Protein AF-0000000084646993 (afdb_homodimer)

Secondary structure (DSSP, 8-state):
-HHHHHHHHHHIIIII---HHHHHHHHHHHHHHHHHHTS---HHHHHHHHHHHTTTTHHHHHHHHHHHHHHHHHHTSHHHHHHHHHHHTT--SHHHHHHHHHHHHHHHHHH-HHHHHHHHHHHHHHHHHHS---HHHHHHHHHHGGGGGGGSTT-HHHHHHTSTT-TTHHHH----GGGTTTSHHHHHHHHHHHHHHHHHHHHTPPPTTT-----GGGG------------SHHHHHHT-HHHHHHHHHHHHHHHHHHHHTT----HHHHHHHHHHHHHHHH-SHHHHHHHHHHHGGGGHHHHHHHHHHHHHHHHHHHHSHHHHHHHHHHHH--TTTHHHHHHHHHHHHHTT---HHHHHHHHHHHHHHHHHHHT--HHHHHHHHHHHHHHHGGG-HHHHHHHHHHHT--HHHHHHHHHHHHHHHHHHHHHHHHH-/-HHHHHHHHHHIIIII---HHHHHHHHHHHHHHHHHHTS---HHHHHHHHHHHTTTTHHHHHHHHHHHHHHHHHHTSHHHHHHHHHHHTT--SHHHHHHHHHHHHHHHHHH-HHHHHHHHHHHHHHHHHHS---HHHHHHHHHHGGGGGGGSTT-HHHHHHTSTT-TTHHHH----GGGTTTSHHHHHHHHHHHHHHHHHHHHTPPPTTT-----GGGG------------SHHHHHHT-HHHHHHHHHHHHHHHHHHHHTT----HHHHHHHHHHHHHHHH-SHHHHHHHHHHHGGGGHHHHHHHHHHHHHHHHHHHHSHHHHHHHHHHHH--TTTHHHHHHHHHHHHHTT---HHHHHHHHHHHHHHHHHHHT--HHHHHHHHHHHHHHHGGG-HHHHHHHHHHHT--HHHHHHHHHHHHHHHHHHHHHHHHH-

Nearest PDB structures (foldseek):
  4r0c-assembly1_C  TM=6.386E-01  e=5.383E-07  Alcanivorax borkumensis SK2
  8ttf-assembly1_A  TM=1.884E-01  e=9.104E-02  Staphylococcus aureus
  8y6h-assembly1_A  TM=9.308E-02  e=6.585E+00  Homo sapiens
  7zk4-assembly1_A  TM=1.094E-01  e=9.243E+00  Mus musculus
  4r0c-assembly1_C  TM=6.388E-01  e=8.666E-07  Alcanivorax borkumensis SK2

Organism: NCBI:txid1178482

Foldseek 3Di:
DLLVVQVVLQCCQVPPADDLQVLLVVLLVVLLVCLCVPLVDDSVVLVVLLVVQLCVCVVVLVLQLLLQLLLLLLLPFPVNLVVLLVQLVVDDAQLSLLLSLLLQLLVLLLLGLNSSLVSSLSSLLSNLLPYWFQSQLSLLSSVLSNLLNLLHQQNSLLQQLQDPPRPCCVPANHDFCCLASVDPLSVVLSVVCNPPSSVLSSVPGDDPVPGDGDDSVVLDDPPPPPDDDDDDPVVCQQFALVVLCVPLVVLVVVLVVCVVVPHGHHSVSSSSVSNSSSSNRNSGNNSSVVSSVVRSVLSVCSVPSLSSLSSSLSSCVVSCVLVVLLVVLLVVDALLCSLLVLLQVLLVVCSNVLDSNSSCSNCVSRQSVNCVVRVHDPSLSSNSNSSSSSLNVLSNCSSSVVSCVSSVHDPSSHSSVSVVSSVVSSVSSSCSSRPD/DLLVVQVVLQCCQVPPADDLQVLLVVLLVVLLVCLCPPLVDDSVVLVVLLVVQLCVCVVVLVLQLLLQLLLLLLLPFPVNLVVLLVQLVVDDAQLSLLLSLLLQLLVLLQLGLNSSLSSSLSSLLSNLLPYWFQSLLSLLSSVLSNLLNLLHQQNSLLQQLQDPPRPCCVPANHDFCCLASVDPLSVVLSVVCNPPSSVLSSVPGDDPVPGDGDDSVVLDDPPPPPDDPDDDPVVCQQFALVVLCVPLVVLVVVLVVCVVVPHGHHSVSSSSVSNSSSSNRNSGNNSSVVSSVVRSVLSPCSVPSLSSLSSSLSSCVVSCVLVVLLVVLLVVDALLCSLLVLLQVLLVVCSNVLDSNSSCSNCVSRQSVNCVVRVHDPSLSSNSNSSSSSLNVLSNCSSSVVSCVSSVHDPSSHSSVSVVSSVVSSVSSSCSSRPD

InterPro domains:
  IPR006160 Short chain fatty acid transporter AtoE [PF02667] (1-435)
  IPR006160 Short chain fatty acid transporter AtoE [PTHR41983] (1-436)

Solvent-accessible surface area (backbone atoms only — not comparable to full-atom values): 42633 Å² total; per-residue (Å²): 108,60,62,71,67,16,45,63,56,27,50,46,46,73,37,53,52,51,61,62,65,56,37,50,54,50,49,43,52,50,51,48,50,43,29,33,69,72,53,63,41,51,71,65,56,44,44,48,32,23,61,72,22,24,68,74,40,33,42,58,45,36,50,55,42,40,43,40,32,26,25,32,30,36,46,67,17,59,64,50,49,52,50,46,57,57,55,44,68,71,44,86,47,47,58,46,40,36,30,48,37,15,50,52,6,28,53,35,2,22,54,22,47,42,20,7,52,53,47,12,36,52,44,32,53,54,34,47,59,74,41,83,39,42,43,43,59,35,46,32,29,12,55,56,13,47,49,41,13,37,60,22,76,50,10,45,47,50,22,43,45,25,26,89,85,35,95,58,29,92,79,67,45,73,44,55,37,65,59,34,44,64,16,68,45,46,43,50,38,53,52,50,46,69,53,47,51,26,52,53,51,39,72,64,59,63,54,82,88,74,39,48,74,66,65,54,82,73,64,56,72,80,71,72,74,69,79,73,84,74,83,35,66,20,47,48,61,34,58,23,45,63,63,25,43,68,52,16,49,56,50,48,50,44,50,51,52,40,47,75,72,65,54,76,64,19,52,66,51,50,38,50,50,35,41,28,51,23,37,46,54,36,34,18,50,47,55,42,49,55,38,39,57,61,31,36,55,75,37,41,62,54,69,67,43,39,37,52,36,24,13,40,29,26,33,28,60,76,49,45,43,22,57,53,53,16,49,56,50,51,72,77,40,46,55,66,44,35,29,39,52,39,19,52,51,24,26,57,47,25,78,47,38,82,35,62,55,48,37,43,53,57,42,44,66,25,51,51,58,32,28,59,72,50,68,32,59,62,48,55,45,49,46,17,35,26,47,11,33,23,44,44,45,52,70,38,59,77,76,42,44,64,37,24,64,74,67,72,52,58,69,67,62,26,38,33,60,28,49,54,48,37,55,55,50,48,51,50,46,43,50,30,60,48,72,86,107,59,60,72,66,16,46,63,55,28,51,46,47,72,38,53,53,52,62,62,65,56,37,50,54,50,49,43,51,50,51,50,49,42,29,32,70,72,52,64,41,51,71,66,57,46,45,49,33,23,62,72,22,24,67,74,40,33,41,58,45,36,52,54,42,40,44,40,32,27,24,32,31,36,46,67,18,58,64,48,50,53,51,47,57,58,56,45,68,70,43,86,47,47,58,47,39,36,31,48,38,16,51,53,5,30,54,34,3,23,56,21,45,41,18,7,49,51,45,11,36,52,42,32,53,55,34,47,59,74,41,84,40,41,42,43,59,37,46,32,29,13,55,55,13,47,48,42,12,38,61,22,75,50,10,44,48,51,22,43,43,25,27,89,84,36,97,58,28,91,80,69,45,71,42,55,38,65,60,33,44,63,16,68,45,47,44,50,38,52,53,49,46,69,52,48,51,27,52,52,52,38,70,63,60,64,54,83,89,72,40,48,73,66,65,54,81,74,64,56,74,78,70,72,74,70,80,73,85,75,83,36,66,19,48,49,61,34,58,23,46,64,62,24,43,69,51,16,49,55,49,49,50,44,51,52,51,43,47,74,73,66,54,75,62,20,52,66,52,49,38,50,50,34,41,28,50,23,38,44,54,36,34,18,50,48,56,42,49,56,38,40,56,60,31,36,54,74,37,40,61,54,70,65,41,39,39,53,36,25,13,42,30,27,34,30,60,76,48,44,44,23,57,53,53,16,50,56,50,49,70,77,39,45,55,65,44,37,31,41,54,39,18,54,50,23,25,58,47,26,77,47,37,81,34,62,54,48,38,42,53,55,42,45,67,24,51,51,58,32,26,59,74,51,68,33,60,60,46,55,46,50,46,19,35,27,48,11,32,22,44,45,45,52,69,38,60,78,74,42,44,62,35,24,63,75,67,71,52,58,68,65,62,27,36,33,60,26,50,55,48,38,54,54,49,48,51,51,46,44,51,29,60,48,71,88

pLDDT: mean 91.88, std 9.06, range [48.09, 98.75]

Radius of gyration: 27.93 Å; Cα contacts (8 Å, |Δi|>4): 1534; chains: 2; bounding box: 59×76×65 Å

Sequence (872 aa):
MLRALSRPAVKLVERYLPDPYIFVLLLTLIAAAAAIAIERQSPMAVLTYWGDGFWSLLSFSMQMLLVLVTGFMLASSPPVKRLLSRLAGLANNAGAAIILVTLVSLAASWINWGFGLVVGALFAKELARQIKVDYRLLVASAYSGFVVWHGGLAGSVPLTIATDGHFSMEQIGIIGTSETIFSAFNLLIVAALFVSVPLVNRMMLPSERESVYIDPTLLGEESDSTRPRLTRPAERLENSITLALLVGVPGLIYLVSYFIGGGGLNLNVVNFMFLFLAIVLHRTPQSLLNSLHEGIKGGAGIVIQFPFYAGIMAIMIQSGLAETMSQAMISFATEKTLPFWTFISAGIVNMFVPSGGGQWAVQAPVVIPAAQALGVDIPRAAMAVAWGDAWTNLLQPFWALPVLGIAGLKAKDIMGFCLIQLIITGIIISIGLTWLMLRALSRPAVKLVERYLPDPYIFVLLLTLIAAAAAIAIERQSPMAVLTYWGDGFWSLLSFSMQMLLVLVTGFMLASSPPVKRLLSRLAGLANNAGAAIILVTLVSLAASWINWGFGLVVGALFAKELARQIKVDYRLLVASAYSGFVVWHGGLAGSVPLTIATDGHFSMEQIGIIGTSETIFSAFNLLIVAALFVSVPLVNRMMLPSERESVYIDPTLLGEESDSTRPRLTRPAERLENSITLALLVGVPGLIYLVSYFIGGGGLNLNVVNFMFLFLAIVLHRTPQSLLNSLHEGIKGGAGIVIQFPFYAGIMAIMIQSGLAETMSQAMISFATEKTLPFWTFISAGIVNMFVPSGGGQWAVQAPVVIPAAQALGVDIPRAAMAVAWGDAWTNLLQPFWALPVLGIAGLKAKDIMGFCLIQLIITGIIISIGLTWL

Structure (mmCIF, N/CA/C/O backbone):
data_AF-0000000084646993-model_v1
#
loop_
_entity.id
_entity.type
_entity.pdbx_description
1 polymer 'Short-chain fatty acid transporter'
#
loop_
_atom_site.group_PDB
_atom_site.id
_atom_site.type_symbol
_atom_site.label_atom_id
_atom_site.label_alt_id
_atom_site.label_comp_id
_atom_site.label_asym_id
_atom_site.label_entity_id
_atom_site.label_seq_id
_atom_site.pdbx_PDB_ins_code
_atom_site.Cartn_x
_atom_site.Cartn_y
_atom_site.Cartn_z
_atom_site.occupancy
_atom_site.B_iso_or_equiv
_atom_site.auth_seq_id
_atom_site.auth_comp_id
_atom_site.auth_asym_id
_atom_site.auth_atom_id
_atom_site.pdbx_PDB_model_num
ATOM 1 N N . MET A 1 1 ? 17.766 -29.266 -28.359 1 48.09 1 MET A N 1
ATOM 2 C CA . MET A 1 1 ? 16.328 -29.469 -28.375 1 48.09 1 MET A CA 1
ATOM 3 C C . MET A 1 1 ? 15.625 -28.453 -27.469 1 48.09 1 MET A C 1
ATOM 5 O O . MET A 1 1 ? 14.688 -27.781 -27.891 1 48.09 1 MET A O 1
ATOM 9 N N . LEU A 1 2 ? 16.266 -28.328 -26.297 1 60.41 2 LEU A N 1
ATOM 10 C CA . LEU A 1 2 ? 15.641 -27.375 -25.375 1 60.41 2 LEU A CA 1
ATOM 11 C C . LEU A 1 2 ? 15.742 -25.953 -25.906 1 60.41 2 LEU A C 1
ATOM 13 O O . LEU A 1 2 ? 14.812 -25.172 -25.734 1 60.41 2 LEU A O 1
ATOM 17 N N . ARG A 1 3 ? 16.734 -25.719 -26.609 1 59 3 ARG A N 1
ATOM 18 C CA . ARG A 1 3 ? 16.938 -24.375 -27.156 1 59 3 ARG A CA 1
ATOM 19 C C . ARG A 1 3 ? 15.883 -24.062 -28.219 1 59 3 ARG A C 1
ATOM 21 O O . ARG A 1 3 ? 15.383 -22.938 -28.281 1 59 3 ARG A O 1
ATOM 28 N N . ALA A 1 4 ? 15.648 -25.078 -29.094 1 61 4 ALA A N 1
ATOM 29 C CA . ALA A 1 4 ? 14.695 -24.891 -30.172 1 61 4 ALA A CA 1
ATOM 30 C C . ALA A 1 4 ? 13.281 -24.672 -29.625 1 61 4 ALA A C 1
ATOM 32 O O . ALA A 1 4 ? 12.5 -23.906 -30.203 1 61 4 ALA A O 1
ATOM 33 N N . LEU A 1 5 ? 12.961 -25.281 -28.594 1 64 5 LEU A N 1
ATOM 34 C CA . LEU A 1 5 ? 11.648 -25.156 -27.984 1 64 5 LEU A CA 1
ATOM 35 C C . LEU A 1 5 ? 11.523 -23.844 -27.219 1 64 5 LEU A C 1
ATOM 37 O O . LEU A 1 5 ? 10.445 -23.25 -27.156 1 64 5 LEU A O 1
ATOM 41 N N . SER A 1 6 ? 12.648 -23.359 -26.812 1 68 6 SER A N 1
ATOM 42 C CA . SER A 1 6 ? 12.609 -22.219 -25.891 1 68 6 SER A CA 1
ATOM 43 C C . SER A 1 6 ? 12.68 -20.906 -26.641 1 68 6 SER A C 1
ATOM 45 O O . SER A 1 6 ? 12.25 -19.859 -26.125 1 68 6 SER A O 1
ATOM 47 N N . ARG A 1 7 ? 13.148 -20.906 -27.844 1 73.25 7 ARG A N 1
ATOM 48 C CA . ARG A 1 7 ? 13.438 -19.672 -28.562 1 73.25 7 ARG A CA 1
ATOM 49 C C . ARG A 1 7 ? 12.156 -18.875 -28.812 1 73.25 7 ARG A C 1
ATOM 51 O O . ARG A 1 7 ? 12.125 -17.672 -28.562 1 73.25 7 ARG A O 1
ATOM 58 N N . PRO A 1 8 ? 11.141 -19.531 -29.359 1 73.56 8 PRO A N 1
ATOM 59 C CA . PRO A 1 8 ? 9.922 -18.75 -29.562 1 73.56 8 PRO A CA 1
ATOM 60 C C . PRO A 1 8 ? 9.367 -18.172 -28.25 1 73.56 8 PRO A C 1
ATOM 62 O O . PRO A 1 8 ? 8.883 -17.047 -28.219 1 73.56 8 PRO A O 1
ATOM 65 N N . ALA A 1 9 ? 9.445 -18.891 -27.234 1 72.25 9 ALA A N 1
ATOM 66 C CA . ALA A 1 9 ? 8.938 -18.438 -25.938 1 72.25 9 ALA A CA 1
ATOM 67 C C . ALA A 1 9 ? 9.758 -17.25 -25.422 1 72.25 9 ALA A C 1
ATOM 69 O O . ALA A 1 9 ? 9.203 -16.297 -24.875 1 72.25 9 ALA A O 1
ATOM 70 N N . VAL A 1 10 ? 11 -17.359 -25.656 1 71.94 10 VAL A N 1
ATOM 71 C CA . VAL A 1 10 ? 11.898 -16.281 -25.234 1 71.94 10 VAL A CA 1
ATOM 72 C C . VAL A 1 10 ? 11.586 -15.008 -26 1 71.94 10 VAL A C 1
ATOM 74 O O . VAL A 1 10 ? 11.508 -13.922 -25.422 1 71.94 10 VAL A O 1
ATOM 77 N N . LYS A 1 11 ? 11.453 -15.172 -27.281 1 74 11 LYS A N 1
ATOM 78 C CA . LYS A 1 11 ? 11.148 -14.016 -28.109 1 74 11 LYS A CA 1
ATOM 79 C C . LYS A 1 11 ? 9.828 -13.375 -27.703 1 74 11 LYS A C 1
ATOM 81 O O . LYS A 1 11 ? 9.711 -12.148 -27.656 1 74 11 LYS A O 1
ATOM 86 N N . LEU A 1 12 ? 8.891 -14.195 -27.406 1 75.25 12 LEU A N 1
ATOM 87 C CA . LEU A 1 12 ? 7.582 -13.703 -27 1 75.25 12 LEU A CA 1
ATOM 88 C C . LEU A 1 12 ? 7.684 -12.93 -25.688 1 75.25 12 LEU A C 1
ATOM 90 O O . LEU A 1 12 ? 7.16 -11.82 -25.578 1 75.25 12 LEU A O 1
ATOM 94 N N . VAL A 1 13 ? 8.406 -13.438 -24.812 1 71.94 13 VAL A N 1
ATOM 95 C CA . VAL A 1 13 ? 8.453 -12.859 -23.469 1 71.94 13 VAL A CA 1
ATOM 96 C C . VAL A 1 13 ? 9.336 -11.625 -23.469 1 71.94 13 VAL A C 1
ATOM 98 O O . VAL A 1 13 ? 8.977 -10.594 -22.891 1 71.94 13 VAL A O 1
ATOM 101 N N . GLU A 1 14 ? 10.43 -11.617 -24.125 1 70.25 14 GLU A N 1
ATOM 102 C CA . GLU A 1 14 ? 11.398 -10.523 -24.062 1 70.25 14 GLU A CA 1
ATOM 103 C C . GLU A 1 14 ? 10.992 -9.375 -24.984 1 70.25 14 GLU A C 1
ATOM 105 O O . GLU A 1 14 ? 11.18 -8.203 -24.641 1 70.25 14 GLU A O 1
ATOM 110 N N . ARG A 1 15 ? 10.398 -9.758 -26.047 1 75.81 15 ARG A N 1
ATOM 111 C CA . ARG A 1 15 ? 10.164 -8.727 -27.047 1 75.81 15 ARG A CA 1
ATOM 112 C C . ARG A 1 15 ? 8.734 -8.195 -26.969 1 75.81 15 ARG A C 1
ATOM 114 O O . ARG A 1 15 ? 8.492 -7.016 -27.234 1 75.81 15 ARG A O 1
ATOM 121 N N . TYR A 1 16 ? 7.891 -9.047 -26.422 1 77.62 16 TYR A N 1
ATOM 122 C CA . TYR A 1 16 ? 6.508 -8.648 -26.641 1 77.62 16 TYR A CA 1
ATOM 123 C C . TYR A 1 16 ? 5.773 -8.43 -25.328 1 77.62 16 TYR A C 1
ATOM 125 O O . TYR A 1 16 ? 4.688 -7.844 -25.312 1 77.62 16 TYR A O 1
ATOM 133 N N . LEU A 1 17 ? 6.297 -8.836 -24.297 1 78.38 17 LEU A N 1
ATOM 134 C CA . LEU A 1 17 ? 5.547 -8.719 -23.062 1 78.38 17 LEU A CA 1
ATOM 135 C C . LEU A 1 17 ? 5.871 -7.406 -22.344 1 78.38 17 LEU A C 1
ATOM 137 O O . LEU A 1 17 ? 6.992 -7.219 -21.875 1 78.38 17 LEU A O 1
ATOM 141 N N . PRO A 1 18 ? 4.902 -6.539 -22.344 1 85.12 18 PRO A N 1
ATOM 142 C CA . PRO A 1 18 ? 5.121 -5.273 -21.625 1 85.12 18 PRO A CA 1
ATOM 143 C C . PRO A 1 18 ? 4.863 -5.383 -20.125 1 85.12 18 PRO A C 1
ATOM 145 O O . PRO A 1 18 ? 4.617 -6.477 -19.625 1 85.12 18 PRO A O 1
ATOM 148 N N . ASP A 1 19 ? 5 -4.254 -19.469 1 86.75 19 ASP A N 1
ATOM 149 C CA . ASP A 1 19 ? 4.652 -4.188 -18.062 1 86.75 19 ASP A CA 1
ATOM 150 C C . ASP A 1 19 ? 3.191 -4.578 -17.828 1 86.75 19 ASP A C 1
ATOM 152 O O . ASP A 1 19 ? 2.322 -4.242 -18.641 1 86.75 19 ASP A O 1
ATOM 156 N N . PRO A 1 20 ? 2.994 -5.309 -16.719 1 88.44 20 PRO A N 1
ATOM 157 C CA . PRO A 1 20 ? 1.623 -5.734 -16.422 1 88.44 20 PRO A CA 1
ATOM 158 C C . PRO A 1 20 ? 0.634 -4.57 -16.406 1 88.44 20 PRO A C 1
ATOM 160 O O . PRO A 1 20 ? -0.543 -4.75 -16.734 1 88.44 20 PRO A O 1
ATOM 163 N N . TYR A 1 21 ? 1.101 -3.373 -16.141 1 94.06 21 TYR A N 1
ATOM 164 C CA . TYR A 1 21 ? 0.238 -2.197 -16.125 1 94.06 21 TYR A CA 1
ATOM 165 C C . TYR A 1 21 ? -0.356 -1.937 -17.5 1 94.06 21 TYR A C 1
ATOM 167 O O . TYR A 1 21 ? -1.503 -1.496 -17.625 1 94.06 21 TYR A O 1
ATOM 175 N N . ILE A 1 22 ? 0.33 -2.238 -18.547 1 93.31 22 ILE A N 1
ATOM 176 C CA . ILE A 1 22 ? -0.147 -2.051 -19.906 1 93.31 22 ILE A CA 1
ATOM 177 C C . ILE A 1 22 ? -1.313 -2.998 -20.188 1 93.31 22 ILE A C 1
ATOM 179 O O . ILE A 1 22 ? -2.314 -2.604 -20.781 1 93.31 22 ILE A O 1
ATOM 183 N N . PHE A 1 23 ? -1.164 -4.145 -19.719 1 91.06 23 PHE A N 1
ATOM 184 C CA . PHE A 1 23 ? -2.215 -5.137 -19.938 1 91.06 23 PHE A CA 1
ATOM 185 C C . PHE A 1 23 ? -3.486 -4.742 -19.188 1 91.06 23 PHE A C 1
ATOM 187 O O . PHE A 1 23 ? -4.594 -4.977 -19.688 1 91.06 23 PHE A O 1
ATOM 194 N N . VAL A 1 24 ? -3.326 -4.215 -18.047 1 93.94 24 VAL A N 1
ATOM 195 C CA . VAL A 1 24 ? -4.5 -3.82 -17.281 1 93.94 24 VAL A CA 1
ATOM 196 C C . VAL A 1 24 ? -5.23 -2.686 -17.984 1 93.94 24 VAL A C 1
ATOM 198 O O . VAL A 1 24 ? -6.461 -2.641 -18 1 93.94 24 VAL A O 1
ATOM 201 N N . LEU A 1 25 ? -4.504 -1.765 -18.562 1 96.25 25 LEU A N 1
ATOM 202 C CA . LEU A 1 25 ? -5.121 -0.697 -19.344 1 96.25 25 LEU A CA 1
ATOM 203 C C . LEU A 1 25 ? -5.859 -1.264 -20.562 1 96.25 25 LEU A C 1
ATOM 205 O O . LEU A 1 25 ? -7.004 -0.889 -20.828 1 96.25 25 LEU A O 1
ATOM 209 N N . LEU A 1 26 ? -5.191 -2.168 -21.234 1 95.5 26 LEU A N 1
ATOM 210 C CA . LEU A 1 26 ? -5.797 -2.777 -22.422 1 95.5 26 LEU A CA 1
ATOM 211 C C . LEU A 1 26 ? -7.039 -3.574 -22.047 1 95.5 26 LEU A C 1
ATOM 213 O O . LEU A 1 26 ? -8.055 -3.512 -22.734 1 95.5 26 LEU A O 1
ATOM 217 N N . LEU A 1 27 ? -6.953 -4.305 -20.969 1 95.06 27 LEU A N 1
ATOM 218 C CA . LEU A 1 27 ? -8.078 -5.105 -20.516 1 95.06 27 LEU A CA 1
ATOM 219 C C . LEU A 1 27 ? -9.258 -4.219 -20.141 1 95.06 27 LEU A C 1
ATOM 221 O O . LEU A 1 27 ? -10.422 -4.602 -20.328 1 95.06 27 LEU A O 1
ATOM 225 N N . THR A 1 28 ? -8.969 -3.078 -19.516 1 97.25 28 THR A N 1
ATOM 226 C CA . THR A 1 28 ? -10.016 -2.111 -19.188 1 97.25 28 THR A CA 1
ATOM 227 C C . THR A 1 28 ? -10.75 -1.668 -20.453 1 97.25 28 THR A C 1
ATOM 229 O O . THR A 1 28 ? -11.977 -1.658 -20.5 1 97.25 28 THR A O 1
ATOM 232 N N . LEU A 1 29 ? -10 -1.382 -21.516 1 97.75 29 LEU A N 1
ATOM 233 C CA . LEU A 1 29 ? -10.578 -0.94 -22.781 1 97.75 29 LEU A CA 1
ATOM 234 C C . LEU A 1 29 ? -11.352 -2.07 -23.453 1 97.75 29 LEU A C 1
ATOM 236 O O . LEU A 1 29 ? -12.43 -1.844 -24.016 1 97.75 29 LEU A O 1
ATOM 240 N N . ILE A 1 30 ? -10.797 -3.254 -23.375 1 97 30 ILE A N 1
ATOM 241 C CA . ILE A 1 30 ? -11.445 -4.414 -23.984 1 97 30 ILE A CA 1
ATOM 242 C C . ILE A 1 30 ? -12.766 -4.703 -23.266 1 97 30 ILE A C 1
ATOM 244 O O . ILE A 1 30 ? -13.781 -4.957 -23.906 1 97 30 ILE A O 1
ATOM 248 N N . ALA A 1 31 ? -12.75 -4.676 -21.906 1 96.44 31 ALA A N 1
ATOM 249 C CA . ALA A 1 31 ? -13.969 -4.891 -21.141 1 96.44 31 ALA A CA 1
ATOM 250 C C . ALA A 1 31 ? -15.016 -3.832 -21.453 1 96.44 31 ALA A C 1
ATOM 252 O O . ALA A 1 31 ? -16.203 -4.148 -21.625 1 96.44 31 ALA A O 1
ATOM 253 N N . ALA A 1 32 ? -14.586 -2.605 -21.578 1 98.12 32 ALA A N 1
ATOM 254 C CA . ALA A 1 32 ? -15.492 -1.516 -21.906 1 98.12 32 ALA A CA 1
ATOM 255 C C . ALA A 1 32 ? -16.078 -1.71 -23.312 1 98.12 32 ALA A C 1
ATOM 257 O O . ALA A 1 32 ? -17.297 -1.588 -23.5 1 98.12 32 ALA A O 1
ATOM 258 N N . ALA A 1 33 ? -15.25 -2.039 -24.266 1 98.25 33 ALA A N 1
ATOM 259 C CA . ALA A 1 33 ? -15.695 -2.246 -25.641 1 98.25 33 ALA A CA 1
ATOM 260 C C . ALA A 1 33 ? -16.672 -3.416 -25.734 1 98.25 33 ALA A C 1
ATOM 262 O O . ALA A 1 33 ? -17.656 -3.352 -26.469 1 98.25 33 ALA A O 1
ATOM 263 N N . ALA A 1 34 ? -16.375 -4.434 -25.016 1 97.75 34 ALA A N 1
ATOM 264 C CA . ALA A 1 34 ? -17.234 -5.605 -25.016 1 97.75 34 ALA A CA 1
ATOM 265 C C . ALA A 1 34 ? -18.594 -5.281 -24.391 1 97.75 34 ALA A C 1
ATOM 267 O O . ALA A 1 34 ? -19.625 -5.73 -24.891 1 97.75 34 ALA A O 1
ATOM 268 N N . ALA A 1 35 ? -18.594 -4.535 -23.312 1 98.06 35 ALA A N 1
ATOM 269 C CA . ALA A 1 35 ? -19.844 -4.145 -22.656 1 98.06 35 ALA A CA 1
ATOM 270 C C . ALA A 1 35 ? -20.703 -3.311 -23.594 1 98.06 35 ALA A C 1
ATOM 272 O O . ALA A 1 35 ? -21.922 -3.447 -23.609 1 98.06 35 ALA A O 1
ATOM 273 N N . ILE A 1 36 ? -20.078 -2.49 -24.391 1 98.25 36 ILE A N 1
ATOM 274 C CA . ILE A 1 36 ? -20.797 -1.624 -25.312 1 98.25 36 ILE A CA 1
ATOM 275 C C . ILE A 1 36 ? -21.266 -2.438 -26.516 1 98.25 36 ILE A C 1
ATOM 277 O O . ILE A 1 36 ? -22.438 -2.359 -26.906 1 98.25 36 ILE A O 1
ATOM 281 N N . ALA A 1 37 ? -20.406 -3.285 -27.078 1 98 37 ALA A N 1
ATOM 282 C CA . ALA A 1 37 ? -20.688 -3.967 -28.344 1 98 37 ALA A CA 1
ATOM 283 C C . ALA A 1 37 ? -21.562 -5.191 -28.109 1 98 37 ALA A C 1
ATOM 285 O O . ALA A 1 37 ? -22.484 -5.457 -28.891 1 98 37 ALA A O 1
ATOM 286 N N . ILE A 1 38 ? -21.312 -5.91 -27.078 1 97.25 38 ILE A N 1
ATOM 287 C CA . ILE A 1 38 ? -21.984 -7.188 -26.859 1 97.25 38 ILE A CA 1
ATOM 288 C C . ILE A 1 38 ? -23.234 -6.977 -26 1 97.25 38 ILE A C 1
ATOM 290 O O . ILE A 1 38 ? -24.312 -7.473 -26.344 1 97.25 38 ILE A O 1
ATOM 294 N N . GLU A 1 39 ? -23.156 -6.223 -24.938 1 97.5 39 GLU A N 1
ATOM 295 C CA . GLU A 1 39 ? -24.266 -6.035 -24 1 97.5 39 GLU A CA 1
ATOM 296 C C . GLU A 1 39 ? -25.094 -4.805 -24.359 1 97.5 39 GLU A C 1
ATOM 298 O O . GLU A 1 39 ? -26.094 -4.516 -23.719 1 97.5 39 GLU A O 1
ATOM 303 N N . ARG A 1 40 ? -24.578 -4.051 -25.391 1 97.81 40 ARG A N 1
ATOM 304 C CA . ARG A 1 40 ? -25.281 -2.887 -25.922 1 97.81 40 ARG A CA 1
ATOM 305 C C . ARG A 1 40 ? -25.484 -1.831 -24.844 1 97.81 40 ARG A C 1
ATOM 307 O O . ARG A 1 40 ? -26.562 -1.237 -24.75 1 97.81 40 ARG A O 1
ATOM 314 N N . GLN A 1 41 ? -24.547 -1.725 -23.969 1 97.88 41 GLN A N 1
ATOM 315 C CA . GLN A 1 41 ? -24.562 -0.653 -22.984 1 97.88 41 GLN A CA 1
ATOM 316 C C . GLN A 1 41 ? -24.062 0.659 -23.578 1 97.88 41 GLN A C 1
ATOM 318 O O . GLN A 1 41 ? -23.25 0.655 -24.5 1 97.88 41 GLN A O 1
ATOM 323 N N . SER A 1 42 ? -24.594 1.809 -23.141 1 98.06 42 SER A N 1
ATOM 324 C CA . SER A 1 42 ? -24.078 3.1 -23.578 1 98.06 42 SER A CA 1
ATOM 325 C C . SER A 1 42 ? -22.688 3.357 -23.016 1 98.06 42 SER A C 1
ATOM 327 O O . SER A 1 42 ? -22.344 2.857 -21.938 1 98.06 42 SER A O 1
ATOM 329 N N . PRO A 1 43 ? -21.891 4.098 -23.75 1 97.75 43 PRO A N 1
ATOM 330 C CA . PRO A 1 43 ? -20.547 4.422 -23.25 1 97.75 43 PRO A CA 1
ATOM 331 C C . PRO A 1 43 ? -20.578 5.098 -21.875 1 97.75 43 PRO A C 1
ATOM 333 O O . PRO A 1 43 ? -19.75 4.785 -21.016 1 97.75 43 PRO A O 1
ATOM 336 N N . MET A 1 44 ? -21.531 5.898 -21.656 1 97.38 44 MET A N 1
ATOM 337 C CA . MET A 1 44 ? -21.609 6.602 -20.375 1 97.38 44 MET A CA 1
ATOM 338 C C . MET A 1 44 ? -22 5.652 -19.266 1 97.38 44 MET A C 1
ATOM 340 O O . MET A 1 44 ? -21.547 5.797 -18.125 1 97.38 44 MET A O 1
ATOM 344 N N . ALA A 1 45 ? -22.875 4.746 -19.547 1 97.88 45 ALA A N 1
ATOM 345 C CA . ALA A 1 45 ? -23.234 3.74 -18.547 1 97.88 45 ALA A CA 1
ATOM 346 C C . ALA A 1 45 ? -22.016 2.912 -18.141 1 97.88 45 ALA A C 1
ATOM 348 O O . ALA A 1 45 ? -21.797 2.658 -16.953 1 97.88 45 ALA A O 1
ATOM 349 N N . VAL A 1 46 ? -21.281 2.502 -19.125 1 98.5 46 VAL A N 1
ATOM 350 C CA . VAL A 1 46 ? -20.078 1.697 -18.875 1 98.5 46 VAL A CA 1
ATOM 351 C C . VAL A 1 46 ? -19.078 2.498 -18.047 1 98.5 46 VAL A C 1
ATOM 353 O O . VAL A 1 46 ? -18.469 1.967 -17.125 1 98.5 46 VAL A O 1
ATOM 356 N N . LEU A 1 47 ? -18.969 3.744 -18.422 1 98.31 47 LEU A N 1
ATOM 357 C CA . LEU A 1 47 ? -18.062 4.625 -17.688 1 98.31 47 LEU A CA 1
ATOM 358 C C . LEU A 1 47 ? -18.516 4.758 -16.234 1 98.31 47 LEU A C 1
ATOM 360 O O . LEU A 1 47 ? -17.672 4.781 -15.328 1 98.31 47 LEU A O 1
ATOM 364 N N . THR A 1 48 ? -19.75 4.824 -16 1 97.88 48 THR A N 1
ATOM 365 C CA . THR A 1 48 ? -20.297 4.941 -14.648 1 97.88 48 THR A CA 1
ATOM 366 C C . THR A 1 48 ? -20.094 3.648 -13.867 1 97.88 48 THR A C 1
ATOM 368 O O . THR A 1 48 ? -19.734 3.686 -12.688 1 97.88 48 THR A O 1
ATOM 371 N N . TYR A 1 49 ? -20.266 2.469 -14.539 1 98 49 TYR A N 1
ATOM 372 C CA . TYR A 1 49 ? -19.969 1.196 -13.891 1 98 49 TYR A CA 1
ATOM 373 C C . TYR A 1 49 ? -18.516 1.161 -13.422 1 98 49 TYR A C 1
ATOM 375 O O . TYR A 1 49 ? -18.234 0.818 -12.266 1 98 49 TYR A O 1
ATOM 383 N N . TRP A 1 50 ? -17.672 1.567 -14.32 1 98.31 50 TRP A N 1
ATOM 384 C CA . TRP A 1 50 ? -16.219 1.533 -14.109 1 98.31 50 TRP A CA 1
ATOM 385 C C . TRP A 1 50 ? -15.82 2.465 -12.969 1 98.31 50 TRP A C 1
ATOM 387 O O . TRP A 1 50 ? -15.133 2.051 -12.031 1 98.31 50 TRP A O 1
ATOM 397 N N . GLY A 1 51 ? -16.266 3.643 -12.969 1 97.62 51 GLY A N 1
ATOM 398 C CA . GLY A 1 51 ? -15.93 4.637 -11.969 1 97.62 51 GLY A CA 1
ATOM 399 C C . GLY A 1 51 ? -16.484 4.32 -10.594 1 97.62 51 GLY A C 1
ATOM 400 O O . GLY A 1 51 ? -15.797 4.488 -9.586 1 97.62 51 GLY A O 1
ATOM 401 N N . ASP A 1 52 ? -17.719 3.818 -10.523 1 96.69 52 ASP A N 1
ATOM 402 C CA . ASP A 1 52 ? -18.375 3.496 -9.258 1 96.69 52 ASP A CA 1
ATOM 403 C C . ASP A 1 52 ? -17.703 2.301 -8.578 1 96.69 52 ASP A C 1
ATOM 405 O O . ASP A 1 52 ? -17.672 2.221 -7.352 1 96.69 52 ASP A O 1
ATOM 409 N N . GLY A 1 53 ? -17.25 1.425 -9.406 1 97.38 53 GLY A N 1
ATOM 410 C CA . GLY A 1 53 ? -16.656 0.208 -8.859 1 97.38 53 GLY A CA 1
ATOM 411 C C . GLY A 1 53 ? -15.164 0.31 -8.641 1 97.38 53 GLY A C 1
ATOM 412 O O . GLY A 1 53 ? -14.555 -0.604 -8.086 1 97.38 53 GLY A O 1
ATOM 413 N N . PHE A 1 54 ? -14.555 1.421 -9 1 98.12 54 PHE A N 1
ATOM 414 C CA . PHE A 1 54 ? -13.109 1.578 -9.117 1 98.12 54 PHE A CA 1
ATOM 415 C C . PHE A 1 54 ? -12.422 1.322 -7.785 1 98.12 54 PHE A C 1
ATOM 417 O O . PHE A 1 54 ? -11.289 0.831 -7.746 1 98.12 54 PHE A O 1
ATOM 424 N N . TRP A 1 55 ? -13.078 1.57 -6.676 1 97.62 55 TRP A N 1
ATOM 425 C CA . TRP A 1 55 ? -12.445 1.508 -5.363 1 97.62 55 TRP A CA 1
ATOM 426 C C . TRP A 1 55 ? -13.031 0.376 -4.527 1 97.62 55 TRP A C 1
ATOM 428 O O . TRP A 1 55 ? -12.875 0.355 -3.305 1 97.62 55 TRP A O 1
ATOM 438 N N . SER A 1 56 ? -13.688 -0.622 -5.094 1 95.94 56 SER A N 1
ATOM 439 C CA . SER A 1 56 ? -14.422 -1.657 -4.379 1 95.94 56 SER A CA 1
ATOM 440 C C . SER A 1 56 ? -13.477 -2.697 -3.783 1 95.94 56 SER A C 1
ATOM 442 O O . SER A 1 56 ? -13.891 -3.512 -2.953 1 95.94 56 SER A O 1
ATOM 444 N N . LEU A 1 57 ? -12.164 -2.672 -4.145 1 96.25 57 LEU A N 1
ATOM 445 C CA . LEU A 1 57 ? -11.25 -3.707 -3.682 1 96.25 57 LEU A CA 1
ATOM 446 C C . LEU A 1 57 ? -10.172 -3.111 -2.779 1 96.25 57 LEU A C 1
ATOM 448 O O . LEU A 1 57 ? -9.047 -3.623 -2.723 1 96.25 57 LEU A O 1
ATOM 452 N N . LEU A 1 58 ? -10.43 -2.025 -2.086 1 97.06 58 LEU A N 1
ATOM 453 C CA . LEU A 1 58 ? -9.422 -1.327 -1.292 1 97.06 58 LEU A CA 1
ATOM 454 C C . LEU A 1 58 ? -8.875 -2.232 -0.194 1 97.06 58 LEU A C 1
ATOM 456 O O . LEU A 1 58 ? -7.656 -2.389 -0.066 1 97.06 58 LEU A O 1
ATOM 460 N N . SER A 1 59 ? -9.75 -2.844 0.66 1 96.44 59 SER A N 1
ATOM 461 C CA . SER A 1 59 ? -9.305 -3.736 1.728 1 96.44 59 SER A CA 1
ATOM 462 C C . SER A 1 59 ? -8.492 -4.898 1.174 1 96.44 59 SER A C 1
ATOM 464 O O . SER A 1 59 ? -7.41 -5.203 1.682 1 96.44 59 SER A O 1
ATOM 466 N N . PHE A 1 60 ? -9.008 -5.461 0.124 1 95.88 60 PHE A N 1
ATOM 467 C CA . PHE A 1 60 ? -8.359 -6.59 -0.532 1 95.88 60 PHE A CA 1
ATOM 468 C C . PHE A 1 60 ? -6.988 -6.188 -1.067 1 95.88 60 PHE A C 1
ATOM 470 O O . PHE A 1 60 ? -6.02 -6.93 -0.927 1 95.88 60 PHE A O 1
ATOM 477 N N . SER A 1 61 ? -6.887 -5.039 -1.699 1 96.5 61 SER A N 1
ATOM 478 C CA . SER A 1 61 ? -5.629 -4.531 -2.238 1 96.5 61 SER A CA 1
ATOM 479 C C . SER A 1 61 ? -4.57 -4.41 -1.146 1 96.5 61 SER A C 1
ATOM 481 O O . SER A 1 61 ? -3.418 -4.805 -1.343 1 96.5 61 SER A O 1
ATOM 483 N N . MET A 1 62 ? -4.961 -3.869 -0.042 1 97.12 62 MET A N 1
ATOM 484 C CA . MET A 1 62 ? -4.02 -3.719 1.065 1 97.12 62 MET A CA 1
ATOM 485 C C . MET A 1 62 ? -3.598 -5.078 1.608 1 97.12 62 MET A C 1
ATOM 487 O O . MET A 1 62 ? -2.436 -5.277 1.967 1 97.12 62 MET A O 1
ATOM 491 N N . GLN A 1 63 ? -4.539 -5.992 1.706 1 96.38 63 GLN A N 1
ATOM 492 C CA . GLN A 1 63 ? -4.227 -7.344 2.166 1 96.38 63 GLN A CA 1
ATOM 493 C C . GLN A 1 63 ? -3.182 -8 1.267 1 96.38 63 GLN A C 1
ATOM 495 O O . GLN A 1 63 ? -2.232 -8.617 1.757 1 96.38 63 GLN A O 1
ATOM 500 N N . MET A 1 64 ? -3.342 -7.863 -0.035 1 94.75 64 MET A N 1
ATOM 501 C CA . MET A 1 64 ? -2.408 -8.461 -0.986 1 94.75 64 MET A CA 1
ATOM 502 C C . MET A 1 64 ? -1.035 -7.805 -0.884 1 94.75 64 MET A C 1
ATOM 504 O O . MET A 1 64 ? -0.011 -8.477 -1.011 1 94.75 64 MET A O 1
ATOM 508 N N . LEU A 1 65 ? -1.062 -6.508 -0.726 1 95.5 65 LEU A N 1
ATOM 509 C CA . LEU A 1 65 ? 0.2 -5.801 -0.534 1 95.5 65 LEU A CA 1
ATOM 510 C C . LEU A 1 65 ? 0.928 -6.312 0.704 1 95.5 65 LEU A C 1
ATOM 512 O O . LEU A 1 65 ? 2.145 -6.516 0.676 1 95.5 65 LEU A O 1
ATOM 516 N N . LEU A 1 66 ? 0.188 -6.52 1.748 1 96.62 66 LEU A N 1
ATOM 517 C CA . LEU A 1 66 ? 0.765 -6.992 3.002 1 96.62 66 LEU A CA 1
ATOM 518 C C . LEU A 1 66 ? 1.309 -8.406 2.854 1 96.62 66 LEU A C 1
ATOM 520 O O . LEU A 1 66 ? 2.357 -8.734 3.414 1 96.62 66 LEU A O 1
ATOM 524 N N . VAL A 1 67 ? 0.611 -9.25 2.115 1 94.19 67 VAL A N 1
ATOM 525 C CA . VAL A 1 67 ? 1.1 -10.602 1.893 1 94.19 67 VAL A CA 1
ATOM 526 C C . VAL A 1 67 ? 2.498 -10.555 1.279 1 94.19 67 VAL A C 1
ATOM 528 O O . VAL A 1 67 ? 3.396 -11.281 1.708 1 94.19 67 VAL A O 1
ATOM 531 N N . LEU A 1 68 ? 2.639 -9.711 0.312 1 92.38 68 LEU A N 1
ATOM 532 C CA . LEU A 1 68 ? 3.914 -9.586 -0.382 1 92.38 68 LEU A CA 1
ATOM 533 C C . LEU A 1 68 ? 4.988 -9.039 0.554 1 92.38 68 LEU A C 1
ATOM 535 O O . LEU A 1 68 ? 6.07 -9.617 0.668 1 92.38 68 LEU A O 1
ATOM 539 N N . VAL A 1 69 ? 4.695 -7.98 1.252 1 94.81 69 VAL A N 1
ATOM 540 C CA . VAL A 1 69 ? 5.688 -7.262 2.047 1 94.81 69 VAL A CA 1
ATOM 541 C C . VAL A 1 69 ? 6.09 -8.102 3.256 1 94.81 69 VAL A C 1
ATOM 543 O O . VAL A 1 69 ? 7.277 -8.234 3.561 1 94.81 69 VAL A O 1
ATOM 546 N N . THR A 1 70 ? 5.133 -8.641 3.955 1 96.12 70 THR A N 1
ATOM 547 C CA . THR A 1 70 ? 5.453 -9.414 5.152 1 96.12 70 THR A CA 1
ATOM 548 C C . THR A 1 70 ? 6.184 -10.703 4.781 1 96.12 70 THR A C 1
ATOM 550 O O . THR A 1 70 ? 7.074 -11.148 5.512 1 96.12 70 THR A O 1
ATOM 553 N N . GLY A 1 71 ? 5.801 -11.305 3.66 1 93.56 71 GLY A N 1
ATOM 554 C CA . GLY A 1 71 ? 6.559 -12.445 3.18 1 93.56 71 GLY A CA 1
ATOM 555 C C . GLY A 1 71 ? 8.008 -12.125 2.891 1 93.56 71 GLY A C 1
ATOM 556 O O . GLY A 1 71 ? 8.906 -12.875 3.279 1 93.56 71 GLY A O 1
ATOM 557 N N . PHE A 1 72 ? 8.219 -11.055 2.252 1 91.81 72 PHE A N 1
ATOM 558 C CA . PHE A 1 72 ? 9.578 -10.617 1.948 1 91.81 72 PHE A CA 1
ATOM 559 C C . PHE A 1 72 ? 10.359 -10.352 3.23 1 91.81 72 PHE A C 1
ATOM 561 O O . PHE A 1 72 ? 11.523 -10.734 3.342 1 91.81 72 PHE A O 1
ATOM 568 N N . MET A 1 73 ? 9.734 -9.656 4.148 1 94.81 73 MET A N 1
ATOM 569 C CA . MET A 1 73 ? 10.391 -9.328 5.41 1 94.81 73 MET A CA 1
ATOM 570 C C . MET A 1 73 ? 10.812 -10.602 6.145 1 94.81 73 MET A C 1
ATOM 572 O O . MET A 1 73 ? 11.914 -10.672 6.688 1 94.81 73 MET A O 1
ATOM 576 N N . LEU A 1 74 ? 9.945 -11.531 6.148 1 94.19 74 LEU A N 1
ATOM 577 C CA . LEU A 1 74 ? 10.281 -12.781 6.828 1 94.19 74 LEU A CA 1
ATOM 578 C C . LEU A 1 74 ? 11.422 -13.492 6.121 1 94.19 74 LEU A C 1
ATOM 580 O O . LEU A 1 74 ? 12.344 -13.992 6.77 1 94.19 74 LEU A O 1
ATOM 584 N N . ALA A 1 75 ? 11.414 -13.531 4.812 1 90.5 75 ALA A N 1
ATOM 585 C CA . ALA A 1 75 ? 12.438 -14.195 4.008 1 90.5 75 ALA A CA 1
ATOM 586 C C . ALA A 1 75 ? 13.805 -13.555 4.23 1 90.5 75 ALA A C 1
ATOM 588 O O . ALA A 1 75 ? 14.828 -14.234 4.148 1 90.5 75 ALA A O 1
ATOM 589 N N . SER A 1 76 ? 13.781 -12.289 4.559 1 89.81 76 SER A N 1
ATOM 590 C CA . SER A 1 76 ? 15.031 -11.539 4.648 1 89.81 76 SER A CA 1
ATOM 591 C C . SER A 1 76 ? 15.57 -11.523 6.074 1 89.81 76 SER A C 1
ATOM 593 O O . SER A 1 76 ? 16.547 -10.836 6.371 1 89.81 76 SER A O 1
ATOM 595 N N . SER A 1 77 ? 14.953 -12.227 6.957 1 93.75 77 SER A N 1
ATOM 596 C CA . SER A 1 77 ? 15.398 -12.25 8.352 1 93.75 77 SER A CA 1
ATOM 597 C C . SER A 1 77 ? 16.688 -13.047 8.508 1 93.75 77 SER A C 1
ATOM 599 O O . SER A 1 77 ? 16.953 -13.977 7.738 1 93.75 77 SER A O 1
ATOM 601 N N . PRO A 1 78 ? 17.516 -12.734 9.484 1 92.06 78 PRO A N 1
ATOM 602 C CA . PRO A 1 78 ? 18.812 -13.375 9.68 1 92.06 78 PRO A CA 1
ATOM 603 C C . PRO A 1 78 ? 18.703 -14.875 9.938 1 92.06 78 PRO A C 1
ATOM 605 O O . PRO A 1 78 ? 19.438 -15.664 9.336 1 92.06 78 PRO A O 1
ATOM 608 N N . PRO A 1 79 ? 17.812 -15.328 10.773 1 93.31 79 PRO A N 1
ATOM 609 C CA . PRO A 1 79 ? 17.719 -16.781 10.969 1 93.31 79 PRO A CA 1
ATOM 610 C C . PRO A 1 79 ? 17.391 -17.531 9.68 1 93.31 79 PRO A C 1
ATOM 612 O O . PRO A 1 79 ? 17.875 -18.656 9.477 1 93.31 79 PRO A O 1
ATOM 615 N N . VAL A 1 80 ? 16.562 -17.016 8.82 1 90.75 80 VAL A N 1
ATOM 616 C CA . VAL A 1 80 ? 16.219 -17.656 7.555 1 90.75 80 VAL A CA 1
ATOM 617 C C . VAL A 1 80 ? 17.453 -17.719 6.652 1 90.75 80 VAL A C 1
ATOM 619 O O . VAL A 1 80 ? 17.719 -18.75 6.031 1 90.75 80 VAL A O 1
ATOM 622 N N . LYS A 1 81 ? 18.188 -16.703 6.578 1 87 81 LYS A N 1
ATOM 623 C CA . LYS A 1 81 ? 19.422 -16.688 5.789 1 87 81 LYS A CA 1
ATOM 624 C C . LYS A 1 81 ? 20.406 -17.734 6.277 1 87 81 LYS A C 1
ATOM 626 O O . LYS A 1 81 ? 21.031 -18.438 5.477 1 87 81 LYS A O 1
ATOM 631 N N . ARG A 1 82 ? 20.516 -17.844 7.578 1 90.5 82 ARG A N 1
ATOM 632 C CA . ARG A 1 82 ? 21.406 -18.844 8.164 1 90.5 82 ARG A CA 1
ATOM 633 C C . ARG A 1 82 ? 20.953 -20.25 7.84 1 90.5 82 ARG A C 1
ATOM 635 O O . ARG A 1 82 ? 21.766 -21.125 7.562 1 90.5 82 ARG A O 1
ATOM 642 N N . LEU A 1 83 ? 19.656 -20.391 7.938 1 91.31 83 LEU A N 1
ATOM 643 C CA . LEU A 1 83 ? 19.094 -21.688 7.621 1 91.31 83 LEU A CA 1
ATOM 644 C C . LEU A 1 83 ? 19.375 -22.078 6.176 1 91.31 83 LEU A C 1
ATOM 646 O O . LEU A 1 83 ? 19.719 -23.234 5.891 1 91.31 83 LEU A O 1
ATOM 650 N N . LEU A 1 84 ? 19.281 -21.172 5.246 1 86.75 84 LEU A N 1
ATOM 651 C CA . LEU A 1 84 ? 19.531 -21.422 3.828 1 86.75 84 LEU A CA 1
ATOM 652 C C . LEU A 1 84 ? 20.984 -21.766 3.584 1 86.75 84 LEU A C 1
ATOM 654 O O . LEU A 1 84 ? 21.297 -22.672 2.807 1 86.75 84 LEU A O 1
ATOM 658 N N . SER A 1 85 ? 21.875 -21.094 4.297 1 86.38 85 SER A N 1
ATOM 659 C CA . SER A 1 85 ? 23.297 -21.391 4.18 1 86.38 85 SER A CA 1
ATOM 660 C C . SER A 1 85 ? 23.625 -22.797 4.672 1 86.38 85 SER A C 1
ATOM 662 O O . SER A 1 85 ? 24.422 -23.516 4.059 1 86.38 85 SER A O 1
ATOM 664 N N . ARG A 1 86 ? 22.984 -23.172 5.703 1 90.69 86 ARG A N 1
ATOM 665 C CA . ARG A 1 86 ? 23.188 -24.5 6.25 1 90.69 86 ARG A CA 1
ATOM 666 C C . ARG A 1 86 ? 22.641 -25.562 5.305 1 90.69 86 ARG A C 1
ATOM 668 O O . ARG A 1 86 ? 23.281 -26.609 5.109 1 90.69 86 ARG A O 1
ATOM 675 N N . LEU A 1 87 ? 21.531 -25.297 4.707 1 92 87 LEU A N 1
ATOM 676 C CA . LEU A 1 87 ? 20.906 -26.234 3.787 1 92 87 LEU A CA 1
ATOM 677 C C . LEU A 1 87 ? 21.75 -26.406 2.529 1 92 87 LEU A C 1
ATOM 679 O O . LEU A 1 87 ? 21.797 -27.5 1.949 1 92 87 LEU A O 1
ATOM 683 N N . ALA A 1 88 ? 22.375 -25.344 2.125 1 87.31 88 ALA A N 1
ATOM 684 C CA . ALA A 1 88 ? 23.203 -25.391 0.92 1 87.31 88 ALA A CA 1
ATOM 685 C C . ALA A 1 88 ? 24.359 -26.375 1.078 1 87.31 88 ALA A C 1
ATOM 687 O O . ALA A 1 88 ? 24.812 -26.984 0.1 1 87.31 88 ALA A O 1
ATOM 688 N N . GLY A 1 89 ? 24.797 -26.594 2.277 1 88 89 GLY A N 1
ATOM 689 C CA . GLY A 1 89 ? 25.891 -27.5 2.561 1 88 89 GLY A CA 1
ATOM 690 C C . GLY A 1 89 ? 25.5 -28.969 2.387 1 88 89 GLY A C 1
ATOM 691 O O . GLY A 1 89 ? 26.375 -29.828 2.305 1 88 89 GLY A O 1
ATOM 692 N N . LEU A 1 90 ? 24.281 -29.219 2.17 1 91.06 90 LEU A N 1
ATOM 693 C CA . LEU A 1 90 ? 23.812 -30.594 2.047 1 91.06 90 LEU A CA 1
ATOM 694 C C . LEU A 1 90 ? 24.016 -31.125 0.63 1 91.06 90 LEU A C 1
ATOM 696 O O . LEU A 1 90 ? 23.984 -32.344 0.4 1 91.06 90 LEU A O 1
ATOM 700 N N . ALA A 1 91 ? 24.156 -30.25 -0.373 1 91.25 91 ALA A N 1
ATOM 701 C CA . ALA A 1 91 ? 24.359 -30.672 -1.757 1 91.25 91 ALA A CA 1
ATOM 702 C C . ALA A 1 91 ? 25.828 -31 -2.021 1 91.25 91 ALA A C 1
ATOM 704 O O . ALA A 1 91 ? 26.719 -30.219 -1.673 1 91.25 91 ALA A O 1
ATOM 705 N N . ASN A 1 92 ? 26.016 -32.188 -2.627 1 92.31 92 ASN A N 1
ATOM 706 C CA . ASN A 1 92 ? 27.391 -32.594 -2.84 1 92.31 92 ASN A CA 1
ATOM 707 C C . ASN A 1 92 ? 27.719 -32.75 -4.324 1 92.31 92 ASN A C 1
ATOM 709 O O . ASN A 1 92 ? 28.859 -33.031 -4.695 1 92.31 92 ASN A O 1
ATOM 713 N N . ASN A 1 93 ? 26.781 -32.688 -5.137 1 93.88 93 ASN A N 1
ATOM 714 C CA . ASN A 1 93 ? 26.984 -32.688 -6.582 1 93.88 93 ASN A CA 1
ATOM 715 C C . ASN A 1 93 ? 25.922 -31.875 -7.309 1 93.88 93 ASN A C 1
ATOM 717 O O . ASN A 1 93 ? 24.984 -31.375 -6.684 1 93.88 93 ASN A O 1
ATOM 721 N N . ALA A 1 94 ? 26.078 -31.781 -8.602 1 94.62 94 ALA A N 1
ATOM 722 C CA . ALA A 1 94 ? 25.219 -30.922 -9.406 1 94.62 94 ALA A CA 1
ATOM 723 C C . ALA A 1 94 ? 23.766 -31.391 -9.359 1 94.62 94 ALA A C 1
ATOM 725 O O . ALA A 1 94 ? 22.859 -30.578 -9.219 1 94.62 94 ALA A O 1
ATOM 726 N N . GLY A 1 95 ? 23.578 -32.656 -9.5 1 95.69 95 GLY A N 1
ATOM 727 C CA . GLY A 1 95 ? 22.234 -33.219 -9.445 1 95.69 95 GLY A CA 1
ATOM 728 C C . GLY A 1 95 ? 21.547 -32.969 -8.117 1 95.69 95 GLY A C 1
ATOM 729 O O . GLY A 1 95 ? 20.375 -32.594 -8.078 1 95.69 95 GLY A O 1
ATOM 730 N N . ALA A 1 96 ? 22.281 -33.188 -7.07 1 96.25 96 ALA A N 1
ATOM 731 C CA . ALA A 1 96 ? 21.766 -32.938 -5.727 1 96.25 96 ALA A CA 1
ATOM 732 C C . ALA A 1 96 ? 21.438 -31.469 -5.52 1 96.25 96 ALA A C 1
ATOM 734 O O . ALA A 1 96 ? 20.469 -31.125 -4.84 1 96.25 96 ALA A O 1
ATOM 735 N N . ALA A 1 97 ? 22.266 -30.625 -6.059 1 96.44 97 ALA A N 1
ATOM 736 C CA . ALA A 1 97 ? 22.031 -29.172 -5.949 1 96.44 97 ALA A CA 1
ATOM 737 C C . ALA A 1 97 ? 20.719 -28.781 -6.629 1 96.44 97 ALA A C 1
ATOM 739 O O . ALA A 1 97 ? 19.953 -27.969 -6.086 1 96.44 97 ALA A O 1
ATOM 740 N N . ILE A 1 98 ? 20.484 -29.359 -7.793 1 97.19 98 ILE A N 1
ATOM 741 C CA . ILE A 1 98 ? 19.281 -29.062 -8.547 1 97.19 98 ILE A CA 1
ATOM 742 C C . ILE A 1 98 ? 18.047 -29.547 -7.77 1 97.19 98 ILE A C 1
ATOM 744 O O . ILE A 1 98 ? 17.062 -28.812 -7.645 1 97.19 98 ILE A O 1
ATOM 748 N N . ILE A 1 99 ? 18.125 -30.688 -7.223 1 97.69 99 ILE A N 1
ATOM 749 C CA . ILE A 1 99 ? 17 -31.25 -6.457 1 97.69 99 ILE A CA 1
ATOM 750 C C . ILE A 1 99 ? 16.766 -30.406 -5.207 1 97.69 99 ILE A C 1
ATOM 752 O O . ILE A 1 99 ? 15.633 -30.047 -4.898 1 97.69 99 ILE A O 1
ATOM 756 N N . LEU A 1 100 ? 17.812 -30.094 -4.574 1 97.31 100 LEU A N 1
ATOM 757 C CA . LEU A 1 100 ? 17.719 -29.375 -3.305 1 97.31 100 LEU A CA 1
ATOM 758 C C . LEU A 1 100 ? 17.141 -27.984 -3.508 1 97.31 100 LEU A C 1
ATOM 760 O O . LEU A 1 100 ? 16.25 -27.562 -2.768 1 97.31 100 LEU A O 1
ATOM 764 N N . VAL A 1 101 ? 17.656 -27.25 -4.453 1 97.25 101 VAL A N 1
ATOM 765 C CA . VAL A 1 101 ? 17.156 -25.906 -4.688 1 97.25 101 VAL A CA 1
ATOM 766 C C . VAL A 1 101 ? 15.688 -25.938 -5.086 1 97.25 101 VAL A C 1
ATOM 768 O O . VAL A 1 101 ? 14.906 -25.062 -4.703 1 97.25 101 VAL A O 1
ATOM 771 N N . THR A 1 102 ? 15.289 -26.922 -5.848 1 98.06 102 THR A N 1
ATOM 772 C CA . THR A 1 102 ? 13.898 -27.062 -6.266 1 98.06 102 THR A CA 1
ATOM 773 C C . THR A 1 102 ? 13 -27.328 -5.059 1 98.06 102 THR A C 1
ATOM 775 O O . THR A 1 102 ? 11.953 -26.688 -4.906 1 98.06 102 THR A O 1
ATOM 778 N N . LEU A 1 103 ? 13.43 -28.219 -4.203 1 98.12 103 LEU A N 1
ATOM 779 C CA . LEU A 1 103 ? 12.633 -28.578 -3.033 1 98.12 103 LEU A CA 1
ATOM 780 C C . LEU A 1 103 ? 12.508 -27.406 -2.072 1 98.12 103 LEU A C 1
ATOM 782 O O . LEU A 1 103 ? 11.43 -27.141 -1.539 1 98.12 103 LEU A O 1
ATOM 786 N N . VAL A 1 104 ? 13.555 -26.734 -1.863 1 97.31 104 VAL A N 1
ATOM 787 C CA . VAL A 1 104 ? 13.547 -25.594 -0.967 1 97.31 104 VAL A CA 1
ATOM 788 C C . VAL A 1 104 ? 12.648 -24.484 -1.54 1 97.31 104 VAL A C 1
ATOM 790 O O . VAL A 1 104 ? 11.867 -23.875 -0.811 1 97.31 104 VAL A O 1
ATOM 793 N N . SER A 1 105 ? 12.773 -24.266 -2.811 1 96.94 105 SER A N 1
ATOM 794 C CA . SER A 1 105 ? 11.953 -23.25 -3.457 1 96.94 105 SER A CA 1
ATOM 795 C C . SER A 1 105 ? 10.477 -23.625 -3.434 1 96.94 105 SER A C 1
ATOM 797 O O . SER A 1 105 ? 9.609 -22.781 -3.207 1 96.94 105 SER A O 1
ATOM 799 N N . LEU A 1 106 ? 10.203 -24.891 -3.697 1 98.31 106 LEU A N 1
ATOM 800 C CA . LEU A 1 106 ? 8.828 -25.375 -3.611 1 98.31 106 LEU A CA 1
ATOM 801 C C . LEU A 1 106 ? 8.266 -25.172 -2.211 1 98.31 106 LEU A C 1
ATOM 803 O O . LEU A 1 106 ? 7.168 -24.625 -2.059 1 98.31 106 LEU A O 1
ATOM 807 N N . ALA A 1 107 ? 8.977 -25.547 -1.242 1 97.62 107 ALA A N 1
ATOM 808 C CA . ALA A 1 107 ? 8.539 -25.422 0.144 1 97.62 107 ALA A CA 1
ATOM 809 C C . ALA A 1 107 ? 8.336 -23.953 0.518 1 97.62 107 ALA A C 1
ATOM 811 O O . ALA A 1 107 ? 7.32 -23.594 1.124 1 97.62 107 ALA A O 1
ATOM 812 N N . ALA A 1 108 ? 9.273 -23.156 0.159 1 96.25 108 ALA A N 1
ATOM 813 C CA . ALA A 1 108 ? 9.211 -21.734 0.479 1 96.25 108 ALA A CA 1
ATOM 814 C C . ALA A 1 108 ? 8.031 -21.062 -0.223 1 96.25 108 ALA A C 1
ATOM 816 O O . ALA A 1 108 ? 7.316 -20.266 0.379 1 96.25 108 ALA A O 1
ATOM 817 N N . SER A 1 109 ? 7.82 -21.406 -1.486 1 96.38 109 SER A N 1
ATOM 818 C CA . SER A 1 109 ? 6.719 -20.812 -2.246 1 96.38 109 SER A CA 1
ATOM 819 C C . SER A 1 109 ? 5.371 -21.328 -1.741 1 96.38 109 SER A C 1
ATOM 821 O O . SER A 1 109 ? 4.367 -20.609 -1.808 1 96.38 109 SER A O 1
ATOM 823 N N . TRP A 1 110 ? 5.367 -22.562 -1.312 1 97.69 110 TRP A N 1
ATOM 824 C CA . TRP A 1 110 ? 4.145 -23.125 -0.736 1 97.69 110 TRP A CA 1
ATOM 825 C C . TRP A 1 110 ? 3.768 -22.391 0.547 1 97.69 110 TRP A C 1
ATOM 827 O O . TRP A 1 110 ? 2.584 -22.203 0.835 1 97.69 110 TRP A O 1
ATOM 837 N N . ILE A 1 111 ? 4.703 -21.938 1.261 1 95.5 111 ILE A N 1
ATOM 838 C CA . ILE A 1 111 ? 4.488 -21.203 2.5 1 95.5 111 ILE A CA 1
ATOM 839 C C . ILE A 1 111 ? 4.008 -19.781 2.182 1 95.5 111 ILE A C 1
ATOM 841 O O . ILE A 1 111 ? 3.006 -19.328 2.734 1 95.5 111 ILE A O 1
ATOM 845 N N . ASN A 1 112 ? 4.688 -19.188 1.337 1 94.62 112 ASN A N 1
ATOM 846 C CA . ASN A 1 112 ? 4.383 -17.828 0.905 1 94.62 112 ASN A CA 1
ATOM 847 C C . ASN A 1 112 ? 5.07 -17.484 -0.415 1 94.62 112 ASN A C 1
ATOM 849 O O . ASN A 1 112 ? 6.258 -17.766 -0.588 1 94.62 112 ASN A O 1
ATOM 853 N N . TRP A 1 113 ? 4.352 -16.906 -1.269 1 90.81 113 TRP A N 1
ATOM 854 C CA . TRP A 1 113 ? 4.891 -16.688 -2.605 1 90.81 113 TRP A CA 1
ATOM 855 C C . TRP A 1 113 ? 5.98 -15.617 -2.586 1 90.81 113 TRP A C 1
ATOM 857 O O . TRP A 1 113 ? 7.016 -15.766 -3.238 1 90.81 113 TRP A O 1
ATOM 867 N N . GLY A 1 114 ? 5.793 -14.508 -1.886 1 84.81 114 GLY A N 1
ATOM 868 C CA . GLY A 1 114 ? 6.867 -13.531 -1.772 1 84.81 114 GLY A CA 1
ATOM 869 C C . GLY A 1 114 ? 8.125 -14.102 -1.141 1 84.81 114 GLY A C 1
ATOM 870 O O . GLY A 1 114 ? 9.227 -13.883 -1.642 1 84.81 114 GLY A O 1
ATOM 871 N N . PHE A 1 115 ? 7.938 -14.805 -0.124 1 88.25 115 PHE A N 1
ATOM 872 C CA . PHE A 1 115 ? 8.992 -15.516 0.585 1 88.25 115 PHE A CA 1
ATOM 873 C C . PHE A 1 115 ? 9.703 -16.5 -0.345 1 88.25 115 PHE A C 1
ATOM 875 O O . PHE A 1 115 ? 10.938 -16.531 -0.389 1 88.25 115 PHE A O 1
ATOM 882 N N . GLY A 1 116 ? 8.984 -17.172 -1.114 1 91.69 116 GLY A N 1
ATOM 883 C CA . GLY A 1 116 ? 9.516 -18.219 -1.975 1 91.69 116 GLY A CA 1
ATOM 884 C C . GLY A 1 116 ? 10.391 -17.672 -3.092 1 91.69 116 GLY A C 1
ATOM 885 O O . GLY A 1 116 ? 11.438 -18.25 -3.404 1 91.69 116 GLY A O 1
ATOM 886 N N . LEU A 1 117 ? 9.992 -16.625 -3.705 1 88.44 117 LEU A N 1
ATOM 887 C CA . LEU A 1 117 ? 10.766 -16.031 -4.793 1 88.44 117 LEU A CA 1
ATOM 888 C C . LEU A 1 117 ? 12.125 -15.539 -4.301 1 88.44 117 LEU A C 1
ATOM 890 O O . LEU A 1 117 ? 13.148 -15.781 -4.945 1 88.44 117 LEU A O 1
ATOM 894 N N . VAL A 1 118 ? 12.094 -15 -3.156 1 86.06 118 VAL A N 1
ATOM 895 C CA . VAL A 1 118 ? 13.328 -14.438 -2.607 1 86.06 118 VAL A CA 1
ATOM 896 C C . VAL A 1 118 ? 14.234 -15.57 -2.119 1 86.06 118 VAL A C 1
ATOM 898 O O . VAL A 1 118 ? 15.422 -15.609 -2.457 1 86.06 118 VAL A O 1
ATOM 901 N N . VAL A 1 119 ? 13.68 -16.469 -1.387 1 90.69 119 VAL A N 1
ATOM 902 C CA . VAL A 1 119 ? 14.438 -17.578 -0.818 1 90.69 119 VAL A CA 1
ATOM 903 C C . VAL A 1 119 ? 15.008 -18.438 -1.939 1 90.69 119 VAL A C 1
ATOM 905 O O . VAL A 1 119 ? 16.156 -18.875 -1.879 1 90.69 119 VAL A O 1
ATOM 908 N N . GLY A 1 120 ? 14.203 -18.688 -2.928 1 92.25 120 GLY A N 1
ATOM 909 C CA . GLY A 1 120 ? 14.672 -19.469 -4.059 1 92.25 120 GLY A CA 1
ATOM 910 C C . GLY A 1 120 ? 15.875 -18.844 -4.754 1 92.25 120 GLY A C 1
ATOM 911 O O . GLY A 1 120 ? 16.859 -19.547 -5.043 1 92.25 120 GLY A O 1
ATOM 912 N N . ALA A 1 121 ? 15.844 -17.609 -4.98 1 88.38 121 ALA A N 1
ATOM 913 C CA . ALA A 1 121 ? 16.922 -16.906 -5.672 1 88.38 121 ALA A CA 1
ATOM 914 C C . ALA A 1 121 ? 18.188 -16.875 -4.828 1 88.38 121 ALA A C 1
ATOM 916 O O . ALA A 1 121 ? 19.281 -17.125 -5.34 1 88.38 121 ALA A O 1
ATOM 917 N N . LEU A 1 122 ? 18.062 -16.594 -3.623 1 86.81 122 LEU A N 1
ATOM 918 C CA . LEU A 1 122 ? 19.203 -16.547 -2.725 1 86.81 122 LEU A CA 1
ATOM 919 C C . LEU A 1 122 ? 19.844 -17.906 -2.568 1 86.81 122 LEU A C 1
ATOM 921 O O . LEU A 1 122 ? 21.078 -18.031 -2.52 1 86.81 122 LEU A O 1
ATOM 925 N N . PHE A 1 123 ? 19.016 -18.844 -2.443 1 92.81 123 PHE A N 1
ATOM 926 C CA . PHE A 1 123 ? 19.531 -20.203 -2.26 1 92.81 123 PHE A CA 1
ATOM 927 C C . PHE A 1 123 ? 20.281 -20.672 -3.504 1 92.81 123 PHE A C 1
ATOM 929 O O . PHE A 1 123 ? 21.297 -21.344 -3.404 1 92.81 123 PHE A O 1
ATOM 936 N N . ALA A 1 124 ? 19.734 -20.344 -4.66 1 93.06 124 ALA A N 1
ATOM 937 C CA . ALA A 1 124 ? 20.406 -20.672 -5.91 1 93.06 124 ALA A CA 1
ATOM 938 C C . ALA A 1 124 ? 21.797 -20.047 -5.965 1 93.06 124 ALA A C 1
ATOM 940 O O . ALA A 1 124 ? 22.766 -20.688 -6.375 1 93.06 124 ALA A O 1
ATOM 941 N N . LYS A 1 125 ? 21.812 -18.859 -5.559 1 88.5 125 LYS A N 1
ATOM 942 C CA . LYS A 1 125 ? 23.094 -18.141 -5.535 1 88.5 125 LYS A CA 1
ATOM 943 C C . LYS A 1 125 ? 24.062 -18.797 -4.559 1 88.5 125 LYS A C 1
ATOM 945 O O . LYS A 1 125 ? 25.25 -18.953 -4.863 1 88.5 125 LYS A O 1
ATOM 950 N N . GLU A 1 126 ? 23.578 -19.109 -3.443 1 88.06 126 GLU A N 1
ATOM 951 C CA . GLU A 1 126 ? 24.406 -19.75 -2.428 1 88.06 126 GLU A CA 1
ATOM 952 C C . GLU A 1 126 ? 24.938 -21.094 -2.91 1 88.06 126 GLU A C 1
ATOM 954 O O . GLU A 1 126 ? 26.109 -21.422 -2.678 1 88.06 126 GLU A O 1
ATOM 959 N N . LEU A 1 127 ? 24.172 -21.812 -3.527 1 92.56 127 LEU A N 1
ATOM 960 C CA . LEU A 1 127 ? 24.578 -23.125 -4.047 1 92.56 127 LEU A CA 1
ATOM 961 C C . LEU A 1 127 ? 25.625 -22.969 -5.145 1 92.56 127 LEU A C 1
ATOM 963 O O . LEU A 1 127 ? 26.562 -23.766 -5.234 1 92.56 127 LEU A O 1
ATOM 967 N N . ALA A 1 128 ? 25.422 -21.953 -5.957 1 90.88 128 ALA A N 1
ATOM 968 C CA . ALA A 1 128 ? 26.328 -21.703 -7.066 1 90.88 128 ALA A CA 1
ATOM 969 C C . ALA A 1 128 ? 27.734 -21.375 -6.559 1 90.88 128 ALA A C 1
ATOM 971 O O . ALA A 1 128 ? 28.719 -21.578 -7.27 1 90.88 128 ALA A O 1
ATOM 972 N N . ARG A 1 129 ? 27.781 -20.906 -5.371 1 87.69 129 ARG A N 1
ATOM 973 C CA . ARG A 1 129 ? 29.062 -20.594 -4.77 1 87.69 129 ARG A CA 1
ATOM 974 C C . ARG A 1 129 ? 29.781 -21.844 -4.312 1 87.69 129 ARG A C 1
ATOM 976 O O . ARG A 1 129 ? 31.016 -21.891 -4.266 1 87.69 129 ARG A O 1
ATOM 983 N N . GLN A 1 130 ? 29.109 -22.859 -4.09 1 87.38 130 GLN A N 1
ATOM 984 C CA . GLN A 1 130 ? 29.672 -24.031 -3.426 1 87.38 130 GLN A CA 1
ATOM 985 C C . GLN A 1 130 ? 29.812 -25.203 -4.395 1 87.38 130 GLN A C 1
ATOM 987 O O . GLN A 1 130 ? 30.656 -26.078 -4.199 1 87.38 130 GLN A O 1
ATOM 992 N N . ILE A 1 131 ? 28.969 -25.203 -5.332 1 90.69 131 ILE A N 1
ATOM 993 C CA . ILE A 1 131 ? 28.906 -26.375 -6.195 1 90.69 131 ILE A CA 1
ATOM 994 C C . ILE A 1 131 ? 28.984 -25.953 -7.66 1 90.69 131 ILE A C 1
ATOM 996 O O . ILE A 1 131 ? 28.359 -24.953 -8.055 1 90.69 131 ILE A O 1
ATOM 1000 N N . LYS A 1 132 ? 29.797 -26.656 -8.391 1 92.31 132 LYS A N 1
ATOM 1001 C CA . LYS A 1 132 ? 29.844 -26.453 -9.828 1 92.31 132 LYS A CA 1
ATOM 1002 C C . LYS A 1 132 ? 28.609 -27.062 -10.508 1 92.31 132 LYS A C 1
ATOM 1004 O O . LYS A 1 132 ? 28.5 -28.281 -10.609 1 92.31 132 LYS A O 1
ATOM 1009 N N . VAL A 1 133 ? 27.719 -26.234 -10.906 1 93.88 133 VAL A N 1
ATOM 1010 C CA . VAL A 1 133 ? 26.469 -26.656 -11.508 1 93.88 133 VAL A CA 1
ATOM 1011 C C . VAL A 1 133 ? 26 -25.625 -12.531 1 93.88 133 VAL A C 1
ATOM 1013 O O . VAL A 1 133 ? 26.406 -24.469 -12.469 1 93.88 133 VAL A O 1
ATOM 1016 N N . ASP A 1 134 ? 25.312 -26.141 -13.555 1 94.56 134 ASP A N 1
ATOM 1017 C CA . ASP A 1 134 ? 24.781 -25.203 -14.539 1 94.56 134 ASP A CA 1
ATOM 1018 C C . ASP A 1 134 ? 23.953 -24.109 -13.867 1 94.56 134 ASP A C 1
ATOM 1020 O O . ASP A 1 134 ? 22.938 -24.391 -13.25 1 94.56 134 ASP A O 1
ATOM 1024 N N . TYR A 1 135 ? 24.406 -22.922 -14.039 1 93.88 135 TYR A N 1
ATOM 1025 C CA . TYR A 1 135 ? 23.844 -21.781 -13.32 1 93.88 135 TYR A CA 1
ATOM 1026 C C . TYR A 1 135 ? 22.453 -21.438 -13.844 1 93.88 135 TYR A C 1
ATOM 1028 O O . TYR A 1 135 ? 21.562 -21.062 -13.07 1 93.88 135 TYR A O 1
ATOM 1036 N N . ARG A 1 136 ? 22.219 -21.594 -15.109 1 93 136 ARG A N 1
ATOM 1037 C CA . ARG A 1 136 ? 20.922 -21.281 -15.703 1 93 136 ARG A CA 1
ATOM 1038 C C . ARG A 1 136 ? 19.844 -22.234 -15.195 1 93 136 ARG A C 1
ATOM 1040 O O . ARG A 1 136 ? 18.766 -21.812 -14.805 1 93 136 ARG A O 1
ATOM 1047 N N . LEU A 1 137 ? 20.219 -23.469 -15.219 1 94.69 137 LEU A N 1
ATOM 1048 C CA . LEU A 1 137 ? 19.266 -24.453 -14.719 1 94.69 137 LEU A CA 1
ATOM 1049 C C . LEU A 1 137 ? 19.047 -24.297 -13.227 1 94.69 137 LEU A C 1
ATOM 1051 O O . LEU A 1 137 ? 17.922 -24.5 -12.734 1 94.69 137 LEU A O 1
ATOM 1055 N N . LEU A 1 138 ? 20.062 -23.969 -12.531 1 95.5 138 LEU A N 1
ATOM 1056 C CA . LEU A 1 138 ? 19.953 -23.75 -11.094 1 95.5 138 LEU A CA 1
ATOM 1057 C C . LEU A 1 138 ? 18.953 -22.641 -10.789 1 95.5 138 LEU A C 1
ATOM 1059 O O . LEU A 1 138 ? 18.062 -22.828 -9.938 1 95.5 138 LEU A O 1
ATOM 1063 N N . VAL A 1 139 ? 19 -21.594 -11.469 1 94.38 139 VAL A N 1
ATOM 1064 C CA . VAL A 1 139 ? 18.109 -20.469 -11.273 1 94.38 139 VAL A CA 1
ATOM 1065 C C . VAL A 1 139 ? 16.703 -20.828 -11.773 1 94.38 139 VAL A C 1
ATOM 1067 O O . VAL A 1 139 ? 15.703 -20.469 -11.141 1 94.38 139 VAL A O 1
ATOM 1070 N N . ALA A 1 140 ? 16.625 -21.469 -12.859 1 94.44 140 ALA A N 1
ATOM 1071 C CA . ALA A 1 140 ? 15.336 -21.922 -13.375 1 94.44 140 ALA A CA 1
ATOM 1072 C C . ALA A 1 140 ? 14.648 -22.859 -12.391 1 94.44 140 ALA A C 1
ATOM 1074 O O . ALA A 1 140 ? 13.422 -22.844 -12.25 1 94.44 140 ALA A O 1
ATOM 1075 N N . SER A 1 141 ? 15.453 -23.703 -11.805 1 96.56 141 SER A N 1
ATOM 1076 C CA . SER A 1 141 ? 14.93 -24.641 -10.805 1 96.56 141 SER A CA 1
ATOM 1077 C C . SER A 1 141 ? 14.367 -23.891 -9.594 1 96.56 141 SER A C 1
ATOM 1079 O O . SER A 1 141 ? 13.328 -24.266 -9.055 1 96.56 141 SER A O 1
ATOM 1081 N N . ALA A 1 142 ? 15.07 -22.938 -9.211 1 95.5 142 ALA A N 1
ATOM 1082 C CA . ALA A 1 142 ? 14.57 -22.078 -8.141 1 95.5 142 ALA A CA 1
ATOM 1083 C C . ALA A 1 142 ? 13.25 -21.422 -8.531 1 95.5 142 ALA A C 1
ATOM 1085 O O . ALA A 1 142 ? 12.289 -21.438 -7.758 1 95.5 142 ALA A O 1
ATOM 1086 N N . TYR A 1 143 ? 13.164 -20.922 -9.664 1 94.88 143 TYR A N 1
ATOM 1087 C CA . TYR A 1 143 ? 11.969 -20.234 -10.125 1 94.88 143 TYR A CA 1
ATOM 1088 C C . TYR A 1 143 ? 10.812 -21.203 -10.305 1 94.88 143 TYR A C 1
ATOM 1090 O O . TYR A 1 143 ? 9.664 -20.875 -10.008 1 94.88 143 TYR A O 1
ATOM 1098 N N . SER A 1 144 ? 11.133 -22.359 -10.805 1 96.25 144 SER A N 1
ATOM 1099 C CA . SER A 1 144 ? 10.086 -23.344 -11.07 1 96.25 144 SER A CA 1
ATOM 1100 C C . SER A 1 144 ? 9.359 -23.734 -9.789 1 96.25 144 SER A C 1
ATOM 1102 O O . SER A 1 144 ? 8.211 -24.172 -9.828 1 96.25 144 SER A O 1
ATOM 1104 N N . GLY A 1 145 ? 10 -23.578 -8.664 1 95.94 145 GLY A N 1
ATOM 1105 C CA . GLY A 1 145 ? 9.352 -23.844 -7.395 1 95.94 145 GLY A CA 1
ATOM 1106 C C . GLY A 1 145 ? 8.156 -22.953 -7.141 1 95.94 145 GLY A C 1
ATOM 1107 O O . GLY A 1 145 ? 7.289 -23.266 -6.324 1 95.94 145 GLY A O 1
ATOM 1108 N N . PHE A 1 146 ? 8.07 -21.891 -7.828 1 95.62 146 PHE A N 1
ATOM 1109 C CA . PHE A 1 146 ? 7 -20.906 -7.668 1 95.62 146 PHE A CA 1
ATOM 1110 C C . PHE A 1 146 ? 5.668 -21.5 -8.117 1 95.62 146 PHE A C 1
ATOM 1112 O O . PHE A 1 146 ? 4.605 -20.984 -7.742 1 95.62 146 PHE A O 1
ATOM 1119 N N . VAL A 1 147 ? 5.66 -22.609 -8.773 1 97.25 147 VAL A N 1
ATOM 1120 C CA . VAL A 1 147 ? 4.488 -23.172 -9.445 1 97.25 147 VAL A CA 1
ATOM 1121 C C . VAL A 1 147 ? 3.457 -23.609 -8.406 1 97.25 147 VAL A C 1
ATOM 1123 O O . VAL A 1 147 ? 2.266 -23.703 -8.711 1 97.25 147 VAL A O 1
ATOM 1126 N N . VAL A 1 148 ? 3.85 -23.75 -7.18 1 97.94 148 VAL A N 1
ATOM 1127 C CA . VAL A 1 148 ? 2.93 -24.328 -6.207 1 97.94 148 VAL A CA 1
ATOM 1128 C C . VAL A 1 148 ? 2.352 -23.219 -5.324 1 97.94 148 VAL A C 1
ATOM 1130 O O . VAL A 1 148 ? 1.561 -23.5 -4.418 1 97.94 148 VAL A O 1
ATOM 1133 N N . TRP A 1 149 ? 2.74 -22.031 -5.539 1 96 149 TRP A N 1
ATOM 1134 C CA . TRP A 1 149 ? 2.479 -20.969 -4.574 1 96 149 TRP A CA 1
ATOM 1135 C C . TRP A 1 149 ? 0.979 -20.797 -4.352 1 96 149 TRP A C 1
ATOM 1137 O O . TRP A 1 149 ? 0.536 -20.578 -3.223 1 96 149 TRP A O 1
ATOM 1147 N N . HIS A 1 150 ? 0.149 -20.891 -5.426 1 97.31 150 HIS A N 1
ATOM 1148 C CA . HIS A 1 150 ? -1.273 -20.578 -5.309 1 97.31 150 HIS A CA 1
ATOM 1149 C C . HIS A 1 150 ? -2.025 -21.719 -4.629 1 97.31 150 HIS A C 1
ATOM 1151 O O . HIS A 1 150 ? -3.178 -21.562 -4.227 1 97.31 150 HIS A O 1
ATOM 1157 N N . GLY A 1 151 ? -1.431 -22.906 -4.578 1 97.25 151 GLY A N 1
ATOM 1158 C CA . GLY A 1 151 ? -1.992 -24.031 -3.834 1 97.25 151 GLY A CA 1
ATOM 1159 C C . GLY A 1 151 ? -1.483 -24.109 -2.406 1 97.25 151 GLY A C 1
ATOM 1160 O O . GLY A 1 151 ? -1.792 -25.062 -1.685 1 97.25 151 GLY A O 1
ATOM 1161 N N . GLY A 1 152 ? -0.769 -23.094 -2.057 1 97 152 GLY A N 1
ATOM 1162 C CA . GLY A 1 152 ? -0.108 -23.125 -0.76 1 97 152 GLY A CA 1
ATOM 1163 C C . GLY A 1 152 ? -0.757 -22.203 0.26 1 97 152 GLY A C 1
ATOM 1164 O O . GLY A 1 152 ? -1.884 -21.75 0.062 1 97 152 GLY A O 1
ATOM 1165 N N . LEU A 1 153 ? -0.065 -21.938 1.322 1 95.31 153 LEU A N 1
ATOM 1166 C CA . LEU A 1 153 ? -0.586 -21.297 2.525 1 95.31 153 LEU A CA 1
ATOM 1167 C C . LEU A 1 153 ? -0.88 -19.828 2.27 1 95.31 153 LEU A C 1
ATOM 1169 O O . LEU A 1 153 ? -1.674 -19.219 2.988 1 95.31 153 LEU A O 1
ATOM 1173 N N . ALA A 1 154 ? -0.308 -19.312 1.234 1 94 154 ALA A N 1
ATOM 1174 C CA . ALA A 1 154 ? -0.504 -17.891 0.94 1 94 154 ALA A CA 1
ATOM 1175 C C . ALA A 1 154 ? -1.195 -17.703 -0.407 1 94 154 ALA A C 1
ATOM 1177 O O . ALA A 1 154 ? -1.016 -16.672 -1.064 1 94 154 ALA A O 1
ATOM 1178 N N . GLY A 1 155 ? -1.921 -18.719 -0.815 1 96.5 155 GLY A N 1
ATOM 1179 C CA . GLY A 1 155 ? -2.678 -18.578 -2.051 1 96.5 155 GLY A CA 1
ATOM 1180 C C . GLY A 1 155 ? -3.695 -17.453 -2.004 1 96.5 155 GLY A C 1
ATOM 1181 O O . GLY A 1 155 ? -4.461 -17.344 -1.045 1 96.5 155 GLY A O 1
ATOM 1182 N N . SER A 1 156 ? -3.738 -16.672 -2.961 1 95.75 156 SER A N 1
ATOM 1183 C CA . SER A 1 156 ? -4.578 -15.484 -2.994 1 95.75 156 SER A CA 1
ATOM 1184 C C . SER A 1 156 ? -6.055 -15.852 -3.08 1 95.75 156 SER A C 1
ATOM 1186 O O . SER A 1 156 ? -6.871 -15.336 -2.314 1 95.75 156 SER A O 1
ATOM 1188 N N . VAL A 1 157 ? -6.402 -16.766 -3.969 1 97.38 157 VAL A N 1
ATOM 1189 C CA . VAL A 1 157 ? -7.797 -17.109 -4.227 1 97.38 157 VAL A CA 1
ATOM 1190 C C . VAL A 1 157 ? -8.383 -17.844 -3.018 1 97.38 157 VAL A C 1
ATOM 1192 O O . VAL A 1 157 ? -9.383 -17.406 -2.447 1 97.38 157 VAL A O 1
ATOM 1195 N N . PRO A 1 158 ? -7.711 -18.922 -2.568 1 97.75 158 PRO A N 1
ATOM 1196 C CA . PRO A 1 158 ? -8.297 -19.641 -1.435 1 97.75 158 PRO A CA 1
ATOM 1197 C C . PRO A 1 158 ? -8.336 -18.797 -0.161 1 97.75 158 PRO A C 1
ATOM 1199 O O . PRO A 1 158 ? -9.305 -18.875 0.601 1 97.75 158 PRO A O 1
ATOM 1202 N N . LEU A 1 159 ? -7.387 -17.984 0.081 1 96.88 159 LEU A N 1
ATOM 1203 C CA . LEU A 1 159 ? -7.402 -17.156 1.283 1 96.88 159 LEU A CA 1
ATOM 1204 C C . LEU A 1 159 ? -8.461 -16.062 1.179 1 96.88 159 LEU A C 1
ATOM 1206 O O . LEU A 1 159 ? -9.078 -15.695 2.18 1 96.88 159 LEU A O 1
ATOM 1210 N N . THR A 1 160 ? -8.633 -15.547 -0.007 1 96.5 160 THR A N 1
ATOM 1211 C CA . THR A 1 160 ? -9.641 -14.508 -0.194 1 96.5 160 THR A CA 1
ATOM 1212 C C . THR A 1 160 ? -11.031 -15.039 0.15 1 96.5 160 THR A C 1
ATOM 1214 O O . THR A 1 160 ? -11.758 -14.422 0.928 1 96.5 160 THR A O 1
ATOM 1217 N N . ILE A 1 161 ? -11.422 -16.203 -0.348 1 97.44 161 ILE A N 1
ATOM 1218 C CA . ILE A 1 161 ? -12.789 -16.688 -0.168 1 97.44 161 ILE A CA 1
ATOM 1219 C C . ILE A 1 161 ? -12.953 -17.25 1.243 1 97.44 161 ILE A C 1
ATOM 1221 O O . ILE A 1 161 ? -14.07 -17.562 1.665 1 97.44 161 ILE A O 1
ATOM 1225 N N . ALA A 1 162 ? -11.766 -17.328 1.981 1 97.69 162 ALA A N 1
ATOM 1226 C CA . ALA A 1 162 ? -11.812 -17.734 3.385 1 97.69 162 ALA A CA 1
ATOM 1227 C C . ALA A 1 162 ? -11.898 -16.516 4.301 1 97.69 162 ALA A C 1
ATOM 1229 O O . ALA A 1 162 ? -12.016 -16.656 5.52 1 97.69 162 ALA A O 1
ATOM 1230 N N . THR A 1 163 ? -11.812 -15.344 3.797 1 96.5 163 THR A N 1
ATOM 1231 C CA . THR A 1 163 ? -11.75 -14.117 4.582 1 96.5 163 THR A CA 1
ATOM 1232 C C . THR A 1 163 ? -13.125 -13.461 4.672 1 96.5 163 THR A C 1
ATOM 1234 O O . THR A 1 163 ? -13.812 -13.297 3.66 1 96.5 163 THR A O 1
ATOM 1237 N N . ASP A 1 164 ? -13.523 -13.109 5.859 1 94.88 164 ASP A N 1
ATOM 1238 C CA . ASP A 1 164 ? -14.789 -12.406 6.074 1 94.88 164 ASP A CA 1
ATOM 1239 C C . ASP A 1 164 ? -14.797 -11.062 5.348 1 94.88 164 ASP A C 1
ATOM 1241 O O . ASP A 1 164 ? -13.797 -10.344 5.34 1 94.88 164 ASP A O 1
ATOM 1245 N N . GLY A 1 165 ? -15.883 -10.82 4.613 1 92.88 165 GLY A N 1
ATOM 1246 C CA . GLY A 1 165 ? -16.031 -9.539 3.943 1 92.88 165 GLY A CA 1
ATOM 1247 C C . GLY A 1 165 ? -15.492 -9.539 2.527 1 92.88 165 GLY A C 1
ATOM 1248 O O . GLY A 1 165 ? -15.492 -8.5 1.858 1 92.88 165 GLY A O 1
ATOM 1249 N N . HIS A 1 166 ? -15.055 -10.727 2.049 1 94.56 166 HIS A N 1
ATOM 1250 C CA . HIS A 1 166 ? -14.516 -10.742 0.694 1 94.56 166 HIS A CA 1
ATOM 1251 C C . HIS A 1 166 ? -15.602 -10.438 -0.333 1 94.56 166 HIS A C 1
ATOM 1253 O O . HIS A 1 166 ? -16.797 -10.562 -0.041 1 94.56 166 HIS A O 1
ATOM 1259 N N . PHE A 1 167 ? -15.266 -10.102 -1.545 1 92.5 167 PHE A N 1
ATOM 1260 C CA . PHE A 1 167 ? -16.141 -9.438 -2.504 1 92.5 167 PHE A CA 1
ATOM 1261 C C . PHE A 1 167 ? -17.109 -10.43 -3.131 1 92.5 167 PHE A C 1
ATOM 1263 O O . PHE A 1 167 ? -18.062 -10.031 -3.799 1 92.5 167 P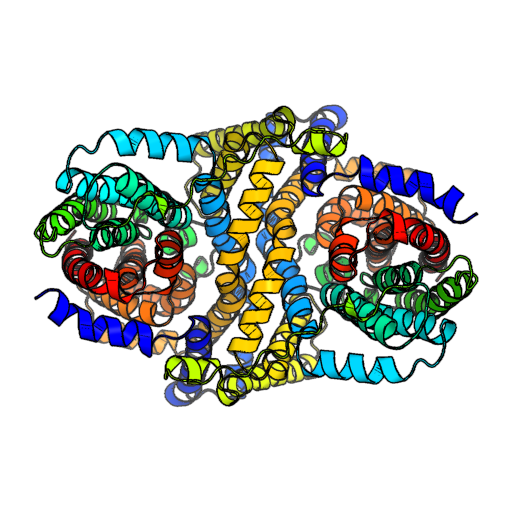HE A O 1
ATOM 1270 N N . SER A 1 168 ? -16.938 -11.742 -2.963 1 94.81 168 SER A N 1
ATOM 1271 C CA . SER A 1 168 ? -17.891 -12.719 -3.475 1 94.81 168 SER A CA 1
ATOM 1272 C C . SER A 1 168 ? -18.656 -13.398 -2.34 1 94.81 168 SER A C 1
ATOM 1274 O O . SER A 1 168 ? -19.297 -14.422 -2.547 1 94.81 168 SER A O 1
ATOM 1276 N N . MET A 1 169 ? -18.594 -12.852 -1.149 1 95.12 169 MET A N 1
ATOM 1277 C CA . MET A 1 169 ? -19.141 -13.492 0.043 1 95.12 169 MET A CA 1
ATOM 1278 C C . MET A 1 169 ? -20.656 -13.633 -0.053 1 95.12 169 MET A C 1
ATOM 1280 O O . MET A 1 169 ? -21.219 -14.633 0.398 1 95.12 169 MET A O 1
ATOM 1284 N N . GLU A 1 170 ? -21.328 -12.688 -0.577 1 93.69 170 GLU A N 1
ATOM 1285 C CA . GLU A 1 170 ? -22.781 -12.734 -0.696 1 93.69 170 GLU A CA 1
ATOM 1286 C C . GLU A 1 170 ? -23.234 -13.898 -1.57 1 93.69 170 GLU A C 1
ATOM 1288 O O . GLU A 1 170 ? -24.297 -14.469 -1.358 1 93.69 170 GLU A O 1
ATOM 1293 N N . GLN A 1 171 ? -22.344 -14.289 -2.484 1 93.94 171 GLN A N 1
ATOM 1294 C CA . GLN A 1 171 ? -22.703 -15.336 -3.441 1 93.94 171 GLN A CA 1
ATOM 1295 C C . GLN A 1 171 ? -22.328 -16.719 -2.902 1 93.94 171 GLN A C 1
ATOM 1297 O O . GLN A 1 171 ? -23.062 -17.688 -3.115 1 93.94 171 GLN A O 1
ATOM 1302 N N . ILE A 1 172 ? -21.203 -16.781 -2.207 1 96.94 172 ILE A N 1
ATOM 1303 C CA . ILE A 1 172 ? -20.719 -18.125 -1.946 1 96.94 172 ILE A CA 1
ATOM 1304 C C . ILE A 1 172 ? -20.438 -18.297 -0.456 1 96.94 172 ILE A C 1
ATOM 1306 O O . ILE A 1 172 ? -20.031 -19.375 -0.01 1 96.94 172 ILE A O 1
ATOM 1310 N N . GLY A 1 173 ? -20.656 -17.203 0.389 1 96.44 173 GLY A N 1
ATOM 1311 C CA . GLY A 1 173 ? -20.297 -17.266 1.797 1 96.44 173 GLY A CA 1
ATOM 1312 C C . GLY A 1 173 ? -18.797 -17.359 2.027 1 96.44 173 GLY A C 1
ATOM 1313 O O . GLY A 1 173 ? -18.016 -16.922 1.182 1 96.44 173 GLY A O 1
ATOM 1314 N N . ILE A 1 174 ? -18.438 -17.781 3.207 1 97.19 174 ILE A N 1
ATOM 1315 C CA . ILE A 1 174 ? -17.031 -17.984 3.562 1 97.19 174 ILE A CA 1
ATOM 1316 C C . ILE A 1 174 ? -16.672 -19.453 3.416 1 97.19 174 ILE A C 1
ATOM 1318 O O . ILE A 1 174 ? -17.359 -20.328 3.959 1 97.19 174 ILE A O 1
ATOM 1322 N N . ILE A 1 175 ? -15.695 -19.75 2.654 1 97.62 175 ILE A N 1
ATOM 1323 C CA . ILE A 1 175 ? -15.227 -21.125 2.432 1 97.62 175 ILE A CA 1
ATOM 1324 C C . ILE A 1 175 ? -13.867 -21.312 3.094 1 97.62 175 ILE A C 1
ATOM 1326 O O . ILE A 1 175 ? -12.883 -20.688 2.701 1 97.62 175 ILE A O 1
ATOM 1330 N N . GLY A 1 176 ? -13.797 -22.203 4.055 1 96.75 176 GLY A N 1
ATOM 1331 C CA . GLY A 1 176 ? -12.578 -22.422 4.812 1 96.75 176 GLY A CA 1
ATOM 1332 C C . GLY A 1 176 ? -11.477 -23.078 4 1 96.75 176 GLY A C 1
ATOM 1333 O O . GLY A 1 176 ? -11.75 -23.75 3.004 1 96.75 176 GLY A O 1
ATOM 1334 N N . THR A 1 177 ? -10.258 -22.984 4.465 1 97.44 177 THR A N 1
ATOM 1335 C CA . THR A 1 177 ? -9.094 -23.5 3.744 1 97.44 177 THR A CA 1
ATOM 1336 C C . THR A 1 177 ? -9.039 -25.016 3.816 1 97.44 177 THR A C 1
ATOM 1338 O O . THR A 1 177 ? -8.289 -25.656 3.062 1 97.44 177 THR A O 1
ATOM 1341 N N . SER A 1 178 ? -9.828 -25.594 4.68 1 97.25 178 SER A N 1
ATOM 1342 C CA . SER A 1 178 ? -9.922 -27.047 4.727 1 97.25 178 SER A CA 1
ATOM 1343 C C . SER A 1 178 ? -10.523 -27.609 3.441 1 97.25 178 SER A C 1
ATOM 1345 O O . SER A 1 178 ? -10.242 -28.734 3.055 1 97.25 178 SER A O 1
ATOM 1347 N N . GLU A 1 179 ? -11.242 -26.734 2.727 1 97.62 179 GLU A N 1
ATOM 1348 C CA . GLU A 1 179 ? -11.914 -27.156 1.504 1 97.62 179 GLU A CA 1
ATOM 1349 C C . GLU A 1 179 ? -11.117 -26.766 0.266 1 97.62 179 GLU A C 1
ATOM 1351 O O . GLU A 1 179 ? -11.453 -27.172 -0.85 1 97.62 179 GLU A O 1
ATOM 1356 N N . THR A 1 180 ? -10.055 -26 0.428 1 97.94 180 THR A N 1
ATOM 1357 C CA . THR A 1 180 ? -9.273 -25.516 -0.705 1 97.94 180 THR A CA 1
ATOM 1358 C C . THR A 1 180 ? -7.809 -25.922 -0.553 1 97.94 180 THR A C 1
ATOM 1360 O O . THR A 1 180 ? -7.398 -26.984 -1.019 1 97.94 180 THR A O 1
ATOM 1363 N N . ILE A 1 181 ? -7.082 -25.266 0.337 1 98.06 181 ILE A N 1
ATOM 1364 C CA . ILE A 1 181 ? -5.645 -25.438 0.503 1 98.06 181 ILE A CA 1
ATOM 1365 C C . ILE A 1 181 ? -5.352 -26.828 1.068 1 98.06 181 ILE A C 1
ATOM 1367 O O . ILE A 1 181 ? -4.449 -27.531 0.595 1 98.06 181 ILE A O 1
ATOM 1371 N N . PHE A 1 182 ? -6.195 -27.234 2.027 1 97.81 182 PHE A N 1
ATOM 1372 C CA . PHE A 1 182 ? -5.906 -28.484 2.725 1 97.81 182 PHE A CA 1
ATOM 1373 C C . PHE A 1 182 ? -6.832 -29.594 2.254 1 97.81 182 PHE A C 1
ATOM 1375 O O . PHE A 1 182 ? -6.934 -30.641 2.9 1 97.81 182 PHE A O 1
ATOM 1382 N N . SER A 1 183 ? -7.547 -29.359 1.189 1 97.69 183 SER A N 1
ATOM 1383 C CA . SER A 1 183 ? -8.352 -30.422 0.597 1 97.69 183 SER A CA 1
ATOM 1384 C C . SER A 1 183 ? -7.465 -31.531 0.046 1 97.69 183 SER A C 1
ATOM 1386 O O . SER A 1 183 ? -6.305 -31.297 -0.3 1 97.69 183 SER A O 1
ATOM 1388 N N . ALA A 1 184 ? -8.016 -32.719 -0.063 1 97.06 184 ALA A N 1
ATOM 1389 C CA . ALA A 1 184 ? -7.273 -33.875 -0.523 1 97.06 184 ALA A CA 1
ATOM 1390 C C . ALA A 1 184 ? -6.781 -33.688 -1.956 1 97.06 184 ALA A C 1
ATOM 1392 O O . ALA A 1 184 ? -5.629 -34 -2.27 1 97.06 184 ALA A O 1
ATOM 1393 N N . PHE A 1 185 ? -7.652 -33.188 -2.818 1 96.56 185 PHE A N 1
ATOM 1394 C CA . PHE A 1 185 ? -7.246 -33.031 -4.215 1 96.56 185 PHE A CA 1
ATOM 1395 C C . PHE A 1 185 ? -6.113 -32.031 -4.348 1 96.56 185 PHE A C 1
ATOM 1397 O O . PHE A 1 185 ? -5.184 -32.219 -5.133 1 96.56 185 PHE A O 1
ATOM 1404 N N . ASN A 1 186 ? -6.16 -30.953 -3.609 1 98.38 186 ASN A N 1
ATOM 1405 C CA . ASN A 1 186 ? -5.109 -29.938 -3.701 1 98.38 186 ASN A CA 1
ATOM 1406 C C . ASN A 1 186 ? -3.783 -30.469 -3.156 1 98.38 186 ASN A C 1
ATOM 1408 O O . ASN A 1 186 ? -2.734 -30.281 -3.779 1 98.38 186 ASN A O 1
ATOM 1412 N N . LEU A 1 187 ? -3.842 -31.141 -2.014 1 98.31 187 LEU A N 1
ATOM 1413 C CA . LEU A 1 187 ? -2.627 -31.656 -1.389 1 98.31 187 LEU A CA 1
ATOM 1414 C C . LEU A 1 187 ? -1.981 -32.719 -2.254 1 98.31 187 LEU A C 1
ATOM 1416 O O . LEU A 1 187 ? -0.755 -32.844 -2.289 1 98.31 187 LEU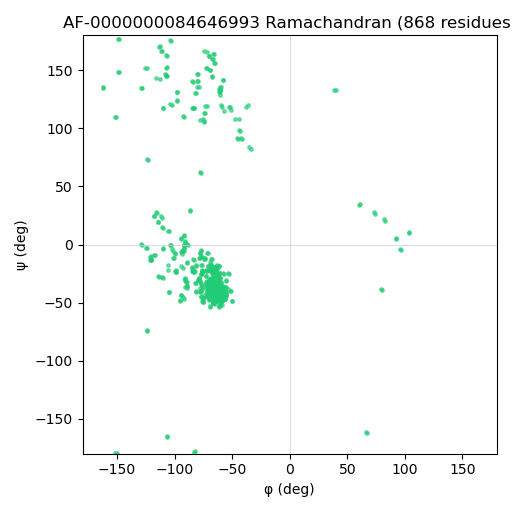 A O 1
ATOM 1420 N N . LEU A 1 188 ? -2.768 -33.5 -2.898 1 98.38 188 LEU A N 1
ATOM 1421 C CA . LEU A 1 188 ? -2.238 -34.5 -3.791 1 98.38 188 LEU A CA 1
ATOM 1422 C C . LEU A 1 188 ? -1.539 -33.875 -4.988 1 98.38 188 LEU A C 1
ATOM 1424 O O . LEU A 1 188 ? -0.502 -34.375 -5.441 1 98.38 188 LEU A O 1
ATOM 1428 N N . ILE A 1 189 ? -2.156 -32.812 -5.539 1 98.44 189 ILE A N 1
ATOM 1429 C CA . ILE A 1 189 ? -1.51 -32.094 -6.629 1 98.44 189 ILE A CA 1
ATOM 1430 C C . ILE A 1 189 ? -0.169 -31.547 -6.152 1 98.44 189 ILE A C 1
ATOM 1432 O O . ILE A 1 189 ? 0.851 -31.703 -6.828 1 98.44 189 ILE A O 1
ATOM 1436 N N . VAL A 1 190 ? -0.17 -30.906 -4.98 1 98.62 190 VAL A N 1
ATOM 1437 C CA . VAL A 1 190 ? 1.044 -30.328 -4.414 1 98.62 190 VAL A CA 1
ATOM 1438 C C . VAL A 1 190 ? 2.094 -31.422 -4.215 1 98.62 190 VAL A C 1
ATOM 1440 O O . VAL A 1 190 ? 3.256 -31.25 -4.594 1 98.62 190 VAL A O 1
ATOM 1443 N N . ALA A 1 191 ? 1.698 -32.562 -3.65 1 98.5 191 ALA A N 1
ATOM 1444 C CA . ALA A 1 191 ? 2.615 -33.656 -3.416 1 98.5 191 ALA A CA 1
ATOM 1445 C C . ALA A 1 191 ? 3.211 -34.188 -4.727 1 98.5 191 ALA A C 1
ATOM 1447 O O . ALA A 1 191 ? 4.41 -34.469 -4.805 1 98.5 191 ALA A O 1
ATOM 1448 N N . ALA A 1 192 ? 2.367 -34.312 -5.715 1 98.56 192 ALA A N 1
ATOM 1449 C CA . ALA A 1 192 ? 2.834 -34.75 -7.023 1 98.56 192 ALA A CA 1
ATOM 1450 C C . ALA A 1 192 ? 3.867 -33.812 -7.598 1 98.56 192 ALA A C 1
ATOM 1452 O O . ALA A 1 192 ? 4.848 -34.219 -8.211 1 98.56 192 ALA A O 1
ATOM 1453 N N . LEU A 1 193 ? 3.648 -32.562 -7.438 1 98.75 193 LEU A N 1
ATOM 1454 C CA . LEU A 1 193 ? 4.566 -31.547 -7.957 1 98.75 193 LEU A CA 1
ATOM 1455 C C . LEU A 1 193 ? 5.867 -31.531 -7.164 1 98.75 193 LEU A C 1
ATOM 1457 O O . LEU A 1 193 ? 6.941 -31.297 -7.723 1 98.75 193 LEU A O 1
ATOM 1461 N N . PHE A 1 194 ? 5.812 -31.812 -5.832 1 98.69 194 PHE A N 1
ATOM 1462 C CA . PHE A 1 194 ? 7 -31.875 -4.988 1 98.69 194 PHE A CA 1
ATOM 1463 C C . PHE A 1 194 ? 7.895 -33.031 -5.406 1 98.69 194 PHE A C 1
ATOM 1465 O O . PHE A 1 194 ? 9.094 -33.031 -5.113 1 98.69 194 PHE A O 1
ATOM 1472 N N . VAL A 1 195 ? 7.336 -33.969 -6.082 1 98.5 195 VAL A N 1
ATOM 1473 C CA . VAL A 1 195 ? 8.109 -35.125 -6.57 1 98.5 195 VAL A CA 1
ATOM 1474 C C . VAL A 1 195 ? 8.547 -34.844 -8.008 1 98.5 195 VAL A C 1
ATOM 1476 O O . VAL A 1 195 ? 9.727 -34.969 -8.336 1 98.5 195 VAL A O 1
ATOM 1479 N N . SER A 1 196 ? 7.656 -34.406 -8.875 1 98.44 196 SER A N 1
ATOM 1480 C CA . SER A 1 196 ? 7.887 -34.344 -10.312 1 98.44 196 SER A CA 1
ATOM 1481 C C . SER A 1 196 ? 8.812 -33.188 -10.664 1 98.44 196 SER A C 1
ATOM 1483 O O . SER A 1 196 ? 9.711 -33.344 -11.5 1 98.44 196 SER A O 1
ATOM 1485 N N . VAL A 1 197 ? 8.609 -32.031 -10.07 1 98.44 197 VAL A N 1
ATOM 1486 C CA . VAL A 1 197 ? 9.336 -30.828 -10.492 1 98.44 197 VAL A CA 1
ATOM 1487 C C . VAL A 1 197 ? 10.828 -31 -10.234 1 98.44 197 VAL A C 1
ATOM 1489 O O . VAL A 1 197 ? 11.648 -30.797 -11.133 1 98.44 197 VAL A O 1
ATOM 1492 N N . PRO A 1 198 ? 11.242 -31.453 -9.016 1 98.19 198 PRO A N 1
ATOM 1493 C CA . PRO A 1 198 ? 12.68 -31.672 -8.797 1 98.19 198 PRO A CA 1
ATOM 1494 C C . PRO A 1 198 ? 13.266 -32.75 -9.719 1 98.19 198 PRO A C 1
ATOM 1496 O O . PRO A 1 198 ? 14.391 -32.594 -10.203 1 98.19 198 PRO A O 1
ATOM 1499 N N . LEU A 1 199 ? 12.539 -33.781 -9.992 1 97.75 199 LEU A N 1
ATOM 1500 C CA . LEU A 1 199 ? 13.039 -34.844 -10.836 1 97.75 199 LEU A CA 1
ATOM 1501 C C . LEU A 1 199 ? 13.188 -34.375 -12.281 1 97.75 199 LEU A C 1
ATOM 1503 O O . LEU A 1 199 ? 14.172 -34.719 -12.938 1 97.75 199 LEU A O 1
ATOM 1507 N N . VAL A 1 200 ? 12.219 -33.656 -12.781 1 97.12 200 VAL A N 1
ATOM 1508 C CA . VAL A 1 200 ? 12.289 -33.125 -14.141 1 97.12 200 VAL A CA 1
ATOM 1509 C C . VAL A 1 200 ? 13.453 -32.156 -14.258 1 97.12 200 VAL A C 1
ATOM 1511 O O . VAL A 1 200 ? 14.195 -32.188 -15.242 1 97.12 200 VAL A O 1
ATOM 1514 N N . ASN A 1 201 ? 13.594 -31.281 -13.273 1 97.31 201 ASN A N 1
ATOM 1515 C CA . ASN A 1 201 ? 14.719 -30.359 -13.289 1 97.31 201 ASN A CA 1
ATOM 1516 C C . ASN A 1 201 ? 16.047 -31.094 -13.305 1 97.31 201 ASN A C 1
ATOM 1518 O O . ASN A 1 201 ? 16.969 -30.719 -14.047 1 97.31 201 ASN A O 1
ATOM 1522 N N . ARG A 1 202 ? 16.156 -32.156 -12.5 1 96.25 202 ARG A N 1
ATOM 1523 C CA . ARG A 1 202 ? 17.391 -32.938 -12.477 1 96.25 202 ARG A CA 1
ATOM 1524 C C . ARG A 1 202 ? 17.656 -33.562 -13.836 1 96.25 202 ARG A C 1
ATOM 1526 O O . ARG A 1 202 ? 18.812 -33.625 -14.273 1 96.25 202 ARG A O 1
ATOM 1533 N N . MET A 1 203 ? 16.625 -34 -14.477 1 95.38 203 MET A N 1
ATOM 1534 C CA . MET A 1 203 ? 16.766 -34.656 -15.766 1 95.38 203 MET A CA 1
ATOM 1535 C C . MET A 1 203 ? 17.188 -33.688 -16.844 1 95.38 203 MET A C 1
ATOM 1537 O O . MET A 1 203 ? 17.688 -34.062 -17.906 1 95.38 203 MET A O 1
ATOM 1541 N N . MET A 1 204 ? 17.031 -32.406 -16.609 1 94.12 204 MET A N 1
ATOM 1542 C CA . MET A 1 204 ? 17.375 -31.375 -17.609 1 94.12 204 MET A CA 1
ATOM 1543 C C . MET A 1 204 ? 18.812 -30.906 -17.438 1 94.12 204 MET A C 1
ATOM 1545 O O . MET A 1 204 ? 19.266 -30 -18.141 1 94.12 204 MET A O 1
ATOM 1549 N N . LEU A 1 205 ? 19.484 -31.531 -16.5 1 92.88 205 LEU A N 1
ATOM 1550 C CA . LEU A 1 205 ? 20.891 -31.141 -16.281 1 92.88 205 LEU A CA 1
ATOM 1551 C C . LEU A 1 205 ? 21.703 -31.359 -17.562 1 92.88 205 LEU A C 1
ATOM 1553 O O . LEU A 1 205 ? 21.781 -32.469 -18.062 1 92.88 205 LEU A O 1
ATOM 1557 N N . PRO A 1 206 ? 22.219 -30.297 -18 1 90 206 PRO A N 1
ATOM 1558 C CA . PRO A 1 206 ? 23.031 -30.453 -19.203 1 90 206 PRO A CA 1
ATOM 1559 C C . PRO A 1 206 ? 24.375 -31.109 -18.906 1 90 206 PRO A C 1
ATOM 1561 O O . PRO A 1 206 ? 24.781 -31.234 -17.75 1 90 206 PRO A O 1
ATOM 1564 N N . SER A 1 207 ? 24.984 -31.516 -20 1 88.5 207 SER A N 1
ATOM 1565 C CA . SER A 1 207 ? 26.344 -32.062 -19.875 1 88.5 207 SER A CA 1
ATOM 1566 C C . SER A 1 207 ? 27.328 -30.969 -19.453 1 88.5 207 SER A C 1
ATOM 1568 O O . SER A 1 207 ? 27.031 -29.766 -19.562 1 88.5 207 SER A O 1
ATOM 1570 N N . GLU A 1 208 ? 28.469 -31.359 -18.906 1 87.19 208 GLU A N 1
ATOM 1571 C CA . GLU A 1 208 ? 29.469 -30.422 -18.422 1 87.19 208 GLU A CA 1
ATOM 1572 C C . GLU A 1 208 ? 29.875 -29.453 -19.531 1 87.19 208 GLU A C 1
ATOM 1574 O O . GLU A 1 208 ? 30.203 -28.297 -19.25 1 87.19 208 GLU A O 1
ATOM 1579 N N . ARG A 1 209 ? 29.859 -29.844 -20.828 1 85.56 209 ARG A N 1
ATOM 1580 C CA . ARG A 1 209 ? 30.297 -29.016 -21.953 1 85.56 209 ARG A CA 1
ATOM 1581 C C . ARG A 1 209 ? 29.266 -27.953 -22.297 1 85.56 209 ARG A C 1
ATOM 1583 O O . ARG A 1 209 ? 29.609 -26.875 -22.766 1 85.56 209 ARG A O 1
ATOM 1590 N N . GLU A 1 210 ? 28.031 -28.234 -21.969 1 87 210 GLU A N 1
ATOM 1591 C CA . GLU A 1 210 ? 26.938 -27.344 -22.344 1 87 210 GLU A CA 1
ATOM 1592 C C . GLU A 1 210 ? 26.5 -26.5 -21.141 1 87 210 GLU A C 1
ATOM 1594 O O . GLU A 1 210 ? 25.656 -25.609 -21.281 1 87 210 GLU A O 1
ATOM 1599 N N . SER A 1 211 ? 27.094 -26.781 -20.047 1 89.25 211 SER A N 1
ATOM 1600 C CA . SER A 1 211 ? 26.703 -26.094 -18.812 1 89.25 211 SER A CA 1
ATOM 1601 C C . SER A 1 211 ? 27.344 -24.703 -18.734 1 89.25 211 SER A C 1
ATOM 1603 O O . SER A 1 211 ? 28.453 -24.5 -19.219 1 89.25 211 SER A O 1
ATOM 1605 N N . VAL A 1 212 ? 26.594 -23.812 -18.266 1 88.44 212 VAL A N 1
ATOM 1606 C CA . VAL A 1 212 ? 27.078 -22.453 -18 1 88.44 212 VAL A CA 1
ATOM 1607 C C . VAL A 1 212 ? 27.328 -22.281 -16.516 1 88.44 212 VAL A C 1
ATOM 1609 O O . VAL A 1 212 ? 26.406 -22.422 -15.703 1 88.44 212 VAL A O 1
ATOM 1612 N N . TYR A 1 213 ? 28.594 -21.969 -16.25 1 88.5 213 TYR A N 1
ATOM 1613 C CA . TYR A 1 213 ? 28.984 -21.797 -14.859 1 88.5 213 TYR A CA 1
ATOM 1614 C C . TYR A 1 213 ? 29.25 -20.328 -14.539 1 88.5 213 TYR A C 1
ATOM 1616 O O . TYR A 1 213 ? 29.625 -19.547 -15.422 1 88.5 213 TYR A O 1
ATOM 1624 N N . ILE A 1 214 ? 28.953 -19.953 -13.344 1 86.25 214 ILE A N 1
ATOM 1625 C CA . ILE A 1 214 ? 29.203 -18.578 -12.922 1 86.25 214 ILE A CA 1
ATOM 1626 C C . ILE A 1 214 ? 30.391 -18.547 -11.953 1 86.25 214 ILE A C 1
ATOM 1628 O O . ILE A 1 214 ? 30.594 -19.484 -11.18 1 86.25 214 ILE A O 1
ATOM 1632 N N . ASP A 1 215 ? 31.094 -17.406 -12.148 1 81.81 215 ASP A N 1
ATOM 1633 C CA . ASP A 1 215 ? 32.188 -17.172 -11.203 1 81.81 215 ASP A CA 1
ATOM 1634 C C . ASP A 1 215 ? 31.656 -16.766 -9.836 1 81.81 215 ASP A C 1
ATOM 1636 O O . ASP A 1 215 ? 30.984 -15.75 -9.703 1 81.81 215 ASP A O 1
ATOM 1640 N N . PRO A 1 216 ? 31.953 -17.547 -8.852 1 81 216 PRO A N 1
ATOM 1641 C CA . PRO A 1 216 ? 31.438 -17.266 -7.508 1 81 216 PRO A CA 1
ATOM 1642 C C . PRO A 1 216 ? 31.828 -15.875 -7.004 1 81 216 PRO A C 1
ATOM 1644 O O . PRO A 1 216 ? 31.125 -15.305 -6.164 1 81 216 PRO A O 1
ATOM 1647 N N . THR A 1 217 ? 32.875 -15.281 -7.441 1 76.56 217 THR A N 1
ATOM 1648 C CA . THR A 1 217 ? 33.344 -13.977 -6.988 1 76.56 217 THR A CA 1
ATOM 1649 C C . THR A 1 217 ? 32.406 -12.867 -7.449 1 76.56 217 THR A C 1
ATOM 1651 O O . THR A 1 217 ? 32.375 -11.789 -6.863 1 76.56 217 THR A O 1
ATOM 1654 N N . LEU A 1 218 ? 31.672 -13.211 -8.469 1 72.81 218 LEU A N 1
ATOM 1655 C CA . LEU A 1 218 ? 30.766 -12.219 -9.031 1 72.81 218 LEU A CA 1
ATOM 1656 C C . LEU A 1 218 ? 29.453 -12.188 -8.25 1 72.81 218 LEU A C 1
ATOM 1658 O O . LEU A 1 218 ? 28.641 -11.281 -8.438 1 72.81 218 LEU A O 1
ATOM 1662 N N . LEU A 1 219 ? 29.25 -13.141 -7.449 1 73.81 219 LEU A N 1
ATOM 1663 C CA . LEU A 1 219 ? 27.969 -13.25 -6.758 1 73.81 219 LEU A CA 1
ATOM 1664 C C . LEU A 1 219 ? 27.969 -12.438 -5.469 1 73.81 219 LEU A C 1
ATOM 1666 O O . LEU A 1 219 ? 26.953 -12.328 -4.793 1 73.81 219 LEU A O 1
ATOM 1670 N N . GLY A 1 220 ? 28.734 -11.383 -5.41 1 60.94 220 GLY A N 1
ATOM 1671 C CA . GLY A 1 220 ? 28.812 -10.398 -4.344 1 60.94 220 GLY A CA 1
ATOM 1672 C C . GLY A 1 220 ? 28.703 -11 -2.959 1 60.94 220 GLY A C 1
ATOM 1673 O O . GLY A 1 220 ? 28.172 -12.102 -2.795 1 60.94 220 GLY A O 1
ATOM 1674 N N . GLU A 1 221 ? 29.516 -10.648 -2.072 1 56.12 221 GLU A N 1
ATOM 1675 C CA . GLU A 1 221 ? 29.422 -11.039 -0.669 1 56.12 221 GLU A CA 1
ATOM 1676 C C . GLU A 1 221 ? 28.312 -10.273 0.046 1 56.12 221 GLU A C 1
ATOM 1678 O O . GLU A 1 221 ? 28.016 -9.125 -0.303 1 56.12 221 GLU A O 1
ATOM 1683 N N . GLU A 1 222 ? 27.359 -10.992 0.416 1 55 222 GLU A N 1
ATOM 1684 C CA . GLU A 1 222 ? 26.406 -10.273 1.268 1 55 222 GLU A CA 1
ATOM 1685 C C . GLU A 1 222 ? 27.141 -9.422 2.305 1 55 222 GLU A C 1
ATOM 1687 O O . GLU A 1 222 ? 28.031 -9.906 2.992 1 55 222 GLU A O 1
ATOM 1692 N N . SER A 1 223 ? 27.266 -8.188 2.023 1 48.97 223 SER A N 1
ATOM 1693 C CA . SER A 1 223 ? 27.953 -7.273 2.938 1 48.97 223 SER A CA 1
ATOM 1694 C C . SER A 1 223 ? 27.484 -7.488 4.375 1 48.97 223 SER A C 1
ATOM 1696 O O . SER A 1 223 ? 26.281 -7.496 4.652 1 48.97 223 SER A O 1
ATOM 1698 N N . ASP A 1 224 ? 28.109 -8.273 5.07 1 49.34 224 ASP A N 1
ATOM 1699 C CA . ASP A 1 224 ? 27.891 -8.25 6.516 1 49.34 224 ASP A CA 1
ATOM 1700 C C . ASP A 1 224 ? 27.641 -6.824 7.008 1 49.34 224 ASP A C 1
ATOM 1702 O O . ASP A 1 224 ? 28.484 -5.945 6.836 1 49.34 224 ASP A O 1
ATOM 1706 N N . SER A 1 225 ? 26.516 -6.379 6.93 1 51.44 225 SER A N 1
ATOM 1707 C CA . SER A 1 225 ? 26.25 -5.047 7.465 1 51.44 225 SER A CA 1
ATOM 1708 C C . SER A 1 225 ? 26.938 -4.848 8.812 1 51.44 225 SER A C 1
ATOM 1710 O O . SER A 1 225 ? 26.719 -5.625 9.742 1 51.44 225 SER A O 1
ATOM 1712 N N . THR A 1 226 ? 28.109 -4.355 8.891 1 53.38 226 THR A N 1
ATOM 1713 C CA . THR A 1 226 ? 28.766 -3.924 10.117 1 53.38 226 THR A CA 1
ATOM 1714 C C . THR A 1 226 ? 27.766 -3.287 11.078 1 53.38 226 THR A C 1
ATOM 1716 O O . THR A 1 226 ? 26.953 -2.439 10.672 1 53.38 226 THR A O 1
ATOM 1719 N N . ARG A 1 227 ? 27.641 -3.846 12.234 1 60.28 227 ARG A N 1
ATOM 1720 C CA . ARG A 1 227 ? 26.859 -3.229 13.289 1 60.28 227 ARG A CA 1
ATOM 1721 C C . ARG A 1 227 ? 27.203 -1.752 13.445 1 60.28 227 ARG A C 1
ATOM 1723 O O . ARG A 1 227 ? 28.344 -1.41 13.766 1 60.28 227 ARG A O 1
ATOM 1730 N N . PRO A 1 228 ? 26.297 -0.931 13.039 1 63.16 228 PRO A N 1
ATOM 1731 C CA . PRO A 1 228 ? 26.641 0.485 13.203 1 63.16 228 PRO A CA 1
ATOM 1732 C C . PRO A 1 228 ? 26.875 0.872 14.664 1 63.16 228 PRO A C 1
ATOM 1734 O O . PRO A 1 228 ? 26.266 0.28 15.562 1 63.16 228 PRO A O 1
ATOM 1737 N N . ARG A 1 229 ? 27.984 1.529 15.047 1 67.25 229 ARG A N 1
ATOM 1738 C CA . ARG A 1 229 ? 28.172 2.137 16.359 1 67.25 229 ARG A CA 1
ATOM 1739 C C . ARG A 1 229 ? 26.984 3.041 16.719 1 67.25 229 ARG A C 1
ATOM 1741 O O . ARG A 1 229 ? 26.641 3.945 15.953 1 67.25 229 ARG A O 1
ATOM 1748 N N . LEU A 1 230 ? 26.188 2.676 17.828 1 74.5 230 LEU A N 1
ATOM 1749 C CA . LEU A 1 230 ? 25.016 3.426 18.281 1 74.5 230 LEU A CA 1
ATOM 1750 C C . LEU A 1 230 ? 25.438 4.668 19.062 1 74.5 230 LEU A C 1
ATOM 1752 O O . LEU A 1 230 ? 26.047 4.559 20.141 1 74.5 230 LEU A O 1
ATOM 1756 N N . THR A 1 231 ? 25.312 5.848 18.531 1 73 231 THR A N 1
ATOM 1757 C CA . THR A 1 231 ? 25.734 7.082 19.188 1 73 231 THR A CA 1
ATOM 1758 C C . THR A 1 231 ? 24.547 7.867 19.703 1 73 231 THR A C 1
ATOM 1760 O O . THR A 1 231 ? 24.656 8.633 20.672 1 73 231 THR A O 1
ATOM 1763 N N . ARG A 1 232 ? 23.375 7.625 19.266 1 83.44 232 ARG A N 1
ATOM 1764 C CA . ARG A 1 232 ? 22.203 8.414 19.625 1 83.44 232 ARG A CA 1
ATOM 1765 C C . ARG A 1 232 ? 21.188 7.559 20.391 1 83.44 232 ARG A C 1
ATOM 1767 O O . ARG A 1 232 ? 21.047 6.363 20.125 1 83.44 232 ARG A O 1
ATOM 1774 N N . PRO A 1 233 ? 20.562 8.281 21.375 1 83.12 233 PRO A N 1
ATOM 1775 C CA . PRO A 1 233 ? 19.516 7.551 22.094 1 83.12 233 PRO A CA 1
ATOM 1776 C C . PRO A 1 233 ? 18.453 6.996 21.156 1 83.12 233 PRO A C 1
ATOM 1778 O O . PRO A 1 233 ? 17.938 5.895 21.375 1 83.12 233 PRO A O 1
ATOM 1781 N N . ALA A 1 234 ? 18.141 7.68 20.219 1 84.88 234 ALA A N 1
ATOM 1782 C CA . ALA A 1 234 ? 17.172 7.219 19.234 1 84.88 234 ALA A CA 1
ATOM 1783 C C . ALA A 1 234 ? 17.625 5.918 18.578 1 84.88 234 ALA A C 1
ATOM 1785 O O . ALA A 1 234 ? 16.797 5.027 18.328 1 84.88 234 ALA A O 1
ATOM 1786 N N . GLU A 1 235 ? 18.828 5.793 18.359 1 87.25 235 GLU A N 1
ATOM 1787 C CA . GLU A 1 235 ? 19.391 4.598 17.719 1 87.25 235 GLU A CA 1
ATOM 1788 C C . GLU A 1 235 ? 19.312 3.395 18.656 1 87.25 235 GLU A C 1
ATOM 1790 O O . GLU A 1 235 ? 19.172 2.256 18.203 1 87.25 235 GLU A O 1
ATOM 1795 N N . ARG A 1 236 ? 19.375 3.713 19.938 1 89.75 236 ARG A N 1
ATOM 1796 C CA . ARG A 1 236 ? 19.266 2.631 20.906 1 89.75 236 ARG A CA 1
ATOM 1797 C C . ARG A 1 236 ? 17.859 2.027 20.875 1 89.75 236 ARG A C 1
ATOM 1799 O O . ARG A 1 236 ? 17.703 0.806 20.953 1 89.75 236 ARG A O 1
ATOM 1806 N N . LEU A 1 237 ? 16.953 2.854 20.75 1 90.31 237 LEU A N 1
ATOM 1807 C CA . LEU A 1 237 ? 15.57 2.383 20.672 1 90.31 237 LEU A CA 1
ATOM 1808 C C . LEU A 1 237 ? 15.336 1.64 19.359 1 90.31 237 LEU A C 1
ATOM 1810 O O . LEU A 1 237 ? 14.633 0.624 19.328 1 90.31 237 LEU A O 1
ATOM 1814 N N . GLU A 1 238 ? 15.906 2.109 18.359 1 91.88 238 GLU A N 1
ATOM 1815 C CA . GLU A 1 238 ? 15.75 1.507 17.031 1 91.88 238 GLU A CA 1
ATOM 1816 C C . GLU A 1 238 ? 16.406 0.129 16.969 1 91.88 238 GLU A C 1
ATOM 1818 O O . GLU A 1 238 ? 15.992 -0.724 16.188 1 91.88 238 GLU A O 1
ATOM 1823 N N . ASN A 1 239 ? 17.375 -0.072 17.844 1 93.19 239 ASN A N 1
ATOM 1824 C CA . ASN A 1 239 ? 18.078 -1.347 17.875 1 93.19 239 ASN A CA 1
ATOM 1825 C C . ASN A 1 239 ? 17.766 -2.146 19.125 1 93.19 239 ASN A C 1
ATOM 1827 O O . ASN A 1 239 ? 18.547 -3.016 19.531 1 93.19 239 ASN A O 1
ATOM 1831 N N . SER A 1 240 ? 16.672 -1.866 19.703 1 94.5 240 SER A N 1
ATOM 1832 C CA . SER A 1 240 ? 16.281 -2.521 20.953 1 94.5 240 SER A CA 1
ATOM 1833 C C . SER A 1 240 ? 15.625 -3.875 20.688 1 94.5 240 SER A C 1
ATOM 1835 O O . SER A 1 240 ? 14.516 -3.941 20.141 1 94.5 240 SER A O 1
ATOM 1837 N N . ILE A 1 241 ? 16.219 -4.898 21.156 1 95.88 241 ILE A N 1
ATOM 1838 C CA . ILE A 1 241 ? 15.664 -6.242 21.062 1 95.88 241 ILE A CA 1
ATOM 1839 C C . ILE A 1 241 ? 14.453 -6.367 21.984 1 95.88 241 ILE A C 1
ATOM 1841 O O . ILE A 1 241 ? 13.453 -6.992 21.625 1 95.88 241 ILE A O 1
ATOM 1845 N N . THR A 1 242 ? 14.523 -5.723 23.047 1 96.88 242 THR A N 1
ATOM 1846 C CA . THR A 1 242 ? 13.461 -5.773 24.047 1 96.88 242 THR A CA 1
ATOM 1847 C C . THR A 1 242 ? 12.172 -5.188 23.484 1 96.88 242 THR A C 1
ATOM 1849 O O . THR A 1 242 ? 11.094 -5.762 23.656 1 96.88 242 THR A O 1
ATOM 1852 N N . LEU A 1 243 ? 12.312 -4.105 22.828 1 96 243 LEU A N 1
ATOM 1853 C CA . LEU A 1 243 ? 11.133 -3.465 22.25 1 96 243 LEU A CA 1
ATOM 1854 C C . LEU A 1 243 ? 10.484 -4.363 21.203 1 96 243 LEU A C 1
ATOM 1856 O O . LEU A 1 243 ? 9.266 -4.512 21.172 1 96 243 LEU A O 1
ATOM 1860 N N . ALA A 1 244 ? 11.273 -4.949 20.375 1 96.25 244 ALA A N 1
ATOM 1861 C CA . ALA A 1 244 ? 10.773 -5.855 19.344 1 96.25 244 ALA A CA 1
ATOM 1862 C C . ALA A 1 244 ? 10.055 -7.051 19.969 1 96.25 244 ALA A C 1
ATOM 1864 O O . ALA A 1 244 ? 8.969 -7.434 19.516 1 96.25 244 ALA A O 1
ATOM 1865 N N . LEU A 1 245 ? 10.57 -7.598 21.031 1 97.12 245 LEU A N 1
ATOM 1866 C CA . LEU A 1 245 ? 10.023 -8.805 21.641 1 97.12 245 LEU A CA 1
ATOM 1867 C C . LEU A 1 245 ? 8.773 -8.484 22.469 1 97.12 245 LEU A C 1
ATOM 1869 O O . LEU A 1 245 ? 7.852 -9.289 22.531 1 97.12 245 LEU A O 1
ATOM 1873 N N . LEU A 1 246 ? 8.75 -7.277 23.031 1 97.5 246 LEU A N 1
ATOM 1874 C CA . LEU A 1 246 ? 7.617 -6.875 23.859 1 97.5 246 LEU A CA 1
ATOM 1875 C C . LEU A 1 246 ? 6.359 -6.719 23.016 1 97.5 246 LEU A C 1
ATOM 1877 O O . LEU A 1 246 ? 5.242 -6.816 23.531 1 97.5 246 LEU A O 1
ATOM 1881 N N . VAL A 1 247 ? 6.551 -6.531 21.75 1 97.38 247 VAL A N 1
ATOM 1882 C CA . VAL A 1 247 ? 5.398 -6.406 20.859 1 97.38 247 VAL A CA 1
ATOM 1883 C C . VAL A 1 247 ? 5.23 -7.688 20.047 1 97.38 247 VAL A C 1
ATOM 1885 O O . VAL A 1 247 ? 4.109 -8.172 19.859 1 97.38 247 VAL A O 1
ATOM 1888 N N . GLY A 1 248 ? 6.363 -8.25 19.578 1 97.75 248 GLY A N 1
ATOM 1889 C CA . GLY A 1 248 ? 6.344 -9.422 18.719 1 97.75 248 GLY A CA 1
ATOM 1890 C C . GLY A 1 248 ? 5.793 -10.656 19.406 1 97.75 248 GLY A C 1
ATOM 1891 O O . GLY A 1 248 ? 4.969 -11.375 18.828 1 97.75 248 GLY A O 1
ATOM 1892 N N . VAL A 1 249 ? 6.176 -10.922 20.594 1 98 249 VAL A N 1
ATOM 1893 C CA . VAL A 1 249 ? 5.805 -12.141 21.297 1 98 249 VAL A CA 1
ATOM 1894 C C . VAL A 1 249 ? 4.316 -12.109 21.641 1 98 249 VAL A C 1
ATOM 1896 O O . VAL A 1 249 ? 3.598 -13.086 21.391 1 98 249 VAL A O 1
ATOM 1899 N N . PRO A 1 250 ? 3.779 -10.992 22.172 1 98 250 PRO A N 1
ATOM 1900 C CA . PRO A 1 250 ? 2.33 -10.938 22.375 1 98 250 PRO A CA 1
ATOM 1901 C C . PRO A 1 250 ? 1.542 -11.156 21.078 1 98 250 PRO A C 1
ATOM 1903 O O . PRO A 1 250 ? 0.464 -11.758 21.109 1 98 250 PRO A O 1
ATOM 1906 N N . GLY A 1 251 ? 2.037 -10.648 19.969 1 98.06 251 GLY A N 1
ATOM 1907 C CA . GLY A 1 251 ? 1.38 -10.93 18.703 1 98.06 251 GLY A CA 1
ATOM 1908 C C . GLY A 1 251 ? 1.288 -12.414 18.391 1 98.06 251 GLY A C 1
ATOM 1909 O O . GLY A 1 251 ? 0.245 -12.898 17.953 1 98.06 251 GLY A O 1
ATOM 1910 N N . LEU A 1 252 ? 2.334 -13.125 18.688 1 98.19 252 LEU A N 1
ATOM 1911 C CA . LEU A 1 252 ? 2.342 -14.57 18.453 1 98.19 252 LEU A CA 1
ATOM 1912 C C . LEU A 1 252 ? 1.455 -15.289 19.469 1 98.19 252 LEU A C 1
ATOM 1914 O O . LEU A 1 252 ? 0.826 -16.297 19.141 1 98.19 252 LEU A O 1
ATOM 1918 N N . ILE A 1 253 ? 1.404 -14.789 20.672 1 98.25 253 ILE A N 1
ATOM 1919 C CA . ILE A 1 253 ? 0.523 -15.359 21.688 1 98.25 253 ILE A CA 1
ATOM 1920 C C . ILE A 1 253 ? -0.933 -15.195 21.266 1 98.25 253 ILE A C 1
ATOM 1922 O O . ILE A 1 253 ? -1.736 -16.125 21.406 1 98.25 253 ILE A O 1
ATOM 1926 N N . TYR A 1 254 ? -1.273 -14.031 20.734 1 98.06 254 TYR A N 1
ATOM 1927 C CA . TYR A 1 254 ? -2.617 -13.82 20.203 1 98.06 254 TYR A CA 1
ATOM 1928 C C . TYR A 1 254 ? -2.955 -14.852 19.141 1 98.06 254 TYR A C 1
ATOM 1930 O O . TYR A 1 254 ? -4.055 -15.406 19.125 1 98.06 254 TYR A O 1
ATOM 1938 N N . LEU A 1 255 ? -2.033 -15.109 18.281 1 97.44 255 LEU A N 1
ATOM 1939 C CA . LEU A 1 255 ? -2.248 -16.062 17.203 1 97.44 255 LEU A CA 1
ATOM 1940 C C . LEU A 1 255 ? -2.516 -17.453 17.734 1 97.44 255 LEU A C 1
ATOM 1942 O O . LEU A 1 255 ? -3.393 -18.172 17.234 1 97.44 255 LEU A O 1
ATOM 1946 N N . VAL A 1 256 ? -1.74 -17.844 18.688 1 97.5 256 VAL A N 1
ATOM 1947 C CA . VAL A 1 256 ? -1.922 -19.156 19.312 1 97.5 256 VAL A CA 1
ATOM 1948 C C . VAL A 1 256 ? -3.307 -19.234 19.953 1 97.5 256 VAL A C 1
ATOM 1950 O O . VAL A 1 256 ? -4.02 -20.234 19.781 1 97.5 256 VAL A O 1
ATOM 1953 N N . SER A 1 257 ? -3.672 -18.203 20.641 1 97.12 257 SER A N 1
ATOM 1954 C CA . SER A 1 257 ? -4.992 -18.141 21.266 1 97.12 257 SER A CA 1
ATOM 1955 C C . SER A 1 257 ? -6.098 -18.203 20.203 1 97.12 257 SER A C 1
ATOM 1957 O O . SER A 1 257 ? -7.133 -18.828 20.422 1 97.12 257 SER A O 1
ATOM 1959 N N . TYR A 1 258 ? -5.883 -17.5 19.141 1 96.38 258 TYR A N 1
ATOM 1960 C CA . TYR A 1 258 ? -6.832 -17.484 18.031 1 96.38 258 TYR A CA 1
ATOM 1961 C C . TYR A 1 258 ? -7.059 -18.891 17.484 1 96.38 258 TYR A C 1
ATOM 1963 O O . TYR A 1 258 ? -8.203 -19.312 17.281 1 96.38 258 TYR A O 1
ATOM 1971 N N . PHE A 1 259 ? -6.047 -19.672 17.328 1 96.06 259 PHE A N 1
ATOM 1972 C CA . PHE A 1 259 ? -6.148 -21.016 16.766 1 96.06 259 PHE A CA 1
ATOM 1973 C C . PHE A 1 259 ? -6.738 -21.984 17.781 1 96.06 259 PHE A C 1
ATOM 1975 O O . PHE A 1 259 ? -7.492 -22.891 17.422 1 96.06 259 PHE A O 1
ATOM 1982 N N . ILE A 1 260 ? -6.418 -21.828 19.031 1 96.06 260 ILE A N 1
ATOM 1983 C CA . ILE A 1 260 ? -6.984 -22.672 20.094 1 96.06 260 ILE A CA 1
ATOM 1984 C C . ILE A 1 260 ? -8.492 -22.422 20.172 1 96.06 260 ILE A C 1
ATOM 1986 O O . ILE A 1 260 ? -9.258 -23.359 20.453 1 96.06 260 ILE A O 1
ATOM 1990 N N . GLY A 1 261 ? -8.891 -21.219 19.906 1 94.88 261 GLY A N 1
ATOM 1991 C CA . GLY A 1 261 ? -10.305 -20.875 19.922 1 94.88 261 GLY A CA 1
ATOM 1992 C C . GLY A 1 261 ? -11.047 -21.359 18.688 1 94.88 261 GLY A C 1
ATOM 1993 O O . GLY A 1 261 ? -12.258 -21.141 18.562 1 94.88 261 GLY A O 1
ATOM 1994 N N . GLY A 1 262 ? -10.352 -21.953 17.688 1 93.5 262 GLY A N 1
ATOM 1995 C CA . GLY A 1 262 ? -11.008 -22.547 16.531 1 93.5 262 GLY A CA 1
ATOM 1996 C C . GLY A 1 262 ? -10.906 -21.672 15.289 1 93.5 262 GLY A C 1
ATOM 1997 O O . GLY A 1 262 ? -11.602 -21.906 14.297 1 93.5 262 GLY A O 1
ATOM 1998 N N . GLY A 1 263 ? -10.094 -20.672 15.375 1 93.44 263 GLY A N 1
ATOM 1999 C CA . GLY A 1 263 ? -9.945 -19.797 14.219 1 93.44 263 GLY A CA 1
ATOM 2000 C C . GLY A 1 263 ? -9.281 -20.484 13.039 1 93.44 263 GLY A C 1
ATOM 2001 O O . GLY A 1 263 ? -8.383 -21.312 13.227 1 93.44 263 GLY A O 1
ATOM 2002 N N . GLY A 1 264 ? -9.703 -20.125 11.805 1 93.19 264 GLY A N 1
ATOM 2003 C CA . GLY A 1 264 ? -9.133 -20.672 10.594 1 93.19 264 GLY A CA 1
ATOM 2004 C C . GLY A 1 264 ? -8.195 -19.703 9.883 1 93.19 264 GLY A C 1
ATOM 2005 O O . GLY A 1 264 ? -8.094 -18.547 10.266 1 93.19 264 GLY A O 1
ATOM 2006 N N . LEU A 1 265 ? -7.586 -20.203 8.82 1 95.06 265 LEU A N 1
ATOM 2007 C CA . LEU A 1 265 ? -6.668 -19.391 8.031 1 95.06 265 LEU A CA 1
ATOM 2008 C C . LEU A 1 265 ? -7.43 -18.484 7.078 1 95.06 265 LEU A C 1
ATOM 2010 O O . LEU A 1 265 ? -8.445 -18.875 6.5 1 95.06 265 LEU A O 1
ATOM 2014 N N . ASN A 1 266 ? -7.062 -17.312 7 1 95.81 266 ASN A N 1
ATOM 2015 C CA . ASN A 1 266 ? -7.516 -16.312 6.039 1 95.81 266 ASN A CA 1
ATOM 2016 C C . ASN A 1 266 ? -6.43 -15.281 5.742 1 95.81 266 ASN A C 1
ATOM 2018 O O . ASN A 1 266 ? -5.301 -15.406 6.215 1 95.81 266 ASN A O 1
ATOM 2022 N N . LEU A 1 267 ? -6.703 -14.352 4.941 1 95.5 267 LEU A N 1
ATOM 2023 C CA . LEU A 1 267 ? -5.695 -13.391 4.504 1 95.5 267 LEU A CA 1
ATOM 2024 C C . LEU A 1 267 ? -5.129 -12.617 5.691 1 95.5 267 LEU A C 1
ATOM 2026 O O . LEU A 1 267 ? -3.914 -12.445 5.805 1 95.5 267 LEU A O 1
ATOM 2030 N N . ASN A 1 268 ? -5.977 -12.211 6.602 1 97.25 268 ASN A N 1
ATOM 2031 C CA . ASN A 1 268 ? -5.562 -11.406 7.742 1 97.25 268 ASN A CA 1
ATOM 2032 C C . ASN A 1 268 ? -4.691 -12.203 8.711 1 97.25 268 ASN A C 1
ATOM 2034 O O . ASN A 1 268 ? -3.697 -11.688 9.219 1 97.25 268 ASN A O 1
ATOM 2038 N N . VAL A 1 269 ? -5.078 -13.445 8.922 1 96.75 269 VAL A N 1
ATOM 2039 C CA . VAL A 1 269 ? -4.352 -14.297 9.852 1 96.75 269 VAL A CA 1
ATOM 2040 C C . VAL A 1 269 ? -2.965 -14.617 9.297 1 96.75 269 VAL A C 1
ATOM 2042 O O . VAL A 1 269 ? -1.972 -14.586 10.023 1 96.75 269 VAL A O 1
ATOM 2045 N N . VAL A 1 270 ? -2.93 -14.891 8.008 1 95.56 270 VAL A N 1
ATOM 2046 C CA . VAL A 1 270 ? -1.647 -15.18 7.371 1 95.56 270 VAL A CA 1
ATOM 2047 C C . VAL A 1 270 ? -0.755 -13.938 7.434 1 95.56 270 VAL A C 1
ATOM 2049 O O . VAL A 1 270 ? 0.425 -14.031 7.777 1 95.56 270 VAL A O 1
ATOM 2052 N N . ASN A 1 271 ? -1.292 -12.805 7.117 1 97.19 271 ASN A N 1
ATOM 2053 C CA . ASN A 1 271 ? -0.542 -11.555 7.207 1 97.19 271 ASN A CA 1
ATOM 2054 C C . ASN A 1 271 ? -0.05 -11.297 8.625 1 97.19 271 ASN A C 1
ATOM 2056 O O . ASN A 1 271 ? 1.09 -10.875 8.828 1 97.19 271 ASN A O 1
ATOM 2060 N N . PHE A 1 272 ? -0.918 -11.555 9.578 1 98.19 272 PHE A N 1
ATOM 2061 C CA . PHE A 1 272 ? -0.575 -11.375 10.984 1 98.19 272 PHE A CA 1
ATOM 2062 C C . PHE A 1 272 ? 0.583 -12.281 11.383 1 98.19 272 PHE A C 1
ATOM 2064 O O . PHE A 1 272 ? 1.542 -11.836 12.016 1 98.19 272 PHE A O 1
ATOM 2071 N N . MET A 1 273 ? 0.491 -13.508 11 1 97.19 273 MET A N 1
ATOM 2072 C CA . MET A 1 273 ? 1.51 -14.5 11.32 1 97.19 273 MET A CA 1
ATOM 2073 C C . MET A 1 273 ? 2.863 -14.102 10.742 1 97.19 273 MET A C 1
ATOM 2075 O O . MET A 1 273 ? 3.869 -14.094 11.453 1 97.19 273 MET A O 1
ATOM 2079 N N . PHE A 1 274 ? 2.871 -13.742 9.516 1 96.62 274 PHE A N 1
ATOM 2080 C CA . PHE A 1 274 ? 4.129 -13.406 8.859 1 96.62 274 PHE A CA 1
ATOM 2081 C C . PHE A 1 274 ? 4.711 -12.117 9.438 1 96.62 274 PHE A C 1
ATOM 2083 O O . PHE A 1 274 ? 5.922 -12.008 9.625 1 96.62 274 PHE A O 1
ATOM 2090 N N . LEU A 1 275 ? 3.895 -11.156 9.688 1 97.75 275 LEU A N 1
ATOM 2091 C CA . LEU A 1 275 ? 4.355 -9.891 10.25 1 97.75 275 LEU A CA 1
ATOM 2092 C C . LEU A 1 275 ? 5.023 -10.109 11.602 1 97.75 275 LEU A C 1
ATOM 2094 O O . LEU A 1 275 ? 6.145 -9.648 11.828 1 97.75 275 LEU A O 1
ATOM 2098 N N . PHE A 1 276 ? 4.41 -10.812 12.477 1 98.56 276 PHE A N 1
ATOM 2099 C CA . PHE A 1 276 ? 4.902 -10.906 13.844 1 98.56 276 PHE A CA 1
ATOM 2100 C C . PHE A 1 276 ? 6.059 -11.898 13.938 1 98.56 276 PHE A C 1
ATOM 2102 O O . PHE A 1 276 ? 6.969 -11.727 14.75 1 98.56 276 PHE A O 1
ATOM 2109 N N . LEU A 1 277 ? 6.062 -12.922 13.078 1 97.62 277 LEU A N 1
ATOM 2110 C CA . LEU A 1 277 ? 7.262 -13.742 12.977 1 97.62 277 LEU A CA 1
ATOM 2111 C C . LEU A 1 277 ? 8.453 -12.914 12.492 1 97.62 277 LEU A C 1
ATOM 2113 O O . LEU A 1 277 ? 9.562 -13.062 13.008 1 97.62 277 LEU A O 1
ATOM 2117 N N . ALA A 1 278 ? 8.195 -12.086 11.523 1 97.19 278 ALA A N 1
ATOM 2118 C CA . ALA A 1 278 ? 9.258 -11.219 11.023 1 97.19 278 ALA A CA 1
ATOM 2119 C C . ALA A 1 278 ? 9.766 -10.289 12.125 1 97.19 278 ALA A C 1
ATOM 2121 O O . ALA A 1 278 ? 10.977 -10.102 12.273 1 97.19 278 ALA A O 1
ATOM 2122 N N . ILE A 1 279 ? 8.883 -9.711 12.922 1 98.12 279 ILE A N 1
ATOM 2123 C CA . ILE A 1 279 ? 9.266 -8.812 14.008 1 98.12 279 ILE A CA 1
ATOM 2124 C C . ILE A 1 279 ? 10.188 -9.539 14.984 1 98.12 279 ILE A C 1
ATOM 2126 O O . ILE A 1 279 ? 11.242 -9.023 15.359 1 98.12 279 ILE A O 1
ATOM 2130 N N . VAL A 1 280 ? 9.828 -10.727 15.344 1 97.94 280 VAL A N 1
ATOM 2131 C CA . VAL A 1 280 ? 10.586 -11.484 16.344 1 97.94 280 VAL A CA 1
ATOM 2132 C C . VAL A 1 280 ? 11.914 -11.938 15.742 1 97.94 280 VAL A C 1
ATOM 2134 O O . VAL A 1 280 ? 12.961 -11.852 16.391 1 97.94 280 VAL A O 1
ATOM 2137 N N . LEU A 1 281 ? 11.906 -12.359 14.5 1 96.94 281 LEU A N 1
ATOM 2138 C CA . LEU A 1 281 ? 13.094 -12.961 13.906 1 96.94 281 LEU A CA 1
ATOM 2139 C C . LEU A 1 281 ? 14.094 -11.891 13.484 1 96.94 281 LEU A C 1
ATOM 2141 O O . LEU A 1 281 ? 15.297 -12.156 13.422 1 96.94 281 LEU A O 1
ATOM 2145 N N . HIS A 1 282 ? 13.703 -10.719 13.148 1 96.75 282 HIS A N 1
ATOM 2146 C CA . HIS A 1 282 ? 14.625 -9.633 12.852 1 96.75 282 HIS A CA 1
ATOM 2147 C C . HIS A 1 282 ? 15.297 -9.109 14.117 1 96.75 282 HIS A C 1
ATOM 2149 O O . HIS A 1 282 ? 16.344 -8.469 14.055 1 96.75 282 HIS A O 1
ATOM 2155 N N . ARG A 1 283 ? 14.594 -9.258 15.281 1 95.19 283 ARG A N 1
ATOM 2156 C CA . ARG A 1 283 ? 15.117 -8.984 16.609 1 95.19 283 ARG A CA 1
ATOM 2157 C C . ARG A 1 283 ? 15.094 -7.488 16.922 1 95.19 283 ARG A C 1
ATOM 2159 O O . ARG A 1 283 ? 14.898 -7.082 18.062 1 95.19 283 ARG A O 1
ATOM 2166 N N . THR A 1 284 ? 15.414 -6.613 15.922 1 96.06 284 THR A N 1
ATOM 2167 C CA . THR A 1 284 ? 15.406 -5.176 16.156 1 96.06 284 THR A CA 1
ATOM 2168 C C . THR A 1 284 ? 14.492 -4.469 15.164 1 96.06 284 THR A C 1
ATOM 2170 O O . THR A 1 284 ? 14.344 -4.91 14.023 1 96.06 284 THR A O 1
ATOM 2173 N N . PRO A 1 285 ? 13.93 -3.312 15.602 1 96.06 285 PRO A N 1
ATOM 2174 C CA . PRO A 1 285 ? 13.078 -2.535 14.695 1 96.06 285 PRO A CA 1
ATOM 2175 C C . PRO A 1 285 ? 13.836 -2.035 13.469 1 96.06 285 PRO A C 1
ATOM 2177 O O . PRO A 1 285 ? 13.273 -2.008 12.367 1 96.06 285 PRO A O 1
ATOM 2180 N N . GLN A 1 286 ? 15.062 -1.708 13.641 1 94.88 286 GLN A N 1
ATOM 2181 C CA . GLN A 1 286 ? 15.852 -1.198 12.523 1 94.88 286 GLN A CA 1
ATOM 2182 C C . GLN A 1 286 ? 16.016 -2.258 11.438 1 94.88 286 GLN A C 1
ATOM 2184 O O . GLN A 1 286 ? 15.875 -1.964 10.25 1 94.88 286 GLN A O 1
ATOM 2189 N N . SER A 1 287 ? 16.344 -3.426 11.867 1 95.38 287 SER A N 1
ATOM 2190 C CA . SER A 1 287 ? 16.5 -4.523 10.914 1 95.38 287 SER A CA 1
ATOM 2191 C C . SER A 1 287 ? 15.195 -4.773 10.156 1 95.38 287 SER A C 1
ATOM 2193 O O . SER A 1 287 ? 15.211 -4.98 8.945 1 95.38 287 SER A O 1
ATOM 2195 N N . LEU A 1 288 ? 14.133 -4.719 10.844 1 96.5 288 LEU A N 1
ATOM 2196 C CA . LEU A 1 288 ? 12.82 -4.918 10.242 1 96.5 288 LEU A CA 1
ATOM 2197 C C . LEU A 1 288 ? 12.516 -3.814 9.234 1 96.5 288 LEU A C 1
ATOM 2199 O O . LEU A 1 288 ? 12.055 -4.094 8.125 1 96.5 288 LEU A O 1
ATOM 2203 N N . LEU A 1 289 ? 12.789 -2.598 9.602 1 95.62 289 LEU A N 1
ATOM 2204 C CA . LEU A 1 289 ? 12.492 -1.444 8.758 1 95.62 289 LEU A CA 1
ATOM 2205 C C . LEU A 1 289 ? 13.32 -1.474 7.477 1 95.62 289 LEU A C 1
ATOM 2207 O O . LEU A 1 289 ? 12.828 -1.124 6.402 1 95.62 289 LEU A O 1
ATOM 2211 N N . ASN A 1 290 ? 14.555 -1.879 7.594 1 94.12 290 ASN A N 1
ATOM 2212 C CA . ASN A 1 290 ? 15.406 -1.994 6.414 1 94.12 290 ASN A CA 1
ATOM 2213 C C . ASN A 1 290 ? 14.82 -2.973 5.395 1 94.12 290 ASN A C 1
ATOM 2215 O O . ASN A 1 290 ? 14.805 -2.689 4.195 1 94.12 290 ASN A O 1
ATOM 2219 N N . SER A 1 291 ? 14.359 -4.043 5.902 1 94 291 SER A N 1
ATOM 2220 C CA . SER A 1 291 ? 13.766 -5.035 5.012 1 94 291 SER A CA 1
ATOM 2221 C C . SER A 1 291 ? 12.453 -4.535 4.422 1 94 291 SER A C 1
ATOM 2223 O O . SER A 1 291 ? 12.133 -4.828 3.266 1 94 291 SER A O 1
ATOM 2225 N N . LEU A 1 292 ? 11.656 -3.82 5.199 1 95.81 292 LEU A N 1
ATOM 2226 C CA . LEU A 1 292 ? 10.406 -3.236 4.73 1 95.81 292 LEU A CA 1
ATOM 2227 C C . LEU A 1 292 ? 10.648 -2.289 3.562 1 95.81 292 LEU A C 1
ATOM 2229 O O . LEU A 1 292 ? 9.93 -2.336 2.561 1 95.81 292 LEU A O 1
ATOM 2233 N N . HIS A 1 293 ? 11.641 -1.497 3.65 1 93.81 293 HIS A N 1
ATOM 2234 C CA . HIS A 1 293 ? 11.945 -0.507 2.623 1 93.81 293 HIS A CA 1
ATOM 2235 C C . HIS A 1 293 ? 12.359 -1.178 1.318 1 93.81 293 HIS A C 1
ATOM 2237 O O . HIS A 1 293 ? 12.07 -0.67 0.234 1 93.81 293 HIS A O 1
ATOM 2243 N N 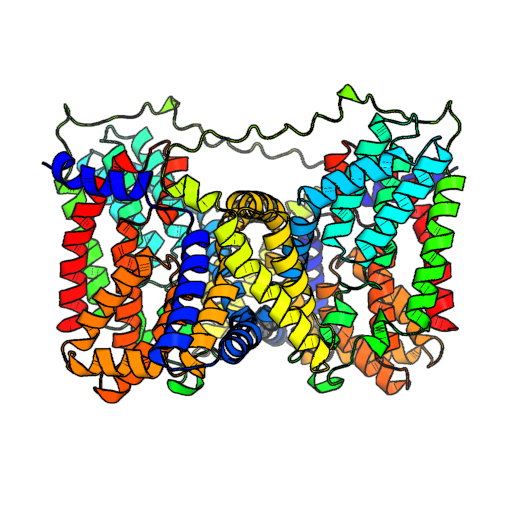. GLU A 1 294 ? 12.945 -2.279 1.427 1 90 294 GLU A N 1
ATOM 2244 C CA . GLU A 1 294 ? 13.297 -3.045 0.234 1 90 294 GLU A CA 1
ATOM 2245 C C . GLU A 1 294 ? 12.078 -3.76 -0.341 1 90 294 GLU A C 1
ATOM 2247 O O . GLU A 1 294 ? 11.883 -3.785 -1.558 1 90 294 GLU A O 1
ATOM 2252 N N . GLY A 1 295 ? 11.289 -4.262 0.472 1 91.75 295 GLY A N 1
ATOM 2253 C CA . GLY A 1 295 ? 10.141 -5.062 0.069 1 91.75 295 GLY A CA 1
ATOM 2254 C C . GLY A 1 295 ? 9.023 -4.242 -0.545 1 91.75 295 GLY A C 1
ATOM 2255 O O . GLY A 1 295 ? 8.336 -4.707 -1.458 1 91.75 295 GLY A O 1
ATOM 2256 N N . ILE A 1 296 ? 8.852 -3.023 -0.09 1 94.44 296 ILE A N 1
ATOM 2257 C CA . ILE A 1 296 ? 7.711 -2.203 -0.477 1 94.44 296 ILE A CA 1
ATOM 2258 C C . ILE A 1 296 ? 7.801 -1.863 -1.963 1 94.44 296 ILE A C 1
ATOM 2260 O O . ILE A 1 296 ? 6.781 -1.623 -2.613 1 94.44 296 ILE A O 1
ATOM 2264 N N . LYS A 1 297 ? 8.961 -1.831 -2.549 1 91.25 297 LYS A N 1
ATOM 2265 C CA . LYS A 1 297 ? 9.172 -1.52 -3.959 1 91.25 297 LYS A CA 1
ATOM 2266 C C . LYS A 1 297 ? 8.43 -2.51 -4.855 1 91.25 297 LYS A C 1
ATOM 2268 O O . LYS A 1 297 ? 7.906 -2.131 -5.902 1 91.25 297 LYS A O 1
ATOM 2273 N N . GLY A 1 298 ? 8.328 -3.73 -4.398 1 88.94 298 GLY A N 1
ATOM 2274 C CA . GLY A 1 298 ? 7.656 -4.77 -5.156 1 88.94 298 GLY A CA 1
ATOM 2275 C C . GLY A 1 298 ? 6.145 -4.621 -5.156 1 88.94 298 GLY A C 1
ATOM 2276 O O . GLY A 1 298 ? 5.453 -5.258 -5.957 1 88.94 298 GLY A O 1
ATOM 2277 N N . GLY A 1 299 ? 5.66 -3.768 -4.324 1 92.44 299 GLY A N 1
ATOM 2278 C CA . GLY A 1 299 ? 4.219 -3.615 -4.176 1 92.44 299 GLY A CA 1
ATOM 2279 C C . GLY A 1 299 ? 3.635 -2.553 -5.09 1 92.44 299 GLY A C 1
ATOM 2280 O O . GLY A 1 299 ? 2.418 -2.367 -5.133 1 92.44 299 GLY A O 1
ATOM 2281 N N . ALA A 1 300 ? 4.434 -1.855 -5.914 1 94.12 300 ALA A N 1
ATOM 2282 C CA . ALA A 1 300 ? 3.979 -0.76 -6.77 1 94.12 300 ALA A CA 1
ATOM 2283 C C . ALA A 1 300 ? 2.891 -1.229 -7.727 1 94.12 300 ALA A C 1
ATOM 2285 O O . ALA A 1 300 ? 1.884 -0.541 -7.918 1 94.12 300 ALA A O 1
ATOM 2286 N N . GLY A 1 301 ? 3.062 -2.395 -8.289 1 92.44 301 GLY A N 1
ATOM 2287 C CA . GLY A 1 301 ? 2.088 -2.932 -9.227 1 92.44 301 GLY A CA 1
ATOM 2288 C C . GLY A 1 301 ? 0.727 -3.168 -8.602 1 92.44 301 GLY A C 1
ATOM 2289 O O . GLY A 1 301 ? -0.303 -2.871 -9.219 1 92.44 301 GLY A O 1
ATOM 2290 N N . ILE A 1 302 ? 0.748 -3.693 -7.375 1 92.75 302 ILE A N 1
ATOM 2291 C CA . ILE A 1 302 ? -0.504 -3.953 -6.672 1 92.75 302 ILE A CA 1
ATOM 2292 C C . ILE A 1 302 ? -1.257 -2.643 -6.453 1 92.75 302 ILE A C 1
ATOM 2294 O O . ILE A 1 302 ? -2.451 -2.551 -6.742 1 92.75 302 ILE A O 1
ATOM 2298 N N . VAL A 1 303 ? -0.591 -1.645 -6.09 1 95.69 303 VAL A N 1
ATOM 2299 C CA . VAL A 1 303 ? -1.19 -0.37 -5.707 1 95.69 303 VAL A CA 1
ATOM 2300 C C . VAL A 1 303 ? -1.844 0.279 -6.926 1 95.69 303 VAL A C 1
ATOM 2302 O O . VAL A 1 303 ? -2.957 0.802 -6.836 1 95.69 303 VAL A O 1
ATOM 2305 N N . ILE A 1 304 ? -1.239 0.179 -8.055 1 96.62 304 ILE A N 1
ATOM 2306 C CA . ILE A 1 304 ? -1.731 0.925 -9.211 1 96.62 304 ILE A CA 1
ATOM 2307 C C . ILE A 1 304 ? -2.73 0.072 -9.992 1 96.62 304 ILE A C 1
ATOM 2309 O O . ILE A 1 304 ? -3.674 0.598 -10.586 1 96.62 304 ILE A O 1
ATOM 2313 N N . GLN A 1 305 ? -2.594 -1.249 -10 1 96.06 305 GLN A N 1
ATOM 2314 C CA . GLN A 1 305 ? -3.355 -2.098 -10.906 1 96.06 305 GLN A CA 1
ATOM 2315 C C . GLN A 1 305 ? -4.688 -2.516 -10.289 1 96.06 305 GLN A C 1
ATOM 2317 O O . GLN A 1 305 ? -5.691 -2.648 -10.984 1 96.06 305 GLN A O 1
ATOM 2322 N N . PHE A 1 306 ? -4.758 -2.752 -8.992 1 96.31 306 PHE A N 1
ATOM 2323 C CA . PHE A 1 306 ? -5.906 -3.4 -8.367 1 96.31 306 PHE A CA 1
ATOM 2324 C C . PHE A 1 306 ? -7.148 -2.525 -8.477 1 96.31 306 PHE A C 1
ATOM 2326 O O . PHE A 1 306 ? -8.258 -3.033 -8.641 1 96.31 306 PHE A O 1
ATOM 2333 N N . PRO A 1 307 ? -7.031 -1.188 -8.383 1 97.69 307 PRO A N 1
ATOM 2334 C CA . PRO A 1 307 ? -8.219 -0.378 -8.648 1 97.69 307 PRO A CA 1
ATOM 2335 C C . PRO A 1 307 ? -8.781 -0.599 -10.055 1 97.69 307 PRO A C 1
ATOM 2337 O O . PRO A 1 307 ? -10 -0.605 -10.242 1 97.69 307 PRO A O 1
ATOM 2340 N N . PHE A 1 308 ? -7.934 -0.742 -11.031 1 97.81 308 PHE A N 1
ATOM 2341 C CA . PHE A 1 308 ? -8.391 -1.005 -12.391 1 97.81 308 PHE A CA 1
ATOM 2342 C C . PHE A 1 308 ? -9.062 -2.367 -12.477 1 97.81 308 PHE A C 1
ATOM 2344 O O . PHE A 1 308 ? -10.07 -2.523 -13.172 1 97.81 308 PHE A O 1
ATOM 2351 N N . TYR A 1 309 ? -8.492 -3.379 -11.773 1 95.44 309 TYR A N 1
ATOM 2352 C CA . TYR A 1 309 ? -9.156 -4.676 -11.734 1 95.44 309 TYR A CA 1
ATOM 2353 C C . TYR A 1 309 ? -10.555 -4.555 -11.133 1 95.44 309 TYR A C 1
ATOM 2355 O O . TYR A 1 309 ? -11.492 -5.211 -11.586 1 95.44 309 TYR A O 1
ATOM 2363 N N . ALA A 1 310 ? -10.688 -3.732 -10.086 1 97.06 310 ALA A N 1
ATOM 2364 C CA . ALA A 1 310 ? -11.992 -3.479 -9.477 1 97.06 310 ALA A CA 1
ATOM 2365 C C . ALA A 1 310 ? -12.961 -2.865 -10.492 1 97.06 310 ALA A C 1
ATOM 2367 O O . ALA A 1 310 ? -14.133 -3.244 -10.555 1 97.06 310 ALA A O 1
ATOM 2368 N N . GLY A 1 311 ? -12.461 -1.909 -11.266 1 97.69 311 GLY A N 1
ATOM 2369 C CA . GLY A 1 311 ? -13.273 -1.307 -12.312 1 97.69 311 GLY A CA 1
ATOM 2370 C C . GLY A 1 311 ? -13.719 -2.299 -13.367 1 97.69 311 GLY A C 1
ATOM 2371 O O . GLY A 1 311 ? -14.875 -2.287 -13.797 1 97.69 311 GLY A O 1
ATOM 2372 N N . ILE A 1 312 ? -12.805 -3.125 -13.812 1 96.62 312 ILE A N 1
ATOM 2373 C CA . ILE A 1 312 ? -13.117 -4.156 -14.797 1 96.62 312 ILE A CA 1
ATOM 2374 C C . ILE A 1 312 ? -14.188 -5.09 -14.242 1 96.62 312 ILE A C 1
ATOM 2376 O O . ILE A 1 312 ? -15.156 -5.41 -14.938 1 96.62 312 ILE A O 1
ATOM 2380 N N . MET A 1 313 ? -14.008 -5.52 -13.023 1 95.38 313 MET A N 1
ATOM 2381 C CA . MET A 1 313 ? -14.984 -6.375 -12.359 1 95.38 313 MET A CA 1
ATOM 2382 C C . MET A 1 313 ? -16.359 -5.727 -12.359 1 95.38 313 MET A C 1
ATOM 2384 O O . MET A 1 313 ? -17.375 -6.383 -12.641 1 95.38 313 MET A O 1
ATOM 2388 N N . ALA A 1 314 ? -16.438 -4.422 -12.062 1 97.19 314 ALA A N 1
ATOM 2389 C CA . ALA A 1 314 ? -17.688 -3.686 -12.016 1 97.19 314 ALA A CA 1
ATOM 2390 C C . ALA A 1 314 ? -18.344 -3.641 -13.398 1 97.19 314 ALA A C 1
ATOM 2392 O O . ALA A 1 314 ? -19.562 -3.846 -13.523 1 97.19 314 ALA A O 1
ATOM 2393 N N . ILE A 1 315 ? -17.547 -3.393 -14.43 1 97.75 315 ILE A N 1
ATOM 2394 C CA . ILE A 1 315 ? -18.062 -3.4 -15.789 1 97.75 315 ILE A CA 1
ATOM 2395 C C . ILE A 1 315 ? -18.672 -4.77 -16.109 1 97.75 315 ILE A C 1
ATOM 2397 O O . ILE A 1 315 ? -19.797 -4.859 -16.594 1 97.75 315 ILE A O 1
ATOM 2401 N N . MET A 1 316 ? -17.938 -5.785 -15.797 1 95.88 316 MET A N 1
ATOM 2402 C CA . MET A 1 316 ? -18.359 -7.145 -16.109 1 95.88 316 MET A CA 1
ATOM 2403 C C . MET A 1 316 ? -19.656 -7.492 -15.422 1 95.88 316 MET A C 1
ATOM 2405 O O . MET A 1 316 ? -20.562 -8.062 -16.031 1 95.88 316 MET A O 1
ATOM 2409 N N . ILE A 1 317 ? -19.812 -7.148 -14.156 1 95.19 317 ILE A N 1
ATOM 2410 C CA . ILE A 1 317 ? -20.969 -7.52 -13.352 1 95.19 317 ILE A CA 1
ATOM 2411 C C . ILE A 1 317 ? -22.172 -6.664 -13.75 1 95.19 317 ILE A C 1
ATOM 2413 O O . ILE A 1 317 ? -23.25 -7.191 -14.055 1 95.19 317 ILE A O 1
ATOM 2417 N N . GLN A 1 318 ? -21.969 -5.371 -13.875 1 96.69 318 GLN A N 1
ATOM 2418 C CA . GLN A 1 318 ? -23.094 -4.445 -14 1 96.69 318 GLN A CA 1
ATOM 2419 C C . GLN A 1 318 ? -23.578 -4.375 -15.445 1 96.69 318 GLN A C 1
ATOM 2421 O O . GLN A 1 318 ? -24.75 -4.047 -15.695 1 96.69 318 GLN A O 1
ATOM 2426 N N . SER A 1 319 ? -22.75 -4.695 -16.422 1 97.5 319 SER A N 1
ATOM 2427 C CA . SER A 1 319 ? -23.156 -4.617 -17.828 1 97.5 319 SER A CA 1
ATOM 2428 C C . SER A 1 319 ? -23.875 -5.887 -18.266 1 97.5 319 SER A C 1
ATOM 2430 O O . SER A 1 319 ? -24.547 -5.902 -19.297 1 97.5 319 SER A O 1
ATOM 2432 N N . GLY A 1 320 ? -23.688 -6.984 -17.516 1 96.06 320 GLY A N 1
ATOM 2433 C CA . GLY A 1 320 ? -24.203 -8.273 -17.938 1 96.06 320 GLY A CA 1
ATOM 2434 C C . GLY A 1 320 ? -23.188 -9.125 -18.656 1 96.06 320 GLY A C 1
ATOM 2435 O O . GLY A 1 320 ? -23.438 -10.297 -18.953 1 96.06 320 GLY A O 1
ATOM 2436 N N . LEU A 1 321 ? -22.031 -8.602 -18.875 1 96.06 321 LEU A N 1
ATOM 2437 C CA . LEU A 1 321 ? -20.984 -9.297 -19.594 1 96.06 321 LEU A CA 1
ATOM 2438 C C . LEU A 1 321 ? -20.578 -10.578 -18.875 1 96.06 321 LEU A C 1
ATOM 2440 O O . LEU A 1 321 ? -20.312 -11.602 -19.5 1 96.06 321 LEU A O 1
ATOM 2444 N N . ALA A 1 322 ? -20.422 -10.547 -17.562 1 93.81 322 ALA A N 1
ATOM 2445 C CA . ALA A 1 322 ? -20.062 -11.711 -16.766 1 93.81 322 ALA A CA 1
ATOM 2446 C C . ALA A 1 322 ? -21.047 -12.859 -16.984 1 93.81 322 ALA A C 1
ATOM 2448 O O . ALA A 1 322 ? -20.625 -14.016 -17.109 1 93.81 322 ALA A O 1
ATOM 2449 N N . GLU A 1 323 ? -22.281 -12.531 -17.016 1 93.75 323 GLU A N 1
ATOM 2450 C CA . GLU A 1 323 ? -23.328 -13.531 -17.234 1 93.75 323 GLU A CA 1
ATOM 2451 C C . GLU A 1 323 ? -23.188 -14.164 -18.625 1 93.75 323 GLU A C 1
ATOM 2453 O O . GLU A 1 323 ? -23.297 -15.383 -18.766 1 93.75 323 GLU A O 1
ATOM 2458 N N . THR A 1 324 ? -22.969 -13.289 -19.562 1 95.69 324 THR A N 1
ATOM 2459 C CA . THR A 1 324 ? -22.781 -13.766 -20.922 1 95.69 324 THR A CA 1
ATOM 2460 C C . THR A 1 324 ? -21.594 -14.711 -21.016 1 95.69 324 THR A C 1
ATOM 2462 O O . THR A 1 324 ? -21.672 -15.766 -21.656 1 95.69 324 THR A O 1
ATOM 2465 N N . MET A 1 325 ? -20.516 -14.359 -20.422 1 93.75 325 MET A N 1
ATOM 2466 C CA . MET A 1 325 ? -19.312 -15.188 -20.438 1 93.75 325 MET A CA 1
ATOM 2467 C C . MET A 1 325 ? -19.547 -16.484 -19.672 1 93.75 325 MET A C 1
ATOM 2469 O O . MET A 1 325 ? -19.047 -17.547 -20.062 1 93.75 325 MET A O 1
ATOM 2473 N N . SER A 1 326 ? -20.25 -16.375 -18.609 1 91.81 326 SER A N 1
ATOM 2474 C CA . SER A 1 326 ? -20.594 -17.578 -17.828 1 91.81 326 SER A CA 1
ATOM 2475 C C . SER A 1 326 ? -21.406 -18.547 -18.656 1 91.81 326 SER A C 1
ATOM 2477 O O . SER A 1 326 ? -21.172 -19.766 -18.625 1 91.81 326 SER A O 1
ATOM 2479 N N . GLN A 1 327 ? -22.328 -18.031 -19.391 1 93.44 327 GLN A N 1
ATOM 2480 C CA . GLN A 1 327 ? -23.156 -18.859 -20.25 1 93.44 327 GLN A CA 1
ATOM 2481 C C . GLN A 1 327 ? -22.344 -19.531 -21.344 1 93.44 327 GLN A C 1
ATOM 2483 O O . GLN A 1 327 ? -22.594 -20.688 -21.703 1 93.44 327 GLN A O 1
ATOM 2488 N N . ALA A 1 328 ? -21.453 -18.797 -21.859 1 92.62 328 ALA A N 1
ATOM 2489 C CA . ALA A 1 328 ? -20.547 -19.375 -22.859 1 92.62 328 ALA A CA 1
ATOM 2490 C C . ALA A 1 328 ? -19.781 -20.547 -22.281 1 92.62 328 ALA A C 1
ATOM 2492 O O . ALA A 1 328 ? -19.625 -21.578 -22.922 1 92.62 328 ALA A O 1
ATOM 2493 N N . MET A 1 329 ? -19.312 -20.422 -21.125 1 90.94 329 MET A N 1
ATOM 2494 C CA . MET A 1 329 ? -18.578 -21.484 -20.453 1 90.94 329 MET A CA 1
ATOM 2495 C C . MET A 1 329 ? -19.453 -22.703 -20.203 1 90.94 329 MET A C 1
ATOM 2497 O O . MET A 1 329 ? -19.031 -23.844 -20.375 1 90.94 329 MET A O 1
ATOM 2501 N N . ILE A 1 330 ? -20.688 -22.484 -19.797 1 90.44 330 ILE A N 1
ATOM 2502 C CA . ILE A 1 330 ? -21.656 -23.531 -19.484 1 90.44 330 ILE A CA 1
ATOM 2503 C C . ILE A 1 330 ? -22 -24.312 -20.75 1 90.44 330 ILE A C 1
ATOM 2505 O O . ILE A 1 330 ? -22.234 -25.516 -20.688 1 90.44 330 ILE A O 1
ATOM 2509 N N . SER A 1 331 ? -21.891 -23.609 -21.812 1 92.44 331 SER A N 1
ATOM 2510 C CA . SER A 1 331 ? -22.328 -24.203 -23.062 1 92.44 331 SER A CA 1
ATOM 2511 C C . SER A 1 331 ? -21.359 -25.281 -23.531 1 92.44 331 SER A C 1
ATOM 2513 O O . SER A 1 331 ? -21.75 -26.203 -24.25 1 92.44 331 SER A O 1
ATOM 2515 N N . PHE A 1 332 ? -20.125 -25.234 -23.062 1 91.06 332 PHE A N 1
ATOM 2516 C CA . PHE A 1 332 ? -19.219 -26.234 -23.609 1 91.06 332 PHE A CA 1
ATOM 2517 C C . PHE A 1 332 ? -18.578 -27.047 -22.5 1 91.06 332 PHE A C 1
ATOM 2519 O O . PHE A 1 332 ? -17.797 -27.969 -22.75 1 91.06 332 PHE A O 1
ATOM 2526 N N . ALA A 1 333 ? -18.875 -26.703 -21.312 1 93.5 333 ALA A N 1
ATOM 2527 C CA . ALA A 1 333 ? -18.312 -27.438 -20.172 1 93.5 333 ALA A CA 1
ATOM 2528 C C . ALA A 1 333 ? -19.359 -28.312 -19.516 1 93.5 333 ALA A C 1
ATOM 2530 O O . ALA A 1 333 ? -20.562 -28.109 -19.703 1 93.5 333 ALA A O 1
ATOM 2531 N N . THR A 1 334 ? -18.938 -29.375 -18.906 1 94.44 334 THR A N 1
ATOM 2532 C CA . THR A 1 334 ? -19.766 -30.234 -18.078 1 94.44 334 THR A CA 1
ATOM 2533 C C . THR A 1 334 ? -19.312 -30.156 -16.609 1 94.44 334 THR A C 1
ATOM 2535 O O . THR A 1 334 ? -18.328 -29.5 -16.297 1 94.44 334 THR A O 1
ATOM 2538 N N . GLU A 1 335 ? -20.125 -30.734 -15.797 1 93.75 335 GLU A N 1
ATOM 2539 C CA . GLU A 1 335 ? -19.75 -30.812 -14.391 1 93.75 335 GLU A CA 1
ATOM 2540 C C . GLU A 1 335 ? -18.344 -31.375 -14.227 1 93.75 335 GLU A C 1
ATOM 2542 O O . GLU A 1 335 ? -17.562 -30.891 -13.398 1 93.75 335 GLU A O 1
ATOM 2547 N N . LYS A 1 336 ? -18.016 -32.344 -14.992 1 93.44 336 LYS A N 1
ATOM 2548 C CA . LYS A 1 336 ? -16.734 -33.031 -14.883 1 93.44 336 LYS A CA 1
ATOM 2549 C C . LYS A 1 336 ? -15.609 -32.188 -15.508 1 93.44 336 LYS A C 1
ATOM 2551 O O . LYS A 1 336 ? -14.477 -32.219 -15.008 1 93.44 336 LYS A O 1
ATOM 2556 N N . THR A 1 337 ? -15.867 -31.438 -16.547 1 95.12 337 THR A N 1
ATOM 2557 C CA . THR A 1 337 ? -14.797 -30.812 -17.328 1 95.12 337 THR A CA 1
ATOM 2558 C C . THR A 1 337 ? -14.633 -29.344 -16.953 1 95.12 337 THR A C 1
ATOM 2560 O O . THR A 1 337 ? -13.641 -28.719 -17.328 1 95.12 337 THR A O 1
ATOM 2563 N N . LEU A 1 338 ? -15.555 -28.797 -16.219 1 96.06 338 LEU A N 1
ATOM 2564 C CA . LEU A 1 338 ? -15.508 -27.375 -15.906 1 96.06 338 LEU A CA 1
ATOM 2565 C C . LEU A 1 338 ? -14.195 -27.016 -15.211 1 96.06 338 LEU A C 1
ATOM 2567 O O . LEU A 1 338 ? -13.578 -26 -15.539 1 96.06 338 LEU A O 1
ATOM 2571 N N . PRO A 1 339 ? -13.719 -27.844 -14.219 1 96.56 339 PRO A N 1
ATOM 2572 C CA . PRO A 1 339 ? -12.445 -27.484 -13.594 1 96.56 339 PRO A CA 1
ATOM 2573 C C . PRO A 1 339 ? -11.297 -27.406 -14.594 1 96.56 339 PRO A C 1
ATOM 2575 O O . PRO A 1 339 ? -10.445 -26.531 -14.492 1 96.56 339 PRO A O 1
ATOM 2578 N N . PHE A 1 340 ? -11.328 -28.266 -15.539 1 96.69 340 PHE A N 1
ATOM 2579 C CA . PHE A 1 340 ? -10.289 -28.266 -16.562 1 96.69 340 PHE A CA 1
ATOM 2580 C C . PHE A 1 340 ? -10.352 -27 -17.391 1 96.69 340 PHE A C 1
ATOM 2582 O O . PHE A 1 340 ? -9.328 -26.328 -17.594 1 96.69 340 PHE A O 1
ATOM 2589 N N . TRP A 1 341 ? -11.5 -26.625 -17.859 1 96.56 341 TRP A N 1
ATOM 2590 C CA . TRP A 1 341 ? -11.656 -25.453 -18.703 1 96.56 341 TRP A CA 1
ATOM 2591 C C . TRP A 1 341 ? -11.383 -24.172 -17.906 1 96.56 341 TRP A C 1
ATOM 2593 O O . TRP A 1 341 ? -10.867 -23.203 -18.453 1 96.56 341 TRP A O 1
ATOM 2603 N N . THR A 1 342 ? -11.828 -24.203 -16.672 1 97.31 342 THR A N 1
ATOM 2604 C CA . THR A 1 342 ? -11.523 -23.078 -15.797 1 97.31 342 THR A CA 1
ATOM 2605 C C . THR A 1 342 ? -10.016 -22.922 -15.602 1 97.31 342 THR A C 1
ATOM 2607 O O . THR A 1 342 ? -9.484 -21.812 -15.633 1 97.31 342 THR A O 1
ATOM 2610 N N . PHE A 1 343 ? -9.336 -24.062 -15.422 1 97.75 343 PHE A N 1
ATOM 2611 C CA . PHE A 1 343 ? -7.883 -24.094 -15.289 1 97.75 343 PHE A CA 1
ATOM 2612 C C . PHE A 1 343 ? -7.203 -23.516 -16.516 1 97.75 343 PHE A C 1
ATOM 2614 O O . PHE A 1 343 ? -6.348 -22.641 -16.406 1 97.75 343 PHE A O 1
ATOM 2621 N N . ILE A 1 344 ? -7.617 -23.891 -17.656 1 96.75 344 ILE A N 1
ATOM 2622 C CA . ILE A 1 344 ? -7.047 -23.438 -18.922 1 96.75 344 ILE A CA 1
ATOM 2623 C C . ILE A 1 344 ? -7.344 -21.938 -19.109 1 96.75 344 ILE A C 1
ATOM 2625 O O . ILE A 1 344 ? -6.453 -21.172 -19.469 1 96.75 344 ILE A O 1
ATOM 2629 N N . SER A 1 345 ? -8.609 -21.594 -18.875 1 95.56 345 SER A N 1
ATOM 2630 C CA . SER A 1 345 ? -9.008 -20.188 -18.984 1 95.56 345 SER A CA 1
ATOM 2631 C C . SER A 1 345 ? -8.18 -19.312 -18.062 1 95.56 345 SER A C 1
ATOM 2633 O O . SER A 1 345 ? -7.715 -18.234 -18.469 1 95.56 345 SER A O 1
ATOM 2635 N N . ALA A 1 346 ? -7.977 -19.781 -16.875 1 96.5 346 ALA A N 1
ATOM 2636 C CA . ALA A 1 346 ? -7.195 -19.031 -15.891 1 96.5 346 ALA A CA 1
ATOM 2637 C C . ALA A 1 346 ? -5.738 -18.906 -16.344 1 96.5 346 ALA A C 1
ATOM 2639 O O . ALA A 1 346 ? -5.113 -17.859 -16.141 1 96.5 346 ALA A O 1
ATOM 2640 N N . GLY A 1 347 ? -5.18 -19.922 -16.891 1 95.81 347 GLY A N 1
ATOM 2641 C CA . GLY A 1 347 ? -3.83 -19.859 -17.438 1 95.81 347 GLY A CA 1
ATOM 2642 C C . GLY A 1 347 ? -3.672 -18.812 -18.516 1 95.81 347 GLY A C 1
ATOM 2643 O O . GLY A 1 347 ? -2.676 -18.078 -18.547 1 95.81 347 GLY A O 1
ATOM 2644 N N . ILE A 1 348 ? -4.66 -18.703 -19.312 1 92.31 348 ILE A N 1
ATOM 2645 C CA . ILE A 1 348 ? -4.641 -17.719 -20.406 1 92.31 348 ILE A CA 1
ATOM 2646 C C . ILE A 1 348 ? -4.793 -16.312 -19.828 1 92.31 348 ILE A C 1
ATOM 2648 O O . ILE A 1 348 ? -4.047 -15.398 -20.203 1 92.31 348 ILE A O 1
ATOM 2652 N N . VAL A 1 349 ? -5.715 -16.188 -18.922 1 92.06 349 VAL A N 1
ATOM 2653 C CA . VAL A 1 349 ? -5.984 -14.891 -18.297 1 92.06 349 VAL A CA 1
ATOM 2654 C C . VAL A 1 349 ? -4.742 -14.398 -17.562 1 92.06 349 VAL A C 1
ATOM 2656 O O . VAL A 1 349 ? -4.449 -13.203 -17.562 1 92.06 349 VAL A O 1
ATOM 2659 N N . ASN A 1 350 ? -3.961 -15.305 -17.031 1 93.25 350 ASN A N 1
ATOM 2660 C CA . ASN A 1 350 ? -2.764 -14.953 -16.266 1 93.25 350 ASN A CA 1
ATOM 2661 C C . ASN A 1 350 ? -1.715 -14.289 -17.156 1 93.25 350 ASN A C 1
ATOM 2663 O O . ASN A 1 350 ? -0.913 -13.484 -16.672 1 93.25 350 ASN A O 1
ATOM 2667 N N . MET A 1 351 ? -1.75 -14.523 -18.375 1 85.88 351 MET A N 1
ATOM 2668 C CA . MET A 1 351 ? -0.817 -13.891 -19.312 1 85.88 351 MET A CA 1
ATOM 2669 C C . MET A 1 351 ? -1.088 -12.398 -19.422 1 85.88 351 MET A C 1
ATOM 2671 O O . MET A 1 351 ? -0.18 -11.617 -19.719 1 85.88 351 MET A O 1
ATOM 2675 N N . PHE A 1 352 ? -2.309 -12.039 -19.031 1 84.75 352 PHE A N 1
ATOM 2676 C CA . PHE A 1 352 ? -2.711 -10.648 -19.172 1 84.75 352 PHE A CA 1
ATOM 2677 C C . PHE A 1 352 ? -2.928 -10.008 -17.812 1 84.75 352 PHE A C 1
ATOM 2679 O O . PHE A 1 352 ? -2.834 -8.781 -17.672 1 84.75 352 PHE A O 1
ATOM 2686 N N . VAL A 1 353 ? -3.283 -10.852 -16.828 1 87.81 353 VAL A N 1
ATOM 2687 C CA . VAL A 1 353 ? -3.506 -10.422 -15.461 1 87.81 353 VAL A CA 1
ATOM 2688 C C . VAL A 1 353 ? -2.605 -11.219 -14.516 1 87.81 353 VAL A C 1
ATOM 2690 O O . VAL A 1 353 ? -3.088 -12.031 -13.727 1 87.81 353 VAL A O 1
ATOM 2693 N N . PRO A 1 354 ? -1.287 -10.852 -14.57 1 83.94 354 PRO A N 1
ATOM 2694 C CA . PRO A 1 354 ? -0.364 -11.633 -13.742 1 83.94 354 PRO A CA 1
ATOM 2695 C C . PRO A 1 354 ? -0.428 -11.242 -12.266 1 83.94 354 PRO A C 1
ATOM 2697 O O . PRO A 1 354 ? 0.567 -10.781 -11.703 1 83.94 354 PRO A O 1
ATOM 2700 N N . SER A 1 355 ? -1.538 -11.43 -11.672 1 87.44 355 SER A N 1
ATOM 2701 C CA . SER A 1 355 ? -1.846 -11.172 -10.266 1 87.44 355 SER A CA 1
ATOM 2702 C C . SER A 1 355 ? -2.947 -12.102 -9.766 1 87.44 355 SER A C 1
ATOM 2704 O O . SER A 1 355 ? -4.105 -11.969 -10.156 1 87.44 355 SER A O 1
ATOM 2706 N N . GLY A 1 356 ? -2.469 -12.977 -8.938 1 90 356 GLY A N 1
ATOM 2707 C CA . GLY A 1 356 ? -3.426 -13.953 -8.438 1 90 356 GLY A CA 1
ATOM 2708 C C . GLY A 1 356 ? -4.691 -13.328 -7.891 1 90 356 GLY A C 1
ATOM 2709 O O . GLY A 1 356 ? -5.797 -13.719 -8.273 1 90 356 GLY A O 1
ATOM 2710 N N . GLY A 1 357 ? -4.535 -12.367 -7.09 1 89.62 357 GLY A N 1
ATOM 2711 C CA . GLY A 1 357 ? -5.691 -11.664 -6.543 1 89.62 357 GLY A CA 1
ATOM 2712 C C . GLY A 1 357 ? -6.477 -10.906 -7.594 1 89.62 357 GLY A C 1
ATOM 2713 O O . GLY A 1 357 ? -7.699 -11.016 -7.664 1 89.62 357 GLY A O 1
ATOM 2714 N N . GLY A 1 358 ? -5.805 -10.172 -8.398 1 91.12 358 GLY A N 1
ATOM 2715 C CA . GLY A 1 358 ? -6.453 -9.438 -9.477 1 91.12 358 GLY A CA 1
ATOM 2716 C C . GLY A 1 358 ? -7.203 -10.336 -10.438 1 91.12 358 GLY A C 1
ATOM 2717 O O . GLY A 1 358 ? -8.305 -10 -10.875 1 91.12 358 GLY A O 1
ATOM 2718 N N . GLN A 1 359 ? -6.551 -11.422 -10.719 1 93.94 359 GLN A N 1
ATOM 2719 C CA . GLN A 1 359 ? -7.184 -12.375 -11.625 1 93.94 359 GLN A CA 1
ATOM 2720 C C . GLN A 1 359 ? -8.484 -12.914 -11.031 1 93.94 359 GLN A C 1
ATOM 2722 O O . GLN A 1 359 ? -9.477 -13.07 -11.742 1 93.94 359 GLN A O 1
ATOM 2727 N N . TRP A 1 360 ? -8.523 -13.195 -9.742 1 95 360 TRP A N 1
ATOM 2728 C CA . TRP A 1 360 ? -9.734 -13.672 -9.094 1 95 360 TRP A CA 1
ATOM 2729 C C . TRP A 1 360 ? -10.836 -12.617 -9.148 1 95 360 TRP A C 1
ATOM 2731 O O . TRP A 1 360 ? -12 -12.938 -9.375 1 95 360 TRP A O 1
ATOM 2741 N N . ALA A 1 361 ? -10.492 -11.43 -9.016 1 92.62 361 ALA A N 1
ATOM 2742 C CA . ALA A 1 361 ? -11.469 -10.344 -9.07 1 92.62 361 ALA A CA 1
ATOM 2743 C C . ALA A 1 361 ? -12.156 -10.289 -10.43 1 92.62 361 ALA A C 1
ATOM 2745 O O . ALA A 1 361 ? -13.352 -9.984 -10.508 1 92.62 361 ALA A O 1
ATOM 2746 N N . VAL A 1 362 ? -11.453 -10.664 -11.453 1 91.69 362 VAL A N 1
ATOM 2747 C CA . VAL A 1 362 ? -11.977 -10.539 -12.812 1 91.69 362 VAL A CA 1
ATOM 2748 C C . VAL A 1 362 ? -12.695 -11.82 -13.203 1 91.69 362 VAL A C 1
ATOM 2750 O O . VAL A 1 362 ? -13.672 -11.789 -13.961 1 91.69 362 VAL A O 1
ATOM 2753 N N . GLN A 1 363 ? -12.266 -12.922 -12.633 1 95.81 363 GLN A N 1
ATOM 2754 C CA . GLN A 1 363 ? -12.789 -14.203 -13.117 1 95.81 363 GLN A CA 1
ATOM 2755 C C . GLN A 1 363 ? -13.906 -14.719 -12.203 1 95.81 363 GLN A C 1
ATOM 2757 O O . GLN A 1 363 ? -14.734 -15.523 -12.625 1 95.81 363 GLN A O 1
ATOM 2762 N N . ALA A 1 364 ? -13.961 -14.305 -10.969 1 95.75 364 ALA A N 1
ATOM 2763 C CA . ALA A 1 364 ? -14.922 -14.828 -10.008 1 95.75 364 ALA A CA 1
ATOM 2764 C C . ALA A 1 364 ? -16.359 -14.641 -10.5 1 95.75 364 ALA A C 1
ATOM 2766 O O . ALA A 1 364 ? -17.156 -15.578 -10.453 1 95.75 364 ALA A O 1
ATOM 2767 N N . PRO A 1 365 ? -16.672 -13.508 -11.062 1 94.69 365 PRO A N 1
ATOM 2768 C CA . PRO A 1 365 ? -18.062 -13.289 -11.484 1 94.69 365 PRO A CA 1
ATOM 2769 C C . PRO A 1 365 ? -18.484 -14.227 -12.609 1 94.69 365 PRO A C 1
ATOM 2771 O O . PRO A 1 365 ? -19.688 -14.414 -12.844 1 94.69 365 PRO A O 1
ATOM 2774 N N . VAL A 1 366 ? -17.531 -14.805 -13.312 1 95.38 366 VAL A N 1
ATOM 2775 C CA . VAL A 1 366 ? -17.828 -15.711 -14.414 1 95.38 366 VAL A CA 1
ATOM 2776 C C . VAL A 1 366 ? -17.828 -17.156 -13.922 1 95.38 366 VAL A C 1
ATOM 2778 O O . VAL A 1 366 ? -18.734 -17.922 -14.219 1 95.38 366 VAL A O 1
ATOM 2781 N N . VAL A 1 367 ? -16.844 -17.484 -13.117 1 97.12 367 VAL A N 1
ATOM 2782 C CA . VAL A 1 367 ? -16.562 -18.875 -12.734 1 97.12 367 VAL A CA 1
ATOM 2783 C C . VAL A 1 367 ? -17.578 -19.328 -11.695 1 97.12 367 VAL A C 1
ATOM 2785 O O . VAL A 1 367 ? -18.047 -20.469 -11.734 1 97.12 367 VAL A O 1
ATOM 2788 N N . ILE A 1 368 ? -17.984 -18.469 -10.758 1 96.81 368 ILE A N 1
ATOM 2789 C CA . ILE A 1 368 ? -18.844 -18.844 -9.641 1 96.81 368 ILE A CA 1
ATOM 2790 C C . ILE A 1 368 ? -20.219 -19.219 -10.156 1 96.81 368 ILE A C 1
ATOM 2792 O O . ILE A 1 368 ? -20.719 -20.328 -9.906 1 96.81 368 ILE A O 1
ATOM 2796 N N . PRO A 1 369 ? -20.859 -18.391 -11 1 95.81 369 PRO A N 1
ATOM 2797 C CA . PRO A 1 369 ? -22.172 -18.781 -11.523 1 95.81 369 PRO A CA 1
ATOM 2798 C C . PRO A 1 369 ? -22.094 -20.016 -12.414 1 95.81 369 PRO A C 1
ATOM 2800 O O . PRO A 1 369 ? -23.016 -20.844 -12.406 1 95.81 369 PRO A O 1
ATOM 2803 N N . ALA A 1 370 ? -21.062 -20.156 -13.164 1 96.56 370 ALA A N 1
ATOM 2804 C CA . ALA A 1 370 ? -20.906 -21.344 -14.008 1 96.56 370 ALA A CA 1
ATOM 2805 C C . ALA A 1 370 ? -20.812 -22.609 -13.164 1 96.56 370 ALA A C 1
ATOM 2807 O O . ALA A 1 370 ? -21.438 -23.625 -13.484 1 96.56 370 ALA A O 1
ATOM 2808 N N . ALA A 1 371 ? -20.016 -22.547 -12.109 1 97.38 371 ALA A N 1
ATOM 2809 C CA . ALA A 1 371 ? -19.875 -23.703 -11.211 1 97.38 371 ALA A CA 1
ATOM 2810 C C . ALA A 1 371 ? -21.203 -24.047 -10.547 1 97.38 371 ALA A C 1
ATOM 2812 O O . ALA A 1 371 ? -21.578 -25.219 -10.453 1 97.38 371 ALA A O 1
ATOM 2813 N N . GLN A 1 372 ? -21.922 -23.031 -10.148 1 96.5 372 GLN A N 1
ATOM 2814 C CA . GLN A 1 372 ? -23.219 -23.234 -9.516 1 96.5 372 GLN A CA 1
ATOM 2815 C C . GLN A 1 372 ? -24.219 -23.844 -10.492 1 96.5 372 GLN A C 1
ATOM 2817 O O . GLN A 1 372 ? -24.953 -24.766 -10.133 1 96.5 372 GLN A O 1
ATOM 2822 N N . ALA A 1 373 ? -24.203 -23.438 -11.648 1 95.62 373 ALA A N 1
ATOM 2823 C CA . ALA A 1 373 ? -25.141 -23.906 -12.664 1 95.62 373 ALA A CA 1
ATOM 2824 C C . ALA A 1 373 ? -24.859 -25.359 -13.023 1 95.62 373 ALA A C 1
ATOM 2826 O O . ALA A 1 373 ? -25.797 -26.125 -13.289 1 95.62 373 ALA A O 1
ATOM 2827 N N . LEU A 1 374 ? -23.641 -25.734 -13.062 1 96.44 374 LEU A N 1
ATOM 2828 C CA . LEU A 1 374 ? -23.266 -27.062 -13.516 1 96.44 374 LEU A CA 1
ATOM 2829 C C . LEU A 1 374 ? -23.125 -28.031 -12.344 1 96.44 374 LEU A C 1
ATOM 2831 O O . LEU A 1 374 ? -22.891 -29.219 -12.539 1 96.44 374 LEU A O 1
ATOM 2835 N N . GLY A 1 375 ? -23.234 -27.453 -11.102 1 95.44 375 GLY A N 1
ATOM 2836 C CA . GLY A 1 375 ? -23.188 -28.281 -9.914 1 95.44 375 GLY A CA 1
ATOM 2837 C C . GLY A 1 375 ? -21.766 -28.641 -9.484 1 95.44 375 GLY A C 1
ATOM 2838 O O . GLY A 1 375 ? -21.547 -29.672 -8.859 1 95.44 375 GLY A O 1
ATOM 2839 N N . VAL A 1 376 ? -20.844 -27.875 -9.898 1 95.56 376 VAL A N 1
ATOM 2840 C CA . VAL A 1 376 ? -19.453 -28.078 -9.484 1 95.56 376 VAL A CA 1
ATOM 2841 C C . VAL A 1 376 ? -19.219 -27.391 -8.141 1 95.56 376 VAL A C 1
ATOM 2843 O O . VAL A 1 376 ? -19.703 -26.281 -7.902 1 95.56 376 VAL A O 1
ATOM 2846 N N . ASP A 1 377 ? -18.438 -28.109 -7.312 1 95.94 377 ASP A N 1
ATOM 2847 C CA . ASP A 1 377 ? -18.078 -27.516 -6.027 1 95.94 377 ASP A CA 1
ATOM 2848 C C . ASP A 1 377 ? -17.297 -26.219 -6.219 1 95.94 377 ASP A C 1
ATOM 2850 O O . ASP A 1 377 ? -16.375 -26.156 -7.035 1 95.94 377 ASP A O 1
ATOM 2854 N N . ILE A 1 378 ? -17.656 -25.172 -5.43 1 97.25 378 ILE A N 1
ATOM 2855 C CA . ILE A 1 378 ? -17.047 -23.844 -5.559 1 97.25 378 ILE A CA 1
ATOM 2856 C C . ILE A 1 378 ? -15.57 -23.906 -5.207 1 97.25 378 ILE A C 1
ATOM 2858 O O . ILE A 1 378 ? -14.734 -23.344 -5.914 1 97.25 378 ILE A O 1
ATOM 2862 N N . PRO A 1 379 ? -15.195 -24.656 -4.094 1 97.69 379 PRO A N 1
ATOM 2863 C CA . PRO A 1 379 ? -13.766 -24.766 -3.777 1 97.69 379 PRO A CA 1
ATOM 2864 C C . PRO A 1 379 ? -12.938 -25.312 -4.941 1 97.69 379 PRO A C 1
ATOM 2866 O O . PRO A 1 379 ? -11.852 -24.797 -5.227 1 97.69 379 PRO A O 1
ATOM 2869 N N . ARG A 1 380 ? -13.438 -26.266 -5.609 1 96.94 380 ARG A N 1
ATOM 2870 C CA . ARG A 1 380 ? -12.719 -26.859 -6.727 1 96.94 380 ARG A CA 1
ATOM 2871 C C . ARG A 1 380 ? -12.602 -25.875 -7.891 1 96.94 380 ARG A C 1
ATOM 2873 O O . ARG A 1 380 ? -11.547 -25.766 -8.516 1 96.94 380 ARG A O 1
ATOM 2880 N N . ALA A 1 381 ? -13.688 -25.203 -8.219 1 97.38 381 ALA A N 1
ATOM 2881 C CA . ALA A 1 381 ? -13.672 -24.188 -9.281 1 97.38 381 ALA A CA 1
ATOM 2882 C C . ALA A 1 381 ? -12.711 -23.062 -8.945 1 97.38 381 ALA A C 1
ATOM 2884 O O . ALA A 1 381 ? -11.961 -22.594 -9.812 1 97.38 381 ALA A O 1
ATOM 2885 N N . ALA A 1 382 ? -12.734 -22.594 -7.711 1 98.06 382 ALA A N 1
ATOM 2886 C CA . ALA A 1 382 ? -11.836 -21.531 -7.258 1 98.06 382 ALA A CA 1
ATOM 2887 C C . ALA A 1 382 ? -10.375 -21.969 -7.367 1 98.06 382 ALA A C 1
ATOM 2889 O O . ALA A 1 382 ? -9.523 -21.203 -7.836 1 98.06 382 ALA A O 1
ATOM 2890 N N . MET A 1 383 ? -10.109 -23.203 -6.957 1 98.31 383 MET A N 1
ATOM 2891 C CA . MET A 1 383 ? -8.742 -23.703 -7.008 1 98.31 383 MET A CA 1
ATOM 2892 C C . MET A 1 383 ? -8.289 -23.891 -8.453 1 98.31 383 MET A C 1
ATOM 2894 O O . MET A 1 383 ? -7.105 -23.781 -8.758 1 98.31 383 MET A O 1
ATOM 2898 N N . ALA A 1 384 ? -9.25 -24.172 -9.336 1 98.25 384 ALA A N 1
ATOM 2899 C CA . ALA A 1 384 ? -8.914 -24.281 -10.75 1 98.25 384 ALA A CA 1
ATOM 2900 C C . ALA A 1 384 ? -8.383 -22.938 -11.281 1 98.25 384 ALA A C 1
ATOM 2902 O O . ALA A 1 384 ? -7.434 -22.922 -12.062 1 98.25 384 ALA A O 1
ATOM 2903 N N . VAL A 1 385 ? -9 -21.891 -10.844 1 97.69 385 VAL A N 1
ATOM 2904 C CA . VAL A 1 385 ? -8.5 -20.562 -11.211 1 97.69 385 VAL A CA 1
ATOM 2905 C C . VAL A 1 385 ? -7.117 -20.344 -10.602 1 97.69 385 VAL A C 1
ATOM 2907 O O . VAL A 1 385 ? -6.195 -19.891 -11.281 1 97.69 385 VAL A O 1
ATOM 2910 N N . ALA A 1 386 ? -6.949 -20.703 -9.336 1 98.25 386 ALA A N 1
ATOM 2911 C CA . ALA A 1 386 ? -5.684 -20.531 -8.625 1 98.25 386 ALA A CA 1
ATOM 2912 C C . ALA A 1 386 ? -4.559 -21.281 -9.328 1 98.25 386 ALA A C 1
ATOM 2914 O O . ALA A 1 386 ? -3.486 -20.719 -9.57 1 98.25 386 ALA A O 1
ATOM 2915 N N . TRP A 1 387 ? -4.801 -22.484 -9.664 1 98.38 387 TRP A N 1
ATOM 2916 C CA . TRP A 1 387 ? -3.779 -23.312 -10.281 1 98.38 387 TRP A CA 1
ATOM 2917 C C . TRP A 1 387 ? -3.471 -22.828 -11.703 1 98.38 387 TRP A C 1
ATOM 2919 O O . TRP A 1 387 ? -2.324 -22.906 -12.148 1 98.38 387 TRP A O 1
ATOM 2929 N N . GLY A 1 388 ? -4.516 -22.438 -12.43 1 97.69 388 GLY A N 1
ATOM 2930 C CA . GLY A 1 388 ? -4.258 -21.859 -13.742 1 97.69 388 GLY A CA 1
ATOM 2931 C C . GLY A 1 388 ? -3.344 -20.656 -13.695 1 97.69 388 GLY A C 1
ATOM 2932 O O . GLY A 1 388 ? -2.426 -20.531 -14.508 1 97.69 388 GLY A O 1
ATOM 2933 N N . ASP A 1 389 ? -3.602 -19.812 -12.742 1 96.19 389 ASP A N 1
ATOM 2934 C CA . ASP A 1 389 ? -2.762 -18.641 -12.5 1 96.19 389 ASP A CA 1
ATOM 2935 C C . ASP A 1 389 ? -1.323 -19.062 -12.195 1 96.19 389 ASP A C 1
ATOM 2937 O O . ASP A 1 389 ? -0.384 -18.562 -12.82 1 96.19 389 ASP A O 1
ATOM 2941 N N . ALA A 1 390 ? -1.152 -19.953 -11.25 1 96.56 390 ALA A N 1
ATOM 2942 C CA . ALA A 1 390 ? 0.174 -20.391 -10.828 1 96.56 390 ALA A CA 1
ATOM 2943 C C . ALA A 1 390 ? 0.917 -21.062 -11.977 1 96.56 390 ALA A C 1
ATOM 2945 O O . ALA A 1 390 ? 2.121 -20.859 -12.156 1 96.56 390 ALA A O 1
ATOM 2946 N N . TRP A 1 391 ? 0.198 -21.812 -12.75 1 96.69 391 TRP A N 1
ATOM 2947 C CA . TRP A 1 391 ? 0.745 -22.641 -13.828 1 96.69 391 TRP A CA 1
ATOM 2948 C C . TRP A 1 391 ? 1.468 -21.781 -14.859 1 96.69 391 TRP A C 1
ATOM 2950 O O . TRP A 1 391 ? 2.66 -21.969 -15.102 1 96.69 391 TRP A O 1
ATOM 2960 N N . THR A 1 392 ? 0.858 -20.781 -15.312 1 94.5 392 THR A N 1
ATOM 2961 C CA . THR A 1 392 ? 1.419 -20.031 -16.422 1 94.5 392 THR A CA 1
ATOM 2962 C C . THR A 1 392 ? 2.344 -18.922 -15.922 1 94.5 392 THR A C 1
ATOM 2964 O O . THR A 1 392 ? 2.984 -18.234 -16.719 1 94.5 392 THR A O 1
ATOM 2967 N N . ASN A 1 393 ? 2.475 -18.844 -14.625 1 92.88 393 ASN A N 1
ATOM 2968 C CA . ASN A 1 393 ? 3.516 -17.984 -14.07 1 92.88 393 ASN A CA 1
ATOM 2969 C C . ASN A 1 393 ? 4.91 -18.469 -14.469 1 92.88 393 ASN A C 1
ATOM 2971 O O . ASN A 1 393 ? 5.867 -17.688 -14.438 1 92.88 393 ASN A O 1
ATOM 2975 N N . LEU A 1 394 ? 5.008 -19.656 -14.812 1 92.44 394 LEU A N 1
ATOM 2976 C CA . LEU A 1 394 ? 6.281 -20.203 -15.258 1 92.44 394 LEU A CA 1
ATOM 2977 C C . LEU A 1 394 ? 6.766 -19.516 -16.531 1 92.44 394 LEU A C 1
ATOM 2979 O O . LEU A 1 394 ? 7.965 -19.5 -16.812 1 92.44 394 LEU A O 1
ATOM 2983 N N . LEU A 1 395 ? 5.828 -18.859 -17.188 1 85.5 395 LEU A N 1
ATOM 2984 C CA . LEU A 1 395 ? 6.188 -18.141 -18.406 1 85.5 395 LEU A CA 1
ATOM 2985 C C . LEU A 1 395 ? 6.121 -16.641 -18.188 1 85.5 395 LEU A C 1
ATOM 2987 O O . LEU A 1 395 ? 6.473 -15.867 -19.078 1 85.5 395 LEU A O 1
ATOM 2991 N N . GLN A 1 396 ? 5.695 -16.234 -17 1 80.25 396 GLN A N 1
ATOM 2992 C CA . GLN A 1 396 ? 5.516 -14.82 -16.719 1 80.25 396 GLN A CA 1
ATOM 2993 C C . GLN A 1 396 ? 6.828 -14.18 -16.281 1 80.25 396 GLN A C 1
ATOM 2995 O O . GLN A 1 396 ? 7.371 -14.516 -15.227 1 80.25 396 GLN A O 1
ATOM 3000 N N . PRO A 1 397 ? 7.336 -13.258 -17 1 74.19 397 PRO A N 1
ATOM 3001 C CA . PRO A 1 397 ? 8.641 -12.672 -16.656 1 74.19 397 PRO A CA 1
ATOM 3002 C C . PRO A 1 397 ? 8.586 -11.789 -15.414 1 74.19 397 PRO A C 1
ATOM 3004 O O . PRO A 1 397 ? 9.617 -11.547 -14.781 1 74.19 397 PRO A O 1
ATOM 3007 N N . PHE A 1 398 ? 7.43 -11.32 -15.109 1 76.62 398 PHE A N 1
ATOM 3008 C CA . PHE A 1 398 ? 7.281 -10.375 -14.016 1 76.62 398 PHE A CA 1
ATOM 3009 C C . PHE A 1 398 ? 7.762 -10.984 -12.703 1 76.62 398 PHE A C 1
ATOM 3011 O O . PHE A 1 398 ? 8.438 -10.32 -11.914 1 76.62 398 PHE A O 1
ATOM 3018 N N . TRP A 1 399 ? 7.457 -12.109 -12.461 1 79.69 399 TRP A N 1
ATOM 3019 C CA . TRP A 1 399 ? 7.82 -12.766 -11.211 1 79.69 399 TRP A CA 1
ATOM 3020 C C . TRP A 1 399 ? 9.25 -13.289 -11.266 1 79.69 399 TRP A C 1
ATOM 3022 O O . TRP A 1 399 ? 9.883 -13.492 -10.227 1 79.69 399 TRP A O 1
ATOM 3032 N N . ALA A 1 400 ? 9.742 -13.398 -12.508 1 77.56 400 ALA A N 1
ATOM 3033 C CA . ALA A 1 400 ? 11.086 -13.938 -12.695 1 77.56 400 ALA A CA 1
ATOM 3034 C C . ALA A 1 400 ? 12.141 -12.852 -12.539 1 77.56 400 ALA A C 1
ATOM 3036 O O . ALA A 1 400 ? 13.289 -13.141 -12.195 1 77.56 400 ALA A O 1
ATOM 3037 N N . LEU A 1 401 ? 11.781 -11.727 -12.719 1 74.25 401 LEU A N 1
ATOM 3038 C CA . LEU A 1 401 ? 12.727 -10.625 -12.82 1 74.25 401 LEU A CA 1
ATOM 3039 C C . LEU A 1 401 ? 13.5 -10.445 -11.516 1 74.25 401 LEU A C 1
ATOM 3041 O O . LEU A 1 401 ? 14.727 -10.312 -11.531 1 74.25 401 LEU A O 1
ATOM 3045 N N . PRO A 1 402 ? 12.773 -10.531 -10.453 1 72.44 402 PRO A N 1
ATOM 3046 C CA . PRO A 1 402 ? 13.539 -10.414 -9.211 1 72.44 402 PRO A CA 1
ATOM 3047 C C . PRO A 1 402 ? 14.578 -11.523 -9.055 1 72.44 402 PRO A C 1
ATOM 3049 O O . PRO A 1 402 ? 15.711 -11.258 -8.625 1 72.44 402 PRO A O 1
ATOM 3052 N N . VAL A 1 403 ? 14.195 -12.633 -9.398 1 78.75 403 VAL A N 1
ATOM 3053 C CA . VAL A 1 403 ? 15.086 -13.781 -9.305 1 78.75 403 VAL A CA 1
ATOM 3054 C C . VAL A 1 403 ? 16.266 -13.594 -10.266 1 78.75 403 VAL A C 1
ATOM 3056 O O . VAL A 1 403 ? 17.422 -13.82 -9.883 1 78.75 403 VAL A O 1
ATOM 3059 N N . LEU A 1 404 ? 16 -13.133 -11.438 1 80.5 404 LEU A N 1
ATOM 3060 C CA . LEU A 1 404 ? 17.016 -12.93 -12.469 1 80.5 404 LEU A CA 1
ATOM 3061 C C . LEU A 1 404 ? 17.953 -11.789 -12.094 1 80.5 404 LEU A C 1
ATOM 3063 O O . LEU A 1 404 ? 19.156 -11.852 -12.352 1 80.5 404 LEU A O 1
ATOM 3067 N N . GLY A 1 405 ? 17.391 -10.773 -11.516 1 73 405 GLY A N 1
ATOM 3068 C CA . GLY A 1 405 ? 18.203 -9.656 -11.062 1 73 405 GLY A CA 1
ATOM 3069 C C . GLY A 1 405 ? 19.219 -10.047 -10.008 1 73 405 GLY A C 1
ATOM 3070 O O . GLY A 1 405 ? 20.375 -9.633 -10.062 1 73 405 GLY A O 1
ATOM 3071 N N . ILE A 1 406 ? 18.781 -10.852 -9.188 1 70.56 406 ILE A N 1
ATOM 3072 C CA . ILE A 1 406 ? 19.672 -11.344 -8.141 1 70.56 406 ILE A CA 1
ATOM 3073 C C . ILE A 1 406 ? 20.734 -12.266 -8.758 1 70.56 406 ILE A C 1
ATOM 3075 O O . ILE A 1 406 ? 21.906 -12.219 -8.375 1 70.56 406 ILE A O 1
ATOM 3079 N N . ALA A 1 407 ? 20.312 -12.961 -9.727 1 78.56 407 ALA A N 1
ATOM 3080 C CA . ALA A 1 407 ? 21.203 -13.977 -10.297 1 78.56 407 ALA A CA 1
ATOM 3081 C C . ALA A 1 407 ? 22.062 -13.391 -11.414 1 78.56 407 ALA A C 1
ATOM 3083 O O . ALA A 1 407 ? 23.031 -14.008 -11.836 1 78.56 407 ALA A O 1
ATOM 3084 N N . GLY A 1 408 ? 21.641 -12.188 -11.898 1 78.56 408 GLY A N 1
ATOM 3085 C CA . GLY A 1 408 ? 22.391 -11.594 -13 1 78.56 408 GLY A CA 1
ATOM 3086 C C . GLY A 1 408 ? 22.141 -12.289 -14.328 1 78.56 408 GLY A C 1
ATOM 3087 O O . GLY A 1 408 ? 23.062 -12.445 -15.133 1 78.56 408 GLY A O 1
ATOM 3088 N N . LEU A 1 409 ? 21 -12.906 -14.477 1 85.62 409 LEU A N 1
ATOM 3089 C CA . LEU A 1 409 ? 20.625 -13.594 -15.711 1 85.62 409 LEU A CA 1
ATOM 3090 C C . LEU A 1 409 ? 19.5 -12.867 -16.422 1 85.62 409 LEU A C 1
ATOM 3092 O O . LEU A 1 409 ? 18.953 -11.883 -15.906 1 85.62 409 LEU A O 1
ATOM 3096 N N . LYS A 1 410 ? 19.297 -13.227 -17.609 1 82.12 410 LYS A N 1
ATOM 3097 C CA . LYS A 1 410 ? 18.188 -12.727 -18.422 1 82.12 410 LYS A CA 1
ATOM 3098 C C . LYS A 1 410 ? 17.094 -13.789 -18.594 1 82.12 410 LYS A C 1
ATOM 3100 O O . LYS A 1 410 ? 17.344 -14.969 -18.359 1 82.12 410 LYS A O 1
ATOM 3105 N N . ALA A 1 411 ? 15.922 -13.367 -18.984 1 80.75 411 ALA A N 1
ATOM 3106 C CA . ALA A 1 411 ? 14.789 -14.266 -19.156 1 80.75 411 ALA A CA 1
ATOM 3107 C C . ALA A 1 411 ? 15.102 -15.367 -20.156 1 80.75 411 ALA A C 1
ATOM 3109 O O . ALA A 1 411 ? 14.711 -16.516 -19.969 1 80.75 411 ALA A O 1
ATOM 3110 N N . LYS A 1 412 ? 15.82 -15.039 -21.109 1 80.94 412 LYS A N 1
ATOM 3111 C CA . LYS A 1 412 ? 16.125 -15.984 -22.188 1 80.94 412 LYS A CA 1
ATOM 3112 C C . LYS A 1 412 ? 16.953 -17.156 -21.656 1 80.94 412 LYS A C 1
ATOM 3114 O O . LYS A 1 412 ? 16.938 -18.234 -22.25 1 80.94 412 LYS A O 1
ATOM 3119 N N . ASP A 1 413 ? 17.578 -16.906 -20.609 1 85.56 413 ASP A N 1
ATOM 3120 C CA . ASP A 1 413 ? 18.484 -17.922 -20.094 1 85.56 413 ASP A CA 1
ATOM 3121 C C . ASP A 1 413 ? 17.719 -19.047 -19.406 1 85.56 413 ASP A C 1
ATOM 3123 O O . ASP A 1 413 ? 18.219 -20.172 -19.312 1 85.56 413 ASP A O 1
ATOM 3127 N N . ILE A 1 414 ? 16.469 -18.75 -18.953 1 88.62 414 ILE A N 1
ATOM 3128 C CA . ILE A 1 414 ? 15.844 -19.781 -18.125 1 88.62 414 ILE A CA 1
ATOM 3129 C C . ILE A 1 414 ? 14.531 -20.219 -18.766 1 88.62 414 ILE A C 1
ATOM 3131 O O . ILE A 1 414 ? 13.945 -21.234 -18.359 1 88.62 414 ILE A O 1
ATOM 3135 N N . MET A 1 415 ? 14.039 -19.578 -19.734 1 87.25 415 MET A N 1
ATOM 3136 C CA . MET A 1 415 ? 12.688 -19.781 -20.266 1 87.25 415 MET A CA 1
ATOM 3137 C C . MET A 1 415 ? 12.531 -21.172 -20.844 1 87.25 415 MET A C 1
ATOM 3139 O O . MET A 1 415 ? 11.461 -21.781 -20.766 1 87.25 415 MET A O 1
ATOM 3143 N N . GLY A 1 416 ? 13.578 -21.672 -21.484 1 86.56 416 GLY A N 1
ATOM 3144 C CA . GLY A 1 416 ? 13.508 -23.016 -22.016 1 86.56 416 GLY A CA 1
ATOM 3145 C C . GLY A 1 416 ? 13.195 -24.062 -20.953 1 86.56 416 GLY A C 1
ATOM 3146 O O . GLY A 1 416 ? 12.383 -24.969 -21.188 1 86.56 416 GLY A O 1
ATOM 3147 N N . PHE A 1 417 ? 13.812 -23.969 -19.844 1 91.69 417 PHE A N 1
ATOM 3148 C CA . PHE A 1 417 ? 13.578 -24.891 -18.719 1 91.69 417 PHE A CA 1
ATOM 3149 C C . PHE A 1 417 ? 12.164 -24.719 -18.188 1 91.69 417 PHE A C 1
ATOM 3151 O O . PHE A 1 417 ? 11.492 -25.719 -17.875 1 91.69 417 PHE A O 1
ATOM 3158 N N . CYS A 1 418 ? 11.711 -23.516 -18.125 1 92.88 418 CYS A N 1
ATOM 3159 C CA . CYS A 1 418 ? 10.391 -23.203 -17.578 1 92.88 418 CYS A CA 1
ATOM 3160 C C . CYS A 1 418 ? 9.289 -23.734 -18.484 1 92.88 418 CYS A C 1
ATOM 3162 O O . CYS A 1 418 ? 8.227 -24.141 -18.016 1 92.88 418 CYS A O 1
ATOM 3164 N N . LEU A 1 419 ? 9.57 -23.734 -19.766 1 91.62 419 LEU A N 1
ATOM 3165 C CA . LEU A 1 419 ? 8.586 -24.25 -20.719 1 91.62 419 LEU A CA 1
ATOM 3166 C C . LEU A 1 419 ? 8.375 -25.75 -20.516 1 91.62 419 LEU A C 1
ATOM 3168 O O . LEU A 1 419 ? 7.25 -26.234 -20.594 1 91.62 419 LEU A O 1
ATOM 3172 N N . ILE A 1 420 ? 9.422 -26.438 -20.328 1 93.19 420 ILE A N 1
ATOM 3173 C CA . ILE A 1 420 ? 9.312 -27.859 -20.062 1 93.19 420 ILE A CA 1
ATOM 3174 C C . ILE A 1 420 ? 8.5 -28.094 -18.797 1 93.19 420 ILE A C 1
ATOM 3176 O O . ILE A 1 420 ? 7.594 -28.938 -18.781 1 93.19 420 ILE A O 1
ATOM 3180 N N . GLN A 1 421 ? 8.836 -27.375 -17.812 1 96 421 GLN A N 1
ATOM 3181 C CA . GLN A 1 421 ? 8.102 -27.5 -16.547 1 96 421 GLN A CA 1
ATOM 3182 C C . GLN A 1 421 ? 6.633 -27.109 -16.734 1 96 421 GLN A C 1
ATOM 3184 O O . GLN A 1 421 ? 5.75 -27.672 -16.078 1 96 421 GLN A O 1
ATOM 3189 N N . LEU A 1 422 ? 6.418 -26.109 -17.562 1 95.5 422 LEU A N 1
ATOM 3190 C CA . LEU A 1 422 ? 5.051 -25.688 -17.844 1 95.5 422 LEU A CA 1
ATOM 3191 C C . LEU A 1 422 ? 4.223 -26.844 -18.375 1 95.5 422 LEU A C 1
ATOM 3193 O O . LEU A 1 422 ? 3.092 -27.062 -17.938 1 95.5 422 LEU A O 1
ATOM 3197 N N . ILE A 1 423 ? 4.77 -27.547 -19.297 1 95.56 423 ILE A N 1
ATOM 3198 C CA . ILE A 1 423 ? 4.059 -28.656 -19.922 1 95.56 423 ILE A CA 1
ATOM 3199 C C . ILE A 1 423 ? 3.83 -29.781 -18.906 1 95.56 423 ILE A C 1
ATOM 3201 O O . ILE A 1 423 ? 2.709 -30.266 -18.75 1 95.56 423 ILE A O 1
ATOM 3205 N N . ILE A 1 424 ? 4.812 -30.125 -18.188 1 96.88 424 ILE A N 1
ATOM 3206 C CA . ILE A 1 424 ? 4.742 -31.234 -17.25 1 96.88 424 ILE A CA 1
ATOM 3207 C C . ILE A 1 424 ? 3.785 -30.906 -16.109 1 96.88 424 ILE A C 1
ATOM 3209 O O . ILE A 1 424 ? 2.906 -31.703 -15.773 1 96.88 424 ILE A O 1
ATOM 3213 N N . THR A 1 425 ? 3.936 -29.781 -15.516 1 98.25 425 THR A N 1
ATOM 3214 C CA . THR A 1 425 ? 3.084 -29.406 -14.391 1 98.25 425 THR A CA 1
ATOM 3215 C C . THR A 1 425 ? 1.646 -29.188 -14.859 1 98.25 425 THR A C 1
ATOM 3217 O O . THR A 1 425 ? 0.7 -29.484 -14.125 1 98.25 425 THR A O 1
ATOM 3220 N N . GLY A 1 426 ? 1.477 -28.656 -16.062 1 98.12 426 GLY A N 1
ATOM 3221 C CA . GLY A 1 426 ? 0.139 -28.484 -16.609 1 98.12 426 GLY A CA 1
ATOM 3222 C C . GLY A 1 426 ? -0.629 -29.797 -16.703 1 98.12 426 GLY A C 1
ATOM 3223 O O . GLY A 1 426 ? -1.815 -29.844 -16.375 1 98.12 426 GLY A O 1
ATOM 3224 N N . ILE A 1 427 ? 0.056 -30.781 -17.125 1 97.88 427 ILE A N 1
ATOM 3225 C CA . ILE A 1 427 ? -0.556 -32.094 -17.234 1 97.88 427 ILE A CA 1
ATOM 3226 C C . ILE A 1 427 ? -0.93 -32.625 -15.852 1 97.88 427 ILE A C 1
ATOM 3228 O O . ILE A 1 427 ? -2.051 -33.094 -15.641 1 97.88 427 ILE A O 1
ATOM 3232 N N . ILE A 1 428 ? -0.039 -32.469 -14.922 1 98.19 428 ILE A N 1
ATOM 3233 C CA . ILE A 1 428 ? -0.246 -33 -13.57 1 98.19 428 ILE A CA 1
ATOM 3234 C C . ILE A 1 428 ? -1.414 -32.281 -12.914 1 98.19 428 ILE A C 1
ATOM 3236 O O . ILE A 1 428 ? -2.311 -32.906 -12.344 1 98.19 428 ILE A O 1
ATOM 3240 N N . ILE A 1 429 ? -1.462 -30.969 -13.008 1 98.31 429 ILE A N 1
ATOM 3241 C CA . ILE A 1 429 ? -2.488 -30.156 -12.375 1 98.31 429 ILE A CA 1
ATOM 3242 C C . ILE A 1 429 ? -3.842 -30.422 -13.023 1 98.31 429 ILE A C 1
ATOM 3244 O O . ILE A 1 429 ? -4.852 -30.578 -12.328 1 98.31 429 ILE A O 1
ATOM 3248 N N . SER A 1 430 ? -3.832 -30.5 -14.352 1 96.81 430 SER A N 1
ATOM 3249 C CA . SER A 1 430 ? -5.074 -30.766 -15.078 1 96.81 430 SER A CA 1
ATOM 3250 C C . SER A 1 430 ? -5.676 -32.094 -14.68 1 96.81 430 SER A C 1
ATOM 3252 O O . SER A 1 430 ? -6.883 -32.219 -14.461 1 96.81 430 SER A O 1
ATOM 3254 N N . ILE A 1 431 ? -4.852 -33.125 -14.594 1 96.38 431 ILE A N 1
ATOM 3255 C CA . ILE A 1 431 ? -5.305 -34.469 -14.203 1 96.38 431 ILE A CA 1
ATOM 3256 C C . ILE A 1 431 ? -5.82 -34.438 -12.766 1 96.38 431 ILE A C 1
ATOM 3258 O O . ILE A 1 431 ? -6.871 -35 -12.469 1 96.38 431 ILE A O 1
ATOM 3262 N N . GLY A 1 432 ? -5.098 -33.781 -11.891 1 96.19 432 GLY A N 1
ATOM 3263 C CA . GLY A 1 432 ? -5.5 -33.688 -10.5 1 96.19 432 GLY A CA 1
ATOM 3264 C C . GLY A 1 432 ? -6.816 -32.938 -10.305 1 96.19 432 GLY A C 1
ATOM 3265 O O . GLY A 1 432 ? -7.68 -33.406 -9.562 1 96.19 432 GLY A O 1
ATOM 3266 N N . LEU A 1 433 ? -7.047 -31.859 -11.023 1 95.62 433 LEU A N 1
ATOM 3267 C CA . LEU A 1 433 ? -8.242 -31.031 -10.883 1 95.62 433 LEU A CA 1
ATOM 3268 C C . LEU A 1 433 ? -9.461 -31.75 -11.453 1 95.62 433 LEU A C 1
ATOM 3270 O O . LEU A 1 433 ? -10.578 -31.594 -10.953 1 95.62 433 LEU A O 1
ATOM 3274 N N . THR A 1 434 ? -9.234 -32.594 -12.5 1 93.25 434 THR A N 1
ATOM 3275 C CA . THR A 1 434 ? -10.344 -33.188 -13.219 1 93.25 434 THR A CA 1
ATOM 3276 C C . THR A 1 434 ? -10.734 -34.531 -12.586 1 93.25 434 THR A C 1
ATOM 3278 O O . THR A 1 434 ? -11.914 -34.875 -12.516 1 93.25 434 THR A O 1
ATOM 3281 N N . TRP A 1 435 ? -9.742 -35.25 -12.031 1 92.56 435 TRP A N 1
ATOM 3282 C CA . TRP A 1 435 ? -10.039 -36.656 -11.719 1 92.56 435 TRP A CA 1
ATOM 3283 C C . TRP A 1 435 ? -9.859 -36.938 -10.234 1 92.56 435 TRP A C 1
ATOM 3285 O O . TRP A 1 435 ? -10.227 -38 -9.75 1 92.56 435 TRP A O 1
ATOM 3295 N N . LEU A 1 436 ? -9.266 -36.094 -9.484 1 88.12 436 LEU A N 1
ATOM 3296 C CA . LEU A 1 436 ? -9.109 -36.312 -8.055 1 88.12 436 LEU A CA 1
ATOM 3297 C C . LEU A 1 436 ? -10.344 -35.844 -7.289 1 88.12 436 LEU A C 1
ATOM 3299 O O . LEU A 1 436 ? -10.953 -34.844 -7.66 1 88.12 436 LEU A O 1
ATOM 3303 N N . MET B 1 1 ? 20.156 34.906 17.688 1 48.38 1 MET B N 1
ATOM 3304 C CA . MET B 1 1 ? 18.922 34.719 18.438 1 48.38 1 MET B CA 1
ATOM 3305 C C . MET B 1 1 ? 18.188 33.469 17.938 1 48.38 1 MET B C 1
ATOM 3307 O O . MET B 1 1 ? 17.828 32.594 18.734 1 48.38 1 MET B O 1
ATOM 3311 N N . LEU B 1 2 ? 18.141 33.438 16.594 1 60.59 2 LEU B N 1
ATOM 3312 C CA . LEU B 1 2 ? 17.438 32.281 16.062 1 60.59 2 LEU B CA 1
ATOM 3313 C C . LEU B 1 2 ? 18.188 31 16.344 1 60.59 2 LEU B C 1
ATOM 3315 O O . LEU B 1 2 ? 17.578 29.953 16.625 1 60.59 2 LEU B O 1
ATOM 3319 N N . ARG B 1 3 ? 19.406 31.109 16.406 1 58.81 3 ARG B N 1
ATOM 3320 C CA . ARG B 1 3 ? 20.234 29.938 16.672 1 58.81 3 ARG B CA 1
ATOM 3321 C C . ARG B 1 3 ? 20.016 29.422 18.094 1 58.81 3 ARG B C 1
ATOM 3323 O O . ARG B 1 3 ? 19.969 28.219 18.312 1 58.81 3 ARG B O 1
ATOM 3330 N N . ALA B 1 4 ? 19.969 30.391 19.016 1 60.94 4 ALA B N 1
ATOM 3331 C CA . ALA B 1 4 ? 19.797 30.016 20.422 1 60.94 4 ALA B CA 1
ATOM 3332 C C . ALA B 1 4 ? 18.438 29.375 20.656 1 60.94 4 ALA B C 1
ATOM 3334 O O . ALA B 1 4 ? 18.312 28.453 21.469 1 60.94 4 ALA B O 1
ATOM 3335 N N . LEU B 1 5 ? 17.516 29.797 20 1 64.06 5 LEU B N 1
ATOM 3336 C CA . LEU B 1 5 ? 16.172 29.234 20.141 1 64.06 5 LEU B CA 1
ATOM 3337 C C . LEU B 1 5 ? 16.062 27.891 19.438 1 64.06 5 LEU B C 1
ATOM 3339 O O . LEU B 1 5 ? 15.328 27 19.891 1 64.06 5 LEU B O 1
ATOM 3343 N N . SER B 1 6 ? 16.922 27.703 18.484 1 67.81 6 SER B N 1
ATOM 3344 C CA . SER B 1 6 ? 16.75 26.531 17.625 1 67.81 6 SER B CA 1
ATOM 3345 C C . SER B 1 6 ? 17.578 25.359 18.125 1 67.81 6 SER B C 1
ATOM 3347 O O . SER B 1 6 ? 17.266 24.203 17.828 1 67.81 6 SER B O 1
ATOM 3349 N N . ARG B 1 7 ? 18.547 25.609 18.938 1 72.88 7 ARG B N 1
ATOM 3350 C CA . ARG B 1 7 ? 19.516 24.578 19.312 1 72.88 7 ARG B CA 1
ATOM 3351 C C . ARG B 1 7 ? 18.828 23.469 20.109 1 72.88 7 ARG B C 1
ATOM 3353 O O . ARG B 1 7 ? 19.031 22.281 19.828 1 72.88 7 ARG B O 1
ATOM 3360 N N . PRO B 1 8 ? 18.078 23.844 21.141 1 73.44 8 PRO B N 1
ATOM 3361 C CA . PRO B 1 8 ? 17.422 22.75 21.859 1 73.44 8 PRO B CA 1
ATOM 3362 C C . PRO B 1 8 ? 16.484 21.938 20.984 1 73.44 8 PRO B C 1
ATOM 3364 O O . PRO B 1 8 ? 16.406 20.719 21.109 1 73.44 8 PRO B O 1
ATOM 3367 N N . ALA B 1 9 ? 15.828 22.562 20.125 1 72.12 9 ALA B N 1
ATOM 3368 C CA . ALA B 1 9 ? 14.898 21.859 19.234 1 72.12 9 ALA B CA 1
ATOM 3369 C C . ALA B 1 9 ? 15.648 20.938 18.297 1 72.12 9 ALA B C 1
ATOM 3371 O O . ALA B 1 9 ? 15.195 19.812 18.031 1 72.12 9 ALA B O 1
ATOM 3372 N N . VAL B 1 10 ? 16.75 21.406 17.875 1 71.81 10 VAL B N 1
ATOM 3373 C CA . VAL B 1 10 ? 17.578 20.609 16.969 1 71.81 10 VAL B CA 1
ATOM 3374 C C . VAL B 1 10 ? 18.078 19.359 17.688 1 71.81 10 VAL B C 1
ATOM 3376 O O . VAL B 1 10 ? 18.031 18.25 17.156 1 71.81 10 VAL B O 1
ATOM 3379 N N . LYS B 1 11 ? 18.547 19.594 18.859 1 73.88 11 LYS B N 1
ATOM 3380 C CA . LYS B 1 11 ? 19.062 18.469 19.641 1 73.88 11 LYS B CA 1
ATOM 3381 C C . LYS B 1 11 ? 17.969 17.438 19.906 1 73.88 11 LYS B C 1
ATOM 3383 O O . LYS B 1 11 ? 18.219 16.234 19.828 1 73.88 11 LYS B O 1
ATOM 3388 N N . LEU B 1 12 ? 16.828 17.922 20.203 1 75.06 12 LEU B N 1
ATOM 3389 C CA . LEU B 1 12 ? 15.695 17.047 20.469 1 75.06 12 LEU B CA 1
ATOM 3390 C C . LEU B 1 12 ? 15.344 16.219 19.234 1 75.06 12 LEU B C 1
ATOM 3392 O O . LEU B 1 12 ? 15.188 15 19.312 1 75.06 12 LEU B O 1
ATOM 3396 N N . VAL B 1 13 ? 15.336 16.859 18.141 1 71.81 13 VAL B N 1
ATOM 3397 C CA . VAL B 1 13 ? 14.859 16.203 16.922 1 71.81 13 VAL B CA 1
ATOM 3398 C C . VAL B 1 13 ? 15.945 15.273 16.375 1 71.81 13 VAL B C 1
ATOM 3400 O O . VAL B 1 13 ? 15.656 14.133 15.992 1 71.81 13 VAL B O 1
ATOM 3403 N N . GLU B 1 14 ? 17.156 15.633 16.391 1 70.19 14 GLU B N 1
ATOM 3404 C CA . GLU B 1 14 ? 18.234 14.867 15.758 1 70.19 14 GLU B CA 1
ATOM 3405 C C . GLU B 1 14 ? 18.703 13.734 16.672 1 70.19 14 GLU B C 1
ATOM 3407 O O . GLU B 1 14 ? 19.031 12.648 16.188 1 70.19 14 GLU B O 1
ATOM 3412 N N . ARG B 1 15 ? 18.641 14.023 17.922 1 75.38 15 ARG B N 1
ATOM 3413 C CA . ARG B 1 15 ? 19.266 13.055 18.828 1 75.38 15 ARG B CA 1
ATOM 3414 C C . ARG B 1 15 ? 18.219 12.125 19.438 1 75.38 15 ARG B C 1
ATOM 3416 O O . ARG B 1 15 ? 18.5 10.953 19.688 1 75.38 15 ARG B O 1
ATOM 3423 N N . TYR B 1 16 ? 17.016 12.648 19.438 1 77.38 16 TYR B N 1
ATOM 3424 C CA . TYR B 1 16 ? 16.125 11.891 20.312 1 77.38 16 TYR B CA 1
ATOM 3425 C C . TYR B 1 16 ? 14.922 11.352 19.531 1 77.38 16 TYR B C 1
ATOM 3427 O O . TYR B 1 16 ? 14.195 10.484 20.031 1 77.38 16 TYR B O 1
ATOM 3435 N N . LEU B 1 17 ? 14.711 11.797 18.391 1 78.5 17 LEU B N 1
ATOM 3436 C CA . LEU B 1 17 ? 13.508 11.352 17.688 1 78.5 17 LEU B CA 1
ATOM 3437 C C . LEU B 1 17 ? 13.812 10.141 16.812 1 78.5 17 LEU B C 1
ATOM 3439 O O . LEU B 1 17 ? 14.523 10.258 15.82 1 78.5 17 LEU B O 1
ATOM 3443 N N . PRO B 1 18 ? 13.289 9.031 17.219 1 85.38 18 PRO B N 1
ATOM 3444 C CA . PRO B 1 18 ? 13.484 7.832 16.406 1 85.38 18 PRO B CA 1
ATOM 3445 C C . PRO B 1 18 ? 12.484 7.734 15.258 1 85.38 18 PRO B C 1
ATOM 3447 O O . PRO B 1 18 ? 11.703 8.664 15.031 1 85.38 18 PRO B O 1
ATOM 3450 N N . ASP B 1 19 ? 12.602 6.645 14.516 1 86.88 19 ASP B N 1
ATOM 3451 C CA . ASP B 1 19 ? 11.633 6.363 13.469 1 86.88 19 ASP B CA 1
ATOM 3452 C C . ASP B 1 19 ? 10.219 6.285 14.031 1 86.88 19 ASP B C 1
ATOM 3454 O O . ASP B 1 19 ? 10.008 5.777 15.141 1 86.88 19 ASP B O 1
ATOM 3458 N N . PRO B 1 20 ? 9.266 6.84 13.227 1 88.62 20 PRO B N 1
ATOM 3459 C CA . PRO B 1 20 ? 7.879 6.816 13.703 1 88.62 20 PRO B CA 1
ATOM 3460 C C . PRO B 1 20 ? 7.41 5.418 14.086 1 88.62 20 PRO B C 1
ATOM 3462 O O . PRO B 1 20 ? 6.559 5.27 14.969 1 88.62 20 PRO B O 1
ATOM 3465 N N . TYR B 1 21 ? 8.008 4.391 13.531 1 94.12 21 TYR B N 1
ATOM 3466 C CA . TYR B 1 21 ? 7.641 3.014 13.852 1 94.12 21 TYR B CA 1
ATOM 3467 C C . TYR B 1 21 ? 7.926 2.703 15.312 1 94.12 21 TYR B C 1
ATOM 3469 O O . TYR B 1 21 ? 7.18 1.955 15.953 1 94.12 21 TYR B O 1
ATOM 3477 N N . ILE B 1 22 ? 8.93 3.273 15.898 1 93.44 22 ILE B N 1
ATOM 3478 C CA . ILE B 1 22 ? 9.281 3.064 17.297 1 93.44 22 ILE B CA 1
ATOM 3479 C C . ILE B 1 22 ? 8.188 3.643 18.188 1 93.44 22 ILE B C 1
ATOM 3481 O O . ILE B 1 22 ? 7.793 3.02 19.188 1 93.44 22 ILE B O 1
ATOM 3485 N N . PHE B 1 23 ? 7.738 4.738 17.812 1 91.25 23 PHE B N 1
ATOM 3486 C CA . PHE B 1 23 ? 6.695 5.387 18.609 1 91.25 23 PHE B CA 1
ATOM 3487 C C . PHE B 1 23 ? 5.406 4.578 18.562 1 91.25 23 PHE B C 1
ATOM 3489 O O . PHE B 1 23 ? 4.676 4.512 19.562 1 91.25 23 PHE B O 1
ATOM 3496 N N . VAL B 1 24 ? 5.121 4.035 17.453 1 94 24 VAL B N 1
ATOM 3497 C CA . VAL B 1 24 ? 3.896 3.248 17.344 1 94 24 VAL B CA 1
ATOM 3498 C C . VAL B 1 24 ? 3.994 2.008 18.219 1 94 24 VAL B C 1
ATOM 3500 O O . VAL B 1 24 ? 3.008 1.604 18.844 1 94 24 VAL B O 1
ATOM 3503 N N . LEU B 1 25 ? 5.141 1.388 18.281 1 96.25 25 LEU B N 1
ATOM 3504 C CA . LEU B 1 25 ? 5.344 0.252 19.172 1 96.25 25 LEU B CA 1
ATOM 3505 C C . LEU B 1 25 ? 5.18 0.669 20.641 1 96.25 25 LEU B C 1
ATOM 3507 O O . LEU B 1 25 ? 4.492 -0.006 21.406 1 96.25 25 LEU B O 1
ATOM 3511 N N . LEU B 1 26 ? 5.801 1.788 20.969 1 95.56 26 LEU B N 1
ATOM 3512 C CA . LEU B 1 26 ? 5.719 2.283 22.328 1 95.56 26 LEU B CA 1
ATOM 3513 C C . LEU B 1 26 ? 4.281 2.645 22.703 1 95.56 26 LEU B C 1
ATOM 3515 O O . LEU B 1 26 ? 3.82 2.338 23.797 1 95.56 26 LEU B O 1
ATOM 3519 N N . LEU B 1 27 ? 3.605 3.283 21.797 1 95.12 27 LEU B N 1
ATOM 3520 C CA . LEU B 1 27 ? 2.221 3.676 22.031 1 95.12 27 LEU B CA 1
ATOM 3521 C C . LEU B 1 27 ? 1.334 2.449 22.219 1 95.12 27 LEU B C 1
ATOM 3523 O O . LEU B 1 27 ? 0.371 2.488 22.984 1 95.12 27 LEU B O 1
ATOM 3527 N N . THR B 1 28 ? 1.592 1.4 21.438 1 97.31 28 THR B N 1
ATOM 3528 C CA . THR B 1 28 ? 0.866 0.146 21.609 1 97.31 28 THR B CA 1
ATOM 3529 C C . THR B 1 28 ? 1.035 -0.391 23.031 1 97.31 28 THR B C 1
ATOM 3531 O O . THR B 1 28 ? 0.056 -0.765 23.672 1 97.31 28 THR B O 1
ATOM 3534 N N . LEU B 1 29 ? 2.258 -0.358 23.547 1 97.81 29 LEU B N 1
ATOM 3535 C CA . LEU B 1 29 ? 2.553 -0.846 24.891 1 97.81 29 LEU B CA 1
ATOM 3536 C C . LEU B 1 29 ? 1.92 0.054 25.938 1 97.81 29 LEU B C 1
ATOM 3538 O O . LEU B 1 29 ? 1.392 -0.434 26.953 1 97.81 29 LEU B O 1
ATOM 3542 N N . ILE B 1 30 ? 1.983 1.34 25.703 1 97.06 30 ILE B N 1
ATOM 3543 C CA . ILE B 1 30 ? 1.414 2.301 26.641 1 97.06 30 ILE B CA 1
ATOM 3544 C C . ILE B 1 30 ? -0.102 2.125 26.703 1 97.06 30 ILE B C 1
ATOM 3546 O O . ILE B 1 30 ? -0.689 2.119 27.781 1 97.06 30 ILE B O 1
ATOM 3550 N N . ALA B 1 31 ? -0.756 1.994 25.531 1 96.5 31 ALA B N 1
ATOM 3551 C CA . ALA B 1 31 ? -2.199 1.773 25.484 1 96.5 31 ALA B CA 1
ATOM 3552 C C . ALA B 1 31 ? -2.578 0.481 26.203 1 96.5 31 ALA B C 1
ATOM 3554 O O . ALA B 1 31 ? -3.553 0.446 26.953 1 96.5 31 ALA B O 1
ATOM 3555 N N . ALA B 1 32 ? -1.808 -0.548 25.984 1 98.19 32 ALA B N 1
ATOM 3556 C CA . ALA B 1 32 ? -2.055 -1.828 26.641 1 98.19 32 ALA B CA 1
ATOM 3557 C C . ALA B 1 32 ? -1.895 -1.704 28.156 1 98.19 32 ALA B C 1
ATOM 3559 O O . ALA B 1 32 ? -2.748 -2.168 28.906 1 98.19 32 ALA B O 1
ATOM 3560 N N . ALA B 1 33 ? -0.832 -1.062 28.594 1 98.25 33 ALA B N 1
ATOM 3561 C CA . ALA B 1 33 ? -0.567 -0.887 30.016 1 98.25 33 ALA B CA 1
ATOM 3562 C C . ALA B 1 33 ? -1.662 -0.056 30.672 1 98.25 33 ALA B C 1
ATOM 3564 O O . ALA B 1 33 ? -2.084 -0.354 31.797 1 98.25 33 ALA B O 1
ATOM 3565 N N . ALA B 1 34 ? -2.072 0.941 30 1 97.75 34 ALA B N 1
ATOM 3566 C CA . ALA B 1 34 ? -3.127 1.799 30.531 1 97.75 34 ALA B CA 1
ATOM 3567 C C . ALA B 1 34 ? -4.445 1.039 30.656 1 97.75 34 ALA B C 1
ATOM 3569 O O . ALA B 1 34 ? -5.172 1.195 31.641 1 97.75 34 ALA B O 1
ATOM 3570 N N . ALA B 1 35 ? -4.766 0.239 29.641 1 98.06 35 ALA B N 1
ATOM 3571 C CA . ALA B 1 35 ? -5.988 -0.557 29.672 1 98.06 35 ALA B CA 1
ATOM 3572 C C . ALA B 1 35 ? -5.977 -1.53 30.859 1 98.06 35 ALA B C 1
ATOM 3574 O O . ALA B 1 35 ? -7.008 -1.762 31.484 1 98.06 35 ALA B O 1
ATOM 3575 N N . ILE B 1 36 ? -4.824 -2.057 31.156 1 98.25 36 ILE B N 1
ATOM 3576 C CA . ILE B 1 36 ? -4.684 -3.021 32.25 1 98.25 36 ILE B CA 1
ATOM 3577 C C . ILE B 1 36 ? -4.707 -2.293 33.594 1 98.25 36 ILE B C 1
ATOM 3579 O O . ILE B 1 36 ? -5.441 -2.684 34.5 1 98.25 36 ILE B O 1
ATOM 3583 N N . ALA B 1 37 ? -3.98 -1.186 33.688 1 98 37 ALA B N 1
ATOM 3584 C CA . ALA B 1 37 ? -3.775 -0.518 34.969 1 98 37 ALA B CA 1
ATOM 3585 C C . ALA B 1 37 ? -4.965 0.369 35.344 1 98 37 ALA B C 1
ATOM 3587 O O . ALA B 1 37 ? -5.391 0.419 36.5 1 98 37 ALA B O 1
ATOM 3588 N N . ILE B 1 38 ? -5.488 1.045 34.375 1 97.25 38 ILE B N 1
ATOM 3589 C CA . ILE B 1 38 ? -6.523 2.043 34.625 1 97.25 38 ILE B CA 1
ATOM 3590 C C . ILE B 1 38 ? -7.902 1.401 34.5 1 97.25 38 ILE B C 1
ATOM 3592 O O . ILE B 1 38 ? -8.758 1.575 35.375 1 97.25 38 ILE B O 1
ATOM 3596 N N . GLU B 1 39 ? -8.156 0.626 33.469 1 97.56 39 GLU B N 1
ATOM 3597 C CA . GLU B 1 39 ? -9.469 0.044 33.219 1 97.56 39 GLU B CA 1
ATOM 3598 C C . GLU B 1 39 ? -9.594 -1.342 33.844 1 97.56 39 GLU B C 1
ATOM 3600 O O . GLU B 1 39 ? -10.656 -1.968 33.75 1 97.56 39 GLU B O 1
ATOM 3605 N N . ARG B 1 40 ? -8.461 -1.823 34.406 1 97.88 40 ARG B N 1
ATOM 3606 C CA . ARG B 1 40 ? -8.422 -3.096 35.125 1 97.88 40 ARG B CA 1
ATOM 3607 C C . ARG B 1 40 ? -8.812 -4.25 34.188 1 97.88 40 ARG B C 1
ATOM 3609 O O . ARG B 1 40 ? -9.562 -5.141 34.594 1 97.88 40 ARG B O 1
ATOM 3616 N N . GLN B 1 41 ? -8.445 -4.148 32.969 1 97.94 41 GLN B N 1
ATOM 3617 C CA . GLN B 1 41 ? -8.641 -5.25 32.031 1 97.94 41 GLN B CA 1
ATOM 3618 C C . GLN B 1 41 ? -7.551 -6.309 32.188 1 97.94 41 GLN B C 1
ATOM 3620 O O . GLN B 1 41 ? -6.422 -5.988 32.562 1 97.94 41 GLN B O 1
ATOM 3625 N N . SER B 1 42 ? -7.855 -7.578 31.984 1 98.06 42 SER B N 1
ATOM 3626 C CA . SER B 1 42 ? -6.832 -8.617 32 1 98.06 42 SER B CA 1
ATOM 3627 C C . SER B 1 42 ? -5.91 -8.5 30.797 1 98.06 42 SER B C 1
ATOM 3629 O O . SER B 1 42 ? -6.324 -8.016 29.734 1 98.06 42 SER B O 1
ATOM 3631 N N . PRO B 1 43 ? -4.684 -8.914 30.969 1 97.75 43 PRO B N 1
ATOM 3632 C CA . PRO B 1 43 ? -3.752 -8.867 29.844 1 97.75 43 PRO B CA 1
ATOM 3633 C C . PRO B 1 43 ? -4.262 -9.633 28.625 1 97.75 43 PRO B C 1
ATOM 3635 O O . PRO B 1 43 ? -4.113 -9.164 27.484 1 97.75 43 PRO B O 1
ATOM 3638 N N . MET B 1 44 ? -4.898 -10.695 28.844 1 97.44 44 MET B N 1
ATOM 3639 C CA . MET B 1 44 ? -5.391 -11.492 27.719 1 97.44 44 MET B CA 1
ATOM 3640 C C . MET B 1 44 ? -6.559 -10.797 27.031 1 97.44 44 MET B C 1
ATOM 3642 O O . MET B 1 44 ? -6.707 -10.891 25.812 1 97.44 44 MET B O 1
ATOM 3646 N N . ALA B 1 45 ? -7.395 -10.172 27.781 1 97.94 45 ALA B N 1
ATOM 3647 C CA . ALA B 1 45 ? -8.484 -9.406 27.188 1 97.94 45 ALA B CA 1
ATOM 3648 C C . ALA B 1 45 ? -7.941 -8.289 26.297 1 97.94 45 ALA B C 1
ATOM 3650 O O . ALA B 1 45 ? -8.438 -8.078 25.188 1 97.94 45 ALA B O 1
ATOM 3651 N N . VAL B 1 46 ? -6.973 -7.594 26.812 1 98.56 46 VAL B N 1
ATOM 3652 C CA . VAL B 1 46 ? -6.367 -6.496 26.062 1 98.56 46 VAL B CA 1
ATOM 3653 C C . VAL B 1 46 ? -5.727 -7.031 24.781 1 98.56 46 VAL B C 1
ATOM 3655 O O . VAL B 1 46 ? -5.848 -6.418 23.719 1 98.56 46 VAL B O 1
ATOM 3658 N N . LEU B 1 47 ? -5.074 -8.148 24.953 1 98.38 47 LEU B N 1
ATOM 3659 C CA . LEU B 1 47 ? -4.457 -8.781 23.781 1 98.38 47 LEU B CA 1
ATOM 3660 C C . LEU B 1 47 ? -5.508 -9.156 22.75 1 98.38 47 LEU B C 1
ATOM 3662 O O . LEU B 1 47 ? -5.273 -9.008 21.547 1 98.38 47 LEU B O 1
ATOM 3666 N N . THR B 1 48 ? -6.613 -9.609 23.156 1 97.88 48 THR B N 1
ATOM 3667 C CA . THR B 1 48 ? -7.699 -9.992 22.266 1 97.88 48 THR B CA 1
ATOM 3668 C C . THR B 1 48 ? -8.297 -8.758 21.594 1 97.88 48 THR B C 1
ATOM 3670 O O . THR B 1 48 ? -8.586 -8.781 20.391 1 97.88 48 THR B O 1
ATOM 3673 N N . TYR B 1 49 ? -8.461 -7.633 22.359 1 98.06 49 TYR B N 1
ATOM 3674 C CA . TYR B 1 49 ? -8.906 -6.383 21.75 1 98.06 49 TYR B CA 1
ATOM 3675 C C . TYR B 1 49 ? -7.973 -5.961 20.625 1 98.06 49 TYR B C 1
ATOM 3677 O O . TYR B 1 49 ? -8.43 -5.645 19.516 1 98.06 49 TYR B O 1
ATOM 3685 N N . TRP B 1 50 ? -6.711 -6.023 20.938 1 98.31 50 TRP B N 1
ATOM 3686 C CA . TRP B 1 50 ? -5.656 -5.578 20.031 1 98.31 50 TRP B CA 1
ATOM 3687 C C . TRP B 1 50 ? -5.621 -6.438 18.781 1 98.31 50 TRP B C 1
ATOM 3689 O O . TRP B 1 50 ? -5.648 -5.914 17.656 1 98.31 50 TRP B O 1
ATOM 3699 N N . GLY B 1 51 ? -5.637 -7.695 18.906 1 97.69 51 GLY B N 1
ATOM 3700 C CA . GLY B 1 51 ? -5.559 -8.617 17.797 1 97.69 51 GLY B CA 1
ATOM 3701 C C . GLY B 1 51 ? -6.793 -8.602 16.906 1 97.69 51 GLY B C 1
ATOM 3702 O O . GLY B 1 51 ? -6.688 -8.633 15.68 1 97.69 51 GLY B O 1
ATOM 3703 N N . ASP B 1 52 ? -7.98 -8.492 17.5 1 96.75 52 ASP B N 1
ATOM 3704 C CA . ASP B 1 52 ? -9.242 -8.484 16.766 1 96.75 52 ASP B CA 1
ATOM 3705 C C . ASP B 1 52 ? -9.391 -7.207 15.945 1 96.75 52 ASP B C 1
ATOM 3707 O O . ASP B 1 52 ? -10 -7.219 14.875 1 96.75 52 ASP B O 1
ATOM 3711 N N . GLY B 1 53 ? -8.867 -6.164 16.5 1 97.44 53 GLY B N 1
ATOM 3712 C CA . GLY B 1 53 ? -9.023 -4.879 15.844 1 97.44 53 GLY B CA 1
ATOM 3713 C C . GLY B 1 53 ? -7.887 -4.547 14.898 1 97.44 53 GLY B C 1
ATOM 3714 O O . GLY B 1 53 ? -7.938 -3.539 14.188 1 97.44 53 GLY B O 1
ATOM 3715 N N . PHE B 1 54 ? -6.879 -5.395 14.812 1 98.19 54 PHE B N 1
ATOM 3716 C CA . PHE B 1 54 ? -5.598 -5.102 14.18 1 98.19 54 PHE B CA 1
ATOM 3717 C C . PHE B 1 54 ? -5.781 -4.766 12.703 1 98.19 54 PHE B C 1
ATOM 3719 O O . PHE B 1 54 ? -5.027 -3.963 12.148 1 98.19 54 PHE B O 1
ATOM 3726 N N . TRP B 1 55 ? -6.797 -5.289 12.062 1 97.62 55 TRP B N 1
ATOM 3727 C CA . TRP B 1 55 ? -6.949 -5.148 10.617 1 97.62 55 TRP B CA 1
ATOM 3728 C C . TRP B 1 55 ? -8.18 -4.32 10.281 1 97.62 55 TRP B C 1
ATOM 3730 O O . TRP B 1 55 ? -8.672 -4.355 9.148 1 97.62 55 TRP B O 1
ATOM 3740 N N . SER B 1 56 ? -8.734 -3.518 11.172 1 96 56 SER B N 1
ATOM 3741 C CA . SER B 1 56 ? -10 -2.809 11.008 1 96 56 SER B CA 1
ATOM 3742 C C . SER B 1 56 ? -9.836 -1.592 10.102 1 96 56 SER B C 1
ATOM 3744 O O . SER B 1 56 ? -10.82 -1.007 9.656 1 96 56 SER B O 1
ATOM 3746 N N . LEU B 1 57 ? -8.578 -1.192 9.766 1 96.31 57 LEU B N 1
ATOM 3747 C CA . LEU B 1 57 ? -8.367 0.026 8.992 1 96.31 57 LEU B CA 1
ATOM 3748 C C . LEU B 1 57 ? -7.766 -0.293 7.625 1 96.31 57 LEU B C 1
ATOM 3750 O O . LEU B 1 57 ? -7.035 0.522 7.059 1 96.31 57 LEU B O 1
ATOM 3754 N N . LEU B 1 58 ? -8 -1.464 7.066 1 97.12 58 LEU B N 1
ATOM 3755 C CA . LEU B 1 58 ? -7.371 -1.896 5.82 1 97.12 58 LEU B CA 1
ATOM 3756 C C . LEU B 1 58 ? -7.742 -0.962 4.676 1 97.12 58 LEU B C 1
ATOM 3758 O O . LEU B 1 58 ? -6.863 -0.466 3.965 1 97.12 58 LEU B O 1
ATOM 3762 N N . SER B 1 59 ? -9.055 -0.707 4.426 1 96.5 59 SER B N 1
ATOM 3763 C CA . SER B 1 59 ? -9.5 0.184 3.355 1 96.5 59 SER B CA 1
ATOM 3764 C C . SER B 1 59 ? -8.906 1.579 3.518 1 96.5 59 SER B C 1
ATOM 3766 O O . SER B 1 59 ? -8.375 2.146 2.564 1 96.5 59 SER B O 1
ATOM 3768 N N . PHE B 1 60 ? -8.961 2.047 4.734 1 95.94 60 PHE B N 1
ATOM 3769 C CA . PHE B 1 60 ? -8.438 3.367 5.062 1 95.94 60 PHE B CA 1
ATOM 3770 C C . PHE B 1 60 ? -6.938 3.436 4.805 1 95.94 60 PHE B C 1
ATOM 3772 O O . PHE B 1 60 ? -6.441 4.422 4.258 1 95.94 60 PHE B O 1
ATOM 3779 N N . SER B 1 61 ? -6.195 2.426 5.207 1 96.62 61 SER B N 1
ATOM 3780 C CA . SER B 1 61 ? -4.75 2.361 5 1 96.62 61 SER B CA 1
ATOM 3781 C C . SER B 1 61 ? -4.398 2.467 3.52 1 96.62 61 SER B C 1
ATOM 3783 O O . SER B 1 61 ? -3.48 3.199 3.145 1 96.62 61 SER B O 1
ATOM 3785 N N . MET B 1 62 ? -5.109 1.749 2.721 1 97.12 62 MET B N 1
ATOM 3786 C CA . MET B 1 62 ? -4.855 1.793 1.283 1 97.12 62 MET B CA 1
ATOM 3787 C C . MET B 1 62 ? -5.188 3.168 0.714 1 97.12 62 MET B C 1
ATOM 3789 O O . MET B 1 62 ? -4.484 3.668 -0.164 1 97.12 62 MET B O 1
ATOM 3793 N N . GLN B 1 63 ? -6.277 3.754 1.172 1 96.5 63 GLN B N 1
ATOM 3794 C CA . GLN B 1 63 ? -6.652 5.094 0.732 1 96.5 63 GLN B CA 1
ATOM 3795 C C . GLN B 1 63 ? -5.551 6.102 1.041 1 96.5 63 GLN B C 1
ATOM 3797 O O . GLN B 1 63 ? -5.203 6.934 0.196 1 96.5 63 GLN B O 1
ATOM 3802 N N . MET B 1 64 ? -4.98 6.031 2.23 1 94.94 64 MET B N 1
ATOM 3803 C CA . MET B 1 64 ? -3.924 6.953 2.635 1 94.94 64 MET B CA 1
ATOM 3804 C C . MET B 1 64 ? -2.662 6.73 1.808 1 94.94 64 MET B C 1
ATOM 3806 O O . MET B 1 64 ? -1.967 7.684 1.458 1 94.94 64 MET B O 1
ATOM 3810 N N . LEU B 1 65 ? -2.381 5.473 1.574 1 95.69 65 LEU B N 1
ATOM 3811 C CA . LEU B 1 65 ? -1.241 5.156 0.721 1 95.69 65 LEU B CA 1
ATOM 3812 C C . LEU B 1 65 ? -1.418 5.762 -0.668 1 95.69 65 LEU B C 1
ATOM 3814 O O . LEU B 1 65 ? -0.473 6.316 -1.233 1 95.69 65 LEU B O 1
ATOM 3818 N N . LEU B 1 66 ? -2.602 5.652 -1.185 1 96.75 66 LEU B N 1
ATOM 3819 C CA . LEU B 1 66 ? -2.898 6.168 -2.518 1 96.75 66 LEU B CA 1
ATOM 3820 C C . LEU B 1 66 ? -2.803 7.688 -2.545 1 96.75 66 LEU B C 1
ATOM 3822 O O . LEU B 1 66 ? -2.328 8.266 -3.525 1 96.75 66 LEU B O 1
ATOM 3826 N N . VAL B 1 67 ? -3.248 8.344 -1.491 1 94.44 67 VAL B N 1
ATOM 3827 C CA . VAL B 1 67 ? -3.145 9.797 -1.432 1 94.44 67 VAL B CA 1
ATOM 3828 C C . VAL B 1 67 ? -1.687 10.219 -1.605 1 94.44 67 VAL B C 1
ATOM 3830 O O . VAL B 1 67 ? -1.388 11.141 -2.365 1 94.44 67 VAL B O 1
ATOM 3833 N N . LEU B 1 68 ? -0.839 9.539 -0.909 1 92.62 68 LEU B N 1
ATOM 3834 C CA . LEU B 1 68 ? 0.584 9.859 -0.956 1 92.62 68 LEU B CA 1
ATOM 3835 C C . LEU B 1 68 ? 1.157 9.578 -2.342 1 92.62 68 LEU B C 1
ATOM 3837 O O . LEU B 1 68 ? 1.807 10.445 -2.934 1 92.62 68 LEU B O 1
ATOM 3841 N N . VAL B 1 69 ? 0.885 8.43 -2.881 1 94.94 69 VAL B N 1
ATOM 3842 C CA . VAL B 1 69 ? 1.507 7.965 -4.117 1 94.94 69 VAL B CA 1
ATOM 3843 C C . VAL B 1 69 ? 0.984 8.789 -5.293 1 94.94 69 VAL B C 1
ATOM 3845 O O . VAL B 1 69 ? 1.762 9.242 -6.137 1 94.94 69 VAL B O 1
ATOM 3848 N N . THR B 1 70 ? -0.298 8.969 -5.383 1 96.25 70 THR B N 1
ATOM 3849 C CA . THR B 1 70 ? -0.863 9.695 -6.508 1 96.25 70 THR B CA 1
ATOM 3850 C C . THR B 1 70 ? -0.463 11.172 -6.453 1 96.25 70 THR B C 1
ATOM 3852 O O . THR B 1 70 ? -0.238 11.797 -7.492 1 96.25 70 THR B O 1
ATOM 3855 N N . GLY B 1 71 ? -0.39 11.719 -5.242 1 93.81 71 GLY B N 1
ATOM 3856 C CA . GLY B 1 71 ? 0.131 13.07 -5.113 1 93.81 71 GLY B CA 1
ATOM 3857 C C . GLY B 1 71 ? 1.555 13.211 -5.617 1 93.81 71 GLY B C 1
ATOM 3858 O O . GLY B 1 71 ? 1.871 14.156 -6.34 1 93.81 71 GLY B O 1
ATOM 3859 N N . PHE B 1 72 ? 2.355 12.305 -5.262 1 92.12 72 PHE B N 1
ATOM 3860 C CA . PHE B 1 72 ? 3.74 12.305 -5.715 1 92.12 72 PHE B CA 1
ATOM 3861 C C . PHE B 1 72 ? 3.812 12.18 -7.23 1 92.12 72 PHE B C 1
ATOM 3863 O O . PHE B 1 72 ? 4.594 12.883 -7.879 1 92.12 72 PHE B O 1
ATOM 3870 N N . MET B 1 73 ? 3.053 11.258 -7.762 1 95 73 MET B N 1
ATOM 3871 C CA . MET B 1 73 ? 3.049 11.039 -9.211 1 95 73 MET B CA 1
ATOM 3872 C C . MET B 1 73 ? 2.65 12.312 -9.945 1 95 73 MET B C 1
ATOM 3874 O O . MET B 1 73 ? 3.258 12.664 -10.961 1 95 73 MET B O 1
ATOM 3878 N N . LEU B 1 74 ? 1.678 12.953 -9.445 1 94.56 74 LEU B N 1
ATOM 3879 C CA . LEU B 1 74 ? 1.244 14.18 -10.102 1 94.56 74 LEU B CA 1
ATOM 3880 C C . LEU B 1 74 ? 2.322 15.258 -10.008 1 94.56 74 LEU B C 1
ATOM 3882 O O . LEU B 1 74 ? 2.6 15.953 -10.984 1 94.56 74 LEU B O 1
ATOM 3886 N N . ALA B 1 75 ? 2.955 15.391 -8.867 1 91.06 75 ALA B N 1
ATOM 3887 C CA . ALA B 1 75 ? 3.996 16.391 -8.633 1 91.06 75 ALA B CA 1
ATOM 3888 C C . ALA B 1 75 ? 5.188 16.172 -9.555 1 91.06 75 ALA B C 1
ATOM 3890 O O . ALA B 1 75 ? 5.867 17.125 -9.945 1 91.06 75 ALA B O 1
ATOM 3891 N N . SER B 1 76 ? 5.375 14.938 -9.938 1 90.31 76 SER B N 1
ATOM 3892 C CA . SER B 1 76 ? 6.562 14.578 -10.703 1 90.31 76 SER B CA 1
ATOM 3893 C C . SER B 1 76 ? 6.289 14.609 -12.203 1 90.31 76 SER B C 1
ATOM 3895 O O . SER B 1 76 ? 7.137 14.211 -13.008 1 90.31 76 SER B O 1
ATOM 3897 N N . SER B 1 77 ? 5.141 15.016 -12.602 1 94 77 SER B N 1
ATOM 3898 C CA . SER B 1 77 ? 4.797 15.055 -14.016 1 94 77 SER B CA 1
ATOM 3899 C C . SER B 1 77 ? 5.535 16.172 -14.734 1 94 77 SER B C 1
ATOM 3901 O O . SER B 1 77 ? 5.852 17.203 -14.133 1 94 77 SER B O 1
ATOM 3903 N N . PRO B 1 78 ? 5.805 16.047 -16.016 1 92.25 78 PRO B N 1
ATOM 3904 C CA . PRO B 1 78 ? 6.578 17.016 -16.781 1 92.25 78 PRO B CA 1
ATOM 3905 C C . PRO B 1 78 ? 5.914 18.391 -16.828 1 92.25 78 PRO B C 1
ATOM 3907 O O . PRO B 1 78 ? 6.578 19.422 -16.625 1 92.25 78 PRO B O 1
ATOM 3910 N N . PRO B 1 79 ? 4.633 18.5 -17.062 1 93.5 79 PRO B N 1
ATOM 3911 C CA . PRO B 1 79 ? 4.035 19.828 -17.062 1 93.5 79 PRO B CA 1
ATOM 3912 C C . PRO B 1 79 ? 4.195 20.562 -15.734 1 93.5 79 PRO B C 1
ATOM 3914 O O . PRO B 1 79 ? 4.352 21.781 -15.703 1 93.5 79 PRO B O 1
ATOM 3917 N N . VAL B 1 80 ? 4.113 19.891 -14.617 1 91.25 80 VAL B N 1
ATOM 3918 C CA . VAL B 1 80 ? 4.273 20.5 -13.305 1 91.25 80 VAL B CA 1
ATOM 3919 C C . VAL B 1 80 ? 5.707 21 -13.141 1 91.25 80 VAL B C 1
ATOM 3921 O O . VAL B 1 80 ? 5.93 22.109 -12.648 1 91.25 80 VAL B O 1
ATOM 3924 N N . LYS B 1 81 ? 6.645 20.266 -13.539 1 87.38 81 LYS B N 1
ATOM 3925 C CA . LYS B 1 81 ? 8.047 20.688 -13.477 1 87.38 81 LYS B CA 1
ATOM 3926 C C . LYS B 1 81 ? 8.281 21.938 -14.312 1 87.38 81 LYS B C 1
ATOM 3928 O O . LYS B 1 81 ? 8.984 22.859 -13.875 1 87.38 81 LYS B O 1
ATOM 3933 N N . ARG B 1 82 ? 7.691 21.953 -15.484 1 90.75 82 ARG B N 1
ATOM 3934 C CA . ARG B 1 82 ? 7.824 23.109 -16.359 1 90.75 82 ARG B CA 1
ATOM 3935 C C . ARG B 1 82 ? 7.191 24.359 -15.734 1 90.75 82 ARG B C 1
ATOM 3937 O O . ARG B 1 82 ? 7.734 25.453 -15.836 1 90.75 82 ARG B O 1
ATOM 3944 N N . LEU B 1 83 ? 6.055 24.078 -15.148 1 91.62 83 LEU B N 1
ATOM 3945 C CA . LEU B 1 83 ? 5.363 25.188 -14.484 1 91.62 83 LEU B CA 1
ATOM 3946 C C . LEU B 1 83 ? 6.215 25.75 -13.352 1 91.62 83 LEU B C 1
ATOM 3948 O O . LEU B 1 83 ? 6.285 26.969 -13.18 1 91.62 83 LEU B O 1
ATOM 3952 N N . LEU B 1 84 ? 6.875 24.938 -12.57 1 87.44 84 LEU B N 1
ATOM 3953 C CA . LEU B 1 84 ? 7.711 25.359 -11.453 1 87.44 84 LEU B CA 1
ATOM 3954 C C . LEU B 1 84 ? 8.914 26.156 -11.953 1 87.44 84 LEU B C 1
ATOM 3956 O O . LEU B 1 84 ? 9.281 27.172 -11.359 1 87.44 84 LEU B O 1
ATOM 3960 N N . SER B 1 85 ? 9.484 25.734 -13.07 1 87.12 85 SER B N 1
ATOM 3961 C CA . SER B 1 85 ? 10.609 26.453 -13.664 1 87.12 85 SER B CA 1
ATOM 3962 C C . SER B 1 85 ? 10.195 27.844 -14.125 1 87.12 85 SER B C 1
ATOM 3964 O O . SER B 1 85 ? 10.938 28.797 -13.945 1 87.12 85 SER B O 1
ATOM 3966 N N . ARG B 1 86 ? 9.055 27.906 -14.672 1 91 86 ARG B N 1
ATOM 3967 C CA . ARG B 1 86 ? 8.547 29.188 -15.133 1 91 86 ARG B CA 1
ATOM 3968 C C . ARG B 1 86 ? 8.258 30.125 -13.961 1 91 86 ARG B C 1
ATOM 3970 O O . ARG B 1 86 ? 8.555 31.312 -14.023 1 91 86 ARG B O 1
ATOM 3977 N N . LEU B 1 87 ? 7.734 29.562 -12.914 1 92.44 87 LEU B N 1
ATOM 3978 C CA . LEU B 1 87 ? 7.406 30.359 -11.727 1 92.44 87 LEU B CA 1
ATOM 3979 C C . LEU B 1 87 ? 8.672 30.875 -11.055 1 92.44 87 LEU B C 1
ATOM 3981 O O . LEU B 1 87 ? 8.672 31.969 -10.484 1 92.44 87 LEU B O 1
ATOM 3985 N N . ALA B 1 88 ? 9.695 30.094 -11.102 1 88.31 88 ALA B N 1
ATOM 3986 C CA . ALA B 1 88 ? 10.953 30.484 -10.469 1 88.31 88 ALA B CA 1
ATOM 3987 C C . ALA B 1 88 ? 11.516 31.75 -11.102 1 88.31 88 ALA B C 1
ATOM 3989 O O . ALA B 1 88 ? 12.188 32.531 -10.438 1 88.31 88 ALA B O 1
ATOM 3990 N N . GLY B 1 89 ? 11.211 31.984 -12.344 1 88.5 89 GLY B N 1
ATOM 3991 C CA . GLY B 1 89 ? 11.688 33.156 -13.062 1 88.5 89 GLY B CA 1
ATOM 3992 C C . GLY B 1 89 ? 11.031 34.438 -12.602 1 88.5 89 GLY B C 1
ATOM 3993 O O . GLY B 1 89 ? 11.523 35.531 -12.891 1 88.5 89 GLY B O 1
ATOM 3994 N N . LEU B 1 90 ? 10.062 34.344 -11.781 1 91.31 90 LEU B N 1
ATOM 3995 C CA . LEU B 1 90 ? 9.336 35.5 -11.32 1 91.31 90 LEU B CA 1
ATOM 3996 C C . LEU B 1 90 ? 10.07 36.188 -10.164 1 91.31 90 LEU B C 1
ATOM 3998 O O . LEU B 1 90 ? 9.797 37.344 -9.852 1 91.31 90 LEU B O 1
ATOM 4002 N N . ALA B 1 91 ? 10.938 35.469 -9.445 1 91.5 91 ALA B N 1
ATOM 4003 C CA . ALA B 1 91 ? 11.672 36.031 -8.32 1 91.5 91 ALA B CA 1
ATOM 4004 C C . ALA B 1 91 ? 12.898 36.812 -8.805 1 91.5 91 ALA B C 1
ATOM 4006 O O . ALA B 1 91 ? 13.68 36.312 -9.617 1 91.5 91 ALA B O 1
ATOM 4007 N N . ASN B 1 92 ? 13.008 38.062 -8.281 1 92.5 92 ASN B N 1
ATOM 4008 C CA . ASN B 1 92 ? 14.117 38.875 -8.758 1 92.5 92 ASN B CA 1
ATOM 4009 C C . ASN B 1 92 ? 15.086 39.219 -7.633 1 92.5 92 ASN B C 1
ATOM 4011 O O . ASN B 1 92 ? 16.109 39.875 -7.863 1 92.5 92 ASN B O 1
ATOM 4015 N N . ASN B 1 93 ? 14.758 38.938 -6.469 1 94 93 ASN B N 1
ATOM 4016 C CA . ASN B 1 93 ? 15.648 39.125 -5.324 1 94 93 ASN B CA 1
ATOM 4017 C C . ASN B 1 93 ? 15.391 38.094 -4.234 1 94 93 ASN B C 1
ATOM 4019 O O . ASN B 1 93 ? 14.461 37.281 -4.344 1 94 93 ASN B O 1
ATOM 4023 N N . ALA B 1 94 ? 16.203 38.156 -3.205 1 94.75 94 ALA B N 1
ATOM 4024 C CA . ALA B 1 94 ? 16.156 37.156 -2.15 1 94.75 94 ALA B CA 1
ATOM 4025 C C . ALA B 1 94 ? 14.812 37.188 -1.423 1 94.75 94 ALA B C 1
ATOM 4027 O O . ALA B 1 94 ? 14.234 36.125 -1.145 1 94.75 94 ALA B O 1
ATOM 4028 N N . GLY B 1 95 ? 14.359 38.344 -1.109 1 95.81 95 GLY B N 1
ATOM 4029 C CA . GLY B 1 95 ? 13.078 38.469 -0.436 1 95.81 95 GLY B CA 1
ATOM 4030 C C . GLY B 1 95 ? 11.922 37.906 -1.255 1 95.81 95 GLY B C 1
ATOM 4031 O O . GLY B 1 95 ? 11.047 37.219 -0.725 1 95.81 95 GLY B O 1
ATOM 4032 N N . ALA B 1 96 ? 11.922 38.25 -2.508 1 96.38 96 ALA B N 1
ATOM 4033 C CA . ALA B 1 96 ? 10.891 37.75 -3.414 1 96.38 96 ALA B CA 1
ATOM 4034 C C . ALA B 1 96 ? 10.953 36.25 -3.551 1 96.38 96 ALA B C 1
ATOM 4036 O O . ALA B 1 96 ? 9.922 35.594 -3.676 1 96.38 96 ALA B O 1
ATOM 4037 N N . ALA B 1 97 ? 12.141 35.719 -3.568 1 96.56 97 ALA B N 1
ATOM 4038 C CA . ALA B 1 97 ? 12.328 34.281 -3.664 1 96.56 97 ALA B CA 1
ATOM 4039 C C . ALA B 1 97 ? 11.719 33.562 -2.457 1 96.56 97 ALA B C 1
ATOM 4041 O O . ALA B 1 97 ? 11.062 32.531 -2.605 1 96.56 97 ALA B O 1
ATOM 4042 N N . ILE B 1 98 ? 11.938 34.156 -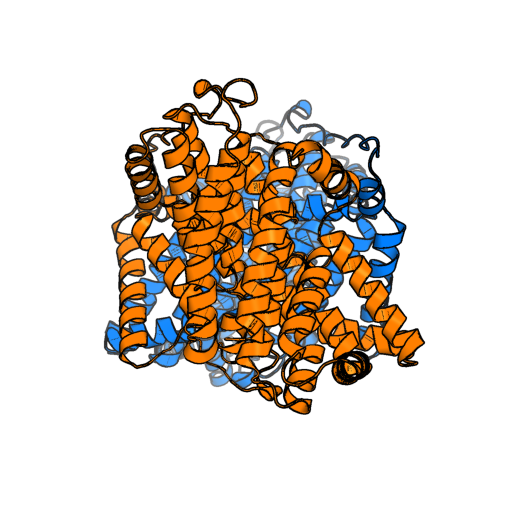1.283 1 97.25 98 ILE B N 1
ATOM 4043 C CA . ILE B 1 98 ? 11.422 33.562 -0.051 1 97.25 98 ILE B CA 1
ATOM 4044 C C . ILE B 1 98 ? 9.891 33.594 -0.065 1 97.25 98 ILE B C 1
ATOM 4046 O O . ILE B 1 98 ? 9.234 32.625 0.264 1 97.25 98 ILE B O 1
ATOM 4050 N N . ILE B 1 99 ? 9.336 34.688 -0.484 1 97.75 99 ILE B N 1
ATOM 4051 C CA . ILE B 1 99 ? 7.887 34.812 -0.538 1 97.75 99 ILE B CA 1
ATOM 4052 C C . ILE B 1 99 ? 7.312 33.844 -1.567 1 97.75 99 ILE B C 1
ATOM 4054 O O . ILE B 1 99 ? 6.336 33.156 -1.291 1 97.75 99 ILE B O 1
ATOM 4058 N N . LEU B 1 100 ? 7.941 33.781 -2.662 1 97.38 100 LEU B N 1
ATOM 4059 C CA . LEU B 1 100 ? 7.438 32.969 -3.766 1 97.38 100 LEU B CA 1
ATOM 4060 C C . LEU B 1 100 ? 7.477 31.5 -3.41 1 97.38 100 LEU B C 1
ATOM 4062 O O . LEU B 1 100 ? 6.504 30.766 -3.635 1 97.38 100 LEU B O 1
ATOM 4066 N N . VAL B 1 101 ? 8.578 31.031 -2.908 1 97.31 101 VAL B N 1
ATOM 4067 C CA . VAL B 1 101 ? 8.695 29.625 -2.57 1 97.31 101 VAL B CA 1
ATOM 4068 C C . VAL B 1 101 ? 7.684 29.266 -1.484 1 97.31 101 VAL B C 1
ATOM 4070 O O . VAL B 1 101 ? 7.109 28.172 -1.497 1 97.31 101 VAL B O 1
ATOM 4073 N N . THR B 1 102 ? 7.453 30.141 -0.548 1 98.06 102 THR B N 1
ATOM 4074 C CA . THR B 1 102 ? 6.488 29.891 0.518 1 98.06 102 THR B CA 1
ATOM 4075 C C . THR B 1 102 ? 5.074 29.781 -0.047 1 98.06 102 THR B C 1
ATOM 4077 O O . THR B 1 102 ? 4.332 28.859 0.296 1 98.06 102 THR B O 1
ATOM 4080 N N . LEU B 1 103 ? 4.73 30.688 -0.933 1 98.12 103 LEU B N 1
ATOM 4081 C CA . LEU B 1 103 ? 3.391 30.703 -1.512 1 98.12 103 LEU B CA 1
ATOM 4082 C C . LEU B 1 103 ? 3.152 29.469 -2.369 1 98.12 103 LEU B C 1
ATOM 4084 O O . LEU B 1 103 ? 2.08 28.859 -2.309 1 98.12 103 LEU B O 1
ATOM 4088 N N . VAL B 1 104 ? 4.098 29.125 -3.125 1 97.44 104 VAL B N 1
ATOM 4089 C CA . VAL B 1 104 ? 3.982 27.953 -3.986 1 97.44 104 VAL B CA 1
ATOM 4090 C C . VAL B 1 104 ? 3.859 26.688 -3.131 1 97.44 104 VAL B C 1
ATOM 4092 O O . VAL B 1 104 ? 3.041 25.812 -3.416 1 97.44 104 VAL B O 1
ATOM 4095 N N . SER B 1 105 ? 4.656 26.625 -2.119 1 97 105 SER B N 1
ATOM 4096 C CA . SER B 1 105 ? 4.613 25.453 -1.233 1 97 105 SER B CA 1
ATOM 4097 C C . SER B 1 105 ? 3.287 25.391 -0.482 1 97 105 SER B C 1
ATOM 4099 O O . SER B 1 105 ? 2.725 24.312 -0.308 1 97 105 SER B O 1
ATOM 4101 N N . LEU B 1 106 ? 2.824 26.547 -0.009 1 98.31 106 LEU B N 1
ATOM 4102 C CA . LEU B 1 106 ? 1.521 26.594 0.644 1 98.31 106 LEU B CA 1
ATOM 4103 C C . LEU B 1 106 ? 0.423 26.109 -0.296 1 98.31 106 LEU B C 1
ATOM 4105 O O . LEU B 1 106 ? -0.384 25.25 0.076 1 98.31 106 LEU B O 1
ATOM 4109 N N . ALA B 1 107 ? 0.409 26.594 -1.463 1 97.75 107 ALA B N 1
ATOM 4110 C CA . ALA B 1 107 ? -0.607 26.219 -2.445 1 97.75 107 ALA B CA 1
ATOM 4111 C C . ALA B 1 107 ? -0.529 24.734 -2.785 1 97.75 107 ALA B C 1
ATOM 4113 O O . ALA B 1 107 ? -1.552 24.047 -2.828 1 97.75 107 ALA B O 1
ATOM 4114 N N . ALA B 1 108 ? 0.652 24.297 -3.006 1 96.5 108 ALA B N 1
ATOM 4115 C CA . ALA B 1 108 ? 0.858 22.891 -3.367 1 96.5 108 ALA B CA 1
ATOM 4116 C C . ALA B 1 108 ? 0.45 21.969 -2.225 1 96.5 108 ALA B C 1
ATOM 4118 O O . ALA B 1 108 ? -0.197 20.938 -2.449 1 96.5 108 ALA B O 1
ATOM 4119 N N . SER B 1 109 ? 0.806 22.328 -1.006 1 96.5 109 SER B N 1
ATOM 4120 C CA . SER B 1 109 ? 0.463 21.516 0.154 1 96.5 109 SER B CA 1
ATOM 4121 C C . SER B 1 109 ? -1.035 21.547 0.438 1 96.5 109 SER B C 1
ATOM 4123 O O . SER B 1 109 ? -1.605 20.578 0.941 1 96.5 109 SER B O 1
ATOM 4125 N N . TRP B 1 110 ? -1.628 22.703 0.175 1 97.75 110 TRP B N 1
ATOM 4126 C CA . TRP B 1 110 ? -3.072 22.812 0.339 1 97.75 110 TRP B CA 1
ATOM 4127 C C . TRP B 1 110 ? -3.809 21.906 -0.638 1 97.75 110 TRP B C 1
ATOM 4129 O O . TRP B 1 110 ? -4.859 21.359 -0.308 1 97.75 110 TRP B O 1
ATOM 4139 N N . ILE B 1 111 ? -3.273 21.688 -1.76 1 95.75 111 ILE B N 1
ATOM 4140 C CA . ILE B 1 111 ? -3.854 20.828 -2.779 1 95.75 111 ILE B CA 1
ATOM 4141 C C . ILE B 1 111 ? -3.67 19.359 -2.375 1 95.75 111 ILE B C 1
ATOM 4143 O O . ILE B 1 111 ? -4.629 18.594 -2.387 1 95.75 111 ILE B O 1
ATOM 4147 N N . ASN B 1 112 ? -2.516 19.062 -2.037 1 94.88 112 ASN B N 1
ATOM 4148 C CA . ASN B 1 112 ? -2.148 17.703 -1.621 1 94.88 112 ASN B CA 1
ATOM 4149 C C . ASN B 1 112 ? -0.829 17.703 -0.855 1 94.88 112 ASN B C 1
ATOM 4151 O O . ASN B 1 112 ? 0.146 18.328 -1.28 1 94.88 112 ASN B O 1
ATOM 4155 N N . TRP B 1 113 ? -0.81 17 0.195 1 90.94 113 TRP B N 1
ATOM 4156 C CA . TRP B 1 113 ? 0.364 17.062 1.06 1 90.94 113 TRP B CA 1
ATOM 4157 C C . TRP B 1 113 ? 1.554 16.359 0.41 1 90.94 113 TRP B C 1
ATOM 4159 O O . TRP B 1 113 ? 2.68 16.859 0.458 1 90.94 113 TRP B O 1
ATOM 4169 N N . GLY B 1 114 ? 1.381 15.203 -0.194 1 85.44 114 GLY B N 1
ATOM 4170 C CA . GLY B 1 114 ? 2.482 14.578 -0.91 1 85.44 114 GLY B CA 1
ATO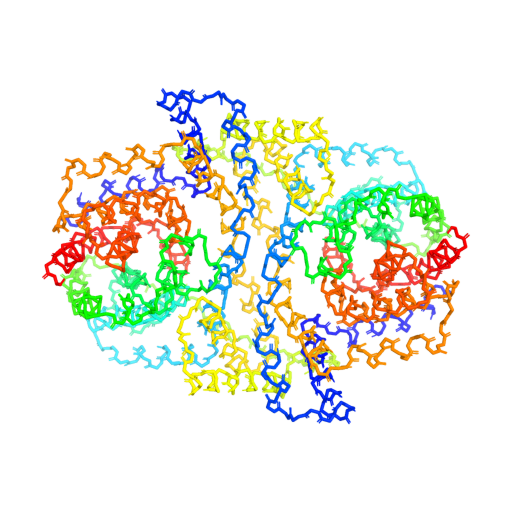M 4171 C C . GLY B 1 114 ? 3.02 15.43 -2.041 1 85.44 114 GLY B C 1
ATOM 4172 O O . GLY B 1 114 ? 4.234 15.586 -2.188 1 85.44 114 GLY B O 1
ATOM 4173 N N . PHE B 1 115 ? 2.15 15.961 -2.771 1 88.69 115 PHE B N 1
ATOM 4174 C CA . PHE B 1 115 ? 2.441 16.891 -3.854 1 88.69 115 PHE B CA 1
ATOM 4175 C C . PHE B 1 115 ? 3.203 18.109 -3.332 1 88.69 115 PHE B C 1
ATOM 4177 O O . PHE B 1 115 ? 4.215 18.516 -3.914 1 88.69 115 PHE B O 1
ATOM 4184 N N . GLY B 1 116 ? 2.809 18.609 -2.246 1 92 116 GLY B N 1
ATOM 4185 C CA . GLY B 1 116 ? 3.373 19.828 -1.691 1 92 116 GLY B CA 1
ATOM 4186 C C . GLY B 1 116 ? 4.801 19.656 -1.209 1 92 116 GLY B C 1
ATOM 4187 O O . GLY B 1 116 ? 5.641 20.531 -1.418 1 92 116 GLY B O 1
ATOM 4188 N N . LEU B 1 117 ? 5.09 18.594 -0.568 1 88.75 117 LEU B N 1
ATOM 4189 C CA . LEU B 1 117 ? 6.434 18.328 -0.064 1 88.75 117 LEU B CA 1
ATOM 4190 C C . LEU B 1 117 ? 7.434 18.234 -1.211 1 88.75 117 LEU B C 1
ATOM 4192 O O . LEU B 1 117 ? 8.523 18.812 -1.146 1 88.75 117 LEU B O 1
ATOM 4196 N N . VAL B 1 118 ? 6.996 17.625 -2.23 1 86.5 118 VAL B N 1
ATOM 4197 C CA . VAL B 1 118 ? 7.887 17.406 -3.367 1 86.5 118 VAL B CA 1
ATOM 4198 C C . VAL B 1 118 ? 8.047 18.703 -4.152 1 86.5 118 VAL B C 1
ATOM 4200 O O . VAL B 1 118 ? 9.164 19.125 -4.453 1 86.5 118 VAL B O 1
ATOM 4203 N N . VAL B 1 119 ? 6.969 19.328 -4.438 1 91 119 VAL B N 1
ATOM 4204 C CA . VAL B 1 119 ? 6.973 20.562 -5.215 1 91 119 VAL B CA 1
ATOM 4205 C C . VAL B 1 119 ? 7.738 21.656 -4.465 1 91 119 VAL B C 1
ATOM 4207 O O . VAL B 1 119 ? 8.516 22.406 -5.062 1 91 119 VAL B O 1
ATOM 4210 N N . GLY B 1 120 ? 7.512 21.719 -3.188 1 92.38 120 GLY B N 1
ATOM 4211 C CA . GLY B 1 120 ? 8.234 22.688 -2.387 1 92.38 120 GLY B CA 1
ATOM 4212 C C . GLY B 1 120 ? 9.742 22.516 -2.445 1 92.38 120 GLY B C 1
ATOM 4213 O O . GLY B 1 120 ? 10.477 23.484 -2.633 1 92.38 120 GLY B O 1
ATOM 4214 N N . ALA B 1 121 ? 10.188 21.359 -2.34 1 88.56 121 ALA B N 1
ATOM 4215 C CA . ALA B 1 121 ? 11.617 21.047 -2.344 1 88.56 121 ALA B CA 1
ATOM 4216 C C . ALA B 1 121 ? 12.234 21.328 -3.713 1 88.56 121 ALA B C 1
ATOM 4218 O O . ALA B 1 121 ? 13.312 21.938 -3.807 1 88.56 121 ALA B O 1
ATOM 4219 N N . LEU B 1 122 ? 11.602 20.938 -4.703 1 87.25 122 LEU B N 1
ATOM 4220 C CA . LEU B 1 122 ? 12.094 21.141 -6.059 1 87.25 122 LEU B CA 1
ATOM 4221 C C . LEU B 1 122 ? 12.141 22.625 -6.402 1 87.25 122 LEU B C 1
ATOM 4223 O O . LEU B 1 122 ? 13.078 23.094 -7.051 1 87.25 122 LEU B O 1
ATOM 4227 N N . PHE B 1 123 ? 11.133 23.266 -6.016 1 93 123 PHE B N 1
ATOM 4228 C CA . PHE B 1 123 ? 11.062 24.688 -6.32 1 93 123 PHE B CA 1
ATOM 4229 C C . PHE B 1 123 ? 12.156 25.453 -5.586 1 93 123 PHE B C 1
ATOM 4231 O O . PHE B 1 123 ? 12.742 26.391 -6.133 1 93 123 PHE B O 1
ATOM 4238 N N . ALA B 1 124 ? 12.383 25.078 -4.348 1 93.12 124 ALA B N 1
ATOM 4239 C CA . ALA B 1 124 ? 13.469 25.688 -3.586 1 93.12 124 ALA B CA 1
ATOM 4240 C C . ALA B 1 124 ? 14.812 25.484 -4.289 1 93.12 124 ALA B C 1
ATOM 4242 O O . ALA B 1 124 ? 15.617 26.406 -4.371 1 93.12 124 ALA B O 1
ATOM 4243 N N . LYS B 1 125 ? 14.969 24.328 -4.742 1 88.75 125 LYS B N 1
ATOM 4244 C CA . LYS B 1 125 ? 16.203 24.016 -5.457 1 88.75 125 LYS B CA 1
ATOM 4245 C C . LYS B 1 125 ? 16.312 24.844 -6.734 1 88.75 125 LYS B C 1
ATOM 4247 O O . LYS B 1 125 ? 17.391 25.359 -7.059 1 88.75 125 LYS B O 1
ATOM 4252 N N . GLU B 1 126 ? 15.266 24.922 -7.426 1 88.44 126 GLU B N 1
ATOM 4253 C CA . GLU B 1 126 ? 15.25 25.688 -8.664 1 88.44 126 GLU B CA 1
ATOM 4254 C C . GLU B 1 126 ? 15.523 27.172 -8.406 1 88.44 126 GLU B C 1
ATOM 4256 O O . GLU B 1 126 ? 16.25 27.812 -9.164 1 88.44 126 GLU B O 1
ATOM 4261 N N . LEU B 1 127 ? 14.992 27.688 -7.426 1 92.88 127 LEU B N 1
ATOM 4262 C CA . LEU B 1 127 ? 15.203 29.078 -7.078 1 92.88 127 LEU B CA 1
ATOM 4263 C C . LEU B 1 127 ? 16.656 29.328 -6.672 1 92.88 127 LEU B C 1
ATOM 4265 O O . LEU B 1 127 ? 17.219 30.375 -7 1 92.88 127 LEU B O 1
ATOM 4269 N N . ALA B 1 128 ? 17.188 28.375 -5.961 1 91 128 ALA B N 1
ATOM 4270 C CA . ALA B 1 128 ? 18.562 28.5 -5.488 1 91 128 ALA B CA 1
ATOM 4271 C C . ALA B 1 128 ? 19.547 28.562 -6.656 1 91 128 ALA B C 1
ATOM 4273 O O . ALA B 1 128 ? 20.641 29.094 -6.523 1 91 128 ALA B O 1
ATOM 4274 N N . ARG B 1 129 ? 19.125 28.031 -7.734 1 87.94 129 ARG B N 1
ATOM 4275 C CA . ARG B 1 129 ? 19.969 28.062 -8.93 1 87.94 129 ARG B CA 1
ATOM 4276 C C . ARG B 1 129 ? 19.953 29.438 -9.578 1 87.94 129 ARG B C 1
ATOM 4278 O O . ARG B 1 129 ? 20.922 29.828 -10.234 1 87.94 129 ARG B O 1
ATOM 4285 N N . GLN B 1 130 ? 19 30.188 -9.344 1 87.75 130 GLN B N 1
ATOM 4286 C CA . GLN B 1 130 ? 18.781 31.406 -10.109 1 87.75 130 GLN B CA 1
ATOM 4287 C C . GLN B 1 130 ? 19.031 32.656 -9.242 1 87.75 130 GLN B C 1
ATOM 4289 O O . GLN B 1 130 ? 19.359 33.719 -9.766 1 87.75 130 GLN B O 1
ATOM 4294 N N . ILE B 1 131 ? 18.812 32.469 -8.008 1 90.94 131 ILE B N 1
ATOM 4295 C CA . ILE B 1 131 ? 18.859 33.656 -7.137 1 90.94 131 ILE B CA 1
ATOM 4296 C C . ILE B 1 131 ? 19.781 33.375 -5.949 1 90.94 131 ILE B C 1
ATOM 4298 O O . ILE B 1 131 ? 19.766 32.281 -5.383 1 90.94 131 ILE B O 1
ATOM 4302 N N . LYS B 1 132 ? 20.594 34.344 -5.688 1 92.44 132 LYS B N 1
ATOM 4303 C CA . LYS B 1 132 ? 21.422 34.281 -4.48 1 92.44 132 LYS B CA 1
ATOM 4304 C C . LYS B 1 132 ? 20.578 34.562 -3.232 1 92.44 132 LYS B C 1
ATOM 4306 O O . LYS B 1 132 ? 20.203 35.719 -2.979 1 92.44 132 LYS B O 1
ATOM 4311 N N . VAL B 1 133 ? 20.312 33.531 -2.506 1 93.94 133 VAL B N 1
ATOM 4312 C CA . VAL B 1 133 ? 19.469 33.625 -1.321 1 93.94 133 VAL B CA 1
ATOM 4313 C C . VAL B 1 133 ? 19.906 32.594 -0.293 1 93.94 133 VAL B C 1
ATOM 4315 O O . VAL B 1 133 ? 20.547 31.578 -0.645 1 93.94 133 VAL B O 1
ATOM 4318 N N . ASP B 1 134 ? 19.719 32.969 0.977 1 94.56 134 ASP B N 1
ATOM 4319 C CA . ASP B 1 134 ? 20.047 32 2.02 1 94.56 134 ASP B CA 1
ATOM 4320 C C . ASP B 1 134 ? 19.359 30.656 1.763 1 94.56 134 ASP B C 1
ATOM 4322 O O . ASP B 1 134 ? 18.141 30.562 1.773 1 94.56 134 ASP B O 1
ATOM 4326 N N . TYR B 1 135 ? 20.156 29.672 1.59 1 93.81 135 TYR B N 1
ATOM 4327 C CA . TYR B 1 135 ? 19.688 28.359 1.159 1 93.81 135 TYR B CA 1
ATOM 4328 C C . TYR B 1 135 ? 18.922 27.672 2.279 1 93.81 135 TYR B C 1
ATOM 4330 O O . TYR B 1 135 ? 17.922 26.984 2.027 1 93.81 135 TYR B O 1
ATOM 4338 N N . ARG B 1 136 ? 19.297 27.828 3.504 1 92.94 136 ARG B N 1
ATOM 4339 C CA . ARG B 1 136 ? 18.625 27.203 4.641 1 92.94 136 ARG B CA 1
ATOM 4340 C C . ARG B 1 136 ? 17.219 27.766 4.82 1 92.94 136 ARG B C 1
ATOM 4342 O O . ARG B 1 136 ? 16.266 27 5 1 92.94 136 ARG B O 1
ATOM 4349 N N . LEU B 1 137 ? 17.172 29.047 4.754 1 94.75 137 LEU B N 1
ATOM 4350 C CA . LEU B 1 137 ? 15.859 29.688 4.887 1 94.75 137 LEU B CA 1
ATOM 4351 C C . LEU B 1 137 ? 14.961 29.328 3.697 1 94.75 137 LEU B C 1
ATOM 4353 O O . LEU B 1 137 ? 13.75 29.156 3.854 1 94.75 137 LEU B O 1
ATOM 4357 N N . LEU B 1 138 ? 15.555 29.266 2.557 1 95.56 138 LEU B N 1
ATOM 4358 C CA . LEU B 1 138 ? 14.805 28.906 1.355 1 95.56 138 LEU B CA 1
ATOM 4359 C C . LEU B 1 138 ? 14.148 27.547 1.515 1 95.56 138 LEU B C 1
ATOM 4361 O O . LEU B 1 138 ? 12.961 27.391 1.239 1 95.56 138 LEU B O 1
ATOM 4365 N N . VAL B 1 139 ? 14.852 26.609 1.991 1 94.38 139 VAL B N 1
ATOM 4366 C CA . VAL B 1 139 ? 14.352 25.25 2.182 1 94.38 139 VAL B CA 1
ATOM 4367 C C . VAL B 1 139 ? 13.359 25.219 3.342 1 94.38 139 VAL B C 1
ATOM 4369 O O . VAL B 1 139 ? 12.336 24.547 3.271 1 94.38 139 VAL B O 1
ATOM 4372 N N . ALA B 1 140 ? 13.656 25.922 4.367 1 94.44 140 ALA B N 1
ATOM 4373 C CA . ALA B 1 140 ? 12.734 26.016 5.496 1 94.44 140 ALA B CA 1
ATOM 4374 C C . ALA B 1 140 ? 11.406 26.625 5.066 1 94.44 140 ALA B C 1
ATOM 4376 O O . ALA B 1 140 ? 10.344 26.234 5.559 1 94.44 140 ALA B O 1
ATOM 4377 N N . SER B 1 141 ? 11.508 27.609 4.23 1 96.62 141 SER B N 1
ATOM 4378 C CA . SER B 1 141 ? 10.305 28.266 3.713 1 96.62 141 SER B CA 1
ATOM 4379 C C . SER B 1 141 ? 9.469 27.297 2.891 1 96.62 141 SER B C 1
ATOM 4381 O O . SER B 1 141 ? 8.234 27.297 2.975 1 96.62 141 SER B O 1
ATOM 4383 N N . ALA B 1 142 ? 10.125 26.547 2.131 1 95.56 142 ALA B N 1
ATOM 4384 C CA . ALA B 1 142 ? 9.43 25.5 1.388 1 95.56 142 ALA B CA 1
ATOM 4385 C C . ALA B 1 142 ? 8.75 24.516 2.332 1 95.56 142 ALA B C 1
ATOM 4387 O O . ALA B 1 142 ? 7.574 24.188 2.152 1 95.56 142 ALA B O 1
ATOM 4388 N N . TYR B 1 143 ? 9.398 24.109 3.307 1 94.94 143 TYR B N 1
ATOM 4389 C CA . TYR B 1 143 ? 8.859 23.141 4.25 1 94.94 143 TYR B CA 1
ATOM 4390 C C . TYR B 1 143 ? 7.723 23.734 5.066 1 94.94 143 TYR B C 1
ATOM 4392 O O . TYR B 1 143 ? 6.738 23.062 5.367 1 94.94 143 TYR B O 1
ATOM 4400 N N . SER B 1 144 ? 7.895 24.969 5.438 1 96.25 144 SER B N 1
ATOM 4401 C CA . SER B 1 144 ? 6.891 25.625 6.27 1 96.25 144 SER B CA 1
ATOM 4402 C C . SER B 1 144 ? 5.539 25.672 5.566 1 96.25 144 SER B C 1
ATOM 4404 O O . SER B 1 144 ? 4.496 25.766 6.219 1 96.25 144 SER B O 1
ATOM 4406 N N . GLY B 1 145 ? 5.543 25.625 4.262 1 96 145 GLY B N 1
ATOM 4407 C CA . GLY B 1 145 ? 4.297 25.578 3.518 1 96 145 GLY B CA 1
ATOM 4408 C C . GLY B 1 145 ? 3.455 24.359 3.828 1 96 145 GLY B C 1
ATOM 4409 O O . GLY B 1 145 ? 2.244 24.359 3.594 1 96 145 GLY B O 1
ATOM 4410 N N . PHE B 1 146 ? 4.047 23.391 4.375 1 95.62 146 PHE B N 1
ATOM 4411 C CA . PHE B 1 146 ? 3.383 22.125 4.691 1 95.62 146 PHE B CA 1
ATOM 4412 C C . PHE B 1 146 ? 2.352 22.328 5.797 1 95.62 146 PHE B C 1
ATOM 4414 O O . PHE B 1 146 ? 1.455 21.5 5.973 1 95.62 146 PHE B O 1
ATOM 4421 N N . VAL B 1 147 ? 2.346 23.438 6.465 1 97.31 147 VAL B N 1
ATOM 4422 C CA . VAL B 1 147 ? 1.566 23.672 7.676 1 97.31 147 VAL B CA 1
ATOM 4423 C C . VAL B 1 147 ? 0.078 23.719 7.336 1 97.31 147 VAL B C 1
ATOM 4425 O O . VAL B 1 147 ? -0.768 23.484 8.203 1 97.31 147 VAL B O 1
ATOM 4428 N N . VAL B 1 148 ? -0.259 23.859 6.086 1 97.94 148 VAL B N 1
ATOM 4429 C CA . VAL B 1 148 ? -1.666 24.062 5.754 1 97.94 148 VAL B CA 1
ATOM 4430 C C . VAL B 1 148 ? -2.252 22.766 5.191 1 97.94 148 VAL B C 1
ATOM 4432 O O . VAL B 1 148 ? -3.428 22.719 4.824 1 97.94 148 VAL B O 1
ATOM 4435 N N . TRP B 1 149 ? -1.469 21.766 5.094 1 96.12 149 TRP B N 1
ATOM 4436 C CA . TRP B 1 149 ? -1.851 20.594 4.305 1 96.12 149 TRP B CA 1
ATOM 4437 C C . TRP B 1 149 ? -3.129 19.969 4.848 1 96.12 149 TRP B C 1
ATOM 4439 O O . TRP B 1 149 ? -3.99 19.531 4.078 1 96.12 149 TRP B O 1
ATOM 4449 N N . HIS B 1 150 ? -3.295 19.891 6.195 1 97.38 150 HIS B N 1
ATOM 4450 C CA . HIS B 1 150 ? -4.418 19.172 6.781 1 97.38 150 HIS B CA 1
ATOM 4451 C C . HIS B 1 150 ? -5.711 19.969 6.668 1 97.38 150 HIS B C 1
ATOM 4453 O O . HIS B 1 150 ? -6.801 19.438 6.883 1 97.38 150 HIS B O 1
ATOM 4459 N N . GLY B 1 151 ? -5.609 21.281 6.422 1 97.25 151 GLY B N 1
ATOM 4460 C CA . GLY B 1 151 ? -6.77 22.109 6.152 1 97.25 151 GLY B CA 1
ATOM 4461 C C . GLY B 1 151 ? -7.09 22.219 4.672 1 97.25 151 GLY B C 1
ATOM 4462 O O . GLY B 1 151 ? -7.98 22.984 4.281 1 97.25 151 GLY B O 1
ATOM 4463 N N . GLY B 1 152 ? -6.387 21.438 3.928 1 97.06 152 GLY B N 1
ATOM 4464 C CA . GLY B 1 152 ? -6.504 21.547 2.482 1 97.06 152 GLY B CA 1
ATOM 4465 C C . GLY B 1 152 ? -7.273 20.406 1.854 1 97.06 152 GLY B C 1
ATOM 4466 O O . GLY B 1 152 ? -7.957 19.656 2.551 1 97.06 152 GLY B O 1
ATOM 4467 N N . LEU B 1 153 ? -7.172 20.281 0.575 1 95.44 153 LEU B N 1
ATOM 4468 C CA . LEU B 1 153 ? -8.016 19.422 -0.252 1 95.44 153 LEU B CA 1
ATOM 4469 C C . LEU B 1 153 ? -7.695 17.938 -0.009 1 95.44 153 LEU B C 1
ATOM 4471 O O . LEU B 1 153 ? -8.523 17.078 -0.279 1 95.44 153 LEU B O 1
ATOM 4475 N N . ALA B 1 154 ? -6.551 17.703 0.554 1 94.19 154 ALA B N 1
ATOM 4476 C CA . ALA B 1 154 ? -6.148 16.312 0.788 1 94.19 154 ALA B CA 1
ATOM 4477 C C . ALA B 1 154 ? -5.977 16.047 2.279 1 94.19 154 ALA B C 1
ATOM 4479 O O . ALA B 1 154 ? -5.195 15.172 2.668 1 94.19 154 ALA B O 1
ATOM 4480 N N . GLY B 1 155 ? -6.656 16.828 3.084 1 96.56 155 GLY B N 1
ATOM 4481 C CA . GLY B 1 155 ? -6.602 16.578 4.516 1 96.56 155 GLY B CA 1
ATOM 4482 C C . GLY B 1 155 ? -7.121 15.211 4.895 1 96.56 155 GLY B C 1
ATOM 4483 O O . GLY B 1 155 ? -8.195 14.797 4.453 1 96.56 155 GLY B O 1
ATOM 4484 N N . SER B 1 156 ? -6.445 14.531 5.672 1 95.81 156 SER B N 1
ATOM 4485 C CA . SER B 1 156 ? -6.762 13.148 6.023 1 95.81 156 SER B CA 1
ATOM 4486 C C . SER B 1 156 ? -8.031 13.07 6.871 1 95.81 156 SER B C 1
ATOM 4488 O O . SER B 1 156 ? -8.922 12.281 6.578 1 95.81 15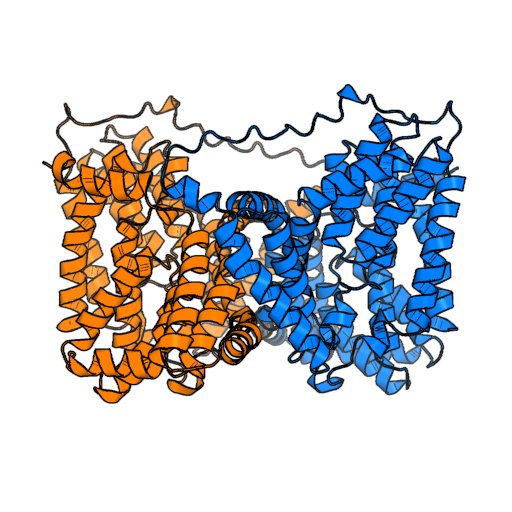6 SER B O 1
ATOM 4490 N N . VAL B 1 157 ? -8.141 13.922 7.883 1 97.44 157 VAL B N 1
ATOM 4491 C CA . VAL B 1 157 ? -9.242 13.859 8.828 1 97.44 157 VAL B CA 1
ATOM 4492 C C . VAL B 1 157 ? -10.539 14.273 8.141 1 97.44 157 VAL B C 1
ATOM 4494 O O . VAL B 1 157 ? -11.508 13.516 8.109 1 97.44 157 VAL B O 1
ATOM 4497 N N . PRO B 1 158 ? -10.539 15.477 7.504 1 97.75 158 PRO B N 1
ATOM 4498 C CA . PRO B 1 158 ? -11.797 15.891 6.883 1 97.75 158 PRO B CA 1
ATOM 4499 C C . PRO B 1 158 ? -12.219 14.977 5.734 1 97.75 158 PRO B C 1
ATOM 4501 O O . PRO B 1 158 ? -13.406 14.695 5.57 1 97.75 158 PRO B O 1
ATOM 4504 N N . LEU B 1 159 ? -11.328 14.461 4.977 1 97 159 LEU B N 1
ATOM 4505 C CA . LEU B 1 159 ? -11.703 13.57 3.883 1 97 159 LEU B CA 1
ATOM 4506 C C . LEU B 1 159 ? -12.188 12.227 4.414 1 97 159 LEU B C 1
ATOM 4508 O O . LEU B 1 159 ? -13.078 11.609 3.83 1 97 159 LEU B O 1
ATOM 4512 N N . THR B 1 160 ? -11.57 11.773 5.477 1 96.56 160 THR B N 1
ATOM 4513 C CA . THR B 1 160 ? -11.992 10.5 6.059 1 96.56 160 THR B CA 1
ATOM 4514 C C . THR B 1 160 ? -13.453 10.57 6.5 1 96.56 160 THR B C 1
ATOM 4516 O O . THR B 1 160 ? -14.258 9.695 6.148 1 96.56 160 THR B O 1
ATOM 4519 N N . ILE B 1 161 ? -13.867 11.609 7.227 1 97.5 161 ILE B N 1
ATOM 4520 C CA . ILE B 1 161 ? -15.211 11.648 7.793 1 97.5 161 ILE B CA 1
ATOM 4521 C C . ILE B 1 161 ? -16.219 12.016 6.703 1 97.5 161 ILE B C 1
ATOM 4523 O O . ILE B 1 161 ? -17.438 11.953 6.922 1 97.5 161 ILE B O 1
ATOM 4527 N N . ALA B 1 162 ? -15.656 12.383 5.48 1 97.75 162 ALA B N 1
ATOM 4528 C CA . ALA B 1 162 ? -16.516 12.633 4.324 1 97.75 162 ALA B CA 1
ATOM 4529 C C . ALA B 1 162 ? -16.672 11.375 3.479 1 97.75 162 ALA B C 1
ATOM 4531 O O . ALA B 1 162 ? -17.422 11.375 2.498 1 97.75 162 ALA B O 1
ATOM 4532 N N . THR B 1 163 ? -16 10.328 3.777 1 96.62 163 THR B N 1
ATOM 4533 C CA . THR B 1 163 ? -15.984 9.109 2.969 1 96.62 163 THR B CA 1
ATOM 4534 C C . THR B 1 163 ? -16.953 8.07 3.525 1 96.62 163 THR B C 1
ATOM 4536 O O . THR B 1 163 ? -16.953 7.793 4.727 1 96.62 163 THR B O 1
ATOM 4539 N N . ASP B 1 164 ? -17.766 7.52 2.67 1 94.88 164 ASP B N 1
ATOM 4540 C CA . ASP B 1 164 ? -18.688 6.461 3.059 1 94.88 164 ASP B CA 1
ATOM 4541 C C . ASP B 1 164 ? -17.938 5.238 3.582 1 94.88 164 ASP B C 1
ATOM 4543 O O . ASP B 1 164 ? -16.891 4.859 3.031 1 94.88 164 ASP B O 1
ATOM 4547 N N . GLY B 1 165 ? -18.375 4.75 4.734 1 92.94 165 GLY B N 1
ATOM 4548 C CA . GLY B 1 165 ? -17.797 3.541 5.285 1 92.94 165 GLY B CA 1
ATOM 4549 C C . GLY B 1 165 ? -16.641 3.816 6.23 1 92.94 165 GLY B C 1
ATOM 4550 O O . GLY B 1 165 ? -16 2.885 6.723 1 92.94 165 GLY B O 1
ATOM 4551 N N . HIS B 1 166 ? -16.391 5.121 6.516 1 94.62 166 HIS B N 1
ATOM 4552 C CA . HIS B 1 166 ? -15.289 5.406 7.414 1 94.62 166 HIS B CA 1
ATOM 4553 C C . HIS B 1 166 ? -15.562 4.871 8.82 1 94.62 166 HIS B C 1
ATOM 4555 O O . HIS B 1 166 ? -16.719 4.617 9.172 1 94.62 166 HIS B O 1
ATOM 4561 N N . PHE B 1 167 ? -14.578 4.754 9.672 1 92.69 167 PHE B N 1
ATOM 4562 C CA . PHE B 1 167 ? -14.609 3.941 10.883 1 92.69 167 PHE B CA 1
ATOM 4563 C C . PHE B 1 167 ? -15.383 4.645 11.992 1 92.69 167 PHE B C 1
ATOM 4565 O O . PHE B 1 167 ? -15.711 4.035 13.016 1 92.69 167 PHE B O 1
ATOM 4572 N N . SER B 1 168 ? -15.719 5.934 11.867 1 94.94 168 SER B N 1
ATOM 4573 C CA . SER B 1 168 ? -16.531 6.621 12.867 1 94.94 168 SER B CA 1
ATOM 4574 C C . SER B 1 168 ? -17.906 6.949 12.328 1 94.94 168 SER B C 1
ATOM 4576 O O . SER B 1 168 ? -18.641 7.758 12.906 1 94.94 168 SER B O 1
ATOM 4578 N N . MET B 1 169 ? -18.297 6.352 11.227 1 95.25 169 MET B N 1
ATOM 4579 C CA . MET B 1 169 ? -19.531 6.715 10.523 1 95.25 169 MET B CA 1
ATOM 4580 C C . MET B 1 169 ? -20.75 6.406 11.375 1 95.25 169 MET B C 1
ATOM 4582 O O . MET B 1 169 ? -21.734 7.152 11.352 1 95.25 169 MET B O 1
ATOM 4586 N N . GLU B 1 170 ? -20.766 5.348 12.094 1 93.81 170 GLU B N 1
ATOM 4587 C CA . GLU B 1 170 ? -21.906 4.973 12.93 1 93.81 170 GLU B CA 1
ATOM 4588 C C . GLU B 1 170 ? -22.172 6.023 14.008 1 93.81 170 GLU B C 1
ATOM 4590 O O . GLU B 1 170 ? -23.328 6.23 14.406 1 93.81 170 GLU B O 1
ATOM 4595 N N . GLN B 1 171 ? -21.109 6.727 14.383 1 94.06 171 GLN B N 1
ATOM 4596 C CA . GLN B 1 171 ? -21.219 7.699 15.461 1 94.06 171 GLN B CA 1
ATOM 4597 C C . GLN B 1 171 ? -21.609 9.078 14.93 1 94.06 171 GLN B C 1
ATOM 4599 O O . GLN B 1 171 ? -22.375 9.805 15.562 1 94.06 171 GLN B O 1
ATOM 4604 N N . ILE B 1 172 ? -21.062 9.406 13.773 1 96.94 172 ILE B N 1
ATOM 4605 C CA . ILE B 1 172 ? -21.188 10.812 13.414 1 96.94 172 ILE B CA 1
ATOM 4606 C C . ILE B 1 172 ? -21.75 10.938 12 1 96.94 172 ILE B C 1
ATOM 4608 O O . ILE B 1 172 ? -21.969 12.047 11.5 1 96.94 172 ILE B O 1
ATOM 4612 N N . GLY B 1 173 ? -22.047 9.766 11.297 1 96.5 173 GLY B N 1
ATOM 4613 C CA . GLY B 1 173 ? -22.469 9.82 9.906 1 96.5 173 GLY B CA 1
ATOM 4614 C C . GLY B 1 173 ? -21.391 10.32 8.961 1 96.5 173 GLY B C 1
ATOM 4615 O O . GLY B 1 173 ? -20.203 10.211 9.266 1 96.5 173 GLY B O 1
ATOM 4616 N N . ILE B 1 174 ? -21.828 10.734 7.805 1 97.25 174 ILE B N 1
ATOM 4617 C CA . ILE B 1 174 ? -20.922 11.312 6.812 1 97.25 174 ILE B CA 1
ATOM 4618 C C . ILE B 1 174 ? -20.984 12.836 6.875 1 97.25 174 ILE B C 1
ATOM 4620 O O . ILE B 1 174 ? -22.078 13.422 6.824 1 97.25 174 ILE B O 1
ATOM 4624 N N . ILE B 1 175 ? -19.906 13.477 7.066 1 97.62 175 ILE B N 1
ATOM 4625 C CA . ILE B 1 175 ? -19.812 14.938 7.137 1 97.62 175 ILE B CA 1
ATOM 4626 C C . ILE B 1 175 ? -19.094 15.469 5.902 1 97.62 175 ILE B C 1
ATOM 4628 O O . ILE B 1 175 ? -17.906 15.195 5.699 1 97.62 175 ILE B O 1
ATOM 4632 N N . GLY B 1 176 ? -19.781 16.25 5.121 1 96.81 176 GLY B N 1
ATOM 4633 C CA . GLY B 1 176 ? -19.234 16.75 3.871 1 96.81 176 GLY B CA 1
ATOM 4634 C C . GLY B 1 176 ? -18.125 17.781 4.078 1 96.81 176 GLY B C 1
ATOM 4635 O O . GLY B 1 176 ? -18.047 18.406 5.133 1 96.81 176 GLY B O 1
ATOM 4636 N N . THR B 1 177 ? -17.344 18.016 3.057 1 97.44 177 THR B N 1
ATOM 4637 C CA . THR B 1 177 ? -16.188 18.906 3.139 1 97.44 177 THR B CA 1
ATOM 4638 C C . THR B 1 177 ? -16.625 20.359 3.168 1 97.44 177 THR B C 1
ATOM 4640 O O . THR B 1 177 ? -15.828 21.25 3.498 1 97.44 177 THR B O 1
ATOM 4643 N N . SER B 1 178 ? -17.875 20.609 2.877 1 97.25 178 SER B N 1
ATOM 4644 C CA . SER B 1 178 ? -18.391 21.969 3.006 1 97.25 178 SER B CA 1
ATOM 4645 C C . SER B 1 178 ? -18.406 22.422 4.461 1 97.25 178 SER B C 1
ATOM 4647 O O . SER B 1 178 ? -18.328 23.625 4.746 1 97.25 178 SER B O 1
ATOM 4649 N N . GLU B 1 179 ? -18.375 21.438 5.355 1 97.69 179 GLU B N 1
ATOM 4650 C CA . GLU B 1 179 ? -18.438 21.734 6.781 1 97.69 179 GLU B CA 1
ATOM 4651 C C . GLU B 1 179 ? -17.047 21.703 7.414 1 97.69 179 GLU B C 1
ATOM 4653 O O . GLU B 1 179 ? -16.875 22.078 8.578 1 97.69 179 GLU B O 1
ATOM 4658 N N . THR B 1 180 ? -16.047 21.266 6.676 1 97.94 180 THR B N 1
ATOM 4659 C CA . THR B 1 180 ? -14.703 21.141 7.219 1 97.94 180 THR B CA 1
ATOM 4660 C C . THR B 1 180 ? -13.703 21.938 6.387 1 97.94 180 THR B C 1
ATOM 4662 O O . THR B 1 180 ? -13.453 23.109 6.668 1 97.94 180 THR B O 1
ATOM 4665 N N . ILE B 1 181 ? -13.367 21.469 5.199 1 98.12 181 ILE B N 1
ATOM 4666 C CA . ILE B 1 181 ? -12.328 22.047 4.348 1 98.12 181 ILE B CA 1
ATOM 4667 C C . ILE B 1 181 ? -12.789 23.406 3.828 1 98.12 181 ILE B C 1
ATOM 4669 O O . ILE B 1 181 ? -12.023 24.359 3.836 1 98.12 181 ILE B O 1
ATOM 4673 N N . PHE B 1 182 ? -14.078 23.453 3.471 1 97.88 182 PHE B N 1
ATOM 4674 C CA . PHE B 1 182 ? -14.555 24.672 2.822 1 97.88 182 PHE B CA 1
ATOM 4675 C C . PHE B 1 182 ? -15.406 25.5 3.783 1 97.88 182 PHE B C 1
ATOM 4677 O O . PHE B 1 182 ? -16.125 26.406 3.361 1 97.88 182 PHE B O 1
ATOM 4684 N N . SER B 1 183 ? -15.383 25.141 5.039 1 97.69 183 SER B N 1
ATOM 4685 C CA . SER B 1 183 ? -16.047 25.969 6.039 1 97.69 183 SER B CA 1
ATOM 4686 C C . SER B 1 183 ? -15.391 27.328 6.164 1 97.69 183 SER B C 1
ATOM 4688 O O . SER B 1 183 ? -14.203 27.484 5.859 1 97.69 183 SER B O 1
ATOM 4690 N N . ALA B 1 184 ? -16.125 28.297 6.629 1 97.06 184 ALA B N 1
ATOM 4691 C CA . ALA B 1 184 ? -15.633 29.672 6.75 1 97.06 184 ALA B CA 1
ATOM 4692 C C . ALA B 1 184 ? -14.461 29.75 7.723 1 97.06 184 ALA B C 1
ATOM 4694 O O . ALA B 1 184 ? -13.453 30.406 7.438 1 97.06 184 ALA B O 1
ATOM 4695 N N . PHE B 1 185 ? -14.578 29.078 8.859 1 96.56 185 PHE B N 1
ATOM 4696 C CA . PHE B 1 185 ? -13.508 29.188 9.844 1 96.56 185 PHE B CA 1
ATOM 4697 C C . PHE B 1 185 ? -12.219 28.562 9.312 1 96.56 185 PHE B C 1
ATOM 4699 O O . PHE B 1 185 ? -11.133 29.094 9.539 1 96.56 185 PHE B O 1
ATOM 4706 N N . ASN B 1 186 ? -12.312 27.453 8.609 1 98.38 186 ASN B N 1
ATOM 4707 C CA . ASN B 1 186 ? -11.109 26.812 8.078 1 98.38 186 ASN B CA 1
ATOM 4708 C C . ASN B 1 186 ? -10.461 27.656 6.984 1 98.38 186 ASN B C 1
ATOM 4710 O O . ASN B 1 186 ? -9.242 27.844 6.98 1 98.38 186 ASN B O 1
ATOM 4714 N N . LEU B 1 187 ? -11.281 28.203 6.09 1 98.31 187 LEU B N 1
ATOM 4715 C CA . LEU B 1 187 ? -10.758 28.984 4.98 1 98.31 187 LEU B CA 1
ATOM 4716 C C . LEU B 1 187 ? -10.117 30.281 5.492 1 98.31 187 LEU B C 1
ATOM 4718 O O . LEU B 1 187 ? -9.141 30.766 4.918 1 98.31 187 LEU B O 1
ATOM 4722 N N . LEU B 1 188 ? -10.664 30.828 6.5 1 98.31 188 LEU B N 1
ATOM 4723 C CA . LEU B 1 188 ? -10.086 32.031 7.086 1 98.31 188 LEU B CA 1
ATOM 4724 C C . LEU B 1 188 ? -8.727 31.734 7.715 1 98.31 188 LEU B C 1
ATOM 4726 O O . LEU B 1 188 ? -7.809 32.531 7.629 1 98.31 188 LEU B O 1
ATOM 4730 N N . ILE B 1 189 ? -8.641 30.578 8.414 1 98.5 189 ILE B N 1
ATOM 4731 C CA . ILE B 1 189 ? -7.355 30.172 8.969 1 98.5 189 ILE B CA 1
ATOM 4732 C C . ILE B 1 189 ? -6.34 30 7.84 1 98.5 189 ILE B C 1
ATOM 4734 O O . ILE B 1 189 ? -5.219 30.516 7.922 1 98.5 189 ILE B O 1
ATOM 4738 N N . VAL B 1 190 ? -6.742 29.312 6.773 1 98.62 190 VAL B N 1
ATOM 4739 C CA . VAL B 1 190 ? -5.867 29.062 5.633 1 98.62 190 VAL B CA 1
ATOM 4740 C C . VAL B 1 190 ? -5.438 30.406 5.023 1 98.62 190 VAL B C 1
ATOM 4742 O O . VAL B 1 190 ? -4.254 30.609 4.754 1 98.62 190 VAL B O 1
ATOM 4745 N N . ALA B 1 191 ? -6.371 31.328 4.828 1 98.5 191 ALA B N 1
ATOM 4746 C CA . ALA B 1 191 ? -6.074 32.625 4.258 1 98.5 191 ALA B CA 1
ATOM 4747 C C . ALA B 1 191 ? -5.082 33.406 5.129 1 98.5 191 ALA B C 1
ATOM 4749 O O . ALA B 1 191 ? -4.148 34.031 4.617 1 98.5 191 ALA B O 1
ATOM 4750 N N . ALA B 1 192 ? -5.309 33.344 6.414 1 98.56 192 ALA B N 1
ATOM 4751 C CA . ALA B 1 192 ? -4.406 34.031 7.344 1 98.56 192 ALA B CA 1
ATOM 4752 C C . ALA B 1 192 ? -2.99 33.469 7.242 1 98.56 192 ALA B C 1
ATOM 4754 O O . ALA B 1 192 ? -2.012 34.219 7.312 1 98.56 192 ALA B O 1
ATOM 4755 N N . LEU B 1 193 ? -2.889 32.219 7.109 1 98.75 193 LEU B N 1
ATOM 4756 C CA . LEU B 1 193 ? -1.583 31.562 7.02 1 98.75 193 LEU B CA 1
ATOM 4757 C C . LEU B 1 193 ? -0.919 31.859 5.68 1 98.75 193 LEU B C 1
ATOM 4759 O O . LEU B 1 193 ? 0.305 32 5.605 1 98.75 193 LEU B O 1
ATOM 4763 N N . PHE B 1 194 ? -1.712 32 4.586 1 98.69 194 PHE B N 1
ATOM 4764 C CA . PHE B 1 194 ? -1.188 32.344 3.271 1 98.69 194 PHE B CA 1
ATOM 4765 C C . PHE B 1 194 ? -0.594 33.75 3.275 1 98.69 194 PHE B C 1
ATOM 4767 O O . PHE B 1 194 ? 0.232 34.094 2.424 1 98.69 194 PHE B O 1
ATOM 4774 N N . VAL B 1 195 ? -0.982 34.531 4.215 1 98.5 195 VAL B N 1
ATOM 4775 C CA . VAL B 1 195 ? -0.442 35.875 4.34 1 98.5 195 VAL B CA 1
ATOM 4776 C C . VAL B 1 195 ? 0.709 35.875 5.344 1 98.5 195 VAL B C 1
ATOM 4778 O O . VAL B 1 195 ? 1.8 36.375 5.043 1 98.5 195 VAL B O 1
ATOM 4781 N N . SER B 1 196 ? 0.557 35.281 6.496 1 98.5 196 SER B N 1
ATOM 4782 C CA . SER B 1 196 ? 1.486 35.375 7.617 1 98.5 196 SER B CA 1
ATOM 4783 C C . SER B 1 196 ? 2.762 34.594 7.363 1 98.5 196 SER B C 1
ATOM 4785 O O . SER B 1 196 ? 3.863 35.062 7.637 1 98.5 196 SER B O 1
ATOM 4787 N N . VAL B 1 197 ? 2.643 33.375 6.852 1 98.44 197 VAL B N 1
ATOM 4788 C CA . VAL B 1 197 ? 3.795 32.469 6.754 1 98.44 197 VAL B CA 1
ATOM 4789 C C . VAL B 1 197 ? 4.828 33.062 5.797 1 98.44 197 VAL B C 1
ATOM 4791 O O . VAL B 1 197 ? 6.008 33.188 6.137 1 98.44 197 VAL B O 1
ATOM 4794 N N . PRO B 1 198 ? 4.418 33.531 4.57 1 98.19 198 PRO B N 1
ATOM 4795 C CA . PRO B 1 198 ? 5.418 34.125 3.684 1 98.19 198 PRO B CA 1
ATOM 4796 C C . PRO B 1 198 ? 6.039 35.406 4.266 1 98.19 198 PRO B C 1
ATOM 4798 O O . PRO B 1 198 ? 7.242 35.625 4.109 1 98.19 198 PRO B O 1
ATOM 4801 N N . LEU B 1 199 ? 5.285 36.188 4.953 1 97.81 199 LEU B N 1
ATOM 4802 C CA . LEU B 1 199 ? 5.793 37.438 5.516 1 97.81 199 LEU B CA 1
ATOM 4803 C C . LEU B 1 199 ? 6.773 37.156 6.652 1 97.81 199 LEU B C 1
ATOM 4805 O O . LEU B 1 199 ? 7.812 37.812 6.75 1 97.81 199 LEU B O 1
ATOM 4809 N N . VAL B 1 200 ? 6.457 36.219 7.508 1 97.19 200 VAL B N 1
ATOM 4810 C CA . VAL B 1 200 ? 7.348 35.844 8.602 1 97.19 200 VAL B CA 1
ATOM 4811 C C . VAL B 1 200 ? 8.648 35.281 8.039 1 97.19 200 VAL B C 1
ATOM 4813 O O . VAL B 1 200 ? 9.734 35.594 8.523 1 97.19 200 VAL B O 1
ATOM 4816 N N . ASN B 1 201 ? 8.523 34.406 7.051 1 97.31 201 ASN B N 1
ATOM 4817 C CA . ASN B 1 201 ? 9.719 33.844 6.422 1 97.31 201 ASN B CA 1
ATOM 4818 C C . ASN B 1 201 ? 10.594 34.938 5.828 1 97.31 201 ASN B C 1
ATOM 4820 O O . ASN B 1 201 ? 11.82 34.906 5.977 1 97.31 201 ASN B O 1
ATOM 4824 N N . ARG B 1 202 ? 9.961 35.906 5.168 1 96.25 202 ARG B N 1
ATOM 4825 C CA . ARG B 1 202 ? 10.719 37.031 4.59 1 96.25 202 ARG B CA 1
ATOM 4826 C C . ARG B 1 202 ? 11.438 37.812 5.676 1 96.25 202 ARG B C 1
ATOM 4828 O O . ARG B 1 202 ? 12.578 38.25 5.484 1 96.25 202 ARG B O 1
ATOM 4835 N N . MET B 1 203 ? 10.797 38 6.777 1 95.38 203 MET B N 1
ATOM 4836 C CA . MET B 1 203 ? 11.359 38.75 7.879 1 95.38 203 MET B CA 1
ATOM 4837 C C . MET B 1 203 ? 12.531 38.031 8.516 1 95.38 203 MET B C 1
ATOM 4839 O O . MET B 1 203 ? 13.352 38.656 9.203 1 95.38 203 MET B O 1
ATOM 4843 N N . MET B 1 204 ? 12.672 36.75 8.297 1 94.12 204 MET B N 1
ATOM 4844 C CA . MET B 1 204 ? 13.742 35.969 8.898 1 94.12 204 MET B CA 1
ATOM 4845 C C . MET B 1 204 ? 14.961 35.938 7.988 1 94.12 204 MET B C 1
ATOM 4847 O O . MET B 1 204 ? 15.953 35.25 8.297 1 94.12 204 MET B O 1
ATOM 4851 N N . LEU B 1 205 ? 14.859 36.625 6.879 1 92.88 205 LEU B N 1
ATOM 4852 C CA . LEU B 1 205 ? 16 36.656 5.965 1 92.88 205 LEU B CA 1
ATOM 4853 C C . LEU B 1 205 ? 17.234 37.219 6.66 1 92.88 205 LEU B C 1
ATOM 4855 O O . LEU B 1 205 ? 17.234 38.344 7.145 1 92.88 205 LEU B O 1
ATOM 4859 N N . PRO B 1 206 ? 18.188 36.375 6.703 1 90 206 PRO B N 1
ATOM 4860 C CA . PRO B 1 206 ? 19.422 36.844 7.336 1 90 206 PRO B CA 1
ATOM 4861 C C . PRO B 1 206 ? 20.172 37.875 6.469 1 90 206 PRO B C 1
ATOM 4863 O O . PRO B 1 206 ? 19.875 38 5.277 1 90 206 PRO B O 1
ATOM 4866 N N . SER B 1 207 ? 21.094 38.531 7.113 1 88.62 207 SER B N 1
ATOM 4867 C CA . SER B 1 207 ? 21.984 39.406 6.367 1 88.62 207 SER B CA 1
ATOM 4868 C C . SER B 1 207 ? 22.891 38.625 5.426 1 88.62 207 SER B C 1
ATOM 4870 O O . SER B 1 207 ? 23.062 37.406 5.582 1 88.62 207 SER B O 1
ATOM 4872 N N . GLU B 1 208 ? 23.422 39.312 4.434 1 87.31 208 GLU B N 1
ATOM 4873 C CA . GLU B 1 208 ? 24.281 38.656 3.441 1 87.31 208 GLU B CA 1
ATOM 4874 C C . GLU B 1 208 ? 25.453 37.938 4.105 1 87.31 208 GLU B C 1
ATOM 4876 O O . GLU B 1 208 ? 25.938 36.906 3.604 1 87.31 208 GLU B O 1
ATOM 4881 N N . ARG B 1 209 ? 25.969 38.406 5.258 1 84.31 209 ARG B N 1
ATOM 4882 C CA . ARG B 1 209 ? 27.141 37.844 5.941 1 84.31 209 ARG B CA 1
ATOM 4883 C C . ARG B 1 209 ? 26.781 36.562 6.672 1 84.31 209 ARG B C 1
ATOM 4885 O O . ARG B 1 209 ? 27.625 35.688 6.848 1 84.31 209 ARG B O 1
ATOM 4892 N N . GLU B 1 210 ? 25.547 36.438 7.027 1 87.12 210 GLU B N 1
ATOM 4893 C CA . GLU B 1 210 ? 25.094 35.312 7.816 1 87.12 210 GLU B CA 1
ATOM 4894 C C . GLU B 1 210 ? 24.391 34.281 6.945 1 87.12 210 GLU B C 1
ATOM 4896 O O . GLU B 1 210 ? 24.031 33.188 7.418 1 87.12 210 GLU B O 1
ATOM 4901 N N . SER B 1 211 ? 24.234 34.656 5.719 1 89.31 211 SER B N 1
ATOM 4902 C CA . SER B 1 211 ? 23.5 33.781 4.805 1 89.31 211 SER B CA 1
ATOM 4903 C C . SER B 1 211 ? 24.391 32.625 4.301 1 89.31 211 SER B C 1
ATOM 4905 O O . SER B 1 211 ? 25.594 32.812 4.137 1 89.31 211 SER B O 1
ATOM 4907 N N . VAL B 1 212 ? 23.797 31.516 4.203 1 88.44 212 VAL B N 1
ATOM 4908 C CA . VAL B 1 212 ? 24.469 30.359 3.619 1 88.44 212 VAL B CA 1
ATOM 4909 C C . VAL B 1 212 ? 23.953 30.125 2.195 1 88.44 212 VAL B C 1
ATOM 4911 O O . VAL B 1 212 ? 22.766 29.922 1.978 1 88.44 212 VAL B O 1
ATOM 4914 N N . TYR B 1 213 ? 24.953 30.188 1.306 1 88.75 213 TYR B N 1
ATOM 4915 C CA . TYR B 1 213 ? 24.625 30.016 -0.105 1 88.75 213 TYR B CA 1
ATOM 4916 C C . TYR B 1 213 ? 25.109 28.672 -0.628 1 88.75 213 TYR B C 1
ATOM 4918 O O . TYR B 1 213 ? 26.078 28.125 -0.121 1 88.75 213 TYR B O 1
ATOM 4926 N N . ILE B 1 214 ? 24.359 28.125 -1.533 1 86.31 214 ILE B N 1
ATOM 4927 C CA . ILE B 1 214 ? 24.766 26.844 -2.133 1 86.31 214 ILE B CA 1
ATOM 4928 C C . ILE B 1 214 ? 25.25 27.094 -3.562 1 86.31 214 ILE B C 1
ATOM 4930 O O . ILE B 1 214 ? 24.75 27.984 -4.254 1 86.31 214 ILE B O 1
ATOM 4934 N N . ASP B 1 215 ? 26.266 26.234 -3.844 1 82.06 215 ASP B N 1
ATOM 4935 C CA . ASP B 1 215 ? 26.75 26.234 -5.223 1 82.06 215 ASP B CA 1
ATOM 4936 C C . ASP B 1 215 ? 25.734 25.578 -6.164 1 82.06 215 ASP B C 1
ATOM 4938 O O . ASP B 1 215 ? 25.438 24.406 -6.023 1 82.06 215 ASP B O 1
ATOM 4942 N N . PRO B 1 216 ? 25.266 26.328 -7.098 1 81.12 216 PRO B N 1
ATOM 4943 C CA . PRO B 1 216 ? 24.25 25.797 -8.008 1 81.12 216 PRO B CA 1
ATOM 4944 C C . PRO B 1 216 ? 24.719 24.547 -8.75 1 81.12 216 PRO B C 1
ATOM 4946 O O . PRO B 1 216 ? 23.906 23.719 -9.172 1 81.12 216 PRO B O 1
ATOM 4949 N N . THR B 1 217 ? 25.969 24.328 -8.938 1 76.56 217 THR B N 1
ATOM 4950 C CA . THR B 1 217 ? 26.516 23.188 -9.664 1 76.56 217 THR B CA 1
ATOM 4951 C C . THR B 1 217 ? 26.297 21.891 -8.883 1 76.56 217 THR B C 1
ATOM 4953 O O . THR B 1 217 ? 26.312 20.812 -9.461 1 76.56 217 THR B O 1
ATOM 4956 N N . LEU B 1 218 ? 26.125 22.094 -7.629 1 72.81 218 LEU B N 1
ATOM 4957 C CA . LEU B 1 218 ? 25.953 20.938 -6.766 1 72.81 218 LEU B CA 1
ATOM 4958 C C . LEU B 1 218 ? 24.5 20.453 -6.781 1 72.81 218 LEU B C 1
ATOM 4960 O O . LEU B 1 218 ? 24.203 19.359 -6.281 1 72.81 218 LEU B O 1
ATOM 4964 N N . LEU B 1 219 ? 23.656 21.234 -7.293 1 73.81 219 LEU B N 1
ATOM 4965 C CA . LEU B 1 219 ? 22.234 20.891 -7.242 1 73.81 219 LEU B CA 1
ATOM 4966 C C . LEU B 1 219 ? 21.828 20.016 -8.414 1 73.81 219 LEU B C 1
ATOM 4968 O O . LEU B 1 219 ? 20.703 19.547 -8.492 1 73.81 219 LEU B O 1
ATOM 4972 N N . GLY B 1 220 ? 22.75 19.219 -8.93 1 60.81 220 GLY B N 1
ATOM 4973 C CA . GLY B 1 220 ? 22.562 18.203 -9.953 1 60.81 220 GLY B CA 1
ATOM 4974 C C . GLY B 1 220 ? 21.609 18.641 -11.055 1 60.81 220 GLY B C 1
ATOM 4975 O O . GLY B 1 220 ? 20.766 19.5 -10.844 1 60.81 220 GLY B O 1
ATOM 4976 N N . GLU B 1 221 ? 21.938 18.469 -12.25 1 56.12 221 GLU B N 1
ATOM 4977 C CA . GLU B 1 221 ? 21.062 18.688 -13.383 1 56.12 221 GLU B CA 1
ATOM 4978 C C . GLU B 1 221 ? 20.016 17.578 -13.508 1 56.12 221 GLU B C 1
ATOM 4980 O O . GLU B 1 221 ? 20.297 16.422 -13.141 1 56.12 221 GLU B O 1
ATOM 4985 N N . GLU B 1 222 ? 18.844 17.938 -13.297 1 55.22 222 GLU B N 1
ATOM 4986 C CA . GLU B 1 222 ? 17.875 16.906 -13.625 1 55.22 222 GLU B CA 1
ATOM 4987 C C . GLU B 1 222 ? 18.203 16.219 -14.945 1 55.22 222 GLU B C 1
ATOM 4989 O O . GLU B 1 222 ? 18.469 16.875 -15.945 1 55.22 222 GLU B O 1
ATOM 4994 N N . SER B 1 223 ? 18.828 15.109 -14.844 1 48.81 223 SER B N 1
ATOM 4995 C CA . SER B 1 223 ? 19.203 14.367 -16.047 1 48.81 223 SER B CA 1
ATOM 4996 C C . SER B 1 223 ? 18.047 14.32 -17.047 1 48.81 223 SER B C 1
ATOM 4998 O O . SER B 1 223 ? 16.922 13.945 -16.688 1 48.81 223 SER B O 1
ATOM 5000 N N . ASP B 1 224 ? 17.984 15.195 -17.875 1 49.34 224 ASP B N 1
ATOM 5001 C CA . ASP B 1 224 ? 17.094 15.008 -19.031 1 49.34 224 ASP B CA 1
ATOM 5002 C C . ASP B 1 224 ? 17.047 13.539 -19.438 1 49.34 224 ASP B C 1
ATOM 5004 O O . ASP B 1 224 ? 18.078 12.945 -19.781 1 49.34 224 ASP B O 1
ATOM 5008 N N . SER B 1 225 ? 16.312 12.797 -18.844 1 51.28 225 SER B N 1
ATOM 5009 C CA . SER B 1 225 ? 16.203 11.414 -19.297 1 51.28 225 SER B CA 1
ATOM 5010 C C . SER B 1 225 ? 16.156 11.328 -20.812 1 51.28 225 SER B C 1
ATOM 5012 O O . SER B 1 225 ? 15.297 11.938 -21.453 1 51.28 225 SER B O 1
ATOM 5014 N N . THR B 1 226 ? 17.219 11.195 -21.484 1 53.66 226 THR B N 1
ATOM 5015 C CA . THR B 1 226 ? 17.266 10.898 -22.922 1 53.66 226 THR B CA 1
ATOM 5016 C C . THR B 1 226 ? 16.172 9.914 -23.297 1 53.66 226 THR B C 1
ATOM 5018 O O . THR B 1 226 ? 15.945 8.914 -22.609 1 53.66 226 THR B O 1
ATOM 5021 N N . ARG B 1 227 ? 15.32 10.328 -24.109 1 59.91 227 ARG B N 1
ATOM 5022 C CA . ARG B 1 227 ? 14.336 9.43 -24.703 1 59.91 227 ARG B CA 1
ATOM 5023 C C . ARG B 1 227 ? 14.984 8.125 -25.141 1 59.91 227 ARG B C 1
ATOM 5025 O O . ARG B 1 227 ? 15.883 8.117 -25.969 1 59.91 227 ARG B O 1
ATOM 5032 N N . PRO B 1 228 ? 14.719 7.094 -24.453 1 62.34 228 PRO B N 1
ATOM 5033 C CA . PRO B 1 228 ? 15.328 5.832 -24.875 1 62.34 228 PRO B CA 1
ATOM 5034 C C . PRO B 1 228 ? 14.906 5.414 -26.281 1 62.34 228 PRO B C 1
ATOM 5036 O O . PRO B 1 228 ? 13.797 5.75 -26.719 1 62.34 228 PRO B O 1
ATOM 5039 N N . ARG B 1 229 ? 15.781 4.98 -27.188 1 69.44 229 ARG B N 1
ATOM 5040 C CA . ARG B 1 229 ? 15.438 4.363 -28.453 1 69.44 229 ARG B CA 1
ATOM 5041 C C . ARG B 1 229 ? 14.562 3.131 -28.25 1 69.44 229 ARG B C 1
ATOM 5043 O O . ARG B 1 229 ? 14.93 2.217 -27.516 1 69.44 229 ARG B O 1
ATOM 5050 N N . LEU B 1 230 ? 13.297 3.266 -28.766 1 73.38 230 LEU B N 1
ATOM 5051 C CA . LEU B 1 230 ? 12.344 2.166 -28.641 1 73.38 230 LEU B CA 1
ATOM 5052 C C . LEU B 1 230 ? 12.672 1.053 -29.625 1 73.38 230 LEU B C 1
ATOM 5054 O O . LEU B 1 230 ? 12.617 1.259 -30.844 1 73.38 230 LEU B O 1
ATOM 5058 N N . THR B 1 231 ? 13.172 -0.085 -29.188 1 73.38 231 THR B N 1
ATOM 5059 C CA . THR B 1 231 ? 13.555 -1.177 -30.078 1 73.38 231 THR B CA 1
ATOM 5060 C C . THR B 1 231 ? 12.539 -2.316 -30 1 73.38 231 THR B C 1
ATOM 5062 O O . THR B 1 231 ? 12.375 -3.066 -30.969 1 73.38 231 THR B O 1
ATOM 5065 N N . ARG B 1 232 ? 11.773 -2.445 -28.984 1 81.94 232 ARG B N 1
ATOM 5066 C CA . ARG B 1 232 ? 10.859 -3.566 -28.797 1 81.94 232 ARG B CA 1
ATOM 5067 C C . ARG B 1 232 ? 9.406 -3.107 -28.875 1 81.94 232 ARG B C 1
ATOM 5069 O O . ARG B 1 232 ? 9.078 -2.004 -28.438 1 81.94 232 ARG B O 1
ATOM 5076 N N . PRO B 1 233 ? 8.594 -4 -29.5 1 82.5 233 PRO B N 1
ATOM 5077 C CA . PRO B 1 233 ? 7.168 -3.674 -29.531 1 82.5 233 PRO B CA 1
ATOM 5078 C C . PRO B 1 233 ? 6.598 -3.385 -28.141 1 82.5 233 PRO B C 1
ATOM 5080 O O . PRO B 1 233 ? 5.742 -2.506 -28 1 82.5 233 PRO B O 1
ATOM 5083 N N . ALA B 1 234 ? 6.984 -4.039 -27.234 1 84.94 234 ALA B N 1
ATOM 5084 C CA . ALA B 1 234 ? 6.539 -3.814 -25.859 1 84.94 234 ALA B CA 1
ATOM 5085 C C . ALA B 1 234 ? 6.852 -2.391 -25.406 1 84.94 234 ALA B C 1
ATOM 5087 O O . ALA B 1 234 ? 6.051 -1.764 -24.719 1 84.94 234 ALA B O 1
ATOM 5088 N N . GLU B 1 235 ? 7.93 -1.903 -25.812 1 87.38 235 GLU B N 1
ATOM 5089 C CA . GLU B 1 235 ? 8.336 -0.552 -25.438 1 87.38 235 GLU B CA 1
ATOM 5090 C C . GLU B 1 235 ? 7.449 0.496 -26.109 1 87.38 235 GLU B C 1
ATOM 5092 O O . GLU B 1 235 ? 7.23 1.574 -25.547 1 87.38 235 GLU B O 1
ATOM 5097 N N . ARG B 1 236 ? 6.961 0.103 -27.281 1 89.69 236 ARG B N 1
ATOM 5098 C CA . ARG B 1 236 ? 6.059 1.021 -27.969 1 89.69 236 ARG B CA 1
ATOM 5099 C C . ARG B 1 236 ? 4.75 1.182 -27.203 1 89.69 236 ARG B C 1
ATOM 5101 O O . ARG B 1 236 ? 4.223 2.289 -27.094 1 89.69 236 ARG B O 1
ATOM 5108 N N . LEU B 1 237 ? 4.32 0.137 -26.703 1 90.44 237 LEU B N 1
ATOM 5109 C CA . LEU B 1 237 ? 3.098 0.183 -25.906 1 90.44 237 LEU B CA 1
ATOM 5110 C C . LEU B 1 237 ? 3.336 0.923 -24.594 1 90.44 237 LEU B C 1
ATOM 5112 O O . LEU B 1 237 ? 2.477 1.685 -24.141 1 90.44 237 LEU B O 1
ATOM 5116 N N . GLU B 1 238 ? 4.449 0.722 -24.047 1 91.94 238 GLU B N 1
ATOM 5117 C CA . GLU B 1 238 ? 4.801 1.357 -22.781 1 91.94 238 GLU B CA 1
ATOM 5118 C C . GLU B 1 238 ? 4.949 2.867 -22.938 1 91.94 238 GLU B C 1
ATOM 5120 O O . GLU B 1 238 ? 4.75 3.621 -21.984 1 91.94 238 GLU B O 1
ATOM 5125 N N . ASN B 1 239 ? 5.238 3.283 -24.172 1 93.25 239 ASN B N 1
ATOM 5126 C CA . ASN B 1 239 ? 5.43 4.707 -24.422 1 93.25 239 ASN B CA 1
ATOM 5127 C C . ASN B 1 239 ? 4.309 5.27 -25.297 1 93.25 239 ASN B C 1
ATOM 5129 O O . ASN B 1 239 ? 4.492 6.289 -25.969 1 93.25 239 ASN B O 1
ATOM 5133 N N . SER B 1 240 ? 3.209 4.633 -25.266 1 94.5 240 SER B N 1
ATOM 5134 C CA . SER B 1 240 ? 2.078 5.039 -26.094 1 94.5 240 SER B CA 1
ATOM 5135 C C . SER B 1 240 ? 1.278 6.156 -25.438 1 94.5 240 SER B C 1
ATOM 5137 O O . SER B 1 240 ? 0.622 5.934 -24.406 1 94.5 240 SER B O 1
ATOM 5139 N N . ILE B 1 241 ? 1.228 7.266 -26.062 1 95.88 241 ILE B N 1
ATOM 5140 C CA . ILE B 1 241 ? 0.423 8.391 -25.594 1 95.88 241 ILE B CA 1
ATOM 5141 C C . ILE B 1 241 ? -1.06 8.07 -25.766 1 95.88 241 ILE B C 1
ATOM 5143 O O . ILE B 1 241 ? -1.879 8.398 -24.906 1 95.88 241 ILE B O 1
ATOM 5147 N N . THR B 1 242 ? -1.339 7.398 -26.781 1 96.81 242 THR B N 1
ATOM 5148 C CA . THR B 1 242 ? -2.719 7.047 -27.109 1 96.81 242 THR B CA 1
ATOM 5149 C C . THR B 1 242 ? -3.314 6.152 -26.031 1 96.81 242 THR B C 1
ATOM 5151 O O . THR B 1 242 ? -4.445 6.367 -25.594 1 96.81 242 THR B O 1
ATOM 5154 N N . LEU B 1 243 ? -2.547 5.223 -25.609 1 96 243 LEU B N 1
ATOM 5155 C CA . LEU B 1 243 ? -3.029 4.312 -24.578 1 96 243 LEU B CA 1
ATOM 5156 C C . LEU B 1 243 ? -3.299 5.059 -23.281 1 96 243 LEU B C 1
ATOM 5158 O O . LEU B 1 243 ? -4.328 4.84 -22.641 1 96 243 LEU B O 1
ATOM 5162 N N . ALA B 1 244 ? -2.426 5.914 -22.922 1 96.25 244 ALA B N 1
ATOM 5163 C CA . ALA B 1 244 ? -2.586 6.707 -21.703 1 96.25 244 ALA B CA 1
ATOM 5164 C C . ALA B 1 244 ? -3.832 7.586 -21.781 1 96.25 244 ALA B C 1
ATOM 5166 O O . ALA B 1 244 ? -4.609 7.66 -20.828 1 96.25 244 ALA B O 1
ATOM 5167 N N . LEU B 1 245 ? -4.109 8.172 -22.922 1 97.12 245 LEU B N 1
ATOM 5168 C CA . LEU B 1 245 ? -5.215 9.109 -23.062 1 97.12 245 LEU B CA 1
ATOM 5169 C C . LEU B 1 245 ? -6.543 8.367 -23.188 1 97.12 245 LEU B C 1
ATOM 5171 O O . LEU B 1 245 ? -7.574 8.859 -22.719 1 97.12 245 LEU B O 1
ATOM 5175 N N . LEU B 1 246 ? -6.492 7.172 -23.766 1 97.5 246 LEU B N 1
ATOM 5176 C CA . LEU B 1 246 ? -7.707 6.387 -23.938 1 97.5 246 LEU B CA 1
ATOM 5177 C C . LEU B 1 246 ? -8.266 5.934 -22.594 1 97.5 246 LEU B C 1
ATOM 5179 O O . LEU B 1 246 ? -9.461 5.66 -22.484 1 97.5 246 LEU B O 1
ATOM 5183 N N . VAL B 1 247 ? -7.422 5.91 -21.609 1 97.38 247 VAL B N 1
ATOM 5184 C CA . VAL B 1 247 ? -7.879 5.52 -20.281 1 97.38 247 VAL B CA 1
ATOM 5185 C C . VAL B 1 247 ? -7.992 6.758 -19.391 1 97.38 247 VAL B C 1
ATOM 5187 O O . VAL B 1 247 ? -8.953 6.895 -18.641 1 97.38 247 VAL B O 1
ATOM 5190 N N . GLY B 1 248 ? -7.008 7.66 -19.516 1 97.69 248 GLY B N 1
ATOM 5191 C CA . GLY B 1 248 ? -6.938 8.836 -18.656 1 97.69 248 GLY B CA 1
ATOM 5192 C C . GLY B 1 248 ? -8.094 9.797 -18.875 1 97.69 248 GLY B C 1
ATOM 5193 O O . GLY B 1 248 ? -8.688 10.281 -17.906 1 97.69 248 GLY B O 1
ATOM 5194 N N . VAL B 1 249 ? -8.453 10.062 -20.062 1 98 249 VAL B N 1
ATOM 5195 C CA . VAL B 1 249 ? -9.469 11.062 -20.391 1 98 249 VAL B CA 1
ATOM 5196 C C . VAL B 1 249 ? -10.844 10.562 -19.938 1 98 249 VAL B C 1
ATOM 5198 O O . VAL B 1 249 ? -11.594 11.297 -19.297 1 98 249 VAL B O 1
ATOM 5201 N N . PRO B 1 250 ? -11.211 9.289 -20.234 1 97.94 250 PRO B N 1
ATOM 5202 C CA . PRO B 1 250 ? -12.477 8.797 -19.688 1 97.94 250 PRO B CA 1
ATOM 5203 C C . PRO B 1 250 ? -12.539 8.883 -18.172 1 97.94 250 PRO B C 1
ATOM 5205 O O . PRO B 1 250 ? -13.609 9.133 -17.594 1 97.94 250 PRO B O 1
ATOM 5208 N N . GLY B 1 251 ? -11.43 8.625 -17.484 1 98.06 251 GLY B N 1
ATOM 5209 C CA . GLY B 1 251 ? -11.414 8.805 -16.047 1 98.06 251 GLY B CA 1
ATOM 5210 C C . GLY B 1 251 ? -11.773 10.219 -15.617 1 98.06 251 GLY B C 1
ATOM 5211 O O . GLY B 1 251 ? -12.547 10.406 -14.672 1 98.06 251 GLY B O 1
ATOM 5212 N N . LEU B 1 252 ? -11.281 11.18 -16.328 1 98.19 252 LEU B N 1
ATOM 5213 C CA . LEU B 1 252 ? -11.586 12.57 -16.016 1 98.19 252 LEU B CA 1
ATOM 5214 C C . LEU B 1 252 ? -13.023 12.914 -16.375 1 98.19 252 LEU B C 1
ATOM 5216 O O . LEU B 1 252 ? -13.672 13.711 -15.703 1 98.19 252 LEU B O 1
ATOM 5220 N N . ILE B 1 253 ? -13.523 12.328 -17.453 1 98.25 253 ILE B N 1
ATOM 5221 C CA . ILE B 1 253 ? -14.914 12.523 -17.844 1 98.25 253 ILE B CA 1
ATOM 5222 C C . ILE B 1 253 ? -15.836 11.977 -16.75 1 98.25 253 ILE B C 1
ATOM 5224 O O . ILE B 1 253 ? -16.844 12.602 -16.406 1 98.25 253 ILE B O 1
ATOM 5228 N N . TYR B 1 254 ? -15.508 10.805 -16.219 1 98.06 254 TYR B N 1
ATOM 5229 C CA . TYR B 1 254 ? -16.281 10.25 -15.109 1 98.06 254 TYR B CA 1
ATOM 5230 C C . TYR B 1 254 ? -16.328 11.219 -13.93 1 98.06 254 TYR B C 1
ATOM 5232 O O . TYR B 1 254 ? -17.375 11.422 -13.328 1 98.06 254 TYR B O 1
ATOM 5240 N N . LEU B 1 255 ? -15.219 11.805 -13.641 1 97.44 255 LEU B N 1
ATOM 5241 C CA . LEU B 1 255 ? -15.133 12.734 -12.516 1 97.44 255 LEU B CA 1
ATOM 5242 C C . LEU B 1 255 ? -16.031 13.945 -12.734 1 97.44 255 LEU B C 1
ATOM 5244 O O . LEU B 1 255 ? -16.703 14.398 -11.805 1 97.44 255 LEU B O 1
ATOM 5248 N N . VAL B 1 256 ? -16 14.469 -13.914 1 97.5 256 VAL B N 1
ATOM 5249 C CA . VAL B 1 256 ? -16.844 15.609 -14.25 1 97.5 256 VAL B CA 1
ATOM 5250 C C . VAL B 1 256 ? -18.312 15.227 -14.102 1 97.5 256 VAL B C 1
ATOM 5252 O O . VAL B 1 256 ? -19.094 15.977 -13.516 1 97.5 256 VAL B O 1
ATOM 5255 N N . SER B 1 257 ? -18.641 14.062 -14.594 1 97.12 257 SER B N 1
ATOM 5256 C CA . SER B 1 257 ? -20.016 13.578 -14.469 1 97.12 257 SER B CA 1
ATOM 5257 C C . SER B 1 257 ? -20.406 13.383 -13.008 1 97.12 257 SER B C 1
ATOM 5259 O O . SER B 1 257 ? -21.531 13.664 -12.617 1 97.12 257 SER B O 1
ATOM 5261 N N . TYR B 1 258 ? -19.484 12.875 -12.25 1 96.38 258 TYR B N 1
ATOM 5262 C CA . TYR B 1 258 ? -19.703 12.672 -10.828 1 96.38 258 TYR B CA 1
ATOM 5263 C C . TYR B 1 258 ? -20.031 13.984 -10.125 1 96.38 258 TYR B C 1
ATOM 5265 O O . TYR B 1 258 ? -20.969 14.062 -9.344 1 96.38 258 TYR B O 1
ATOM 5273 N N . PHE B 1 259 ? -19.359 15.039 -10.438 1 96.06 259 PHE B N 1
ATOM 5274 C CA . PHE B 1 259 ? -19.562 16.328 -9.789 1 96.06 259 PHE B CA 1
ATOM 5275 C C . PHE B 1 259 ? -20.828 17 -10.289 1 96.06 259 PHE B C 1
ATOM 5277 O O . PHE B 1 259 ? -21.531 17.656 -9.516 1 96.06 259 PHE B O 1
ATOM 5284 N N . ILE B 1 260 ? -21.156 16.844 -11.531 1 96 260 ILE B N 1
ATOM 5285 C CA . ILE B 1 260 ? -22.391 17.375 -12.094 1 96 260 ILE B CA 1
ATOM 5286 C C . ILE B 1 260 ? -23.594 16.703 -11.438 1 96 260 ILE B C 1
ATOM 5288 O O . ILE B 1 260 ? -24.625 17.328 -11.211 1 96 260 ILE B O 1
ATOM 5292 N N . GLY B 1 261 ? -23.422 15.461 -11.094 1 94.88 261 GLY B N 1
ATOM 5293 C CA . GLY B 1 261 ? -24.469 14.711 -10.422 1 94.88 261 GLY B CA 1
ATOM 5294 C C . GLY B 1 261 ? -24.609 15.055 -8.953 1 94.88 261 GLY B C 1
ATOM 5295 O O . GLY B 1 261 ? -25.453 14.492 -8.25 1 94.88 261 GLY B O 1
ATOM 5296 N N . GLY B 1 262 ? -23.719 15.906 -8.391 1 93.5 262 GLY B N 1
ATOM 5297 C CA . GLY B 1 262 ? -23.844 16.359 -7.012 1 93.5 262 GLY B CA 1
ATOM 5298 C C . GLY B 1 262 ? -22.875 15.672 -6.066 1 93.5 262 GLY B C 1
ATOM 5299 O O . GLY B 1 262 ? -23.031 15.773 -4.844 1 93.5 262 GLY B O 1
ATOM 5300 N N . GLY B 1 263 ? -21.969 14.953 -6.629 1 93.44 263 GLY B N 1
ATOM 5301 C CA . GLY B 1 263 ? -21.016 14.258 -5.777 1 93.44 263 GLY B CA 1
ATOM 5302 C C . GLY B 1 263 ? -20.078 15.203 -5.039 1 93.44 263 GLY B C 1
ATOM 5303 O O . GLY B 1 263 ? -19.688 16.234 -5.578 1 93.44 263 GLY B O 1
ATOM 5304 N N . GLY B 1 264 ? -19.719 14.844 -3.785 1 93.19 264 GLY B N 1
ATOM 5305 C CA . GLY B 1 264 ? -18.797 15.641 -2.979 1 93.19 264 GLY B CA 1
ATOM 5306 C C . GLY B 1 264 ? -17.406 15.055 -2.912 1 93.19 264 GLY B C 1
ATOM 5307 O O . GLY B 1 264 ? -17.156 13.945 -3.395 1 93.19 264 GLY B O 1
ATOM 5308 N N . LEU B 1 265 ? -16.516 15.797 -2.268 1 95.12 265 LEU B N 1
ATOM 5309 C CA . LEU B 1 265 ? -15.133 15.359 -2.109 1 95.12 265 LEU B CA 1
ATOM 5310 C C . LEU B 1 265 ? -15.016 14.336 -0.985 1 95.12 265 LEU B C 1
ATOM 5312 O O . LEU B 1 265 ? -15.664 14.469 0.052 1 95.12 265 LEU B O 1
ATOM 5316 N N . ASN B 1 266 ? -14.32 13.344 -1.204 1 95.94 266 ASN B N 1
ATOM 5317 C CA . ASN B 1 266 ? -13.922 12.336 -0.229 1 95.94 266 ASN B CA 1
ATOM 5318 C C . ASN B 1 266 ? -12.586 11.695 -0.601 1 95.94 266 ASN B C 1
ATOM 5320 O O . ASN B 1 266 ? -11.938 12.109 -1.563 1 95.94 266 ASN B O 1
ATOM 5324 N N . LEU B 1 267 ? -12.133 10.797 0.154 1 95.56 267 LEU B N 1
ATOM 5325 C CA . LEU B 1 267 ? -10.812 10.211 -0.051 1 95.56 267 LEU B CA 1
ATOM 5326 C C . LEU B 1 267 ? -10.719 9.547 -1.421 1 95.56 267 LEU B C 1
ATOM 5328 O O . LEU B 1 267 ? -9.734 9.734 -2.137 1 95.56 267 LEU B O 1
ATOM 5332 N N . ASN B 1 268 ? -11.734 8.844 -1.819 1 97.25 268 ASN B N 1
ATOM 5333 C CA . ASN B 1 268 ? -11.734 8.102 -3.076 1 97.25 268 ASN B CA 1
ATOM 5334 C C . ASN B 1 268 ? -11.742 9.039 -4.281 1 97.25 268 ASN B C 1
ATOM 5336 O O . ASN B 1 268 ? -11.031 8.805 -5.262 1 97.25 268 ASN B O 1
ATOM 5340 N N . VAL B 1 269 ? -12.531 10.094 -4.164 1 96.81 269 VAL B N 1
ATOM 5341 C CA . VAL B 1 269 ? -12.648 11.047 -5.266 1 96.81 269 VAL B CA 1
ATOM 5342 C C . VAL B 1 269 ? -11.336 11.797 -5.445 1 96.81 269 VAL B C 1
ATOM 5344 O O . VAL B 1 269 ? -10.883 12 -6.574 1 96.81 269 VAL B O 1
ATOM 5347 N N . VAL B 1 270 ? -10.742 12.18 -4.332 1 95.69 270 VAL B N 1
ATOM 5348 C CA . VAL B 1 270 ? -9.461 12.883 -4.402 1 95.69 270 VAL B CA 1
ATOM 5349 C C . VAL B 1 270 ? -8.406 11.961 -5.004 1 95.69 270 VAL B C 1
ATOM 5351 O O . VAL B 1 270 ? -7.641 12.367 -5.879 1 95.69 270 VAL B O 1
ATOM 5354 N N . ASN B 1 271 ? -8.352 10.75 -4.551 1 97.25 271 ASN B N 1
ATOM 5355 C CA . ASN B 1 271 ? -7.418 9.773 -5.105 1 97.25 271 ASN B CA 1
ATOM 5356 C C . ASN B 1 271 ? -7.652 9.555 -6.598 1 97.25 271 ASN B C 1
ATOM 5358 O O . ASN B 1 271 ? -6.699 9.477 -7.375 1 97.25 271 ASN B O 1
ATOM 5362 N N . PHE B 1 272 ? -8.914 9.461 -6.969 1 98.25 272 PHE B N 1
ATOM 5363 C CA . PHE B 1 272 ? -9.281 9.281 -8.367 1 98.25 272 PHE B CA 1
ATOM 5364 C C . PHE B 1 272 ? -8.805 10.453 -9.211 1 98.25 272 PHE B C 1
ATOM 5366 O O . PHE B 1 272 ? -8.203 10.258 -10.273 1 98.25 272 PHE B O 1
ATOM 5373 N N . MET B 1 273 ? -9.047 11.625 -8.734 1 97.25 273 MET B N 1
ATOM 5374 C CA . MET B 1 273 ? -8.68 12.844 -9.438 1 97.25 273 MET B CA 1
ATOM 5375 C C . MET B 1 273 ? -7.168 12.914 -9.648 1 97.25 273 MET B C 1
ATOM 5377 O O . MET B 1 273 ? -6.699 13.141 -10.766 1 97.25 273 MET B O 1
ATOM 5381 N N . PHE B 1 274 ? -6.438 12.672 -8.633 1 96.81 274 PHE B N 1
ATOM 5382 C CA . PHE B 1 274 ? -4.988 12.781 -8.719 1 96.81 274 PHE B CA 1
ATOM 5383 C C . PHE B 1 274 ? -4.418 11.68 -9.609 1 96.81 274 PHE B C 1
ATOM 5385 O O . PHE B 1 274 ? -3.492 11.914 -10.383 1 96.81 274 PHE B O 1
ATOM 5392 N N . LEU B 1 275 ? -4.93 10.5 -9.5 1 97.81 275 LEU B N 1
ATOM 5393 C CA . LEU B 1 275 ? -4.457 9.391 -10.312 1 97.81 275 LEU B CA 1
ATOM 5394 C C . LEU B 1 275 ? -4.656 9.68 -11.797 1 97.81 275 LEU B C 1
ATOM 5396 O O . LEU B 1 275 ? -3.721 9.547 -12.594 1 97.81 275 LEU B O 1
ATOM 5400 N N . PHE B 1 276 ? -5.801 10.102 -12.188 1 98.56 276 PHE B N 1
ATOM 5401 C CA . PHE B 1 276 ? -6.109 10.219 -13.602 1 98.56 276 PHE B CA 1
ATOM 5402 C C . PHE B 1 276 ? -5.504 11.5 -14.18 1 98.56 276 PHE B C 1
ATOM 5404 O O . PHE B 1 276 ? -5.121 11.531 -15.352 1 98.56 276 PHE B O 1
ATOM 5411 N N . LEU B 1 277 ? -5.375 12.555 -13.359 1 97.75 277 LEU B N 1
ATOM 5412 C CA . LEU B 1 277 ? -4.586 13.695 -13.805 1 97.75 277 LEU B CA 1
ATOM 5413 C C . LEU B 1 277 ? -3.137 13.297 -14.055 1 97.75 277 LEU B C 1
ATOM 5415 O O . LEU B 1 277 ? -2.529 13.727 -15.039 1 97.75 277 LEU B O 1
ATOM 5419 N N . ALA B 1 278 ? -2.617 12.508 -13.156 1 97.31 278 ALA B N 1
ATOM 5420 C CA . ALA B 1 278 ? -1.247 12.031 -13.328 1 97.31 278 ALA B CA 1
ATOM 5421 C C . ALA B 1 278 ? -1.106 11.211 -14.609 1 97.31 278 ALA B C 1
ATOM 5423 O O . ALA B 1 278 ? -0.14 11.375 -15.352 1 97.31 278 ALA B O 1
ATOM 5424 N N . ILE B 1 279 ? -2.061 10.328 -14.898 1 98.12 279 ILE B N 1
ATOM 5425 C CA . ILE B 1 279 ? -2.023 9.5 -16.094 1 98.12 279 ILE B CA 1
ATOM 5426 C C . ILE B 1 279 ? -1.979 10.391 -17.344 1 98.12 279 ILE B C 1
ATOM 5428 O O . ILE B 1 279 ? -1.157 10.172 -18.234 1 98.12 279 ILE B O 1
ATOM 5432 N N . VAL B 1 280 ? -2.799 11.383 -17.375 1 97.94 280 VAL B N 1
ATOM 5433 C CA . VAL B 1 280 ? -2.904 12.25 -18.547 1 97.94 280 VAL B CA 1
ATOM 5434 C C . VAL B 1 280 ? -1.655 13.117 -18.656 1 97.94 280 VAL B C 1
ATOM 5436 O O . VAL B 1 280 ? -1.108 13.297 -19.75 1 97.94 280 VAL B O 1
ATOM 5439 N N . LEU B 1 281 ? -1.165 13.617 -17.547 1 97 281 LEU B N 1
ATOM 5440 C CA . LEU B 1 281 ? -0.081 14.594 -17.578 1 97 281 LEU B CA 1
ATOM 5441 C C . LEU B 1 281 ? 1.262 13.906 -17.812 1 97 281 LEU B C 1
ATOM 5443 O O . LEU B 1 281 ? 2.197 14.516 -18.328 1 97 281 LEU B O 1
ATOM 5447 N N . HIS B 1 282 ? 1.452 12.695 -17.422 1 96.75 282 HIS B N 1
ATOM 5448 C CA . HIS B 1 282 ? 2.676 11.961 -17.719 1 96.75 282 HIS B CA 1
ATOM 5449 C C . HIS B 1 282 ? 2.738 11.562 -19.188 1 96.75 282 HIS B C 1
ATOM 5451 O O . HIS B 1 282 ? 3.814 11.258 -19.703 1 96.75 282 HIS B O 1
ATOM 5457 N N . ARG B 1 283 ? 1.554 11.406 -19.828 1 95.19 283 ARG B N 1
ATOM 5458 C CA . ARG B 1 283 ? 1.393 11.188 -21.266 1 95.19 283 ARG B CA 1
ATOM 5459 C C . ARG B 1 283 ? 1.67 9.734 -21.625 1 95.19 283 ARG B C 1
ATOM 5461 O O . ARG B 1 283 ? 1.061 9.203 -22.562 1 95.19 283 ARG B O 1
ATOM 5468 N N . THR B 1 284 ? 2.67 9.078 -20.984 1 96 284 THR B N 1
ATOM 5469 C CA . THR B 1 284 ? 2.98 7.691 -21.312 1 96 284 THR B CA 1
ATOM 5470 C C . THR B 1 284 ? 2.939 6.828 -20.047 1 96 284 THR B C 1
ATOM 5472 O O . THR B 1 284 ? 3.256 7.297 -18.953 1 96 284 THR B O 1
ATOM 5475 N N . PRO B 1 285 ? 2.607 5.52 -20.25 1 96.06 285 PRO B N 1
ATOM 5476 C CA . PRO B 1 285 ? 2.602 4.598 -19.109 1 96.06 285 PRO B CA 1
ATOM 5477 C C . PRO B 1 285 ? 3.98 4.449 -18.469 1 96.06 285 PRO B C 1
ATOM 5479 O O . PRO B 1 285 ? 4.086 4.344 -17.25 1 96.06 285 PRO B O 1
ATOM 5482 N N . GLN B 1 286 ? 4.984 4.496 -19.266 1 94.81 286 GLN B N 1
ATOM 5483 C CA . GLN B 1 286 ? 6.336 4.34 -18.734 1 94.81 286 GLN B CA 1
ATOM 5484 C C . GLN B 1 286 ? 6.703 5.484 -17.797 1 94.81 286 GLN B C 1
ATOM 5486 O O . GLN B 1 286 ? 7.266 5.258 -16.719 1 94.81 286 GLN B O 1
ATOM 5491 N N . SER B 1 287 ? 6.406 6.66 -18.234 1 95.38 287 SER B N 1
ATOM 5492 C CA . SER B 1 287 ? 6.672 7.824 -17.406 1 95.38 287 SER B CA 1
ATOM 5493 C C . SER B 1 287 ? 5.918 7.738 -16.078 1 95.38 287 SER B C 1
ATOM 5495 O O . SER B 1 287 ? 6.477 8.039 -15.023 1 95.38 287 SER B O 1
ATOM 5497 N N . LEU B 1 288 ? 4.73 7.312 -16.141 1 96.44 288 LEU B N 1
ATOM 5498 C CA . LEU B 1 288 ? 3.904 7.16 -14.953 1 96.44 288 LEU B CA 1
ATOM 5499 C C . LEU B 1 288 ? 4.484 6.102 -14.023 1 96.44 288 LEU B C 1
ATOM 5501 O O . LEU B 1 288 ? 4.586 6.324 -12.812 1 96.44 288 LEU B O 1
ATOM 5505 N N . LEU B 1 289 ? 4.895 4.996 -14.562 1 95.56 289 LEU B N 1
ATOM 5506 C CA . LEU B 1 289 ? 5.414 3.879 -13.789 1 95.56 289 LEU B CA 1
ATOM 5507 C C . LEU B 1 289 ? 6.719 4.258 -13.094 1 95.56 289 LEU B C 1
ATOM 5509 O O . LEU B 1 289 ? 6.957 3.865 -11.953 1 95.56 289 LEU B O 1
ATOM 5513 N N . ASN B 1 290 ? 7.535 4.996 -13.781 1 94.12 290 ASN B N 1
ATOM 5514 C CA . ASN B 1 290 ? 8.781 5.453 -13.18 1 94.12 290 ASN B CA 1
ATOM 5515 C C . ASN B 1 290 ? 8.531 6.297 -11.938 1 94.12 290 ASN B C 1
ATOM 5517 O O . ASN B 1 290 ? 9.195 6.117 -10.914 1 94.12 290 ASN B O 1
ATOM 5521 N N . SER B 1 291 ? 7.582 7.137 -12.047 1 94.06 291 SER B N 1
ATOM 5522 C CA . SER B 1 291 ? 7.25 7.977 -10.906 1 94.06 291 SER B CA 1
ATOM 5523 C C . SER B 1 291 ? 6.625 7.16 -9.773 1 94.06 291 SER B C 1
ATOM 5525 O O . SER B 1 291 ? 6.859 7.438 -8.602 1 94.06 291 SER B O 1
ATOM 5527 N N . LEU B 1 292 ? 5.809 6.184 -10.109 1 95.81 292 LEU B N 1
ATOM 5528 C CA . LEU B 1 292 ? 5.195 5.297 -9.125 1 95.81 292 LEU B CA 1
ATOM 5529 C C . LEU B 1 292 ? 6.258 4.559 -8.32 1 95.81 292 LEU B C 1
ATOM 5531 O O . LEU B 1 292 ? 6.16 4.477 -7.094 1 95.81 292 LEU B O 1
ATOM 5535 N N . HIS B 1 293 ? 7.258 4.094 -8.953 1 93.81 293 HIS B N 1
ATOM 5536 C CA . HIS B 1 293 ? 8.312 3.328 -8.305 1 93.81 293 HIS B CA 1
ATOM 5537 C C . HIS B 1 293 ? 9.102 4.195 -7.328 1 93.81 293 HIS B C 1
ATOM 5539 O O . HIS B 1 293 ? 9.555 3.715 -6.285 1 93.81 293 HIS B O 1
ATOM 5545 N N . GLU B 1 294 ? 9.203 5.402 -7.629 1 90.25 294 GLU B N 1
ATOM 5546 C CA . GLU B 1 294 ? 9.852 6.332 -6.715 1 90.25 294 GLU B CA 1
ATOM 5547 C C . GLU B 1 294 ? 8.938 6.699 -5.551 1 90.25 294 GLU B C 1
ATOM 5549 O O . GLU B 1 294 ? 9.383 6.766 -4.402 1 90.25 294 GLU B O 1
ATOM 5554 N N . GLY B 1 295 ? 7.738 6.875 -5.816 1 91.88 295 GLY B N 1
ATOM 5555 C CA . GLY B 1 295 ? 6.77 7.336 -4.832 1 91.88 295 GLY B CA 1
ATOM 5556 C C . GLY B 1 295 ? 6.406 6.273 -3.809 1 91.88 295 GLY B C 1
ATOM 5557 O O . GLY B 1 295 ? 6.164 6.59 -2.643 1 91.88 295 GLY B O 1
ATOM 5558 N N . ILE B 1 296 ? 6.402 5.023 -4.211 1 94.5 296 ILE B N 1
ATOM 5559 C CA . ILE B 1 296 ? 5.91 3.939 -3.371 1 94.5 296 ILE B CA 1
ATOM 5560 C C . ILE B 1 296 ? 6.824 3.768 -2.16 1 94.5 296 ILE B C 1
ATOM 5562 O O . ILE B 1 296 ? 6.387 3.295 -1.106 1 94.5 296 ILE B O 1
ATOM 5566 N N . LYS B 1 297 ? 8.07 4.129 -2.238 1 91.38 297 LYS B N 1
ATOM 5567 C CA . LYS B 1 297 ? 9.031 4.012 -1.149 1 91.38 297 LYS B CA 1
ATOM 5568 C C . LYS B 1 297 ? 8.586 4.809 0.071 1 91.38 297 LYS B C 1
ATOM 5570 O O . LYS B 1 297 ? 8.789 4.383 1.209 1 91.38 297 LYS B O 1
ATOM 5575 N N . GLY B 1 298 ? 7.914 5.902 -0.178 1 89.12 298 GLY B N 1
ATOM 5576 C CA . GLY B 1 298 ? 7.434 6.758 0.895 1 89.12 298 GLY B CA 1
ATOM 5577 C C . GLY B 1 298 ? 6.254 6.168 1.642 1 89.12 298 GLY B C 1
ATOM 5578 O O . GLY B 1 298 ? 5.902 6.637 2.729 1 89.12 298 GLY B O 1
ATOM 5579 N N . GLY B 1 299 ? 5.695 5.145 1.094 1 92.56 299 GLY B N 1
ATOM 5580 C CA . GLY B 1 299 ? 4.496 4.562 1.677 1 92.56 299 GLY B CA 1
ATOM 5581 C C . GLY B 1 299 ? 4.789 3.449 2.664 1 92.56 299 GLY B C 1
ATOM 5582 O O . GLY B 1 299 ? 3.877 2.914 3.295 1 92.56 299 GLY B O 1
ATOM 5583 N N . ALA B 1 300 ? 6.059 3.09 2.92 1 94.19 300 ALA B N 1
ATOM 5584 C CA . ALA B 1 300 ? 6.441 1.982 3.791 1 94.19 300 ALA B CA 1
ATOM 5585 C C . ALA B 1 300 ? 5.898 2.182 5.203 1 94.19 300 ALA B C 1
ATOM 5587 O O . ALA B 1 300 ? 5.379 1.245 5.812 1 94.19 300 ALA B O 1
ATOM 5588 N N . GLY B 1 301 ? 5.969 3.389 5.695 1 92.62 301 GLY B N 1
ATOM 5589 C CA . GLY B 1 301 ? 5.484 3.686 7.035 1 92.62 301 GLY B CA 1
ATOM 5590 C C . GLY B 1 301 ? 3.996 3.457 7.199 1 92.62 301 GLY B C 1
ATOM 5591 O O . GLY B 1 301 ? 3.551 2.92 8.211 1 92.62 301 GLY B O 1
ATOM 5592 N N . ILE B 1 302 ? 3.24 3.863 6.164 1 92.94 302 ILE B N 1
ATOM 5593 C CA . ILE B 1 302 ? 1.793 3.682 6.207 1 92.94 302 ILE B CA 1
ATOM 5594 C C . ILE B 1 302 ? 1.462 2.193 6.289 1 92.94 302 ILE B C 1
ATOM 5596 O O . ILE B 1 302 ? 0.661 1.775 7.129 1 92.94 302 ILE B O 1
ATOM 5600 N N . VAL B 1 303 ? 2.117 1.41 5.566 1 95.81 303 VAL B N 1
ATOM 5601 C CA . VAL B 1 303 ? 1.819 -0.012 5.434 1 95.81 303 VAL B CA 1
ATOM 5602 C C . VAL B 1 303 ? 2.088 -0.723 6.758 1 95.81 303 VAL B C 1
ATOM 5604 O O . VAL B 1 303 ? 1.293 -1.561 7.191 1 95.81 303 VAL B O 1
ATOM 5607 N N . ILE B 1 304 ? 3.117 -0.352 7.438 1 96.69 304 ILE B N 1
ATOM 5608 C CA . ILE B 1 304 ? 3.512 -1.112 8.617 1 96.69 304 ILE B CA 1
ATOM 5609 C C . ILE B 1 304 ? 2.836 -0.529 9.859 1 96.69 304 ILE B C 1
ATOM 5611 O O . ILE B 1 304 ? 2.52 -1.257 10.805 1 96.69 304 ILE B O 1
ATOM 5615 N N . GLN B 1 305 ? 2.561 0.771 9.906 1 96.19 305 GLN B N 1
ATOM 5616 C CA . GLN B 1 305 ? 2.145 1.43 11.141 1 96.19 305 GLN B CA 1
ATOM 5617 C C . GLN B 1 305 ? 0.627 1.385 11.305 1 96.19 305 GLN B C 1
ATOM 5619 O O . GLN B 1 305 ? 0.121 1.277 12.422 1 96.19 305 GLN B O 1
ATOM 5624 N N . PHE B 1 306 ? -0.144 1.48 10.242 1 96.44 306 PHE B N 1
ATOM 5625 C CA . PHE B 1 306 ? -1.582 1.708 10.328 1 96.44 306 PHE B CA 1
ATOM 5626 C C . PHE B 1 306 ? -2.279 0.516 10.977 1 96.44 306 PHE B C 1
ATOM 5628 O O . PHE B 1 306 ? -3.254 0.684 11.711 1 96.44 306 PHE B O 1
ATOM 5635 N N . PRO B 1 307 ? -1.836 -0.731 10.727 1 97.75 307 PRO B N 1
ATOM 5636 C CA . PRO B 1 307 ? -2.43 -1.832 11.492 1 97.75 307 PRO B CA 1
ATOM 5637 C C . PRO B 1 307 ? -2.248 -1.672 13 1 97.75 307 PRO B C 1
ATOM 5639 O O . PRO B 1 307 ? -3.146 -2.01 13.773 1 97.75 307 PRO B O 1
ATOM 5642 N N . PHE B 1 308 ? -1.112 -1.206 13.422 1 97.81 308 PHE B N 1
ATOM 5643 C CA . PHE B 1 308 ? -0.88 -0.979 14.844 1 97.81 308 PHE B CA 1
ATOM 5644 C C . PHE B 1 308 ? -1.786 0.128 15.375 1 97.81 308 PHE B C 1
ATOM 5646 O O . PHE B 1 308 ? -2.303 0.037 16.484 1 97.81 308 PHE B O 1
ATOM 5653 N N . TYR B 1 309 ? -1.976 1.198 14.562 1 95.56 309 TYR B N 1
ATOM 5654 C CA . TYR B 1 309 ? -2.922 2.234 14.969 1 95.56 309 TYR B CA 1
ATOM 5655 C C . TYR B 1 309 ? -4.324 1.657 15.133 1 95.56 309 TYR B C 1
ATOM 5657 O O . TYR B 1 309 ? -5.055 2.039 16.047 1 95.56 309 TYR B O 1
ATOM 5665 N N . ALA B 1 310 ? -4.715 0.751 14.234 1 97.12 310 ALA B N 1
ATOM 5666 C CA . ALA B 1 310 ? -6.004 0.075 14.344 1 97.12 310 ALA B CA 1
ATOM 5667 C C . ALA B 1 310 ? -6.098 -0.712 15.648 1 97.12 310 ALA B C 1
ATOM 5669 O O . ALA B 1 310 ? -7.137 -0.695 16.312 1 97.12 310 ALA B O 1
ATOM 5670 N N . GLY B 1 311 ? -5.027 -1.414 15.992 1 97.75 311 GLY B N 1
ATOM 5671 C CA . GLY B 1 311 ? -4.988 -2.143 17.25 1 97.75 311 GLY B CA 1
ATOM 5672 C C . GLY B 1 311 ? -5.113 -1.244 18.469 1 97.75 311 GLY B C 1
ATOM 5673 O O . GLY B 1 311 ? -5.84 -1.564 19.406 1 97.75 311 GLY B O 1
ATOM 5674 N N . ILE B 1 312 ? -4.395 -0.149 18.453 1 96.69 312 ILE B N 1
ATOM 5675 C CA . ILE B 1 312 ? -4.461 0.819 19.547 1 96.69 312 ILE B CA 1
ATOM 5676 C C . ILE B 1 312 ? -5.887 1.345 19.672 1 96.69 312 ILE B C 1
ATOM 5678 O O . ILE B 1 312 ? -6.426 1.42 20.781 1 96.69 312 ILE B O 1
ATOM 5682 N N . MET B 1 313 ? -6.477 1.705 18.562 1 95.44 313 MET B N 1
ATOM 5683 C CA . MET B 1 313 ? -7.855 2.178 18.547 1 95.44 313 MET B CA 1
ATOM 5684 C C . MET B 1 313 ? -8.789 1.149 19.188 1 95.44 313 MET B C 1
ATOM 5686 O O . MET B 1 313 ? -9.656 1.502 19.984 1 95.44 313 MET B O 1
ATOM 5690 N N . ALA B 1 314 ? -8.609 -0.139 18.859 1 97.19 314 ALA B N 1
ATOM 5691 C CA . ALA B 1 314 ? -9.438 -1.215 19.391 1 97.19 314 ALA B CA 1
ATOM 5692 C C . ALA B 1 314 ? -9.266 -1.335 20.906 1 97.19 314 ALA B C 1
ATOM 5694 O O . ALA B 1 314 ? -10.25 -1.488 21.641 1 97.19 314 ALA B O 1
ATOM 5695 N N . ILE B 1 315 ? -8.016 -1.247 21.375 1 97.81 315 ILE B N 1
ATOM 5696 C CA . ILE B 1 315 ? -7.77 -1.284 22.812 1 97.81 315 ILE B CA 1
ATOM 5697 C C . ILE B 1 315 ? -8.508 -0.134 23.5 1 97.81 315 ILE B C 1
ATOM 5699 O O . ILE B 1 315 ? -9.203 -0.338 24.5 1 97.81 315 ILE B O 1
ATOM 5703 N N . MET B 1 316 ? -8.367 1.019 22.938 1 96 316 MET B N 1
ATOM 5704 C CA . MET B 1 316 ? -8.945 2.219 23.547 1 96 316 MET B CA 1
ATOM 5705 C C . MET B 1 316 ? -10.469 2.104 23.625 1 96 316 MET B C 1
ATOM 5707 O O . MET B 1 316 ? -11.062 2.424 24.656 1 96 316 MET B O 1
ATOM 5711 N N . ILE B 1 317 ? -11.117 1.629 22.578 1 95.25 317 ILE B N 1
ATOM 5712 C CA . ILE B 1 317 ? -12.578 1.574 22.484 1 95.25 317 ILE B CA 1
ATOM 5713 C C . ILE B 1 317 ? -13.102 0.437 23.359 1 95.25 317 ILE B C 1
ATOM 5715 O O . ILE B 1 317 ? -13.984 0.646 24.203 1 95.25 317 ILE B O 1
ATOM 5719 N N . GLN B 1 318 ? -12.484 -0.718 23.266 1 96.69 318 GLN B N 1
ATOM 5720 C CA . GLN B 1 318 ? -13.062 -1.92 23.859 1 96.69 318 GLN B CA 1
ATOM 5721 C C . GLN B 1 318 ? -12.719 -2.02 25.344 1 96.69 318 GLN B C 1
ATOM 5723 O O . GLN B 1 318 ? -13.438 -2.664 26.109 1 96.69 318 GLN B O 1
ATOM 5728 N N . SER B 1 319 ? -11.648 -1.392 25.812 1 97.56 319 SER B N 1
ATOM 5729 C CA . SER B 1 319 ? -11.25 -1.473 27.203 1 97.56 319 SER B CA 1
ATOM 5730 C C . SER B 1 319 ? -11.992 -0.442 28.047 1 97.56 319 SER B C 1
ATOM 5732 O O . SER B 1 319 ? -12.008 -0.539 29.281 1 97.56 319 SER B O 1
ATOM 5734 N N . GLY B 1 320 ? -12.539 0.602 27.406 1 96.12 320 GLY B N 1
ATOM 5735 C CA . GLY B 1 320 ? -13.133 1.709 28.141 1 96.12 320 GLY B CA 1
ATOM 5736 C C . GLY B 1 320 ? -12.195 2.885 28.312 1 96.12 320 GLY B C 1
ATOM 5737 O O . GLY B 1 320 ? -12.602 3.945 28.797 1 96.12 320 GLY B O 1
ATOM 5738 N N . LEU B 1 321 ? -10.992 2.738 27.891 1 96.12 321 LEU B N 1
ATOM 5739 C CA . LEU B 1 321 ? -9.977 3.775 28.031 1 96.12 321 LEU B CA 1
ATOM 5740 C C . LEU B 1 321 ? -10.391 5.051 27.312 1 96.12 321 LEU B C 1
ATOM 5742 O O . LEU B 1 321 ? -10.156 6.156 27.797 1 96.12 321 LEU B O 1
ATOM 5746 N N . ALA B 1 322 ? -10.906 4.957 26.109 1 93.88 322 ALA B N 1
ATOM 5747 C CA . ALA B 1 322 ? -11.359 6.105 25.328 1 93.88 322 ALA B CA 1
ATOM 5748 C C . ALA B 1 322 ? -12.383 6.93 26.109 1 93.88 322 ALA B C 1
ATOM 5750 O O . ALA B 1 322 ? -12.328 8.164 26.094 1 93.88 322 ALA B O 1
ATOM 5751 N N . GLU B 1 323 ? -13.297 6.242 26.719 1 93.75 323 GLU B N 1
ATOM 5752 C CA . GLU B 1 323 ? -14.312 6.91 27.516 1 93.75 323 GLU B CA 1
ATOM 5753 C C . GLU B 1 323 ? -13.695 7.664 28.688 1 93.75 323 GLU B C 1
ATOM 5755 O O . GLU B 1 323 ? -14.07 8.805 28.969 1 93.75 323 GLU B O 1
ATOM 5760 N N . THR B 1 324 ? -12.789 6.977 29.328 1 95.81 324 THR B N 1
ATOM 5761 C CA . THR B 1 324 ? -12.102 7.59 30.453 1 95.81 324 THR B CA 1
ATOM 5762 C C . THR B 1 324 ? -11.359 8.852 30 1 95.81 324 THR B C 1
ATOM 5764 O O . THR B 1 324 ? -11.414 9.883 30.688 1 95.81 324 THR B O 1
ATOM 5767 N N . MET B 1 325 ? -10.68 8.789 28.922 1 93.81 325 MET B N 1
ATOM 5768 C CA . MET B 1 325 ? -9.938 9.938 28.391 1 93.81 325 MET B CA 1
ATOM 5769 C C . MET B 1 325 ? -10.891 11.047 27.969 1 93.81 325 MET B C 1
ATOM 5771 O O . MET B 1 325 ? -10.594 12.234 28.141 1 93.81 325 MET B O 1
ATOM 5775 N N . SER B 1 326 ? -11.961 10.641 27.391 1 91.88 326 SER B N 1
ATOM 5776 C CA . SER B 1 326 ? -12.977 11.617 27 1 91.88 326 SER B CA 1
ATOM 5777 C C . SER B 1 326 ? -13.516 12.375 28.203 1 91.88 326 SER B C 1
ATOM 5779 O O . SER B 1 326 ? -13.695 13.594 28.156 1 91.88 326 SER B O 1
ATOM 5781 N N . GLN B 1 327 ? -13.758 11.68 29.234 1 93.44 327 GLN B N 1
ATOM 5782 C CA . GLN B 1 327 ? -14.25 12.289 30.469 1 93.44 327 GLN B CA 1
ATOM 5783 C C . GLN B 1 327 ? -13.227 13.25 31.062 1 93.44 327 GLN B C 1
ATOM 5785 O O . GLN B 1 327 ? -13.586 14.297 31.594 1 93.44 327 GLN B O 1
ATOM 5790 N N . ALA B 1 328 ? -12.023 12.859 31 1 92.75 328 ALA B N 1
ATOM 5791 C CA . ALA B 1 328 ? -10.969 13.758 31.453 1 92.75 328 ALA B CA 1
ATOM 5792 C C . ALA B 1 328 ? -10.977 15.062 30.656 1 92.75 328 ALA B C 1
ATOM 5794 O O . ALA B 1 328 ? -10.828 16.141 31.234 1 92.75 328 ALA B O 1
ATOM 5795 N N . MET B 1 329 ? -11.141 14.977 29.422 1 91 329 MET B N 1
ATOM 5796 C CA . MET B 1 329 ? -11.18 16.156 28.562 1 91 329 MET B CA 1
ATOM 5797 C C . MET B 1 329 ? -12.391 17.031 28.891 1 91 329 MET B C 1
ATOM 5799 O O . MET B 1 329 ? -12.281 18.25 28.922 1 91 329 MET B O 1
ATOM 5803 N N . ILE B 1 330 ? -13.531 16.406 29.141 1 90.5 330 ILE B N 1
ATOM 5804 C CA . ILE B 1 330 ? -14.781 17.094 29.438 1 90.5 330 ILE B CA 1
ATOM 5805 C C . ILE B 1 330 ? -14.656 17.844 30.766 1 90.5 330 ILE B C 1
ATOM 5807 O O . ILE B 1 330 ? -15.234 18.922 30.938 1 90.5 330 ILE B O 1
ATOM 5811 N N . SER B 1 331 ? -13.82 17.297 31.562 1 92.5 331 SER B N 1
ATOM 5812 C CA . SER B 1 331 ? -13.727 17.844 32.906 1 92.5 331 SER B CA 1
ATOM 5813 C C . SER B 1 331 ? -13.023 19.188 32.906 1 92.5 331 SER B C 1
ATOM 5815 O O . SER B 1 331 ? -13.242 20.016 33.812 1 92.5 331 SER B O 1
ATOM 5817 N N . PHE B 1 332 ? -12.227 19.469 31.906 1 91.06 332 PHE B N 1
ATOM 5818 C CA . PHE B 1 332 ? -11.5 20.734 32 1 91.06 332 PHE B CA 1
ATOM 5819 C C . PHE B 1 332 ? -11.781 21.609 30.781 1 91.06 332 PHE B C 1
ATOM 5821 O O . PHE B 1 332 ? -11.297 22.734 30.688 1 91.06 332 PHE B O 1
ATOM 5828 N N . ALA B 1 333 ? -12.531 21.094 29.891 1 93.38 333 ALA B N 1
ATOM 5829 C CA . ALA B 1 333 ? -12.852 21.859 28.688 1 93.38 333 ALA B CA 1
ATOM 5830 C C . ALA B 1 333 ? -14.305 22.328 28.719 1 93.38 333 ALA B C 1
ATOM 5832 O O . ALA B 1 333 ? -15.125 21.797 29.453 1 93.38 333 ALA B O 1
ATOM 5833 N N . THR B 1 334 ? -14.562 23.438 28.062 1 94.38 334 THR B N 1
ATOM 5834 C CA . THR B 1 334 ? -15.914 23.938 27.828 1 94.38 334 THR B CA 1
ATOM 5835 C C . THR B 1 334 ? -16.25 23.875 26.344 1 94.38 334 THR B C 1
ATOM 5837 O O . THR B 1 334 ? -15.414 23.531 25.516 1 94.38 334 THR B O 1
ATOM 5840 N N . GLU B 1 335 ? -17.484 24.125 26.078 1 93.56 335 GLU B N 1
ATOM 5841 C CA . GLU B 1 335 ? -17.922 24.188 24.688 1 93.56 335 GLU B CA 1
ATOM 5842 C C . GLU B 1 335 ? -17.016 25.141 23.891 1 93.56 335 GLU B C 1
ATOM 5844 O O . GLU B 1 335 ? -16.656 24.828 22.75 1 93.56 335 GLU B O 1
ATOM 5849 N N . LYS B 1 336 ? -16.656 26.203 24.453 1 93.44 336 LYS B N 1
ATOM 5850 C CA . LYS B 1 336 ? -15.867 27.234 23.781 1 93.44 336 LYS B CA 1
ATOM 5851 C C . LYS B 1 336 ? -14.398 26.828 23.688 1 93.44 336 LYS B C 1
ATOM 5853 O O . LYS B 1 336 ? -13.727 27.156 22.703 1 93.44 336 LYS B O 1
ATOM 5858 N N . THR B 1 337 ? -13.859 26.109 24.656 1 95.12 337 THR B N 1
ATOM 5859 C CA . THR B 1 337 ? -12.414 25.906 24.75 1 95.12 337 THR B CA 1
ATOM 5860 C C . THR B 1 337 ? -12.039 24.516 24.219 1 95.12 337 THR B C 1
ATOM 5862 O O . THR B 1 337 ? -10.859 24.234 23.984 1 95.12 337 THR B O 1
ATOM 5865 N N . LEU B 1 338 ? -12.984 23.656 24 1 96 338 LEU B N 1
ATOM 5866 C CA . LEU B 1 338 ? -12.695 22.281 23.594 1 96 338 LEU B CA 1
ATOM 5867 C C . LEU B 1 338 ? -11.867 22.266 22.312 1 96 338 LEU B C 1
ATOM 5869 O O . LEU B 1 338 ? -10.898 21.516 22.203 1 96 338 LEU B O 1
ATOM 5873 N N . PRO B 1 339 ? -12.227 23.125 21.281 1 96.56 339 PRO B N 1
ATOM 5874 C CA . PRO B 1 339 ? -11.406 23.109 20.078 1 96.56 339 PRO B CA 1
ATOM 5875 C C . PRO B 1 339 ? -9.945 23.469 20.359 1 96.56 339 PRO B C 1
ATOM 5877 O O . PRO B 1 339 ? -9.039 22.875 19.766 1 96.56 339 PRO B O 1
ATOM 5880 N N . PHE B 1 340 ? -9.75 24.344 21.25 1 96.69 340 PHE B N 1
ATOM 5881 C CA . PHE B 1 340 ? -8.391 24.75 21.609 1 96.69 340 PHE B CA 1
ATOM 5882 C C . PHE B 1 340 ? -7.645 23.578 22.266 1 96.69 340 PHE B C 1
ATOM 5884 O O . PHE B 1 340 ? -6.52 23.266 21.875 1 96.69 340 PHE B O 1
ATOM 5891 N N . TRP B 1 341 ? -8.242 22.922 23.203 1 96.56 341 TRP B N 1
ATOM 5892 C CA . TRP B 1 341 ? -7.598 21.828 23.906 1 96.56 341 TRP B CA 1
ATOM 5893 C C . TRP B 1 341 ? -7.395 20.625 22.984 1 96.56 341 TRP B C 1
ATOM 5895 O O . TRP B 1 341 ? -6.41 19.891 23.125 1 96.56 341 TRP B O 1
ATOM 5905 N N . THR B 1 342 ? -8.383 20.422 22.156 1 97.25 342 THR B N 1
ATOM 5906 C CA . THR B 1 342 ? -8.242 19.359 21.156 1 97.25 342 THR B CA 1
ATOM 5907 C C . THR B 1 342 ? -7.066 19.656 20.219 1 97.25 342 THR B C 1
ATOM 5909 O O . THR B 1 342 ? -6.293 18.766 19.891 1 97.25 342 THR B O 1
ATOM 5912 N N . PHE B 1 343 ? -6.938 20.922 19.812 1 97.75 343 PHE B N 1
ATOM 5913 C CA . PHE B 1 343 ? -5.84 21.375 18.969 1 97.75 343 PHE B CA 1
ATOM 5914 C C . PHE B 1 343 ? -4.496 21.125 19.641 1 97.75 343 PHE B C 1
ATOM 5916 O O . PHE B 1 343 ? -3.596 20.531 19.047 1 97.75 343 PHE B O 1
ATOM 5923 N N . ILE B 1 344 ? -4.379 21.453 20.875 1 96.81 344 ILE B N 1
ATOM 5924 C CA . ILE B 1 344 ? -3.145 21.297 21.625 1 96.81 344 ILE B CA 1
ATOM 5925 C C . ILE B 1 344 ? -2.85 19.812 21.812 1 96.81 344 ILE B C 1
ATOM 5927 O O . ILE B 1 344 ? -1.717 19.359 21.609 1 96.81 344 ILE B O 1
ATOM 5931 N N . SER B 1 345 ? -3.893 19.078 22.219 1 95.62 345 SER B N 1
ATOM 5932 C CA . SER B 1 345 ? -3.738 17.641 22.391 1 95.62 345 SER B CA 1
ATOM 5933 C C . SER B 1 345 ? -3.268 16.969 21.109 1 95.62 345 SER B C 1
ATOM 5935 O O . SER B 1 345 ? -2.371 16.125 21.141 1 95.62 345 SER B O 1
ATOM 5937 N N . ALA B 1 346 ? -3.836 17.375 20.016 1 96.56 346 ALA B N 1
ATOM 5938 C CA . ALA B 1 346 ? -3.465 16.812 18.734 1 96.56 346 ALA B CA 1
ATOM 5939 C C . ALA B 1 346 ? -2.023 17.156 18.375 1 96.56 346 ALA B C 1
ATOM 5941 O O . ALA B 1 346 ? -1.306 16.328 17.797 1 96.56 346 ALA B O 1
ATOM 5942 N N . GLY B 1 347 ? -1.603 18.344 18.656 1 95.88 347 GLY B N 1
ATOM 5943 C CA . GLY B 1 347 ? -0.216 18.734 18.438 1 95.88 347 GLY B CA 1
ATOM 5944 C C . GLY B 1 347 ? 0.767 17.875 19.203 1 95.88 347 GLY B C 1
ATOM 5945 O O . GLY B 1 347 ? 1.808 17.484 18.672 1 95.88 347 GLY B O 1
ATOM 5946 N N . ILE B 1 348 ? 0.402 17.531 20.391 1 92.44 348 ILE B N 1
ATOM 5947 C CA . ILE B 1 348 ? 1.251 16.703 21.234 1 92.44 348 ILE B CA 1
ATOM 5948 C C . ILE B 1 348 ? 1.259 15.266 20.703 1 92.44 348 ILE B C 1
ATOM 5950 O O . ILE B 1 348 ? 2.318 14.648 20.562 1 92.44 348 ILE B O 1
ATOM 5954 N N . VAL B 1 349 ? 0.09 14.805 20.359 1 92.19 349 VAL B N 1
ATOM 5955 C CA . VAL B 1 349 ? -0.049 13.438 19.875 1 92.19 349 VAL B CA 1
ATOM 5956 C C . VAL B 1 349 ? 0.741 13.281 18.562 1 92.19 349 VAL B C 1
ATOM 5958 O O . VAL B 1 349 ? 1.33 12.227 18.312 1 92.19 349 VAL B O 1
ATOM 5961 N N . ASN B 1 350 ? 0.835 14.32 17.781 1 93.38 350 ASN B N 1
ATOM 5962 C CA . ASN B 1 350 ? 1.532 14.281 16.5 1 93.38 350 ASN B CA 1
ATOM 5963 C C . ASN B 1 350 ? 3.027 14.031 16.688 1 93.38 350 ASN B C 1
ATOM 5965 O O . ASN B 1 350 ? 3.678 13.461 15.805 1 93.38 350 ASN B O 1
ATOM 5969 N N . MET B 1 351 ? 3.539 14.352 17.781 1 86.12 351 MET B N 1
ATOM 5970 C CA . MET B 1 351 ? 4.949 14.109 18.062 1 86.12 351 MET B CA 1
ATOM 5971 C C . MET B 1 351 ? 5.23 12.617 18.172 1 86.12 351 MET B C 1
ATOM 5973 O O . MET B 1 351 ? 6.352 12.164 17.906 1 86.12 351 MET B O 1
ATOM 5977 N N . PHE B 1 352 ? 4.16 11.883 18.422 1 85 352 PHE B N 1
ATOM 5978 C CA . PHE B 1 352 ? 4.316 10.453 18.625 1 85 352 PHE B CA 1
ATOM 5979 C C . PHE B 1 352 ? 3.646 9.664 17.5 1 85 352 PHE B C 1
ATOM 5981 O O . PHE B 1 352 ? 4.023 8.523 17.234 1 85 352 PHE B O 1
ATOM 5988 N N . VAL B 1 353 ? 2.615 10.281 16.922 1 87.88 353 VAL B N 1
ATOM 5989 C CA . VAL B 1 353 ? 1.871 9.688 15.812 1 87.88 353 VAL B CA 1
ATOM 5990 C C . VAL B 1 353 ? 1.888 10.633 14.609 1 87.88 353 VAL B C 1
ATOM 5992 O O . VAL B 1 353 ? 0.853 11.188 14.234 1 87.88 353 VAL B O 1
ATOM 5995 N N . PRO B 1 354 ? 3.088 10.695 13.969 1 84.25 354 PRO B N 1
ATOM 5996 C CA . PRO B 1 354 ? 3.186 11.641 12.852 1 84.25 354 PRO B CA 1
ATOM 5997 C C . PRO B 1 354 ? 2.512 11.133 11.578 1 84.25 354 PRO B C 1
ATOM 5999 O O . PRO B 1 354 ? 3.176 10.945 10.555 1 84.25 354 PRO B O 1
ATOM 6002 N N . SER B 1 355 ? 1.261 10.914 11.648 1 87.75 355 SER B N 1
ATOM 6003 C CA . SER B 1 355 ? 0.385 10.461 10.57 1 87.75 355 SER B CA 1
ATOM 6004 C C . SER B 1 355 ? -1.038 10.977 10.766 1 87.75 355 SER B C 1
ATOM 6006 O O . SER B 1 355 ? -1.745 10.539 11.672 1 87.75 355 SER B O 1
ATOM 6008 N N . GLY B 1 356 ? -1.332 11.891 9.883 1 90.19 356 GLY B N 1
ATOM 6009 C CA . GLY B 1 356 ? -2.646 12.492 10.008 1 90.19 356 GLY B CA 1
ATOM 6010 C C . GLY B 1 356 ? -3.766 11.477 10.125 1 90.19 356 GLY B C 1
ATOM 6011 O O . GLY B 1 356 ? -4.59 11.547 11.039 1 90.19 356 GLY B O 1
ATOM 6012 N N . GLY B 1 357 ? -3.756 10.531 9.273 1 89.81 357 GLY B N 1
ATOM 6013 C CA . GLY B 1 357 ? -4.762 9.477 9.328 1 89.81 357 GLY B CA 1
ATOM 6014 C C . GLY B 1 357 ? -4.648 8.609 10.562 1 89.81 357 GLY B C 1
ATOM 6015 O O . GLY B 1 357 ? -5.645 8.359 11.25 1 89.81 357 GLY B O 1
ATOM 6016 N N . GLY B 1 358 ? -3.477 8.18 10.867 1 91.25 358 GLY B N 1
ATOM 6017 C CA . GLY B 1 358 ? -3.25 7.383 12.055 1 91.25 358 GLY B CA 1
ATOM 6018 C C . GLY B 1 358 ? -3.643 8.094 13.336 1 91.25 358 GLY B C 1
ATOM 6019 O O . GLY B 1 358 ? -4.223 7.488 14.242 1 91.25 358 GLY B O 1
ATOM 6020 N N . GLN B 1 359 ? -3.289 9.344 13.336 1 93.88 359 GLN B N 1
ATOM 6021 C CA . GLN B 1 359 ? -3.633 10.133 14.508 1 93.88 359 GLN B CA 1
ATOM 6022 C C . GLN B 1 359 ? -5.145 10.219 14.695 1 93.88 359 GLN B C 1
ATOM 6024 O O . GLN B 1 359 ? -5.645 10.133 15.82 1 93.88 359 GLN B O 1
ATOM 6029 N N . TRP B 1 360 ? -5.898 10.367 13.617 1 94.94 360 TRP B N 1
ATOM 6030 C CA . TRP B 1 360 ? -7.355 10.414 13.703 1 94.94 360 TRP B CA 1
ATOM 6031 C C . TRP B 1 360 ? -7.914 9.086 14.211 1 94.94 360 TRP B C 1
ATOM 6033 O O . TRP B 1 360 ? -8.844 9.07 15.016 1 94.94 360 TRP B O 1
ATOM 6043 N N . ALA B 1 361 ? -7.355 8.047 13.828 1 92.62 361 ALA B N 1
ATOM 6044 C CA . ALA B 1 361 ? -7.801 6.727 14.273 1 92.62 361 ALA B CA 1
ATOM 6045 C C . ALA B 1 361 ? -7.668 6.582 15.781 1 92.62 361 ALA B C 1
ATOM 6047 O O . ALA B 1 361 ? -8.508 5.949 16.422 1 92.62 361 ALA B O 1
ATOM 6048 N N . VAL B 1 362 ? -6.695 7.23 16.344 1 91.69 362 VAL B N 1
ATOM 6049 C CA . VAL B 1 362 ? -6.402 7.07 17.766 1 91.69 362 VAL B CA 1
ATOM 6050 C C . VAL B 1 362 ? -7.176 8.109 18.578 1 91.69 362 VAL B C 1
ATOM 6052 O O . VAL B 1 362 ? -7.582 7.848 19.719 1 91.69 362 VAL B O 1
ATOM 6055 N N . GLN B 1 363 ? -7.434 9.242 17.969 1 95.81 363 GLN B N 1
ATOM 6056 C CA . GLN B 1 363 ? -8 10.336 18.75 1 95.81 363 GLN B CA 1
ATOM 6057 C C . GLN B 1 363 ? -9.508 10.422 18.562 1 95.81 363 GLN B C 1
ATOM 6059 O O . GLN B 1 363 ? -10.211 10.977 19.406 1 95.81 363 GLN B O 1
ATOM 6064 N N . ALA B 1 364 ? -10.055 9.906 17.5 1 95.81 364 ALA B N 1
ATOM 6065 C CA . ALA B 1 364 ? -11.477 10.039 17.188 1 95.81 364 ALA B CA 1
ATOM 6066 C C . ALA B 1 364 ? -12.336 9.477 18.312 1 95.81 364 ALA B C 1
ATOM 6068 O O . ALA B 1 364 ? -13.297 10.125 18.75 1 95.81 364 ALA B O 1
ATOM 6069 N N . PRO B 1 365 ? -11.984 8.352 18.859 1 94.75 365 PRO B N 1
ATOM 6070 C CA . PRO B 1 365 ? -12.828 7.77 19.906 1 94.75 365 PRO B CA 1
ATOM 6071 C C . PRO B 1 365 ? -12.891 8.633 21.172 1 94.75 365 PRO B C 1
ATOM 6073 O O . PRO B 1 365 ? -13.812 8.484 21.969 1 94.75 365 PRO B O 1
ATOM 6076 N N . VAL B 1 366 ? -11.938 9.523 21.344 1 95.44 366 VAL B N 1
ATOM 6077 C CA . VAL B 1 366 ? -11.891 10.391 22.516 1 95.44 366 VAL B CA 1
ATOM 6078 C C . VAL B 1 366 ? -12.562 11.727 22.203 1 95.44 366 VAL B C 1
ATOM 6080 O O . VAL B 1 366 ? -13.383 12.203 22.984 1 95.44 366 VAL B O 1
ATOM 6083 N N . VAL B 1 367 ? -12.273 12.258 21.047 1 97.12 367 VAL B N 1
ATOM 6084 C CA . VAL B 1 367 ? -12.641 13.625 20.703 1 97.12 367 VAL B CA 1
ATOM 6085 C C . VAL B 1 367 ? -14.125 13.68 20.344 1 97.12 367 VAL B C 1
ATOM 6087 O O . VAL B 1 367 ? -14.82 14.633 20.703 1 97.12 367 VAL B O 1
ATOM 6090 N N . ILE B 1 368 ? -14.664 12.664 19.672 1 96.81 368 ILE B N 1
ATOM 6091 C CA . ILE B 1 368 ? -16.031 12.672 19.172 1 96.81 368 ILE B CA 1
ATOM 6092 C C . ILE B 1 368 ? -17.016 12.664 20.344 1 96.81 368 ILE B C 1
ATOM 6094 O O . ILE B 1 368 ? -17.859 13.555 20.453 1 96.81 368 ILE B O 1
ATOM 6098 N N . PRO B 1 369 ? -16.859 11.758 21.312 1 95.81 369 PRO B N 1
ATOM 6099 C CA . PRO B 1 369 ? -17.781 11.797 22.453 1 95.81 369 PRO B CA 1
ATOM 6100 C C . PRO B 1 369 ? -17.641 13.062 23.281 1 95.81 369 PRO B C 1
ATOM 6102 O O . PRO B 1 369 ? -18.641 13.578 23.797 1 95.81 369 PRO B O 1
ATOM 6105 N N . ALA B 1 370 ? -16.469 13.57 23.422 1 96.56 370 ALA B N 1
ATOM 6106 C CA . ALA B 1 370 ? -16.266 14.805 24.172 1 96.56 370 ALA B CA 1
ATOM 6107 C C . ALA B 1 370 ? -16.984 15.969 23.5 1 96.56 370 ALA B C 1
ATOM 6109 O O . ALA B 1 370 ? -17.641 16.781 24.172 1 96.56 370 ALA B O 1
ATOM 6110 N N . ALA B 1 371 ? -16.859 16.062 22.188 1 97.38 371 ALA B N 1
ATOM 6111 C CA . ALA B 1 371 ? -17.531 17.109 21.438 1 97.38 371 ALA B CA 1
ATOM 6112 C C . ALA B 1 371 ? -19.047 17 21.547 1 97.38 371 ALA B C 1
ATOM 6114 O O . ALA B 1 371 ? -19.734 18 21.75 1 97.38 371 ALA B O 1
ATOM 6115 N N . GLN B 1 372 ? -19.516 15.797 21.484 1 96.5 372 GLN B N 1
ATOM 6116 C CA . GLN B 1 372 ? -20.953 15.555 21.594 1 96.5 372 GLN B CA 1
ATOM 6117 C C . GLN B 1 372 ? -21.469 15.93 23 1 96.5 372 GLN B C 1
ATOM 6119 O O . GLN B 1 372 ? -22.516 16.547 23.125 1 96.5 372 GLN B O 1
ATOM 6124 N N . ALA B 1 373 ? -20.75 15.625 23.953 1 95.62 373 ALA B N 1
ATOM 6125 C CA . ALA B 1 373 ? -21.141 15.875 25.328 1 95.62 373 ALA B CA 1
ATOM 6126 C C . ALA B 1 373 ? -21.172 17.375 25.625 1 95.62 373 ALA B C 1
ATOM 6128 O O . ALA B 1 373 ? -22.016 17.844 26.391 1 95.62 373 ALA B O 1
ATOM 6129 N N . LEU B 1 374 ? -20.266 18.094 25.078 1 96.44 374 LEU B N 1
ATOM 6130 C CA . LEU B 1 374 ? -20.109 19.5 25.391 1 96.44 374 LEU B CA 1
ATOM 6131 C C . LEU B 1 374 ? -20.891 20.359 24.391 1 96.44 374 LEU B C 1
ATOM 6133 O O . LEU B 1 374 ? -20.938 21.594 24.531 1 96.44 374 LEU B O 1
ATOM 6137 N N . GLY B 1 375 ? -21.422 19.688 23.328 1 95.44 375 GLY B N 1
ATOM 6138 C CA . GLY B 1 375 ? -22.219 20.406 22.344 1 95.44 375 GLY B CA 1
ATOM 6139 C C . GLY B 1 375 ? -21.391 21.109 21.297 1 95.44 375 GLY B C 1
ATOM 6140 O O . GLY B 1 375 ? -21.828 22.125 20.734 1 95.44 375 GLY B O 1
ATOM 6141 N N . VAL B 1 376 ? -20.203 20.703 21.125 1 95.44 376 VAL B N 1
ATOM 6142 C CA . VAL B 1 376 ? -19.328 21.266 20.078 1 95.44 376 VAL B CA 1
ATOM 6143 C C . VAL B 1 376 ? -19.609 20.578 18.75 1 95.44 376 VAL B C 1
ATOM 6145 O O . VAL B 1 376 ? -19.797 19.359 18.703 1 95.44 376 VAL B O 1
ATOM 6148 N N . ASP B 1 377 ? -19.609 21.422 17.719 1 95.88 377 ASP B N 1
ATOM 6149 C CA . ASP B 1 377 ? -19.781 20.859 16.375 1 95.88 377 ASP B CA 1
ATOM 6150 C C . ASP B 1 377 ? -18.672 19.875 16.047 1 95.88 377 ASP B C 1
ATOM 6152 O O . ASP B 1 377 ? -17.484 20.156 16.281 1 95.88 377 ASP B O 1
ATOM 6156 N N . ILE B 1 378 ? -19.047 18.703 15.453 1 97.19 378 ILE B N 1
ATOM 6157 C CA . ILE B 1 378 ? -18.094 17.625 15.156 1 97.19 378 ILE B CA 1
ATOM 6158 C C . ILE B 1 378 ? -17.078 18.109 14.117 1 97.19 378 ILE B C 1
ATOM 6160 O O . ILE B 1 378 ? -15.883 17.875 14.258 1 97.19 378 ILE B O 1
ATOM 6164 N N . PRO B 1 379 ? -17.562 18.844 13.023 1 97.69 379 PRO B N 1
ATOM 6165 C CA . PRO B 1 379 ? -16.594 19.344 12.047 1 97.69 379 PRO B CA 1
ATOM 6166 C C . PRO B 1 379 ? -15.492 20.203 12.688 1 97.69 379 PRO B C 1
ATOM 6168 O O . PRO B 1 379 ? -14.32 20.062 12.344 1 97.69 379 PRO B O 1
ATOM 6171 N N . ARG B 1 380 ? -15.852 21.016 13.594 1 96.94 380 ARG B N 1
ATOM 6172 C CA . ARG B 1 380 ? -14.883 21.875 14.25 1 96.94 380 ARG B CA 1
ATOM 6173 C C . ARG B 1 380 ? -13.914 21.078 15.109 1 96.94 380 ARG B C 1
ATOM 6175 O O . ARG B 1 380 ? -12.711 21.344 15.117 1 96.94 380 ARG B O 1
ATOM 6182 N N . ALA B 1 381 ? -14.43 20.141 15.883 1 97.38 381 ALA B N 1
ATOM 6183 C CA . ALA B 1 381 ? -13.586 19.281 16.703 1 97.38 381 ALA B CA 1
ATOM 6184 C C . ALA B 1 381 ? -12.633 18.453 15.844 1 97.38 381 ALA B C 1
ATOM 6186 O O . ALA B 1 381 ? -11.461 18.297 16.172 1 97.38 381 ALA B O 1
ATOM 6187 N N . ALA B 1 382 ? -13.133 17.906 14.75 1 98.06 382 ALA B N 1
ATOM 6188 C CA . ALA B 1 382 ? -12.312 17.125 13.82 1 98.06 382 ALA B CA 1
ATOM 6189 C C . ALA B 1 382 ? -11.203 17.984 13.219 1 98.06 382 ALA B C 1
ATOM 6191 O O . ALA B 1 382 ? -10.047 17.547 13.133 1 98.06 382 ALA B O 1
ATOM 6192 N N . MET B 1 383 ? -11.562 19.203 12.828 1 98.31 383 MET B N 1
ATOM 6193 C CA . MET B 1 383 ? -10.57 20.094 12.234 1 98.31 383 MET B CA 1
ATOM 6194 C C . MET B 1 383 ? -9.539 20.516 13.266 1 98.31 383 MET B C 1
ATOM 6196 O O . MET B 1 383 ? -8.383 20.781 12.922 1 98.31 383 MET B O 1
ATOM 6200 N N . ALA B 1 384 ? -9.961 20.578 14.531 1 98.25 384 ALA B N 1
ATOM 6201 C CA . ALA B 1 384 ? -9 20.875 15.594 1 98.25 384 ALA B CA 1
ATOM 6202 C C . ALA B 1 384 ? -7.914 19.812 15.672 1 98.25 384 ALA B C 1
ATOM 6204 O O . ALA B 1 384 ? -6.738 20.125 15.875 1 98.25 384 ALA B O 1
ATOM 6205 N N . VAL B 1 385 ? -8.32 18.594 15.523 1 97.69 385 VAL B N 1
ATOM 6206 C CA . VAL B 1 385 ? -7.34 17.5 15.477 1 97.69 385 VAL B CA 1
ATOM 6207 C C . VAL B 1 385 ? -6.453 17.656 14.25 1 97.69 385 VAL B C 1
ATOM 6209 O O . VAL B 1 385 ? -5.227 17.547 14.336 1 97.69 385 VAL B O 1
ATOM 6212 N N . ALA B 1 386 ? -7.055 17.938 13.102 1 98.25 386 ALA B N 1
ATOM 6213 C CA . ALA B 1 386 ? -6.332 18.094 11.844 1 98.25 386 ALA B CA 1
ATOM 6214 C C . ALA B 1 386 ? -5.285 19.203 11.938 1 98.25 386 ALA B C 1
ATOM 6216 O O . ALA B 1 386 ? -4.129 19.016 11.57 1 98.25 386 ALA B O 1
ATOM 6217 N N . TRP B 1 387 ? -5.672 20.297 12.461 1 98.38 387 TRP B N 1
ATOM 6218 C CA . TRP B 1 387 ? -4.777 21.453 12.547 1 98.38 387 TRP B CA 1
ATOM 6219 C C . TRP B 1 387 ? -3.676 21.203 13.578 1 98.38 387 TRP B C 1
ATOM 6221 O O . TRP B 1 387 ? -2.541 21.641 13.398 1 98.38 387 TRP B O 1
ATOM 6231 N N . GLY B 1 388 ? -4.035 20.562 14.688 1 97.75 388 GLY B N 1
ATOM 6232 C CA . GLY B 1 388 ? -3 20.203 15.641 1 97.75 388 GLY B CA 1
ATOM 6233 C C . GLY B 1 388 ? -1.922 19.312 15.047 1 97.75 388 GLY B C 1
ATOM 6234 O O . GLY B 1 388 ? -0.731 19.531 15.273 1 97.75 388 GLY B O 1
ATOM 6235 N N . ASP B 1 389 ? -2.365 18.375 14.281 1 96.19 389 ASP B N 1
ATOM 6236 C CA . ASP B 1 389 ? -1.453 17.484 13.562 1 96.19 389 ASP B CA 1
ATOM 6237 C C . ASP B 1 389 ? -0.56 18.281 12.609 1 96.19 389 ASP B C 1
ATOM 6239 O O . ASP B 1 389 ? 0.665 18.141 12.648 1 96.19 389 ASP B O 1
ATOM 6243 N N . ALA B 1 390 ? -1.159 19.094 11.789 1 96.62 390 ALA B N 1
ATOM 6244 C CA . ALA B 1 390 ? -0.423 19.875 10.797 1 96.62 390 ALA B CA 1
ATOM 6245 C C . ALA B 1 390 ? 0.559 20.828 11.469 1 96.62 390 ALA B C 1
ATOM 6247 O O . ALA B 1 390 ? 1.686 21.016 11 1 96.62 390 ALA B O 1
ATOM 6248 N N . TRP B 1 391 ? 0.141 21.391 12.555 1 96.81 391 TRP B N 1
ATOM 6249 C CA . TRP B 1 391 ? 0.877 22.438 13.273 1 96.81 391 TRP B CA 1
ATOM 6250 C C . TRP B 1 391 ? 2.238 21.922 13.727 1 96.81 391 TRP B C 1
ATOM 6252 O O . TRP B 1 391 ? 3.275 22.469 13.359 1 96.81 391 TRP B O 1
ATOM 6262 N N . THR B 1 392 ? 2.27 20.828 14.344 1 94.56 392 THR B N 1
ATOM 6263 C CA . THR B 1 392 ? 3.51 20.375 14.961 1 94.56 392 THR B CA 1
ATOM 6264 C C . THR B 1 392 ? 4.336 19.562 13.969 1 94.56 392 THR B C 1
ATOM 6266 O O . THR B 1 392 ? 5.457 19.156 14.281 1 94.56 392 THR B O 1
ATOM 6269 N N . ASN B 1 393 ? 3.82 19.406 12.773 1 93 393 ASN B N 1
ATOM 6270 C CA . ASN B 1 393 ? 4.648 18.844 11.711 1 93 393 ASN B CA 1
ATOM 6271 C C . ASN B 1 393 ? 5.836 19.75 11.391 1 93 393 ASN B C 1
ATOM 6273 O O . ASN B 1 393 ? 6.832 19.297 10.828 1 93 393 ASN B O 1
ATOM 6277 N N . LEU B 1 394 ? 5.73 20.938 11.742 1 92.5 394 LEU B N 1
ATOM 6278 C CA . LEU B 1 394 ? 6.828 21.875 11.531 1 92.5 394 LEU B CA 1
ATOM 6279 C C . LEU B 1 394 ? 8.062 21.469 12.328 1 92.5 394 LEU B C 1
ATOM 6281 O O . LEU B 1 394 ? 9.188 21.828 11.969 1 92.5 394 LEU B O 1
ATOM 6285 N N . LEU B 1 395 ? 7.816 20.625 13.312 1 85.56 395 LEU B N 1
ATOM 6286 C CA . LEU B 1 395 ? 8.93 20.156 14.125 1 85.56 395 LEU B CA 1
ATOM 6287 C C . LEU B 1 395 ? 9.211 18.672 13.852 1 85.56 395 LEU B C 1
ATOM 6289 O O . LEU B 1 395 ? 10.18 18.125 14.383 1 85.56 395 LEU B O 1
ATOM 6293 N N . GLN B 1 396 ? 8.383 18.062 13.016 1 80.56 396 GLN B N 1
ATOM 6294 C CA . GLN B 1 396 ? 8.516 16.641 12.742 1 80.56 396 GLN B CA 1
ATOM 6295 C C . GLN B 1 396 ? 9.555 16.391 11.648 1 80.56 396 GLN B C 1
ATOM 6297 O O . GLN B 1 396 ? 9.359 16.797 10.5 1 80.56 396 GLN B O 1
ATOM 6302 N N . PRO B 1 397 ? 10.594 15.727 11.93 1 74.62 397 PRO B N 1
ATOM 6303 C CA . PRO B 1 397 ? 11.648 15.531 10.938 1 74.62 397 PRO B CA 1
ATOM 6304 C C . PRO B 1 397 ? 11.242 14.57 9.82 1 74.62 397 PRO B C 1
ATOM 6306 O O . PRO B 1 397 ? 11.836 14.586 8.742 1 74.62 397 PRO B O 1
ATOM 6309 N N . PHE B 1 398 ? 10.289 13.742 10.102 1 77.12 398 PHE B N 1
ATOM 6310 C CA . PHE B 1 398 ? 9.898 12.703 9.164 1 77.12 398 PHE B CA 1
ATOM 6311 C C . PHE B 1 398 ? 9.453 13.312 7.836 1 77.12 398 PHE B C 1
ATOM 6313 O O . PHE B 1 398 ? 9.805 12.805 6.766 1 77.12 398 PHE B O 1
ATOM 6320 N N . TRP B 1 399 ? 8.75 14.273 7.871 1 80 399 TRP B N 1
ATOM 6321 C CA . TRP B 1 399 ? 8.227 14.898 6.66 1 80 399 TRP B CA 1
ATOM 6322 C C . TRP B 1 399 ? 9.258 15.82 6.023 1 80 399 TRP B C 1
ATOM 6324 O O . TRP B 1 399 ? 9.188 16.109 4.828 1 80 399 TRP B O 1
ATOM 6334 N N . ALA B 1 400 ? 10.25 16.172 6.852 1 77.56 400 ALA B N 1
ATOM 6335 C CA . ALA B 1 400 ? 11.281 17.094 6.379 1 77.56 400 ALA B CA 1
ATOM 6336 C C . ALA B 1 400 ? 12.375 16.359 5.621 1 77.56 400 ALA B C 1
ATOM 6338 O O . ALA B 1 400 ? 13.055 16.938 4.773 1 77.56 400 ALA B O 1
ATOM 6339 N N . LEU B 1 401 ? 12.484 15.18 5.867 1 74.5 401 LEU B N 1
ATOM 6340 C CA . LEU B 1 401 ? 13.625 14.414 5.387 1 74.5 401 LEU B CA 1
ATOM 6341 C C . LEU B 1 401 ? 13.648 14.375 3.861 1 74.5 401 LEU B C 1
ATOM 6343 O O . LEU B 1 401 ? 14.695 14.602 3.248 1 74.5 401 LEU B O 1
ATOM 6347 N N . PRO B 1 402 ? 12.5 14.164 3.316 1 72.44 402 PRO B N 1
ATOM 6348 C CA . PRO B 1 402 ? 12.531 14.18 1.853 1 72.44 402 PRO B CA 1
ATOM 6349 C C . PRO B 1 402 ? 12.984 15.531 1.291 1 72.44 402 PRO B C 1
ATOM 6351 O O . PRO B 1 402 ? 13.766 15.578 0.337 1 72.44 402 PRO B O 1
ATOM 6354 N N . VAL B 1 403 ? 12.523 16.5 1.877 1 78.56 403 VAL B N 1
ATOM 6355 C CA . VAL B 1 403 ? 12.867 17.844 1.447 1 78.56 403 VAL B CA 1
ATOM 6356 C C . VAL B 1 403 ? 14.359 18.094 1.665 1 78.56 403 VAL B C 1
ATOM 6358 O O . VAL B 1 403 ? 15.047 18.625 0.785 1 78.56 403 VAL B O 1
ATOM 6361 N N . LEU B 1 404 ? 14.867 17.656 2.779 1 80.31 404 LEU B N 1
ATOM 6362 C CA . LEU B 1 404 ? 16.266 17.844 3.141 1 80.31 404 LEU B CA 1
ATOM 6363 C C . LEU B 1 404 ? 17.172 16.984 2.258 1 80.31 404 LEU B C 1
ATOM 6365 O O . LEU B 1 404 ? 18.266 17.422 1.879 1 80.31 404 LEU B O 1
ATOM 6369 N N . GLY B 1 405 ? 16.719 15.82 1.955 1 72.62 405 GLY B N 1
ATOM 6370 C CA . GLY B 1 405 ? 17.484 14.961 1.061 1 72.62 405 GLY B CA 1
ATOM 6371 C C . GLY B 1 405 ? 17.672 15.547 -0.323 1 72.62 405 GLY B C 1
ATOM 6372 O O . GLY B 1 405 ? 18.766 15.484 -0.892 1 72.62 405 GLY B O 1
ATOM 6373 N N . ILE B 1 406 ? 16.688 16.125 -0.75 1 70.25 406 ILE B N 1
ATOM 6374 C CA . ILE B 1 406 ? 16.734 16.781 -2.055 1 70.25 406 ILE B CA 1
ATOM 6375 C C . ILE B 1 406 ? 17.625 18.016 -1.98 1 70.25 406 ILE B C 1
ATOM 6377 O O . ILE B 1 406 ? 18.406 18.281 -2.898 1 70.25 406 ILE B O 1
ATOM 6381 N N . ALA B 1 407 ? 17.578 18.641 -0.872 1 78.19 407 ALA B N 1
ATOM 6382 C CA . ALA B 1 407 ? 18.281 19.906 -0.737 1 78.19 407 ALA B CA 1
ATOM 6383 C C . ALA B 1 407 ? 19.719 19.688 -0.259 1 78.19 407 ALA B C 1
ATOM 6385 O O . ALA B 1 407 ? 20.547 20.594 -0.338 1 78.19 407 ALA B O 1
ATOM 6386 N N . GLY B 1 408 ? 19.969 18.469 0.261 1 78.5 408 GLY B N 1
ATOM 6387 C CA . GLY B 1 408 ? 21.297 18.203 0.793 1 78.5 408 GLY B CA 1
ATOM 6388 C C . GLY B 1 408 ? 21.562 18.906 2.111 1 78.5 408 GLY B C 1
ATOM 6389 O O . GLY B 1 408 ? 22.672 19.391 2.352 1 78.5 408 GLY B O 1
ATOM 6390 N N . LEU B 1 409 ? 20.516 19.156 2.863 1 85.5 409 LEU B N 1
ATOM 6391 C CA . LEU B 1 409 ? 20.641 19.812 4.164 1 85.5 409 LEU B CA 1
ATOM 6392 C C . LEU B 1 409 ? 20.297 18.844 5.289 1 85.5 409 LEU B C 1
ATOM 6394 O O . LEU B 1 409 ? 19.875 17.703 5.031 1 85.5 409 LEU B O 1
ATOM 6398 N N . LYS B 1 410 ? 20.625 19.234 6.449 1 81.88 410 LYS B N 1
ATOM 6399 C CA . LYS B 1 410 ? 20.266 18.484 7.652 1 81.88 410 LYS B CA 1
ATOM 6400 C C . LYS B 1 410 ? 19.156 19.203 8.43 1 81.88 410 LYS B C 1
ATOM 6402 O O . LYS B 1 410 ? 18.891 20.375 8.203 1 81.88 410 LYS B O 1
ATOM 6407 N N . ALA B 1 411 ? 18.516 18.484 9.328 1 80.81 411 ALA B N 1
ATOM 6408 C CA . ALA B 1 411 ? 17.422 19.016 10.117 1 80.81 411 ALA B CA 1
ATOM 6409 C C . ALA B 1 411 ? 17.859 20.25 10.914 1 80.81 411 ALA B C 1
ATOM 6411 O O . ALA B 1 411 ? 17.109 21.219 11.055 1 80.81 411 ALA B O 1
ATOM 6412 N N . LYS B 1 412 ? 19.016 20.219 11.359 1 80.88 412 LYS B N 1
ATOM 6413 C CA . LYS B 1 412 ? 19.516 21.297 12.203 1 80.88 412 LYS B CA 1
ATOM 6414 C C . LYS B 1 412 ? 19.594 22.609 11.438 1 80.88 412 LYS B C 1
ATOM 6416 O O . LYS B 1 412 ? 19.547 23.688 12.039 1 80.88 412 LYS B O 1
ATOM 6421 N N . ASP B 1 413 ? 19.656 22.484 10.203 1 85.5 413 ASP B N 1
ATOM 6422 C CA . ASP B 1 413 ? 19.828 23.672 9.383 1 85.5 413 ASP B CA 1
ATOM 6423 C C . ASP B 1 413 ? 18.531 24.453 9.266 1 85.5 413 ASP B C 1
ATOM 6425 O O . ASP B 1 413 ? 18.562 25.672 9.023 1 85.5 413 ASP B O 1
ATOM 6429 N N . ILE B 1 414 ? 17.391 23.781 9.453 1 88.56 414 ILE B N 1
ATOM 6430 C CA . ILE B 1 414 ? 16.156 24.5 9.141 1 88.56 414 ILE B CA 1
ATOM 6431 C C . ILE B 1 414 ? 15.273 24.578 10.383 1 88.56 414 ILE B C 1
ATOM 6433 O O . ILE B 1 414 ? 14.305 25.344 10.414 1 88.56 414 ILE B O 1
ATOM 6437 N N . MET B 1 415 ? 15.555 23.906 11.43 1 87.31 415 MET B N 1
ATOM 6438 C CA . MET B 1 415 ? 14.656 23.75 12.578 1 87.31 415 MET B CA 1
ATOM 6439 C C . MET B 1 415 ? 14.414 25.078 13.273 1 87.31 415 MET B C 1
ATOM 6441 O O . MET B 1 415 ? 13.32 25.328 13.781 1 87.31 415 MET B O 1
ATOM 6445 N N . GLY B 1 416 ? 15.438 25.906 13.336 1 86.56 416 GLY B N 1
ATOM 6446 C CA . GLY B 1 416 ? 15.258 27.219 13.945 1 86.56 416 GLY B CA 1
ATOM 6447 C C . GLY B 1 416 ? 14.164 28.031 13.273 1 86.56 416 GLY B C 1
ATOM 6448 O O . GLY B 1 416 ? 13.359 28.672 13.953 1 86.56 416 GLY B O 1
ATOM 6449 N N . PHE B 1 417 ? 14.125 28.031 12 1 91.69 417 PHE B N 1
ATOM 6450 C CA . PHE B 1 417 ? 13.109 28.75 11.234 1 91.69 417 PHE B CA 1
ATOM 6451 C C . PHE B 1 417 ? 11.734 28.141 11.461 1 91.69 417 PHE B C 1
ATOM 6453 O O . PHE B 1 417 ? 10.742 28.859 11.602 1 91.69 417 PHE B O 1
ATOM 6460 N N . CYS B 1 418 ? 11.695 26.844 11.539 1 92.88 418 CYS B N 1
ATOM 6461 C CA . CYS B 1 418 ? 10.438 26.125 11.703 1 92.88 418 CYS B CA 1
ATOM 6462 C C . CYS B 1 418 ? 9.844 26.375 13.0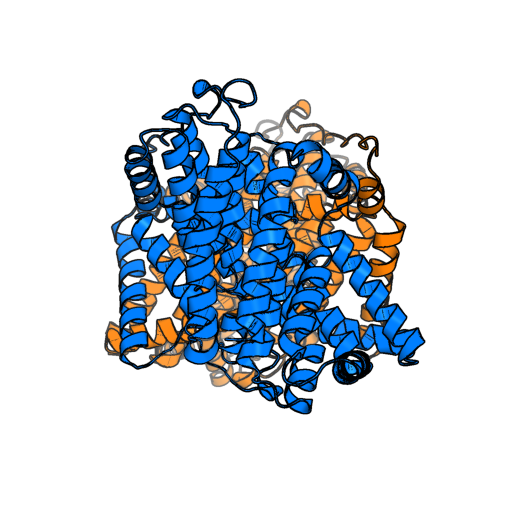86 1 92.88 418 CYS B C 1
ATOM 6464 O O . CYS B 1 418 ? 8.617 26.422 13.234 1 92.88 418 CYS B O 1
ATOM 6466 N N . LEU B 1 419 ? 10.719 26.562 14.047 1 91.69 419 LEU B N 1
ATOM 6467 C CA . LEU B 1 419 ? 10.242 26.844 15.398 1 91.69 419 LEU B CA 1
ATOM 6468 C C . LEU B 1 419 ? 9.523 28.188 15.453 1 91.69 419 LEU B C 1
ATOM 6470 O O . LEU B 1 419 ? 8.508 28.328 16.125 1 91.69 419 LEU B O 1
ATOM 6474 N N . ILE B 1 420 ? 10.086 29.125 14.82 1 93.25 420 ILE B N 1
ATOM 6475 C CA . ILE B 1 420 ? 9.445 30.438 14.766 1 93.25 420 ILE B CA 1
ATOM 6476 C C . ILE B 1 420 ? 8.078 30.312 14.102 1 93.25 420 ILE B C 1
ATOM 6478 O O . ILE B 1 420 ? 7.082 30.844 14.609 1 93.25 420 ILE B O 1
ATOM 6482 N N . GLN B 1 421 ? 8.055 29.656 13.023 1 96.06 421 GLN B N 1
ATOM 6483 C CA . GLN B 1 421 ? 6.793 29.438 12.32 1 96.06 421 GLN B CA 1
ATOM 6484 C C . GLN B 1 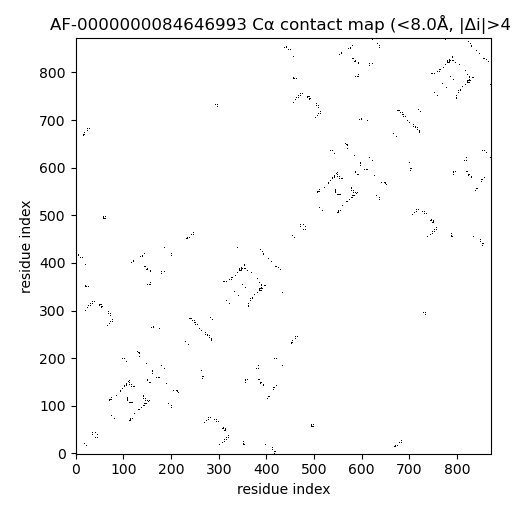421 ? 5.809 28.656 13.18 1 96.06 421 GLN B C 1
ATOM 6486 O O . GLN B 1 421 ? 4.598 28.875 13.109 1 96.06 421 GLN B O 1
ATOM 6491 N N . LEU B 1 422 ? 6.348 27.703 13.922 1 95.5 422 LEU B N 1
ATOM 6492 C CA . LEU B 1 422 ? 5.496 26.922 14.82 1 95.5 422 LEU B CA 1
ATOM 6493 C C . LEU B 1 422 ? 4.754 27.844 15.789 1 95.5 422 LEU B C 1
ATOM 6495 O O . LEU B 1 422 ? 3.547 27.688 15.992 1 95.5 422 LEU B O 1
ATOM 6499 N N . ILE B 1 423 ? 5.453 28.734 16.359 1 95.56 423 ILE B N 1
ATOM 6500 C CA . ILE B 1 423 ? 4.867 29.641 17.359 1 95.56 423 ILE B CA 1
ATOM 6501 C C . ILE B 1 423 ? 3.842 30.547 16.688 1 95.56 423 ILE B C 1
ATOM 6503 O O . ILE B 1 423 ? 2.709 30.672 17.156 1 95.56 423 ILE B O 1
ATOM 6507 N N . ILE B 1 424 ? 4.176 31.109 15.602 1 96.94 424 ILE B N 1
ATOM 6508 C CA . ILE B 1 424 ? 3.322 32.062 14.922 1 96.94 424 ILE B CA 1
ATOM 6509 C C . ILE B 1 424 ? 2.07 31.375 14.391 1 96.94 424 ILE B C 1
ATOM 6511 O O . ILE B 1 424 ? 0.952 31.859 14.609 1 96.94 424 ILE B O 1
ATOM 6515 N N . THR B 1 425 ? 2.219 30.312 13.711 1 98.31 425 THR B N 1
ATOM 6516 C CA . THR B 1 425 ? 1.073 29.609 13.141 1 98.31 425 THR B CA 1
ATOM 6517 C C . THR B 1 425 ? 0.202 29.016 14.234 1 98.31 425 THR B C 1
ATOM 6519 O O . THR B 1 425 ? -1.021 28.953 14.102 1 98.31 425 THR B O 1
ATOM 6522 N N . GLY B 1 426 ? 0.83 28.562 15.328 1 98.12 426 GLY B N 1
ATOM 6523 C CA . GLY B 1 426 ? 0.064 28.047 16.453 1 98.12 426 GLY B CA 1
ATOM 6524 C C . GLY B 1 426 ? -0.902 29.078 17.031 1 98.12 426 GLY B C 1
ATOM 6525 O O . GLY B 1 426 ? -2.049 28.75 17.344 1 98.12 426 GLY B O 1
ATOM 6526 N N . ILE B 1 427 ? -0.429 30.25 17.125 1 97.88 427 ILE B N 1
ATOM 6527 C CA . ILE B 1 427 ? -1.257 31.344 17.641 1 97.88 427 ILE B CA 1
ATOM 6528 C C . ILE B 1 427 ? -2.408 31.609 16.672 1 97.88 427 ILE B C 1
ATOM 6530 O O . ILE B 1 427 ? -3.564 31.719 17.094 1 97.88 427 ILE B O 1
ATOM 6534 N N . ILE B 1 428 ? -2.115 31.656 15.414 1 98.19 428 ILE B N 1
ATOM 6535 C CA . ILE B 1 428 ? -3.111 31.984 14.391 1 98.19 428 ILE B CA 1
ATOM 6536 C C . ILE B 1 428 ? -4.176 30.891 14.352 1 98.19 428 ILE B C 1
ATOM 6538 O O . ILE B 1 428 ? -5.375 31.172 14.367 1 98.19 428 ILE B O 1
ATOM 6542 N N . ILE B 1 429 ? -3.779 29.641 14.344 1 98.31 429 ILE B N 1
ATOM 6543 C CA . ILE B 1 429 ? -4.691 28.5 14.242 1 98.31 429 ILE B CA 1
ATOM 6544 C C . ILE B 1 429 ? -5.547 28.422 15.508 1 98.31 429 ILE B C 1
ATOM 6546 O O . ILE B 1 429 ? -6.758 28.203 15.43 1 98.31 429 ILE B O 1
ATOM 6550 N N . SER B 1 430 ? -4.887 28.609 16.656 1 96.81 430 SER B N 1
ATOM 6551 C CA . SER B 1 430 ? -5.613 28.547 17.922 1 96.81 430 SER B CA 1
ATOM 6552 C C . SER B 1 430 ? -6.699 29.609 17.984 1 96.81 430 SER B C 1
ATOM 6554 O O . SER B 1 430 ? -7.82 29.344 18.422 1 96.81 430 SER B O 1
ATOM 6556 N N . ILE B 1 431 ? -6.375 30.828 17.578 1 96.38 431 ILE B N 1
ATOM 6557 C CA . ILE B 1 431 ? -7.332 31.938 17.594 1 96.38 431 ILE B CA 1
ATOM 6558 C C . ILE B 1 431 ? -8.461 31.641 16.609 1 96.38 431 ILE B C 1
ATOM 6560 O O . ILE B 1 431 ? -9.633 31.844 16.922 1 96.38 431 ILE B O 1
ATOM 6564 N N . GLY B 1 432 ? -8.117 31.141 15.438 1 96.12 432 GLY B N 1
ATOM 6565 C CA . GLY B 1 432 ? -9.109 30.812 14.43 1 96.12 432 GLY B CA 1
ATOM 6566 C C . GLY B 1 432 ? -10.062 29.719 14.867 1 96.12 432 GLY B C 1
ATOM 6567 O O . GLY B 1 432 ? -11.281 29.828 14.68 1 96.12 432 GLY B O 1
ATOM 6568 N N . LEU B 1 433 ? -9.578 28.672 15.508 1 95.56 433 LEU B N 1
ATOM 6569 C CA . LEU B 1 433 ? -10.375 27.531 15.922 1 95.56 433 LEU B CA 1
ATOM 6570 C C . LEU B 1 433 ? -11.297 27.906 17.078 1 95.56 433 LEU B C 1
ATOM 6572 O O . LEU B 1 433 ? -12.406 27.375 17.188 1 95.56 433 LEU B O 1
ATOM 6576 N N . THR B 1 434 ? -10.828 28.844 17.938 1 93.06 434 THR B N 1
ATOM 6577 C CA . THR B 1 434 ? -11.555 29.156 19.172 1 93.06 434 THR B CA 1
ATOM 6578 C C . THR B 1 434 ? -12.57 30.266 18.938 1 93.06 434 THR B C 1
ATOM 6580 O O . THR B 1 434 ? -13.664 30.234 19.5 1 93.06 434 THR B O 1
ATOM 6583 N N . TRP B 1 435 ? -12.258 31.203 18.016 1 92.44 435 TRP B N 1
ATOM 6584 C CA . TRP B 1 435 ? -13.062 32.406 18.016 1 92.44 435 TRP B CA 1
ATOM 6585 C C . TRP B 1 435 ? -13.758 32.594 16.672 1 92.44 435 TRP B C 1
ATOM 6587 O O . TRP B 1 435 ? -14.609 33.469 16.516 1 92.44 435 TRP B O 1
ATOM 6597 N N . LEU B 1 436 ? -13.406 31.891 15.656 1 87.88 436 LEU B N 1
ATOM 6598 C CA . LEU B 1 436 ? -14.07 32.031 14.367 1 87.88 436 LEU B CA 1
ATOM 6599 C C . LEU B 1 436 ? -15.305 31.125 14.289 1 87.88 436 LEU B C 1
ATOM 6601 O O . LEU B 1 436 ? -15.305 30.016 14.844 1 87.88 436 LEU B O 1
#